Protein AF-0000000072258858 (afdb_homodimer)

InterPro domains:
  IPR012336 Thioredoxin-like fold [PF13905] (432-531)
  IPR013766 Thioredoxin domain [PS51352] (406-553)
  IPR036249 Thioredoxin-like superfamily [SSF52833] (409-553)
  IPR050553 Thioredoxin family ResA/DsbE subfamily [PTHR42852] (377-534)

Sequence (1112 aa):
MIRERLLIISLRSAKVRIKGLAYRNHSLKDGSRHVCVPSYIKPKRLLGMGLILSLFCFPSPAQDDKGNRTQAPLVIYGEILAKVSSDTLELAIYEDYMGSLVKKPAPTIYQIPVSSGDGYYGLPGNITFSHTTKDIKGYAFGRLTSKAHGTLFSDFIITPGDTVGFFMDTFRNRLVFLGPNADKYKIQKELDEAKLVDLAESPANLVVEDMEAFLEAGTDSREPEYGVRSFVPYPKEKRLDHYRETLEKEIEGHAYFDIIESYKGVLDSEFLELLEINQLGKLLFPKTFNFNINRKDDRDAWSEVFLKALPSLPGIDYDQELILSAPFYTDYLLEKYLAGSYSKRTRAFDEVLAIENSYLRDRMISKFIMRFYPVIVKKEEYLETAFSVMEDSTSIELLRNFVEGKTKGNEVPGYKLTAEDGREVGLDDFRGKVVFVDFWFTGCHACVLYNGNVLTPVEHHFEDSEEVVFLGVSVDTDREKWLKSIEGGKYAPQGTTHLYTGGMGSDHPLVKYFSFQGFPSQVLLNREGKIVETTGLRKDHEAVIQLISDTINQTPMIRERLLIISLRSAKVRIKGLAYRNHSLKDGSRHVCVPSYIKPKRLLGMGLILSLFCFPSPAQDDKGNRTQAPLVIYGEILAKVSSDTLELAIYEDYMGSLVKKPAPTIYQIPVSSGDGYYGLPGNITFSHTTKDIKGYAFGRLTSKAHGTLFSDFIITPGDTVGFFMDTFRNRLVFLGPNADKYKIQKELDEAKLVDLAESPANLVVEDMEAFLEAGTDSREPEYGVRSFVPYPKEKRLDHYRETLEKEIEGHAYFDIIESYKGVLDSEFLELLEINQLGKLLFPKTFNFNINRKDDRDAWSEVFLKALPSLPGIDYDQELILSAPFYTDYLLEKYLAGSYSKRTRAFDEVLAIENSYLRDRMISKFIMRFYPVIVKKEEYLETAFSVMEDSTSIELLRNFVEGKTKGNEVPGYKLTAEDGREVGLDDFRGKVVFVDFWFTGCHACVLYNGNVLTPVEHHFEDSEEVVFLGVSVDTDREKWLKSIEGGKYAPQGTTHLYTGGMGSDHPLVKYFSFQGFPSQVLLNREGKIVETTGLRKDHEAVIQLISDTINQTP

Solvent-accessible surface area (backbone atoms only — not comparable to full-atom values): 62336 Å² total; per-residue (Å²): 109,76,72,76,69,60,79,77,62,77,69,72,85,72,81,69,80,74,74,76,81,73,75,79,75,81,74,78,70,79,76,82,73,82,87,74,84,82,79,81,82,88,85,88,84,86,74,78,80,74,79,75,73,80,73,79,72,69,75,75,71,79,76,74,77,62,82,78,58,64,60,22,30,44,35,40,19,27,38,34,41,43,92,63,67,73,56,44,32,40,37,35,39,23,59,76,40,53,22,74,79,57,60,33,55,77,54,51,76,43,78,38,66,54,38,59,15,75,31,57,43,15,41,66,64,25,30,25,40,63,50,70,52,68,68,31,74,43,62,27,34,30,31,35,34,33,73,75,77,38,32,76,41,67,76,38,78,40,54,46,55,38,37,36,29,38,44,31,37,56,76,56,59,41,76,43,63,32,65,91,42,16,65,67,54,48,53,52,52,52,44,50,44,48,51,50,50,52,55,72,72,46,82,46,73,36,72,27,90,48,60,66,59,51,53,58,68,39,66,80,43,62,71,61,85,52,91,46,51,35,54,42,72,40,48,59,90,47,48,65,59,52,48,52,51,52,61,62,54,79,66,84,82,43,62,62,57,58,56,56,57,69,40,62,89,77,51,61,67,66,61,52,50,36,52,48,49,25,51,48,12,59,71,48,24,58,56,22,44,59,50,64,76,46,55,69,70,53,37,61,68,41,22,65,61,47,60,70,48,48,82,78,50,84,73,95,81,60,63,58,74,44,47,62,68,12,24,41,26,48,47,24,49,52,30,38,40,42,41,49,18,58,51,70,69,50,60,38,67,57,59,40,69,60,42,79,54,58,62,54,22,25,41,48,47,34,49,51,48,63,57,41,49,65,73,49,80,64,50,66,59,54,48,50,51,47,67,71,68,49,76,42,64,68,34,50,49,54,40,49,57,54,47,60,70,65,32,66,66,34,70,67,76,85,44,74,32,27,34,87,85,64,48,78,44,41,71,70,77,47,53,73,20,29,37,39,36,38,34,36,45,86,88,42,62,60,23,32,50,44,19,64,64,19,49,36,56,35,48,61,73,44,64,86,44,87,52,54,45,48,36,33,36,30,40,33,60,45,66,66,61,45,56,58,47,62,72,72,42,51,63,38,51,88,84,40,47,58,33,27,36,75,40,42,17,72,70,20,66,60,43,49,68,70,59,66,87,59,66,57,40,44,37,33,26,31,39,83,41,20,32,63,36,66,52,68,71,88,48,58,30,67,57,50,44,50,51,51,51,50,49,67,64,52,69,133,116,77,71,74,65,63,70,78,65,79,76,73,85,73,81,69,80,74,73,78,82,73,78,83,79,82,77,89,74,83,82,80,80,74,83,71,82,71,86,72,85,87,86,88,76,85,74,79,81,74,79,75,74,78,73,79,74,66,75,76,71,78,76,74,77,64,83,78,56,65,60,23,30,43,35,42,19,26,38,35,42,44,92,63,67,74,56,44,32,41,38,36,38,24,58,76,40,55,22,68,79,57,59,32,54,79,55,52,75,42,82,38,66,55,40,58,16,72,31,56,43,16,41,67,64,24,30,26,40,62,50,69,51,68,66,31,74,44,63,27,34,31,32,35,35,33,74,73,77,38,32,74,40,67,77,38,78,39,53,46,54,38,36,35,30,37,44,31,37,56,75,56,58,43,77,45,62,31,66,91,42,15,65,68,52,49,53,51,52,51,47,51,45,47,49,50,50,52,56,71,72,45,81,46,74,35,68,26,86,48,60,67,60,52,54,57,68,40,67,82,42,63,73,62,85,52,89,49,53,35,53,42,72,40,50,58,88,46,48,65,60,52,48,51,49,54,62,62,54,81,66,85,81,43,62,61,57,59,56,54,57,70,37,62,88,76,52,59,67,66,61,52,48,36,52,50,47,24,51,47,12,59,72,48,24,59,55,24,42,58,51,62,76,45,55,68,71,54,38,62,67,41,22,64,62,48,61,71,47,47,83,78,51,85,73,95,82,61,63,59,72,44,47,63,68,12,25,41,26,48,48,25,49,52,31,38,41,44,42,50,19,57,50,70,71,50,59,38,69,60,58,41,69,60,42,79,54,58,63,52,22,25,42,47,46,34,48,50,48,62,56,40,48,66,72,48,80,66,49,64,61,54,49,52,51,47,66,70,68,48,75,40,62,67,34,51,50,53,42,48,55,55,46,60,70,63,32,67,66,34,69,67,77,84,45,73,32,26,33,87,86,64,47,79,44,40,70,70,79,48,51,72,20,28,37,41,37,38,33,35,45,87,89,41,62,59,23,31,50,43,20,64,62,20,49,37,56,35,49,60,74,44,64,87,44,87,52,55,46,48,35,33,36,30,39,34,60,46,66,68,60,46,58,57,46,61,72,73,43,52,62,39,50,89,85,40,47,56,32,27,39,75,40,43,16,71,71,21,65,60,42,48,68,68,58,64,86,59,65,57,41,43,38,33,26,32,39,82,39,19,33,63,37,64,52,70,70,87,46,58,30,67,58,50,43,49,51,51,51,51,49,66,64,54,68,131

Secondary structure (DSSP, 8-state):
--TT------------------------------------------------------------------EEEEEEEEEEE-S----EEEEEEEES---TTT--SPPEEEEEE-EE--SSSS-TTEEEEEEEEEEEESSEEEEEEETTTEEEEEEEEE-TT-EEEEEEETTTTEEEEESTTHHHHHHHHHHHHHHHHHHHHS-EEEEES-HHHHHHHHTTSPPPSSS---EEEEEGGGHHHHHHHHHH---TTSHHHHHHHHTBTTB-HHHHHHHHHHHHHHHHHHHHHHHHTS-HHHHHHHHHHHHHHGGGS--S-S-HHHHHT-HHHHHHHHHHHHHHHHHHTS-HHHHHHT-SSHHHHHHHHHHHHHHHTTT-S-HHHHHHHHHHH---HHHHHHHHHHHHHHSTTPBPP--EEEETTS-EEEGGGGTTSEEEEEEE-TT-HHHHHHIIIIIHHHHHHTTT-SSEEEEEEE--S-HHHHHHHHHTTSSS-TTSEEEE-TT-GGGSHHHHHHT--SSSEEEEE-TTSBEEESS--SS-HHHHHHHHHHHHHS--/--GGGGS---------------------------------------------------------------EEEEEEEEEEE-S----EEEEEEEET---TTT--SPPEEEEEE-EE--SSSS-TTEEEEEEEEEEEESSEEEEEEETTTEEEEEEEEE-TT-EEEEEEETTTTEEEEESTTHHHHHHHHHHHHHHHHHHHHS-EEEEES-HHHHHHHHTTSPPPSSS---EEEEEGGGHHHHHHHHHH---TTSHHHHHHHHTBTTB-HHHHHHHHHHHHHHHHHHHHHHHHTS-HHHHHHHHHHHHHHGGGS--S-S-HHHHHT-HHHHHHHHHHHHHHHHHHTS-HHHHHHT-SSHHHHHHHHHHHHHHHTTT-S-HHHHHHHHHHH---HHHHHHHHHHHHHHSTTPBPP--EEEETTS-EEEGGGGTTSEEEEEEE-TT-HHHHHHIIIIIHHHHHHTTT-SSEEEEEEE--S-HHHHHHHHHTTSSS-TTPEEEE-TT-GGGSHHHHHHT--SSSEEEEE-TTSBEEESS--SS-HHHHHHHHHHHHHS--

Nearest PDB structures (foldseek):
  2ls5-assembly1_A  TM=8.149E-01  e=1.842E-08  Bacteroides thetaiotaomicron VPI-5482
  2lrn-assembly1_A  TM=8.102E-01  e=1.945E-08  Bacteroides sp. 4_3_47FAA
  2b7j-assembly4_D  TM=7.737E-01  e=9.800E-06  Saccharomyces cerevisiae
  6vpd-assembly1_B  TM=6.583E-01  e=9.279E-06  Trichoderma reesei QM6a
  7tns-assembly1_a  TM=5.822E-01  e=4.723E-04  Toxoplasma gondii ME49

Radius of gyration: 36.59 Å; Cα contacts (8 Å, |Δi|>4): 1794; chains: 2; bounding box: 106×107×85 Å

Foldseek 3Di:
DVPVVDDPPPPPDPVPPPPDPPPPPPPPPVDPDDDDDDDDDDDDDDDPDPPCPPPPPPPPPDPPPPDPQDWAKEKEKEKEQDPDAAKKKKKWKFALQQADLLRDDGTDIDIWGWGADPPVRDDHRIIITIDIDGTGGAKIFMWMAMPVQGTLDGGAIDGHPHYKYWYAYSVVGDIAIDDDCRVSVVLVVVVVVLVVVVVLPDAAEDEDQDPVVVVVVCPPPDDDPDSDHDYDYDYPVCVLVVLLCLLPDDDVPRCNVVSLVVCVVVDDPLSSVLSVLLVLLVSQQCNQVVLVVDDPVVVQVNLVVLLVSLVVDDEPPDDLVSCSSRSSNLSSNLSSLVSNCVSVVHDSLVVLCPDPDQVNSLQSLLSVCSSCVQPDDPSVVSLVVSVVRHDDPVSNVRSVVLCVLQDFFAAQPFFWWAFPVRDTDTLVVQAQAKEKEWEEEPPDPVLLVCQVFAQVVLCVVCVPPPRYAYEYEYLALDSVSQNVRVVVCRRHHPRHGYTYLNNCRCPRVRNVSLSDPDPGWMFIAANRNTTRDRHDCSDGNVVVNVSSVVRSPPDD/DVPVPPPPPPPPDPPPPPPDPDPDPDDDPDDPDDDDDDDDDDDDDDDDDPPCPPPPPPDPPDPPPPDPQDWAKEKEKEKEQDPDFAKKKKKWKFALQQADLQRDDGTDIDIWGWGADPPVRHDHRIIITIDIDGTGGAKIFMWMAMPVQGTLDGGAIDGHPHYKYWYAYSVVGDIAIDDDCRVSVVLVVVVVVLVVVVVLPDAAEDEDQDPVVVVVVCPPPDPDPDSDHDYDYDYPVCVLVVLLCLLPDDDVPRCNVVSLVVCVVVDDPLSSVLSVLLVLLVSQQCNQVVLVVDDPVVVQVNLVVLLVSLVVDDEPPDDLVSCSSRSSNLSSNLSSLVSNCVSVVHDSLVVLCPDDDQVNSLQSLLSVCSSCVQPDDPSVVSLVVSVVRHDDPVSNVRSVVLCVLQDFFDAQPFFWWAFPVRDTDTLQVQAQAKEKEWEEEPPDPVLLVCQVFAQVVLCVVCVVPPRYAYEYEYLALDSVSQNVRVVVCRRHHPRHGYTYLNNCRCPRVRNVSLSDPDPGWMFIAANRNTTRDRHDCSDGNVVVNVSSVVRSPPDD

pLDDT: mean 80.79, std 23.88, range [14.98, 98.62]

Organism: Indibacter alkaliphilus (strain CCUG 57479 / KCTC 22604 / LW1) (NCBI:txid1189612)

Structure (mmCIF, N/CA/C/O backbone):
data_AF-0000000072258858-model_v1
#
loop_
_entity.id
_entity.type
_entity.pdbx_description
1 polymer 'Thioredoxin family protein'
#
loop_
_atom_site.group_PDB
_atom_site.id
_atom_site.type_symbol
_atom_site.label_atom_id
_atom_site.label_alt_id
_atom_site.label_comp_id
_atom_site.label_asym_id
_atom_site.label_entity_id
_atom_site.label_seq_id
_atom_site.pdbx_PDB_ins_code
_atom_site.Cartn_x
_atom_site.Cartn_y
_atom_site.Cartn_z
_atom_site.occupancy
_atom_site.B_iso_or_equiv
_atom_site.auth_seq_id
_atom_site.auth_comp_id
_atom_site.auth_asym_id
_atom_site.auth_atom_id
_atom_site.pdbx_PDB_model_num
ATOM 1 N N . MET A 1 1 ? -0.801 -16.859 -7.957 1 19.78 1 MET A N 1
ATOM 2 C CA . MET A 1 1 ? -1.276 -18.234 -8.062 1 19.78 1 MET A CA 1
ATOM 3 C C . MET A 1 1 ? -2.271 -18.547 -6.949 1 19.78 1 MET A C 1
ATOM 5 O O . MET A 1 1 ? -2.934 -19.594 -6.98 1 19.78 1 MET A O 1
ATOM 9 N N . ILE A 1 2 ? -2.174 -17.688 -5.848 1 20.09 2 ILE A N 1
ATOM 10 C CA . ILE A 1 2 ? -3.166 -17.844 -4.793 1 20.09 2 ILE A CA 1
ATOM 11 C C . ILE A 1 2 ? -4.551 -17.484 -5.324 1 20.09 2 ILE A C 1
ATOM 13 O O . ILE A 1 2 ? -5.539 -18.156 -5.008 1 20.09 2 ILE A O 1
ATOM 17 N N . ARG A 1 3 ? -4.637 -16.422 -6.086 1 24.86 3 ARG A N 1
ATOM 18 C CA . ARG A 1 3 ? -5.891 -15.711 -6.297 1 24.86 3 ARG A CA 1
ATOM 19 C C . ARG A 1 3 ? -6.777 -16.453 -7.297 1 24.86 3 ARG A C 1
ATOM 21 O O . ARG A 1 3 ? -7.949 -16.109 -7.469 1 24.86 3 ARG A O 1
ATOM 28 N N . GLU A 1 4 ? -6.156 -17.094 -8.219 1 23.64 4 GLU A N 1
ATOM 29 C CA . GLU A 1 4 ? -7.059 -17.578 -9.258 1 23.64 4 GLU A CA 1
ATOM 3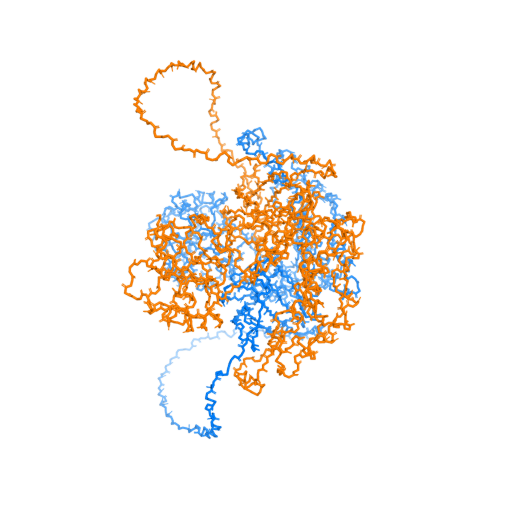0 C C . GLU A 1 4 ? -7.961 -18.688 -8.727 1 23.64 4 GLU A C 1
ATOM 32 O O . GLU A 1 4 ? -8.68 -19.328 -9.492 1 23.64 4 GLU A O 1
ATOM 37 N N . ARG A 1 5 ? -7.625 -19.219 -7.535 1 25.16 5 ARG A N 1
ATOM 38 C CA . ARG A 1 5 ? -8.516 -20.25 -7.035 1 25.16 5 ARG A CA 1
ATOM 39 C C . ARG A 1 5 ? -9.906 -19.688 -6.758 1 25.16 5 ARG A C 1
ATOM 41 O O . ARG A 1 5 ? -10.195 -19.25 -5.641 1 25.16 5 ARG A O 1
ATOM 48 N N . LEU A 1 6 ? -10.398 -18.734 -7.52 1 20.25 6 LEU A N 1
ATOM 49 C CA . LEU A 1 6 ? -11.75 -18.25 -7.297 1 20.25 6 LEU A CA 1
ATOM 50 C C . LEU A 1 6 ? -12.727 -19.406 -7.078 1 20.25 6 LEU A C 1
ATOM 52 O O . LEU A 1 6 ? -12.414 -20.547 -7.41 1 20.25 6 LEU A O 1
ATOM 56 N N . LEU A 1 7 ? -14.109 -19.109 -7.219 1 21.56 7 LEU A N 1
ATOM 57 C CA . LEU A 1 7 ? -15.484 -19.375 -6.809 1 21.56 7 LEU A CA 1
ATOM 58 C C . LEU A 1 7 ? -16.016 -20.641 -7.453 1 21.56 7 LEU A C 1
ATOM 60 O O . LEU A 1 7 ? -16.859 -20.594 -8.344 1 21.56 7 LEU A O 1
ATOM 64 N N . ILE A 1 8 ? -15.156 -21.531 -7.93 1 21.03 8 ILE A N 1
ATOM 65 C CA . ILE A 1 8 ? -16.078 -22.531 -8.461 1 21.03 8 ILE A CA 1
ATOM 66 C C . ILE A 1 8 ? -16.875 -23.156 -7.312 1 21.03 8 ILE A C 1
ATOM 68 O O . ILE A 1 8 ? -16.344 -23.984 -6.574 1 21.03 8 ILE A O 1
ATOM 72 N N . ILE A 1 9 ? -17.547 -22.344 -6.418 1 20.83 9 ILE A N 1
ATOM 73 C CA . ILE A 1 9 ? -18.453 -22.828 -5.379 1 20.83 9 ILE A CA 1
ATOM 74 C C . ILE A 1 9 ? -19.516 -23.734 -5.996 1 20.83 9 ILE A C 1
ATOM 76 O O . ILE A 1 9 ? -20.312 -23.281 -6.832 1 20.83 9 ILE A O 1
ATOM 80 N N . SER A 1 10 ? -19.234 -24.938 -6.336 1 20.33 10 SER A N 1
ATOM 81 C CA . SER A 1 10 ? -20.359 -25.828 -6.621 1 20.33 10 SER A CA 1
ATOM 82 C C . SER A 1 10 ? -21.391 -25.797 -5.5 1 20.33 10 SER A C 1
ATOM 84 O O . SER A 1 10 ? -21.062 -26.031 -4.336 1 20.33 10 SER A O 1
ATOM 86 N N . LEU A 1 11 ? -22.516 -25.047 -5.586 1 20.53 11 LEU A N 1
ATOM 87 C CA . LEU A 1 11 ? -23.75 -24.828 -4.844 1 20.53 11 LEU A CA 1
ATOM 88 C C . LEU A 1 11 ? -24.453 -26.156 -4.559 1 20.53 11 LEU A C 1
ATOM 90 O O . LEU A 1 11 ? -25.016 -26.781 -5.469 1 20.53 11 LEU A O 1
ATOM 94 N N . ARG A 1 12 ? -23.859 -27.141 -3.977 1 20.11 12 ARG A N 1
ATOM 95 C CA . ARG A 1 12 ? -24.703 -28.266 -3.582 1 20.11 12 ARG A CA 1
ATOM 96 C C . ARG A 1 12 ? -25.953 -27.781 -2.852 1 20.11 12 ARG A C 1
ATOM 98 O O . ARG A 1 12 ? -25.953 -26.703 -2.271 1 20.11 12 ARG A O 1
ATOM 105 N N . SER A 1 13 ? -27.219 -28.609 -2.908 1 19.91 13 SER A N 1
ATOM 106 C CA . SER A 1 13 ? -28.656 -28.531 -2.66 1 19.91 13 SER A CA 1
ATOM 107 C C . SER A 1 13 ? -28.953 -28.375 -1.175 1 19.91 13 SER A C 1
ATOM 109 O O . SER A 1 13 ? -28.875 -29.328 -0.41 1 19.91 13 SER A O 1
ATOM 111 N N . ALA A 1 14 ? -28.219 -27.625 -0.381 1 18.7 14 ALA A N 1
ATOM 112 C CA . ALA A 1 14 ? -28.719 -27.578 0.991 1 18.7 14 ALA A CA 1
ATOM 113 C C . ALA A 1 14 ? -30.203 -27.203 1.022 1 18.7 14 ALA A C 1
ATOM 115 O O . ALA A 1 14 ? -30.625 -26.266 0.361 1 18.7 14 ALA A O 1
ATOM 116 N N . LYS A 1 15 ? -31.062 -28.219 1.39 1 19.8 15 LYS A N 1
ATOM 117 C CA . LYS A 1 15 ? -32.5 -28.234 1.607 1 19.8 15 LYS A CA 1
ATOM 118 C C . LYS A 1 15 ? -32.906 -27.141 2.596 1 19.8 15 LYS A C 1
ATOM 120 O O . LYS A 1 15 ? -32.844 -27.344 3.811 1 19.8 15 LYS A O 1
ATOM 125 N N . VAL A 1 16 ? -32.375 -25.969 2.508 1 17.44 16 VAL A N 1
ATOM 126 C CA . VAL A 1 16 ? -32.781 -25.047 3.561 1 17.44 16 VAL A CA 1
ATOM 127 C C . VAL A 1 16 ? -34.281 -24.875 3.553 1 17.44 16 VAL A C 1
ATOM 129 O O . VAL A 1 16 ? -34.875 -24.578 2.51 1 17.44 16 VAL A O 1
ATOM 132 N N . ARG A 1 17 ? -34.938 -25.578 4.535 1 18.36 17 ARG A N 1
ATOM 133 C CA . ARG A 1 17 ? -36.375 -25.469 4.855 1 18.36 17 ARG A CA 1
ATOM 134 C C . ARG A 1 17 ? -36.781 -24 5.008 1 18.36 17 ARG A C 1
ATOM 136 O O . ARG A 1 17 ? -36.188 -23.266 5.801 1 18.36 17 ARG A O 1
ATOM 143 N N . ILE A 1 18 ? -37.188 -23.469 3.943 1 17.56 18 ILE A N 1
ATOM 144 C CA . ILE A 1 18 ? -37.688 -22.125 3.725 1 17.56 18 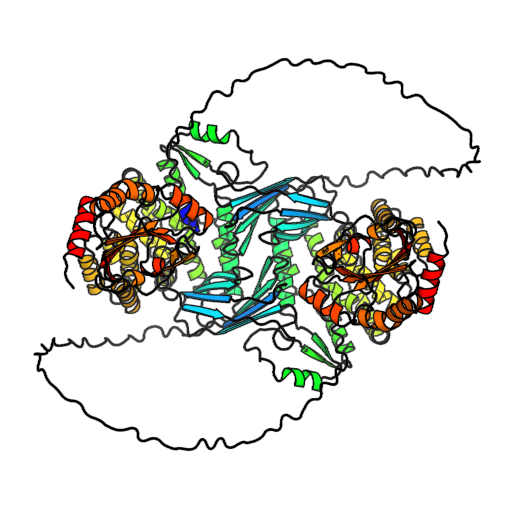ILE A CA 1
ATOM 145 C C . ILE A 1 18 ? -38.938 -21.891 4.598 1 17.56 18 ILE A C 1
ATOM 147 O O . ILE A 1 18 ? -40 -22.484 4.352 1 17.56 18 ILE A O 1
ATOM 151 N N . LYS A 1 19 ? -38.719 -22.031 5.996 1 18.48 19 LYS A N 1
ATOM 152 C CA . LYS A 1 19 ? -39.969 -21.766 6.73 1 18.48 19 LYS A CA 1
ATOM 153 C C . LYS A 1 19 ? -40.594 -20.453 6.273 1 18.48 19 LYS A C 1
ATOM 155 O O . LYS A 1 19 ? -39.906 -19.531 5.836 1 18.48 19 LYS A O 1
ATOM 160 N N . GLY A 1 20 ? -41.906 -20.453 5.973 1 16.98 20 GLY A N 1
ATOM 161 C CA . GLY A 1 20 ? -42.969 -19.578 5.543 1 16.98 20 GLY A CA 1
ATOM 162 C C . GLY A 1 20 ? -43.156 -18.375 6.453 1 16.98 20 GLY A C 1
ATOM 163 O O . GLY A 1 20 ? -43.469 -18.531 7.633 1 16.98 20 GLY A O 1
ATOM 164 N N . LEU A 1 21 ? -42.125 -17.516 6.453 1 17.23 21 LEU A N 1
ATOM 165 C CA . LEU A 1 21 ? -42.344 -16.328 7.262 1 17.23 21 LEU A CA 1
ATOM 166 C C . LEU A 1 21 ? -43.688 -15.695 6.941 1 17.23 21 LEU A C 1
ATOM 168 O O . LEU A 1 21 ? -43.938 -15.305 5.801 1 17.23 21 LEU A O 1
ATOM 172 N N . ALA A 1 22 ? -44.719 -16.172 7.629 1 16.55 22 ALA A N 1
ATOM 173 C CA . ALA A 1 22 ? -46.094 -15.633 7.688 1 16.55 22 ALA A CA 1
ATOM 174 C C . ALA A 1 22 ? -46.062 -14.141 7.988 1 16.55 22 ALA A C 1
ATOM 176 O O . ALA A 1 22 ? -45.219 -13.664 8.75 1 16.55 22 ALA A O 1
ATOM 177 N N . TYR A 1 23 ? -46.562 -13.32 7.086 1 17.06 23 TYR A N 1
ATOM 178 C CA . TYR A 1 23 ? -46.844 -11.898 6.949 1 17.06 23 TYR A CA 1
ATOM 179 C C . TYR A 1 23 ? -47.656 -11.375 8.133 1 17.06 23 TYR A C 1
ATOM 181 O O . TYR A 1 23 ? -48.156 -10.25 8.109 1 17.06 23 TYR A O 1
ATOM 189 N N . ARG A 1 24 ? -47.562 -12.047 9.367 1 16.28 24 ARG A N 1
ATOM 190 C CA . ARG A 1 24 ? -48.719 -11.594 10.133 1 16.28 24 ARG A CA 1
ATOM 191 C C . ARG A 1 24 ? -48.719 -10.078 10.297 1 16.28 24 ARG A C 1
ATOM 193 O O . ARG A 1 24 ? -47.656 -9.469 10.43 1 16.28 24 ARG A O 1
ATOM 200 N N . ASN A 1 25 ? -49.875 -9.367 9.984 1 17.34 25 ASN A N 1
ATOM 201 C CA . ASN A 1 25 ? -50.562 -8.086 9.914 1 17.34 25 ASN A CA 1
ATOM 202 C C . ASN A 1 25 ? -50.562 -7.375 11.266 1 17.34 25 ASN A C 1
ATOM 204 O O . ASN A 1 25 ? -51.219 -6.359 11.445 1 17.34 25 ASN A O 1
ATOM 208 N N . HIS A 1 26 ? -49.781 -8.023 12.367 1 16.62 26 HIS A N 1
ATOM 209 C CA . HIS A 1 26 ? -50.438 -7.605 13.602 1 16.62 26 HIS A CA 1
ATOM 210 C C . HIS A 1 26 ? -50.375 -6.09 13.781 1 16.62 26 HIS A C 1
ATOM 212 O O . HIS A 1 26 ? -49.375 -5.465 13.438 1 16.62 26 HIS A O 1
ATOM 218 N N . SER A 1 27 ? -51.562 -5.41 13.789 1 17.83 27 SER A N 1
ATOM 219 C CA . SER A 1 27 ? -52.219 -4.129 14.078 1 17.83 27 SER A CA 1
ATOM 220 C C . SER A 1 27 ? -51.75 -3.572 15.414 1 17.83 27 SER A C 1
ATOM 222 O O . SER A 1 27 ? -51.969 -4.172 16.469 1 17.83 27 SER A O 1
ATOM 224 N N . LEU A 1 28 ? -50.406 -3.184 15.43 1 16.62 28 LEU A N 1
ATOM 225 C CA . LEU A 1 28 ? -49.844 -2.648 16.656 1 16.62 28 LEU A CA 1
ATOM 226 C C . LEU A 1 28 ? -50.719 -1.545 17.234 1 16.62 28 LEU A C 1
ATOM 228 O O . LEU A 1 28 ? -50.781 -0.453 16.672 1 16.62 28 LEU A O 1
ATOM 232 N N . LYS A 1 29 ? -51.969 -1.84 17.609 1 17.73 29 LYS A N 1
ATOM 233 C CA . LYS A 1 29 ? -52.812 -0.859 18.281 1 17.73 29 LYS A CA 1
ATOM 234 C C . LYS A 1 29 ? -52.125 -0.329 19.547 1 17.73 29 LYS A C 1
ATOM 236 O O . LYS A 1 29 ? -52.094 -1.014 20.578 1 17.73 29 LYS A O 1
ATOM 241 N N . ASP A 1 30 ? -50.812 0.053 19.484 1 16.41 30 ASP A N 1
ATOM 242 C CA . ASP A 1 30 ? -50.312 0.465 20.797 1 16.41 30 ASP A CA 1
ATOM 243 C C . ASP A 1 30 ? -51.281 1.444 21.469 1 16.41 30 ASP A C 1
ATOM 245 O O . ASP A 1 30 ? -51.781 2.379 20.828 1 16.41 30 ASP A O 1
ATOM 249 N N . GLY A 1 31 ? -51.969 0.997 22.469 1 15.86 31 GLY A N 1
ATOM 250 C CA . GLY A 1 31 ? -52.781 1.493 23.562 1 15.86 31 GLY A CA 1
ATOM 251 C C . GLY A 1 31 ? -52.188 2.699 24.266 1 15.86 31 GLY A C 1
ATOM 252 O O . GLY A 1 31 ? -50.969 2.848 24.312 1 15.86 31 GLY A O 1
ATOM 253 N N . SER A 1 32 ? -53 3.803 24.484 1 16.16 32 SER A N 1
ATOM 254 C CA . SER A 1 32 ? -53.125 5.176 24.969 1 16.16 32 SER A CA 1
ATOM 255 C C . SER A 1 32 ? -52.75 5.289 26.438 1 16.16 32 SER A C 1
ATOM 257 O O . SER A 1 32 ? -52.906 6.355 27.031 1 16.16 32 SER A O 1
ATOM 259 N N . ARG A 1 33 ? -52.406 4.145 27.109 1 15.4 33 ARG A N 1
ATOM 260 C CA . ARG A 1 33 ? -53 4.363 28.438 1 15.4 33 ARG A CA 1
ATOM 261 C C . ARG A 1 33 ? -52.375 5.578 29.109 1 15.4 33 ARG A C 1
ATOM 263 O O . ARG A 1 33 ? -53.094 6.477 29.562 1 15.4 33 ARG A O 1
ATOM 270 N N . HIS A 1 34 ? -51.688 5.379 30.344 1 14.98 34 HIS A N 1
ATOM 271 C CA . HIS A 1 34 ? -52.156 5.828 31.641 1 14.98 34 HIS A CA 1
ATOM 272 C C . HIS A 1 34 ? -51.594 7.188 32 1 14.98 34 HIS A C 1
ATOM 274 O O . HIS A 1 34 ? -52.312 8.109 32.375 1 14.98 34 HIS A O 1
ATOM 280 N N . VAL A 1 35 ? -50.375 7.301 32.719 1 15.3 35 VAL A N 1
ATOM 281 C CA . VAL A 1 35 ? -50.438 7.578 34.125 1 15.3 35 VAL A CA 1
ATOM 282 C C . VAL A 1 35 ? -50.125 9.047 34.406 1 15.3 35 VAL A C 1
ATOM 284 O O . VAL A 1 35 ? -49.281 9.641 33.719 1 15.3 35 VAL A O 1
ATOM 287 N N . CYS A 1 36 ? -50.75 9.648 35.5 1 15.16 36 CYS A N 1
ATOM 288 C CA . CYS A 1 36 ? -51.219 10.875 36.125 1 15.16 36 CYS A CA 1
ATOM 289 C C . CYS A 1 36 ? -50.062 11.57 36.844 1 15.16 36 CYS A C 1
ATOM 291 O O . CYS A 1 36 ? -50.25 12.625 37.469 1 15.16 36 CYS A O 1
ATOM 293 N N . VAL A 1 37 ? -48.75 11.172 36.719 1 16.45 37 VAL A N 1
ATOM 294 C CA . VAL A 1 37 ? -48.312 11.484 38.094 1 16.45 37 VAL A CA 1
ATOM 295 C C . VAL A 1 37 ? -48.344 12.992 38.312 1 16.45 37 VAL A C 1
ATOM 297 O O . VAL A 1 37 ? -48.062 13.766 37.375 1 16.45 37 VAL A O 1
ATOM 300 N N . PRO A 1 38 ? -48.469 13.344 39.625 1 15.3 38 PRO A N 1
ATOM 301 C CA . PRO A 1 38 ? -48.938 14.5 40.375 1 15.3 38 PRO A CA 1
ATOM 302 C C . PRO A 1 38 ? -47.969 15.672 40.344 1 15.3 38 PRO A C 1
ATOM 304 O O . PRO A 1 38 ? -46.75 15.477 40.062 1 15.3 38 PRO A O 1
ATOM 307 N N . SER A 1 39 ? -48.469 16.875 40.594 1 15.15 39 SER A N 1
ATOM 308 C CA . SER A 1 39 ? -48.406 18.328 40.438 1 15.15 39 SER A CA 1
ATOM 309 C C . SER A 1 39 ? -47.438 18.938 41.438 1 15.15 39 SER A C 1
ATOM 311 O O . SER A 1 39 ? -47.25 20.156 41.469 1 15.15 39 SER A O 1
ATOM 313 N N . TYR A 1 40 ? -46.844 18.188 42.438 1 15.09 40 TYR A N 1
ATOM 314 C CA . TYR A 1 40 ? -46.875 19.078 43.594 1 15.09 40 TYR A CA 1
ATOM 315 C C . TYR A 1 40 ? -46.031 20.328 43.375 1 15.09 40 TYR A C 1
ATOM 317 O O . TYR A 1 40 ? -45.156 20.328 42.469 1 15.09 40 TYR A O 1
ATOM 325 N N . ILE A 1 41 ? -45.344 20.906 44.531 1 15.19 41 ILE A N 1
ATOM 326 C CA . ILE A 1 41 ? -45.594 22.156 45.25 1 15.19 41 ILE A CA 1
ATOM 327 C C . ILE A 1 41 ? -44.531 23.188 44.844 1 15.19 41 ILE A C 1
ATOM 329 O O . ILE A 1 41 ? -44.875 24.328 44.531 1 15.19 41 ILE A O 1
ATOM 333 N N . LYS A 1 42 ? -43.219 23.016 45.344 1 15.34 42 LYS A N 1
ATOM 334 C CA . LYS A 1 42 ? -42.938 23.969 46.406 1 15.34 42 LYS A CA 1
ATOM 335 C C . LYS A 1 42 ? -42.531 25.328 45.844 1 15.34 42 LYS A C 1
ATOM 337 O O . LYS A 1 42 ? -42.031 25.406 44.719 1 15.34 42 LYS A O 1
ATOM 342 N N . PRO A 1 43 ? -42 26.359 46.75 1 15.47 43 PRO A N 1
ATOM 343 C CA . PRO A 1 43 ? -42.25 27.781 47 1 15.47 43 PRO A CA 1
ATOM 344 C C . PRO A 1 43 ? -41.375 28.703 46.156 1 15.47 43 PRO A C 1
ATOM 346 O O . PRO A 1 43 ? -41.875 29.609 45.5 1 15.47 43 PRO A O 1
ATOM 349 N N . LYS A 1 44 ? -40.25 29.109 46.844 1 15.35 44 LYS A N 1
ATOM 350 C CA . LYS A 1 44 ? -40.094 30.453 47.406 1 15.35 44 LYS A CA 1
ATOM 351 C C . LYS A 1 44 ? -39.438 31.391 46.375 1 15.35 44 LYS A C 1
ATOM 353 O O . LYS A 1 44 ? -38.875 30.953 45.406 1 15.35 44 LYS A O 1
ATOM 358 N N . ARG A 1 45 ? -38.281 32.25 46.844 1 16.34 45 ARG A N 1
ATOM 359 C CA . ARG A 1 45 ? -38.156 33.688 47.062 1 16.34 45 ARG A CA 1
ATOM 360 C C . ARG A 1 45 ? -37.531 34.406 45.875 1 16.34 45 ARG A C 1
ATOM 362 O O . ARG A 1 45 ? -38.094 35.375 45.375 1 16.34 45 ARG A O 1
ATOM 369 N N . LEU A 1 46 ? -36.156 34.75 45.969 1 18.22 46 LEU A N 1
ATOM 370 C CA . LEU A 1 46 ? -35.688 36.125 46.125 1 18.22 46 LEU A CA 1
ATOM 371 C C . LEU A 1 46 ? -35.438 36.75 44.75 1 18.22 46 LEU A C 1
ATOM 373 O O . LEU A 1 46 ? -35.094 36.062 43.781 1 18.22 46 LEU A O 1
ATOM 377 N N . LEU A 1 47 ? -35.5 38.094 44.594 1 18.16 47 LEU A N 1
ATOM 378 C CA . LEU A 1 47 ? -35.781 39.281 43.781 1 18.16 47 LEU A CA 1
ATOM 379 C C . LEU A 1 47 ? -34.562 39.625 42.906 1 18.16 47 LEU A C 1
ATOM 381 O O . LEU A 1 47 ? -34.594 40.625 42.188 1 18.16 47 LEU A O 1
ATOM 385 N N . GLY A 1 48 ? -33.438 38.875 42.969 1 19.45 48 GLY A N 1
ATOM 386 C CA . GLY A 1 48 ? -32.312 39.75 42.656 1 19.45 48 GLY A CA 1
ATOM 387 C C . GLY A 1 48 ? -32.438 40.438 41.312 1 19.45 48 GLY A C 1
ATOM 388 O O . GLY A 1 48 ? -33.094 39.906 40.406 1 19.45 48 GLY A O 1
ATOM 389 N N . MET A 1 49 ? -32.094 41.75 41.219 1 19.59 49 MET A N 1
ATOM 390 C CA . MET A 1 49 ? -32.188 42.875 40.281 1 19.59 49 MET A CA 1
ATOM 391 C C . MET A 1 49 ? -31.453 42.562 39 1 19.59 49 MET A C 1
ATOM 393 O O . MET A 1 49 ? -30.25 42.312 39 1 19.59 49 MET A O 1
ATOM 397 N N . GLY A 1 50 ? -32.062 41.969 38.031 1 19.2 50 GLY A N 1
ATOM 398 C CA . GLY A 1 50 ? -31.562 41.531 36.719 1 19.2 50 GLY A CA 1
ATOM 399 C C . GLY A 1 50 ? -31.203 42.688 35.812 1 19.2 50 GLY A C 1
ATOM 400 O O . GLY A 1 50 ? -32.062 43.5 35.438 1 19.2 50 GLY A O 1
ATOM 401 N N . LEU A 1 51 ? -30.016 43.406 36.219 1 20.45 51 LEU A N 1
ATOM 402 C CA . LEU A 1 51 ? -29.656 44.469 35.281 1 20.45 51 LEU A CA 1
ATOM 403 C C . LEU A 1 51 ? -29.75 44 33.844 1 20.45 51 LEU A C 1
ATOM 405 O O . LEU A 1 51 ? -29.188 42.938 33.469 1 20.45 51 LEU A O 1
ATOM 409 N N . ILE A 1 52 ? -30.734 44.438 33.094 1 19.86 52 ILE A N 1
ATOM 410 C CA . ILE A 1 52 ? -31.188 44.156 31.734 1 19.86 52 ILE A CA 1
ATOM 411 C C . ILE A 1 52 ? -30.094 44.562 30.734 1 19.86 52 ILE A C 1
ATOM 413 O O . ILE A 1 52 ? -29.797 45.75 30.578 1 19.86 52 ILE A O 1
ATOM 417 N N . LEU A 1 53 ? -28.891 43.969 30.844 1 20.36 53 LEU A N 1
ATOM 418 C CA . LEU A 1 53 ? -27.969 44.281 29.766 1 20.36 53 LEU A CA 1
ATOM 419 C C . LEU A 1 53 ? -28.656 44.156 28.406 1 20.36 53 LEU A C 1
ATOM 421 O O . LEU A 1 53 ? -29.203 43.094 28.078 1 20.36 53 LEU A O 1
ATOM 425 N N . SER A 1 54 ? -29.172 45.312 27.875 1 21.03 54 SER A N 1
ATOM 426 C CA . SER A 1 54 ? -29.781 45.438 26.547 1 21.03 54 SER A CA 1
ATOM 427 C C . SER A 1 54 ? -28.969 44.688 25.484 1 21.03 54 SER A C 1
ATOM 429 O O . SER A 1 54 ? -27.766 44.938 25.344 1 21.03 54 SER A O 1
ATOM 431 N N . LEU A 1 55 ? -29.328 43.531 25.172 1 23.44 55 LEU A N 1
ATOM 432 C CA . LEU A 1 55 ? -28.953 42.594 24.109 1 23.44 55 LEU A CA 1
ATOM 433 C C . LEU A 1 55 ? -29.047 43.281 22.75 1 23.44 55 LEU A C 1
ATOM 435 O O . LEU A 1 55 ? -30.141 43.594 22.281 1 23.44 55 LEU A O 1
ATOM 439 N N . PHE A 1 56 ? -28.125 44.281 22.469 1 24.31 56 PHE A N 1
ATOM 440 C CA . PHE A 1 56 ? -28.109 44.812 21.125 1 24.31 56 PHE A CA 1
ATOM 441 C C . PHE A 1 56 ? -28.25 43.688 20.094 1 24.31 56 PHE A C 1
ATOM 443 O O . PHE A 1 56 ? -27.422 42.75 20.078 1 24.31 56 PHE A O 1
ATOM 450 N N . CYS A 1 57 ? -29.484 43.375 19.672 1 26.36 57 CYS A N 1
ATOM 451 C CA . CYS A 1 57 ? -29.875 42.5 18.562 1 26.36 57 CYS A CA 1
ATOM 452 C C . CYS A 1 57 ? -29.219 42.969 17.266 1 26.36 57 CYS A C 1
ATOM 454 O O . CYS A 1 57 ? -29.641 43.969 16.672 1 26.36 57 CYS A O 1
ATOM 456 N N . PHE A 1 58 ? -27.953 42.969 17.172 1 28.86 58 PHE A N 1
ATOM 457 C CA . PHE A 1 58 ? -27.469 43.312 15.852 1 28.86 58 PHE A CA 1
ATOM 458 C C . PHE A 1 58 ? -28.156 42.469 14.781 1 28.86 58 PHE A C 1
ATOM 460 O O . PHE A 1 58 ? -28.391 41.281 14.992 1 28.86 58 PHE A O 1
ATOM 467 N N . PRO A 1 59 ? -28.984 43.125 13.93 1 30.28 59 PRO A N 1
ATOM 468 C CA . PRO A 1 59 ? -29.609 42.375 12.836 1 30.28 59 PRO A CA 1
ATOM 469 C C . PRO A 1 59 ? -28.609 41.469 12.109 1 30.28 59 PRO A C 1
ATOM 471 O O . PRO A 1 59 ? -27.406 41.75 12.078 1 30.28 59 PRO A O 1
ATOM 474 N N . SER A 1 60 ? -28.953 40.219 12.141 1 29.38 60 SER A N 1
ATOM 475 C CA . SER A 1 60 ? -28.219 39.219 11.359 1 29.38 60 SER A CA 1
ATOM 476 C C . SER A 1 60 ? -28.094 39.656 9.898 1 29.38 60 SER A C 1
ATOM 478 O O . SER A 1 60 ? -29.094 39.938 9.242 1 29.38 60 SER A O 1
ATOM 480 N N . PRO A 1 61 ? -27.109 40.406 9.516 1 27.11 61 PRO A N 1
ATOM 481 C CA . PRO A 1 61 ? -27.094 40.75 8.086 1 27.11 61 PRO A CA 1
ATOM 482 C C . PRO A 1 61 ? -27.547 39.562 7.207 1 27.11 61 PRO A C 1
ATOM 484 O O . PRO A 1 61 ? -27.453 38.406 7.613 1 27.11 61 PRO A O 1
ATOM 487 N N . ALA A 1 62 ? -28.359 39.938 6.195 1 30.59 62 ALA A N 1
ATOM 488 C CA . ALA A 1 62 ? -28.781 39.094 5.078 1 30.59 62 ALA A CA 1
ATOM 489 C C . ALA A 1 62 ? -27.625 38.25 4.57 1 30.59 62 ALA A C 1
ATOM 491 O O . ALA A 1 62 ? -26.516 38.75 4.332 1 30.59 62 ALA A O 1
ATOM 492 N N . GLN A 1 63 ? -27.641 37 4.898 1 29.97 63 GLN A N 1
ATOM 493 C CA . GLN A 1 63 ? -26.828 35.969 4.242 1 29.97 63 GLN A CA 1
ATOM 494 C C . GLN A 1 63 ? -26.75 36.219 2.738 1 29.97 63 GLN A C 1
ATOM 496 O O . GLN A 1 63 ? -27.75 36.125 2.035 1 29.97 63 GLN A O 1
ATOM 501 N N . ASP A 1 64 ? -26.047 37.125 2.238 1 30.25 64 ASP A N 1
ATOM 502 C CA . ASP A 1 64 ? -25.828 37.281 0.801 1 30.25 64 ASP A CA 1
ATOM 503 C C . ASP A 1 64 ? -25.797 35.906 0.12 1 30.25 64 ASP A C 1
ATOM 505 O O . ASP A 1 64 ? -25.297 34.938 0.688 1 30.25 64 ASP A O 1
ATOM 509 N N . ASP A 1 65 ? -26.734 35.75 -0.86 1 32.25 65 ASP A N 1
ATOM 510 C CA . ASP A 1 65 ? -27.031 34.688 -1.819 1 32.25 65 ASP A CA 1
ATOM 511 C C . ASP A 1 65 ? -25.766 34.188 -2.494 1 32.25 65 ASP A C 1
ATOM 513 O O . ASP A 1 65 ? -25.75 33.969 -3.709 1 32.25 65 ASP A O 1
ATOM 517 N N . LYS A 1 66 ? -24.688 34.688 -2.281 1 34.25 66 LYS A N 1
ATOM 518 C CA . LYS A 1 66 ? -23.656 34.25 -3.217 1 34.25 66 LYS A CA 1
ATOM 519 C C . LYS A 1 66 ? -23.812 32.781 -3.553 1 34.25 66 LYS A C 1
ATOM 521 O O . LYS A 1 66 ? -24.516 32.062 -2.861 1 34.25 66 LYS A O 1
ATOM 526 N N . GLY A 1 67 ? -22.672 32.25 -4.352 1 37.16 67 GLY A N 1
ATOM 527 C CA . GLY A 1 67 ? -22.688 31.109 -5.262 1 37.16 67 GLY A CA 1
ATOM 528 C C . GLY A 1 67 ? -23.219 29.828 -4.625 1 37.16 67 GLY A C 1
ATOM 529 O O . GLY A 1 67 ? -22.797 29.453 -3.533 1 37.16 67 GLY A O 1
ATOM 530 N N . ASN A 1 68 ? -24.422 29.609 -4.746 1 40.69 68 ASN A N 1
ATOM 531 C CA . ASN A 1 68 ? -25.109 28.344 -4.539 1 40.69 68 ASN A CA 1
ATOM 532 C C . ASN A 1 68 ? -24.172 27.156 -4.707 1 40.69 68 ASN A C 1
ATOM 534 O O . ASN A 1 68 ? -24.047 26.609 -5.801 1 40.69 68 ASN A O 1
ATOM 538 N N . ARG A 1 69 ? -23.047 27.234 -4.211 1 52.16 69 ARG A N 1
ATOM 539 C CA . ARG A 1 69 ? -22.203 26.047 -4.359 1 52.16 69 ARG A CA 1
ATOM 540 C C . ARG A 1 69 ? -22.984 24.781 -4.055 1 52.16 69 ARG A C 1
ATOM 542 O O . ARG A 1 69 ? -23.719 24.719 -3.074 1 52.16 69 ARG A O 1
ATOM 549 N N . THR A 1 70 ? -23.281 24.016 -5.039 1 68.88 70 THR A N 1
ATOM 550 C CA . THR A 1 70 ? -23.938 22.719 -5.039 1 68.88 70 THR A CA 1
ATOM 551 C C . THR A 1 70 ? -23.438 21.859 -3.867 1 68.88 70 THR A C 1
ATOM 553 O O . THR A 1 70 ? -22.234 21.703 -3.676 1 68.88 70 THR A O 1
ATOM 556 N N . GLN A 1 71 ? -24.156 21.953 -2.73 1 89.38 71 GLN A N 1
ATOM 557 C CA . GLN A 1 71 ? -23.922 21.031 -1.63 1 89.38 71 GLN A CA 1
ATOM 558 C C . GLN A 1 71 ? -24.375 19.609 -1.998 1 89.38 71 GLN A C 1
ATOM 560 O O . GLN A 1 71 ? -25.484 19.422 -2.523 1 89.38 71 GLN A O 1
ATOM 565 N N . ALA A 1 72 ? -23.484 18.797 -1.928 1 95.81 72 ALA A N 1
ATOM 566 C CA . ALA A 1 72 ? -23.75 17.391 -2.213 1 95.81 72 ALA A CA 1
ATOM 567 C C . ALA A 1 72 ? -22.859 16.484 -1.384 1 95.81 72 ALA A C 1
ATOM 569 O O . ALA A 1 72 ? -21.781 16.891 -0.936 1 95.81 72 ALA A O 1
ATOM 570 N N . PRO A 1 73 ? -23.281 15.328 -1.062 1 95.88 73 PRO A N 1
ATOM 571 C CA . PRO A 1 73 ? -22.469 14.414 -0.249 1 95.88 73 PRO A CA 1
ATOM 572 C C . PRO A 1 73 ? -21.359 13.742 -1.047 1 95.88 73 PRO A C 1
ATOM 574 O O . PRO A 1 73 ? -21.375 13.773 -2.281 1 95.88 73 PRO A O 1
ATOM 577 N N . LEU A 1 74 ? -20.406 13.281 -0.365 1 96.5 74 LEU A N 1
ATOM 578 C CA . LEU A 1 74 ? -19.438 12.312 -0.891 1 96.5 74 LEU A CA 1
ATOM 579 C C . LEU A 1 74 ? -19.953 10.883 -0.706 1 96.5 74 LEU A C 1
ATOM 581 O O . LEU A 1 74 ? -20.406 10.516 0.385 1 96.5 74 LEU A O 1
ATOM 585 N N . VAL A 1 75 ? -19.953 10.172 -1.757 1 95.44 75 VAL A N 1
ATOM 586 C CA . VAL A 1 75 ? -20.312 8.758 -1.688 1 95.44 75 VAL A CA 1
ATOM 587 C C . VAL A 1 75 ? -19.062 7.906 -1.906 1 95.44 75 VAL A C 1
ATOM 589 O O . VAL A 1 75 ? -18.391 8.031 -2.934 1 95.44 75 VAL A O 1
ATOM 592 N N . ILE A 1 76 ? -18.781 7.043 -0.937 1 95.94 76 ILE A N 1
ATOM 593 C CA . ILE A 1 76 ? -17.641 6.133 -1.098 1 95.94 76 ILE A CA 1
ATOM 594 C C . ILE A 1 76 ? -18.125 4.691 -0.954 1 95.94 76 ILE A C 1
ATOM 596 O O . ILE A 1 76 ? -19.078 4.418 -0.23 1 95.94 76 ILE A O 1
ATOM 600 N N . TYR A 1 77 ? -17.484 3.859 -1.64 1 93.88 77 TYR A N 1
ATOM 601 C CA . TYR A 1 77 ? -17.672 2.418 -1.528 1 93.88 77 TYR A CA 1
ATOM 602 C C . TYR A 1 77 ? -16.391 1.672 -1.855 1 93.88 77 TYR A C 1
ATOM 604 O O . TYR A 1 77 ? -15.461 2.246 -2.428 1 93.88 77 TYR A O 1
ATOM 612 N N . GLY A 1 78 ? -16.312 0.438 -1.358 1 93.19 78 GLY A N 1
ATOM 613 C CA . GLY A 1 78 ? -15.062 -0.226 -1.698 1 93.19 78 GLY A CA 1
ATOM 614 C C . GLY A 1 78 ? -15 -1.664 -1.218 1 93.19 78 GLY A C 1
ATOM 615 O O . GLY A 1 78 ? -15.938 -2.154 -0.587 1 93.19 78 GLY A O 1
ATOM 616 N N . GLU A 1 79 ? -13.961 -2.279 -1.741 1 92.5 79 GLU A N 1
ATOM 617 C CA . GLU A 1 79 ? -13.609 -3.658 -1.409 1 92.5 79 GLU A CA 1
ATOM 618 C C . GLU A 1 79 ? -12.125 -3.791 -1.092 1 92.5 79 GLU A C 1
ATOM 620 O O . GLU A 1 79 ? -11.281 -3.207 -1.778 1 92.5 79 GLU A O 1
ATOM 625 N N . ILE A 1 80 ? -11.844 -4.516 -0.037 1 93.31 80 ILE A N 1
ATOM 626 C CA . ILE A 1 80 ? -10.469 -4.84 0.327 1 93.31 80 ILE A CA 1
ATOM 627 C C . ILE A 1 80 ? -10.281 -6.355 0.331 1 93.31 80 ILE A C 1
ATOM 629 O O . ILE A 1 80 ? -10.938 -7.066 1.099 1 93.31 80 ILE A O 1
ATOM 633 N N . LEU A 1 81 ? -9.461 -6.77 -0.573 1 91.69 81 LEU A N 1
ATOM 634 C CA . LEU A 1 81 ? -9.047 -8.172 -0.574 1 91.69 81 LEU A CA 1
ATOM 635 C C . LEU A 1 81 ? -8.031 -8.438 0.529 1 91.69 81 LEU A C 1
ATOM 637 O O . LEU A 1 81 ? -6.898 -7.953 0.465 1 91.69 81 LEU A O 1
ATOM 641 N N . ALA A 1 82 ? -8.492 -9.094 1.515 1 86.44 82 ALA A N 1
ATOM 642 C CA . ALA A 1 82 ? -7.629 -9.297 2.676 1 86.44 82 ALA A CA 1
ATOM 643 C C . ALA A 1 82 ? -7.938 -10.625 3.355 1 86.44 82 ALA A C 1
ATOM 645 O O . ALA A 1 82 ? -8.992 -11.219 3.127 1 86.44 82 ALA A O 1
ATOM 646 N N . LYS A 1 83 ? -6.969 -11.055 4.172 1 72.06 83 LYS A N 1
ATOM 647 C CA . LYS A 1 83 ? -7.145 -12.281 4.945 1 72.06 83 LYS A CA 1
ATOM 648 C C . LYS A 1 83 ? -8.016 -12.031 6.176 1 72.06 83 LYS A C 1
ATOM 650 O O . LYS A 1 83 ? -8.781 -12.906 6.59 1 72.06 83 LYS A O 1
ATOM 655 N N . VAL A 1 84 ? -7.859 -10.836 6.617 1 65.75 84 VAL A N 1
ATOM 656 C CA . VAL A 1 84 ? -8.555 -10.484 7.848 1 65.75 84 VAL A CA 1
ATOM 657 C C . VAL A 1 84 ? -9.945 -9.945 7.52 1 65.75 84 VAL A C 1
ATOM 659 O O . VAL A 1 84 ? -10.109 -9.172 6.57 1 65.75 84 VAL A O 1
ATOM 662 N N . SER A 1 85 ? -10.828 -10.406 8.375 1 70.62 85 SER A N 1
ATOM 663 C CA . SER A 1 85 ? -12.203 -10.023 8.07 1 70.62 85 SER A CA 1
ATOM 664 C C . SER A 1 85 ? -12.68 -8.891 8.969 1 70.62 85 SER A C 1
ATOM 666 O O . SER A 1 85 ? -13.734 -8.297 8.734 1 70.62 85 SER A O 1
ATOM 668 N N . SER A 1 86 ? -11.922 -8.602 9.883 1 74.69 86 SER A N 1
ATOM 669 C CA . SER A 1 86 ? -12.336 -7.516 10.766 1 74.69 86 SER A CA 1
ATOM 670 C C . SER A 1 86 ? -11.547 -6.242 10.477 1 74.69 86 SER A C 1
ATOM 672 O O . SER A 1 86 ? -10.328 -6.281 10.312 1 74.69 86 SER A O 1
ATOM 674 N N . ASP A 1 87 ? -12.352 -5.137 10.344 1 82.62 87 ASP A N 1
ATOM 675 C CA . ASP A 1 87 ? -11.734 -3.842 10.062 1 82.62 87 ASP A CA 1
ATOM 676 C C . ASP A 1 87 ? -12.703 -2.699 10.359 1 82.62 87 ASP A C 1
ATOM 678 O O . ASP A 1 87 ? -13.891 -2.928 10.586 1 82.62 87 ASP A O 1
ATOM 682 N N . THR A 1 88 ? -12.148 -1.619 10.656 1 84.88 88 THR A N 1
ATOM 683 C CA . THR A 1 88 ? -12.914 -0.382 10.734 1 84.88 88 THR A CA 1
ATOM 684 C C . THR A 1 88 ? -12.227 0.735 9.953 1 84.88 88 THR A C 1
ATOM 686 O O . THR A 1 88 ? -11.016 0.939 10.094 1 84.88 88 THR A O 1
ATOM 689 N N . LEU A 1 89 ? -13.117 1.386 9.18 1 91.44 89 LEU A N 1
ATOM 690 C CA . LEU A 1 89 ? -12.555 2.508 8.438 1 91.44 89 LEU A CA 1
ATOM 691 C C . LEU A 1 89 ? -12.953 3.836 9.07 1 91.44 89 LEU A C 1
ATOM 693 O O . LEU A 1 89 ? -14.023 3.941 9.672 1 91.44 89 LEU A O 1
ATOM 697 N N . GLU A 1 90 ? -12.102 4.766 8.922 1 91.81 90 GLU A N 1
ATOM 698 C CA . GLU A 1 90 ? -12.352 6.129 9.375 1 91.81 90 GLU A CA 1
ATOM 699 C C . GLU A 1 90 ? -12.195 7.129 8.234 1 91.81 90 GLU A C 1
ATOM 701 O O . GLU A 1 90 ? -11.164 7.156 7.562 1 91.81 90 GLU A O 1
ATOM 706 N N . LEU A 1 91 ? -13.273 7.871 8.031 1 94.75 91 LEU A N 1
ATOM 707 C CA . LEU A 1 91 ? -13.266 8.945 7.043 1 94.75 91 LEU A CA 1
ATOM 708 C C . LEU A 1 91 ? -13.297 10.312 7.723 1 94.75 91 LEU A C 1
ATOM 710 O O . LEU A 1 91 ? -14.211 10.602 8.5 1 94.75 91 LEU A O 1
ATOM 714 N N . ALA A 1 92 ? -12.312 11.094 7.461 1 92.06 92 ALA A N 1
ATOM 715 C CA . ALA A 1 92 ? -12.242 12.461 7.969 1 92.06 92 ALA A CA 1
ATOM 716 C C . ALA A 1 92 ? -12.445 13.477 6.844 1 92.06 92 ALA A C 1
ATOM 718 O O . ALA A 1 92 ? -11.781 13.406 5.809 1 92.06 92 ALA A O 1
ATOM 719 N N . ILE A 1 93 ? -13.375 14.375 7.035 1 94 93 ILE A N 1
ATOM 720 C CA . ILE A 1 93 ? -13.641 15.422 6.055 1 94 93 ILE A CA 1
ATOM 721 C C . ILE A 1 93 ? -13.336 16.797 6.66 1 94 93 ILE A C 1
ATOM 723 O O . ILE A 1 93 ? -13.914 17.172 7.68 1 94 93 ILE A O 1
ATOM 727 N N . TYR A 1 94 ? -12.461 17.484 6 1 92.38 94 TYR A N 1
ATOM 728 C CA . TYR A 1 94 ? -12.086 18.828 6.418 1 92.38 94 TYR A CA 1
ATOM 729 C C . TYR A 1 94 ? -12.719 19.875 5.523 1 92.38 94 TYR A C 1
ATOM 731 O O . TYR A 1 94 ? -12.312 20.047 4.371 1 92.38 94 TYR A O 1
ATOM 739 N N . GLU A 1 95 ? -13.664 20.562 6.031 1 92.12 95 GLU A N 1
ATOM 740 C CA . GLU A 1 95 ? -14.234 21.703 5.332 1 92.12 95 GLU A CA 1
ATOM 741 C C . GLU A 1 95 ? -13.609 23.016 5.812 1 92.12 95 GLU A C 1
ATOM 743 O O . GLU A 1 95 ? -13.32 23.172 7 1 92.12 95 GLU A O 1
ATOM 748 N N . ASP A 1 96 ? -13.336 23.953 4.895 1 91.94 96 ASP A N 1
ATOM 749 C CA . ASP A 1 96 ? -12.711 25.234 5.195 1 91.94 96 ASP A CA 1
ATOM 750 C C . ASP A 1 96 ? -11.367 25.047 5.902 1 91.94 96 ASP A C 1
ATOM 752 O O . ASP A 1 96 ? -11.055 25.766 6.855 1 91.94 96 ASP A O 1
ATOM 756 N N . TYR A 1 97 ? -10.703 23.984 5.453 1 92.81 97 TYR A N 1
ATOM 757 C CA . TYR A 1 97 ? -9.438 23.594 6.066 1 92.81 97 TYR A CA 1
ATOM 758 C C . TYR A 1 97 ? -8.391 24.688 5.895 1 92.81 97 TYR A C 1
ATOM 760 O O . TYR A 1 97 ? -8.188 25.203 4.789 1 92.81 97 TYR A O 1
ATOM 768 N N . MET A 1 98 ? -7.719 25.062 6.953 1 92 98 MET A N 1
ATOM 769 C CA . MET A 1 98 ? -6.816 26.219 6.914 1 92 98 MET A CA 1
ATOM 770 C C . MET A 1 98 ? -5.363 25.766 6.801 1 92 98 MET A C 1
ATOM 772 O O . MET A 1 98 ? -4.445 26.531 7.105 1 92 98 MET A O 1
ATOM 776 N N . GLY A 1 99 ? -5.117 24.484 6.461 1 90.94 99 GLY A N 1
ATOM 777 C CA . GLY A 1 99 ? -3.777 24.031 6.125 1 90.94 99 GLY A CA 1
ATOM 778 C C . GLY A 1 99 ? -3.072 23.344 7.281 1 90.94 99 GLY A C 1
ATOM 779 O O . GLY A 1 99 ? -3.648 23.188 8.359 1 90.94 99 GLY A O 1
ATOM 780 N N . SER A 1 100 ? -1.891 23.047 7.031 1 87.62 100 SER A N 1
ATOM 781 C CA . SER A 1 100 ? -1.128 22.203 7.953 1 87.62 100 SER A CA 1
ATOM 782 C C . SER A 1 100 ? -0.531 23.031 9.086 1 87.62 100 SER A C 1
ATOM 784 O O . SER A 1 100 ? -0.147 22.5 10.125 1 87.62 100 SER A O 1
ATOM 786 N N . LEU A 1 101 ? -0.448 24.297 8.914 1 86.75 101 LEU A N 1
ATOM 787 C CA . LEU A 1 101 ? 0.143 25.172 9.922 1 86.75 101 LEU A CA 1
ATOM 788 C C . LEU A 1 101 ? -0.803 25.344 11.109 1 86.75 101 LEU A C 1
ATOM 790 O O . LEU A 1 101 ? -0.362 25.406 12.258 1 86.75 101 LEU A O 1
ATOM 794 N N . VAL A 1 102 ? -2.094 25.438 10.773 1 86.38 102 VAL A N 1
ATOM 795 C CA . VAL A 1 102 ? -3.098 25.719 11.797 1 86.38 102 VAL A CA 1
ATOM 796 C C . VAL A 1 102 ? -3.863 24.438 12.133 1 86.38 102 VAL A C 1
ATOM 798 O O . VAL A 1 102 ? -4.27 24.234 13.281 1 86.38 102 VAL A O 1
ATOM 801 N N . LYS A 1 103 ? -4.062 23.562 11.148 1 82.62 103 LYS A N 1
ATOM 802 C CA . LYS A 1 103 ? -4.746 22.281 11.258 1 82.62 103 LYS A CA 1
ATOM 803 C C . LYS A 1 103 ? -6.16 22.453 11.805 1 82.62 103 LYS A C 1
ATOM 805 O O . LYS A 1 103 ? -6.586 21.719 12.695 1 82.62 103 LYS A O 1
ATOM 810 N N . LYS A 1 104 ? -6.719 23.516 11.508 1 85.75 104 LYS A N 1
ATOM 811 C CA . LYS A 1 104 ? -8.094 23.828 11.875 1 85.75 104 LYS A CA 1
ATOM 812 C C . LYS A 1 104 ? -8.945 24.094 10.633 1 85.75 104 LYS A C 1
ATOM 814 O O . LYS A 1 104 ? -8.43 24.5 9.594 1 85.75 104 LYS A O 1
ATOM 819 N N . PRO A 1 105 ? -10.25 23.922 10.742 1 84.5 105 PRO A N 1
ATOM 820 C CA . PRO A 1 105 ? -11.008 23.297 11.828 1 84.5 105 PRO A CA 1
ATOM 821 C C . PRO A 1 105 ? -10.805 21.781 11.898 1 84.5 105 PRO A C 1
ATOM 823 O O . PRO A 1 105 ? -10.227 21.188 10.984 1 84.5 105 PRO A O 1
ATOM 826 N N . ALA A 1 106 ? -11.242 21.203 13.016 1 80.5 106 ALA A N 1
ATOM 827 C CA . ALA A 1 106 ? -11.227 19.734 13.117 1 80.5 106 ALA A CA 1
ATOM 828 C C . ALA A 1 106 ? -12.148 19.109 12.078 1 80.5 106 ALA A C 1
ATOM 830 O O . ALA A 1 106 ? -13.18 19.672 11.719 1 80.5 106 ALA A O 1
ATOM 831 N N . PRO A 1 107 ? -11.758 17.953 11.641 1 87.19 107 PRO A N 1
ATOM 832 C CA . PRO A 1 107 ? -12.586 17.297 10.617 1 87.19 107 PRO A CA 1
ATOM 833 C C . PRO A 1 107 ? -13.844 16.672 11.188 1 87.19 107 PRO A C 1
ATOM 835 O O . PRO A 1 107 ? -13.914 16.406 12.391 1 87.19 107 PRO A O 1
ATOM 838 N N . THR A 1 108 ? -14.828 16.516 10.289 1 87.25 108 THR A N 1
ATOM 839 C CA . THR A 1 108 ? -15.914 15.578 10.578 1 87.25 108 THR A CA 1
ATOM 840 C C . THR A 1 108 ? -15.453 14.133 10.383 1 87.25 108 THR A C 1
ATOM 842 O O . THR A 1 108 ? -14.914 13.781 9.328 1 87.25 108 THR A O 1
ATOM 845 N N . ILE A 1 109 ? -15.688 13.312 11.406 1 87.81 109 ILE A N 1
ATOM 846 C CA . ILE A 1 109 ? -15.195 11.945 11.367 1 87.81 109 ILE A CA 1
ATOM 847 C C . ILE A 1 109 ? -16.359 10.977 11.18 1 87.81 109 ILE A C 1
ATOM 849 O O . ILE A 1 109 ? -17.375 11.086 11.867 1 87.81 109 ILE A O 1
ATOM 853 N N . TYR A 1 110 ? -16.234 10.141 10.242 1 88.19 110 TYR A N 1
ATOM 854 C CA . TYR A 1 110 ? -17.188 9.047 10.008 1 88.19 110 TYR A CA 1
ATOM 855 C C . TYR A 1 110 ? -16.531 7.699 10.273 1 88.19 110 TYR A C 1
ATOM 857 O O . TYR A 1 110 ? -15.516 7.363 9.656 1 88.19 110 TYR A O 1
ATOM 865 N N . GLN A 1 111 ? -17.047 6.977 11.219 1 86.94 111 GLN A N 1
ATOM 866 C CA . GLN A 1 111 ? -16.672 5.574 11.375 1 86.94 111 GLN A CA 1
ATOM 867 C C . GLN A 1 111 ? -17.484 4.672 10.461 1 86.94 111 GLN A C 1
ATOM 869 O O . GLN A 1 111 ? -18.719 4.621 10.57 1 86.94 111 GLN A O 1
ATOM 874 N N . ILE A 1 112 ? -16.812 4.035 9.648 1 88.44 112 ILE A N 1
ATOM 875 C CA . ILE A 1 112 ? -17.5 3.244 8.633 1 88.44 112 ILE A CA 1
ATOM 876 C C . ILE A 1 112 ? -17.344 1.757 8.953 1 88.44 112 ILE A C 1
ATOM 878 O O . ILE A 1 112 ? -16.25 1.201 8.859 1 88.44 112 ILE A O 1
ATOM 882 N N . PRO A 1 113 ? -18.375 1.142 9.266 1 80.94 113 PRO A N 1
ATOM 883 C CA . PRO A 1 113 ? -18.297 -0.304 9.484 1 80.94 113 PRO A CA 1
ATOM 884 C C . PRO A 1 113 ? -18.031 -1.083 8.195 1 80.94 113 PRO A C 1
ATOM 886 O O . PRO A 1 113 ? -18.422 -0.64 7.113 1 80.94 113 PRO A O 1
ATOM 889 N N . VAL A 1 114 ? -17.391 -2.156 8.375 1 86.44 114 VAL A N 1
ATOM 890 C CA . VAL A 1 114 ? -17.094 -3.018 7.238 1 86.44 114 VAL A CA 1
ATOM 891 C C . VAL A 1 114 ? -17.844 -4.34 7.383 1 86.44 114 VAL A C 1
ATOM 893 O O . VAL A 1 114 ? -18.312 -4.68 8.469 1 86.44 114 VAL A O 1
ATOM 896 N N . SER A 1 115 ? -18.016 -4.977 6.293 1 82.5 115 SER A N 1
ATOM 897 C CA . SER A 1 115 ? -18.641 -6.293 6.285 1 82.5 115 SER A CA 1
ATOM 898 C C . SER A 1 115 ? -17.859 -7.277 5.426 1 82.5 115 SER A C 1
ATOM 900 O O . SER A 1 115 ? -17.281 -6.891 4.406 1 82.5 115 SER A O 1
ATOM 902 N N . SER A 1 116 ? -17.906 -8.484 5.914 1 84 116 SER A N 1
ATOM 903 C CA . SER A 1 116 ? -17.375 -9.539 5.055 1 84 116 SER A CA 1
ATOM 904 C C . SER A 1 116 ? -18.344 -9.867 3.92 1 84 116 SER A C 1
ATOM 906 O O . SER A 1 116 ? -19.547 -9.977 4.141 1 84 116 SER A O 1
ATOM 908 N N . GLY A 1 117 ? -17.797 -9.977 2.807 1 83.38 117 GLY A N 1
ATOM 909 C CA . GLY A 1 117 ? -18.641 -10.32 1.68 1 83.38 117 GLY A CA 1
ATOM 910 C C . GLY A 1 117 ? -19.281 -11.688 1.815 1 83.38 117 GLY A C 1
ATOM 911 O O . GLY A 1 117 ? -18.625 -12.648 2.227 1 83.38 117 GLY A O 1
ATOM 912 N N . ASP A 1 118 ? -20.578 -11.828 1.497 1 80.81 118 ASP A N 1
ATOM 913 C CA . ASP A 1 118 ? -21.297 -13.102 1.592 1 80.81 118 ASP A CA 1
ATOM 914 C C . ASP A 1 118 ? -21.812 -13.539 0.224 1 80.81 118 ASP A C 1
ATOM 916 O O . ASP A 1 118 ? -22.594 -14.492 0.126 1 80.81 118 ASP A O 1
ATOM 920 N N . GLY A 1 119 ? -21.406 -12.812 -0.722 1 85.56 119 GLY A N 1
ATOM 921 C CA . GLY A 1 119 ? -21.859 -13.133 -2.07 1 85.56 119 GLY A CA 1
ATOM 922 C C . GLY A 1 119 ? -22.984 -12.242 -2.549 1 85.56 119 GLY A C 1
ATOM 923 O O . GLY A 1 119 ? -23.156 -12.031 -3.752 1 85.56 119 GLY A O 1
ATOM 924 N N . TYR A 1 120 ? -23.797 -11.812 -1.639 1 82.06 120 TYR A N 1
ATOM 925 C CA . TYR A 1 120 ? -24.891 -10.914 -1.951 1 82.06 120 TYR A CA 1
ATOM 926 C C . TYR A 1 120 ? -24.5 -9.461 -1.706 1 82.06 120 TYR A C 1
ATOM 928 O O . TYR A 1 120 ? -24.891 -8.57 -2.459 1 82.06 120 TYR A O 1
ATOM 936 N N . TYR A 1 121 ? -23.797 -9.312 -0.663 1 81.44 121 TYR A N 1
ATOM 937 C CA . TYR A 1 121 ? -23.156 -8.031 -0.363 1 81.44 121 TYR A CA 1
ATOM 938 C C . TYR A 1 121 ? -21.641 -8.195 -0.255 1 81.44 121 TYR A C 1
ATOM 940 O O . TYR A 1 121 ? -21.125 -8.523 0.813 1 81.44 121 TYR A O 1
ATOM 948 N N . GLY A 1 122 ? -21.109 -7.98 -1.353 1 84.94 122 GLY A N 1
ATOM 949 C CA . GLY A 1 122 ? -19.672 -8.219 -1.402 1 84.94 122 GLY A CA 1
ATOM 950 C C . GLY A 1 122 ? -19.328 -9.656 -1.734 1 84.94 122 GLY A C 1
ATOM 951 O O . GLY A 1 122 ? -20.094 -10.578 -1.44 1 84.94 122 GLY A O 1
ATOM 952 N N . LEU A 1 123 ? -18.219 -9.812 -2.27 1 87.62 123 LEU A N 1
ATOM 953 C CA . LEU A 1 123 ? -17.766 -11.156 -2.609 1 87.62 123 LEU A CA 1
ATOM 954 C C . LEU A 1 123 ? -17.047 -11.797 -1.43 1 87.62 123 LEU A C 1
ATOM 956 O O . LEU A 1 123 ? -16.359 -11.117 -0.673 1 87.62 123 LEU A O 1
ATOM 960 N N . PRO A 1 124 ? -17.219 -13.102 -1.312 1 81.31 124 PRO A N 1
ATOM 961 C CA . PRO A 1 124 ? -16.5 -13.781 -0.238 1 81.31 124 PRO A CA 1
ATOM 962 C C . PRO A 1 124 ? -14.984 -13.578 -0.327 1 81.31 124 PRO A C 1
ATOM 964 O O . PRO A 1 124 ? -14.422 -13.602 -1.423 1 81.31 124 PRO A O 1
ATOM 967 N N . GLY A 1 125 ? -14.438 -13.328 0.809 1 79.06 125 GLY A N 1
ATOM 968 C CA . GLY A 1 125 ? -13.008 -13.062 0.836 1 79.06 125 GLY A CA 1
ATOM 969 C C . GLY A 1 125 ? -12.672 -11.586 0.835 1 79.06 125 GLY A C 1
ATOM 970 O O . GLY A 1 125 ? -11.531 -11.203 1.097 1 79.06 125 GLY A O 1
ATOM 971 N N . ASN A 1 126 ? -13.648 -10.828 0.526 1 87.88 126 ASN A N 1
ATOM 972 C CA . ASN A 1 126 ? -13.469 -9.383 0.527 1 87.88 126 ASN A CA 1
ATOM 973 C C . ASN A 1 126 ? -14.117 -8.734 1.747 1 87.88 126 ASN A C 1
ATOM 975 O O . ASN A 1 126 ? -15.109 -9.25 2.271 1 87.88 126 ASN A O 1
ATOM 979 N N . ILE A 1 127 ? -13.461 -7.727 2.166 1 90.25 127 ILE A N 1
ATOM 980 C CA . ILE A 1 127 ? -14.078 -6.789 3.096 1 90.25 127 ILE A CA 1
ATOM 981 C C . ILE A 1 127 ? -14.734 -5.645 2.32 1 90.25 127 ILE A C 1
ATOM 983 O O . ILE A 1 127 ? -14.117 -5.07 1.42 1 90.25 127 ILE A O 1
ATOM 987 N N . THR A 1 128 ? -15.992 -5.367 2.645 1 90.75 128 THR A N 1
ATOM 988 C CA . THR A 1 128 ? -16.719 -4.367 1.87 1 90.75 128 THR A CA 1
ATOM 989 C C . THR A 1 128 ? -17.188 -3.225 2.768 1 90.75 128 THR A C 1
ATOM 991 O O . THR A 1 128 ? -17.422 -3.424 3.959 1 90.75 128 THR A O 1
ATOM 994 N N . PHE A 1 129 ? -17.297 -2.047 2.195 1 90.19 129 PHE A N 1
ATOM 995 C CA . PHE A 1 129 ? -17.781 -0.881 2.918 1 90.19 129 PHE A CA 1
ATOM 996 C C . PHE A 1 129 ? -18.453 0.106 1.964 1 90.19 129 PHE A C 1
ATOM 998 O O . PHE A 1 129 ? -18.188 0.088 0.76 1 90.19 129 PHE A O 1
ATOM 1005 N N . SER A 1 130 ? -19.359 0.908 2.449 1 91.06 130 SER A N 1
ATOM 1006 C CA . SER A 1 130 ? -19.984 2.027 1.753 1 91.06 130 SER A CA 1
ATOM 1007 C C . SER A 1 130 ? -20.453 3.098 2.734 1 91.06 130 SER A C 1
ATOM 1009 O O . SER A 1 130 ? -20.797 2.789 3.875 1 91.06 130 SER A O 1
ATOM 1011 N N . HIS A 1 131 ? -20.375 4.273 2.299 1 91.44 131 HIS A N 1
ATOM 1012 C CA . HIS A 1 131 ? -20.812 5.375 3.15 1 91.44 131 HIS A CA 1
ATOM 1013 C C . HIS A 1 131 ? -21.156 6.605 2.322 1 91.44 131 HIS A C 1
ATOM 1015 O O . HIS A 1 131 ? -20.531 6.875 1.3 1 91.44 131 HIS A O 1
ATOM 1021 N N . THR A 1 132 ? -22.156 7.23 2.742 1 92.44 132 THR A N 1
ATOM 1022 C CA . THR A 1 132 ? -22.531 8.539 2.213 1 92.44 132 THR A CA 1
ATOM 1023 C C . THR A 1 132 ? -22.438 9.609 3.295 1 92.44 132 THR A C 1
ATOM 1025 O O . THR A 1 132 ? -23.078 9.5 4.344 1 92.44 132 THR A O 1
ATOM 1028 N N . THR A 1 133 ? -21.688 10.586 3.027 1 93.31 133 THR A N 1
ATOM 1029 C CA . THR A 1 133 ? -21.5 11.648 4.012 1 93.31 133 THR A CA 1
ATOM 1030 C C . THR A 1 133 ? -22.672 12.609 4.004 1 93.31 133 THR A C 1
ATOM 1032 O O . THR A 1 133 ? -23.547 12.531 3.131 1 93.31 133 THR A O 1
ATOM 1035 N N . LYS A 1 134 ? -22.641 13.547 5.027 1 91.94 134 LYS A N 1
ATOM 1036 C CA . LYS A 1 134 ? -23.469 14.734 4.918 1 91.94 134 LYS A CA 1
ATOM 1037 C C . LYS A 1 134 ? -23.031 15.609 3.75 1 91.94 134 LYS A C 1
ATOM 1039 O O . LYS A 1 134 ? -21.984 15.383 3.156 1 91.94 134 LYS A O 1
ATOM 1044 N N . ASP A 1 135 ? -23.875 16.5 3.461 1 94.44 135 ASP A N 1
ATOM 1045 C CA . ASP A 1 135 ? -23.531 17.406 2.369 1 94.44 135 ASP A CA 1
ATOM 1046 C C . ASP A 1 135 ? -22.25 18.188 2.678 1 94.44 135 ASP A C 1
ATOM 1048 O O . ASP A 1 135 ? -22.047 18.625 3.812 1 94.44 135 ASP A O 1
ATOM 1052 N N . ILE A 1 136 ? -21.422 18.25 1.758 1 93.88 136 ILE A N 1
ATOM 1053 C CA . ILE A 1 136 ? -20.188 19.047 1.81 1 93.88 136 ILE A CA 1
ATOM 1054 C C . ILE A 1 136 ? -20.375 20.328 1.018 1 93.88 136 ILE A C 1
ATOM 1056 O O . ILE A 1 136 ? -20.906 20.312 -0.097 1 93.88 136 ILE A O 1
ATOM 1060 N N . LYS A 1 137 ? -19.938 21.391 1.739 1 88.69 137 LYS A N 1
ATOM 1061 C CA . LYS A 1 137 ? -20.062 22.703 1.105 1 88.69 137 LYS A CA 1
ATOM 1062 C C . LYS A 1 137 ? -18.766 23.094 0.387 1 88.69 137 LYS A C 1
ATOM 1064 O O . LYS A 1 137 ? -17.766 23.422 1.03 1 88.69 137 LYS A O 1
ATOM 1069 N N . GLY A 1 138 ? -18.672 23.062 -0.956 1 91.75 138 GLY A N 1
ATOM 1070 C CA . GLY A 1 138 ? -17.469 23.422 -1.704 1 91.75 138 GLY A CA 1
ATOM 1071 C C . GLY A 1 138 ? -16.375 22.375 -1.634 1 91.75 138 GLY A C 1
ATOM 1072 O O . GLY A 1 138 ? -16.641 21.219 -1.27 1 91.75 138 GLY A O 1
ATOM 1073 N N . TYR A 1 139 ? -15.164 22.812 -1.995 1 95.38 139 TYR A N 1
ATOM 1074 C CA . TYR A 1 139 ? -14.031 21.891 -1.943 1 95.38 139 TYR A CA 1
ATOM 1075 C C . TYR A 1 139 ? -13.664 21.562 -0.502 1 95.38 139 TYR A C 1
ATOM 1077 O O . TYR A 1 139 ? -13.695 22.438 0.37 1 95.38 139 TYR A O 1
ATOM 1085 N N . ALA A 1 140 ? -13.359 20.359 -0.22 1 96 140 ALA A N 1
ATOM 1086 C CA . ALA A 1 140 ? -12.922 19.875 1.089 1 96 140 ALA A CA 1
ATOM 1087 C C . ALA A 1 140 ? -11.703 18.969 0.962 1 96 140 ALA A C 1
ATOM 1089 O O . ALA A 1 140 ? -11.273 18.656 -0.148 1 96 140 ALA A O 1
ATOM 1090 N N . PHE A 1 141 ? -11.102 18.688 2.082 1 96.12 141 PHE A N 1
ATOM 1091 C CA . PHE A 1 141 ? -10.039 17.688 2.139 1 96.12 141 PHE A CA 1
ATOM 1092 C C . PHE A 1 141 ? -10.508 16.438 2.859 1 96.12 141 PHE A C 1
ATOM 1094 O O . PHE A 1 141 ? -11.398 16.5 3.709 1 96.12 141 PHE A O 1
ATOM 1101 N N . GLY A 1 142 ? -9.922 15.375 2.434 1 94.94 142 GLY A N 1
ATOM 1102 C CA . GLY A 1 142 ? -10.344 14.133 3.068 1 94.94 142 GLY A CA 1
ATOM 1103 C C . GLY A 1 142 ? -9.211 13.164 3.307 1 94.94 142 GLY A C 1
ATOM 1104 O O . GLY A 1 142 ? -8.141 13.289 2.705 1 94.94 142 GLY A O 1
ATOM 1105 N N . ARG A 1 143 ? -9.484 12.242 4.238 1 95.56 143 ARG A N 1
ATOM 1106 C CA . ARG A 1 143 ? -8.617 11.117 4.555 1 95.56 143 ARG A CA 1
ATOM 1107 C C . ARG A 1 143 ? -9.438 9.859 4.852 1 95.56 143 ARG A C 1
ATOM 1109 O O . ARG A 1 143 ? -10.43 9.922 5.586 1 95.56 143 ARG A O 1
ATOM 1116 N N . LEU A 1 144 ? -9.086 8.844 4.23 1 96.94 144 LEU A N 1
ATOM 1117 C CA . LEU A 1 144 ? -9.703 7.547 4.484 1 96.94 144 LEU A CA 1
ATOM 1118 C C . LEU A 1 144 ? -8.648 6.531 4.926 1 96.94 144 LEU A C 1
ATOM 1120 O O . LEU A 1 144 ? -7.703 6.254 4.191 1 96.94 144 LEU A O 1
ATOM 1124 N N . THR A 1 145 ? -8.875 5.961 6.152 1 93.88 145 THR A N 1
ATOM 1125 C CA . THR A 1 145 ? -7.914 5.012 6.695 1 93.88 145 THR A CA 1
ATOM 1126 C C . THR A 1 145 ? -8.617 3.742 7.176 1 93.88 145 THR A C 1
ATOM 1128 O O . THR A 1 145 ? -9.727 3.807 7.703 1 93.88 145 THR A O 1
ATOM 1131 N N . SER A 1 146 ? -7.98 2.66 6.895 1 91.69 146 SER A N 1
ATOM 1132 C CA . SER A 1 146 ? -8.344 1.373 7.48 1 91.69 146 SER A CA 1
ATOM 1133 C C . SER A 1 146 ? -7.469 1.053 8.688 1 91.69 146 SER A C 1
ATOM 1135 O O . SER A 1 146 ? -6.246 1.209 8.641 1 91.69 146 SER A O 1
ATOM 1137 N N . LYS A 1 147 ? -8.117 0.647 9.727 1 82.56 147 LYS A N 1
ATOM 1138 C CA . LYS A 1 147 ? -7.355 0.306 10.922 1 82.56 147 LYS A CA 1
ATOM 1139 C C . LYS A 1 147 ? -6.426 -0.876 10.664 1 82.56 147 LYS A C 1
ATOM 1141 O O . LYS A 1 147 ? -5.281 -0.882 11.117 1 82.56 147 LYS A O 1
ATOM 1146 N N . ALA A 1 148 ? -6.863 -1.748 9.906 1 82.38 148 ALA A N 1
ATOM 1147 C CA . ALA A 1 148 ? -6.121 -2.986 9.695 1 82.38 148 ALA A CA 1
ATOM 1148 C C . ALA A 1 148 ? -5.188 -2.865 8.492 1 82.38 148 ALA A C 1
ATOM 1150 O O . ALA A 1 148 ? -4.133 -3.504 8.453 1 82.38 148 ALA A O 1
ATOM 1151 N N . HIS A 1 149 ? -5.516 -2.016 7.59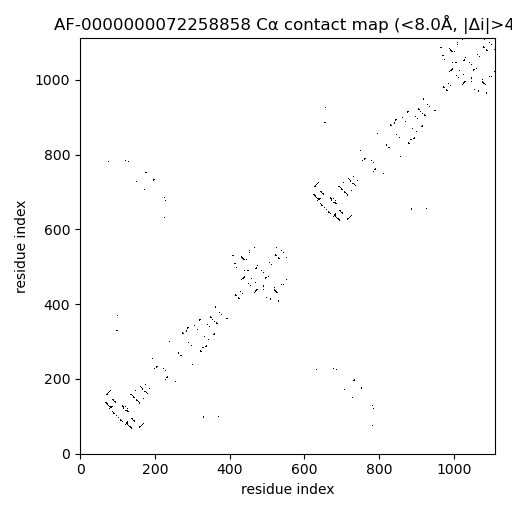8 1 86.88 149 HIS A N 1
ATOM 1152 C CA . HIS A 1 149 ? -4.824 -2.135 6.316 1 86.88 149 HIS A CA 1
ATOM 1153 C C . HIS A 1 149 ? -4.211 -0.804 5.895 1 86.88 149 HIS A C 1
ATOM 1155 O O . HIS A 1 149 ? -3.654 -0.689 4.801 1 86.88 149 HIS A O 1
ATOM 1161 N N . GLY A 1 150 ? -4.348 0.191 6.695 1 88.5 150 GLY A N 1
ATOM 1162 C CA . GLY A 1 150 ? -3.627 1.431 6.457 1 88.5 150 GLY A CA 1
ATOM 1163 C C . GLY A 1 150 ? -4.445 2.461 5.699 1 88.5 150 GLY A C 1
ATOM 1164 O O . GLY A 1 150 ? -5.672 2.375 5.656 1 88.5 150 GLY A O 1
ATOM 1165 N N . THR A 1 151 ? -3.711 3.387 5.121 1 94 151 THR A N 1
ATOM 1166 C CA . THR A 1 151 ? -4.336 4.562 4.531 1 94 151 THR A CA 1
ATOM 1167 C C . THR A 1 151 ? -4.734 4.293 3.082 1 94 151 THR A C 1
ATOM 1169 O O . THR A 1 151 ? -3.941 3.754 2.305 1 94 151 THR A O 1
ATOM 1172 N N . LEU A 1 152 ? -5.918 4.641 2.75 1 96.44 152 LEU A N 1
ATOM 1173 C CA . LEU A 1 152 ? -6.348 4.566 1.358 1 96.44 152 LEU A CA 1
ATOM 1174 C C . LEU A 1 152 ? -6.059 5.875 0.629 1 96.44 152 LEU A C 1
ATOM 1176 O O . LEU A 1 152 ? -5.516 5.867 -0.478 1 96.44 152 LEU A O 1
ATOM 1180 N N . PHE A 1 153 ? -6.406 6.969 1.299 1 95.88 153 PHE A N 1
ATOM 1181 C CA . PHE A 1 153 ? -5.953 8.266 0.812 1 95.88 153 PHE A CA 1
ATOM 1182 C C . PHE A 1 153 ? -5.863 9.273 1.955 1 95.88 153 PHE A C 1
ATOM 1184 O O . PHE A 1 153 ? -6.496 9.094 2.998 1 95.88 153 PHE A O 1
ATOM 1191 N N . SER A 1 154 ? -5.027 10.227 1.74 1 94.62 154 SER A N 1
ATOM 1192 C CA . SER A 1 154 ? -4.844 11.281 2.727 1 94.62 154 SER A CA 1
ATOM 1193 C C . SER A 1 154 ? -4.605 12.633 2.053 1 94.62 154 SER A C 1
ATOM 1195 O O . SER A 1 154 ? -3.816 12.734 1.113 1 94.62 154 SER A O 1
ATOM 1197 N N . ASP A 1 155 ? -5.324 13.633 2.508 1 93.25 155 ASP A N 1
ATOM 1198 C CA . ASP A 1 155 ? -5.168 15.016 2.064 1 93.25 155 ASP A CA 1
ATOM 1199 C C . ASP A 1 155 ? -5.59 15.172 0.606 1 93.25 155 ASP A C 1
ATOM 1201 O O . ASP A 1 155 ? -4.93 15.875 -0.165 1 93.25 155 ASP A O 1
ATOM 1205 N N . PHE A 1 156 ? -6.566 14.422 0.244 1 97.62 156 PHE A N 1
ATOM 1206 C CA . PHE A 1 156 ? -7.113 14.578 -1.098 1 97.62 156 PHE A CA 1
ATOM 1207 C C . PHE A 1 156 ? -8.188 15.664 -1.122 1 97.62 156 PHE A C 1
ATOM 1209 O O . PHE A 1 156 ? -8.953 15.812 -0.169 1 97.62 156 PHE A O 1
ATOM 1216 N N . ILE A 1 157 ? -8.258 16.391 -2.193 1 97.94 157 ILE A N 1
ATOM 1217 C CA . ILE A 1 157 ? -9.336 17.344 -2.428 1 97.94 157 ILE A CA 1
ATOM 1218 C C . ILE A 1 157 ? -10.609 16.594 -2.832 1 97.94 157 ILE A C 1
ATOM 1220 O O . ILE A 1 157 ? -10.578 15.742 -3.723 1 97.94 157 ILE A O 1
ATOM 1224 N N . ILE A 1 158 ? -11.656 16.922 -2.135 1 97.5 158 ILE A N 1
ATOM 1225 C CA . ILE A 1 158 ? -12.977 16.344 -2.375 1 97.5 158 ILE A CA 1
ATOM 1226 C C . ILE A 1 158 ? -13.898 17.391 -2.977 1 97.5 158 ILE A C 1
ATOM 1228 O O . ILE A 1 158 ? -13.953 18.531 -2.498 1 97.5 158 ILE A O 1
ATOM 1232 N N . THR A 1 159 ? -14.602 16.984 -4.012 1 97.06 159 THR A N 1
ATOM 1233 C CA . THR A 1 159 ? -15.617 17.844 -4.609 1 97.06 159 THR A CA 1
ATOM 1234 C C . THR A 1 159 ? -17.016 17.391 -4.199 1 97.06 159 THR A C 1
ATOM 1236 O O . THR A 1 159 ? -17.297 16.188 -4.156 1 97.06 159 THR A O 1
ATOM 1239 N N . PRO A 1 160 ? -17.875 18.422 -3.898 1 96.25 160 PRO A N 1
ATOM 1240 C CA . PRO A 1 160 ? -19.25 18.031 -3.615 1 96.25 160 PRO A CA 1
ATOM 1241 C C . PRO A 1 160 ? -19.859 17.188 -4.73 1 96.25 160 PRO A C 1
ATOM 1243 O O . PRO A 1 160 ? -19.797 17.562 -5.906 1 96.25 160 PRO A O 1
ATOM 1246 N N . GLY A 1 161 ? -20.406 15.992 -4.309 1 96.31 161 GLY A N 1
ATOM 1247 C CA . GLY A 1 161 ? -21.078 15.141 -5.285 1 96.31 161 GLY A CA 1
ATOM 1248 C C . GLY A 1 161 ? -20.203 14.016 -5.801 1 96.31 161 GLY A C 1
ATOM 1249 O O . GLY A 1 161 ? -20.656 13.172 -6.574 1 96.31 161 GLY A O 1
ATOM 1250 N N . ASP A 1 162 ? -18.969 13.992 -5.336 1 96.81 162 ASP A N 1
ATOM 1251 C CA . ASP A 1 162 ? -18.094 12.906 -5.762 1 96.81 162 ASP A CA 1
ATOM 1252 C C . ASP A 1 162 ? -18.656 11.547 -5.367 1 96.81 162 ASP A C 1
ATOM 1254 O O . ASP A 1 162 ? -19.203 11.391 -4.273 1 96.81 162 ASP A O 1
ATOM 1258 N N . THR A 1 163 ? -18.594 10.656 -6.258 1 96.44 163 THR A N 1
ATOM 1259 C CA . THR A 1 163 ? -18.812 9.227 -6.027 1 96.44 163 THR A CA 1
ATOM 1260 C C . THR A 1 163 ? -17.578 8.422 -6.453 1 96.44 163 THR A C 1
ATOM 1262 O O . THR A 1 163 ? -17.234 8.398 -7.633 1 96.44 163 THR A O 1
ATOM 1265 N N . VAL A 1 164 ? -16.984 7.727 -5.449 1 97 164 VAL A N 1
ATOM 1266 C CA . VAL A 1 164 ? -15.719 7.059 -5.762 1 97 164 VAL A CA 1
ATOM 1267 C C . VAL A 1 164 ? -15.656 5.715 -5.039 1 97 164 VAL A C 1
ATOM 1269 O O . VAL A 1 164 ? -16.094 5.598 -3.891 1 97 164 VAL A O 1
ATOM 1272 N N . GLY A 1 165 ? -15.203 4.742 -5.777 1 96.12 165 GLY A N 1
ATOM 1273 C CA . GLY A 1 165 ? -14.953 3.416 -5.234 1 96.12 165 GLY A CA 1
ATOM 1274 C C . GLY A 1 165 ? -13.484 3.127 -5.008 1 96.12 165 GLY A C 1
ATOM 1275 O O . GLY A 1 165 ? -12.625 3.693 -5.684 1 96.12 165 GLY A O 1
ATOM 1276 N N . PHE A 1 166 ? -13.219 2.268 -4.023 1 96.19 166 PHE A N 1
ATOM 1277 C CA . PHE A 1 166 ? -11.867 1.839 -3.672 1 96.19 166 PHE A CA 1
ATOM 1278 C C . PHE A 1 166 ? -11.734 0.324 -3.771 1 96.19 166 PHE A C 1
ATOM 1280 O O . PHE A 1 166 ? -12.57 -0.413 -3.234 1 96.19 166 PHE A O 1
ATOM 1287 N N . PHE A 1 167 ? -10.812 -0.101 -4.484 1 95.75 167 PHE A N 1
ATOM 1288 C CA . PHE A 1 167 ? -10.453 -1.516 -4.508 1 95.75 167 PHE A CA 1
ATOM 1289 C C . PHE A 1 167 ? -8.992 -1.714 -4.125 1 95.75 167 PHE A C 1
ATOM 1291 O O . PHE A 1 167 ? -8.094 -1.254 -4.828 1 95.75 167 PHE A O 1
ATOM 1298 N N . MET A 1 168 ? -8.758 -2.395 -3.025 1 95.19 168 MET A N 1
ATOM 1299 C CA . MET A 1 168 ? -7.41 -2.6 -2.51 1 95.19 168 MET A CA 1
ATOM 1300 C C . MET A 1 168 ? -7.078 -4.086 -2.432 1 95.19 168 MET A C 1
ATOM 1302 O O . MET A 1 168 ? -7.863 -4.875 -1.905 1 95.19 168 MET A O 1
ATOM 1306 N N . ASP A 1 169 ? -5.996 -4.457 -3.039 1 94.12 169 ASP A N 1
ATOM 1307 C CA . ASP A 1 169 ? -5.402 -5.785 -2.902 1 94.12 169 ASP A CA 1
ATOM 1308 C C . ASP A 1 169 ? -4.254 -5.77 -1.897 1 94.12 169 ASP A C 1
ATOM 1310 O O . ASP A 1 169 ? -3.146 -5.332 -2.219 1 94.12 169 ASP A O 1
ATOM 1314 N N . THR A 1 170 ? -4.492 -6.316 -0.688 1 91.81 170 THR A N 1
ATOM 1315 C CA . THR A 1 170 ? -3.486 -6.234 0.365 1 91.81 170 THR A CA 1
ATOM 1316 C C . THR A 1 170 ? -2.357 -7.23 0.119 1 91.81 170 THR A C 1
ATOM 1318 O O . THR A 1 170 ? -1.268 -7.094 0.677 1 91.81 170 THR A O 1
ATOM 1321 N N . PHE A 1 171 ? -2.537 -8.172 -0.71 1 87.88 171 PHE A N 1
ATOM 1322 C CA . PHE A 1 171 ? -1.51 -9.172 -0.996 1 87.88 171 PHE A CA 1
ATOM 1323 C C . PHE A 1 171 ? -0.438 -8.594 -1.915 1 87.88 171 PHE A C 1
ATOM 1325 O O . PHE A 1 171 ? 0.739 -8.938 -1.798 1 87.88 171 PHE A O 1
ATOM 1332 N N . ARG A 1 172 ? -0.843 -7.727 -2.744 1 92.25 172 ARG A N 1
ATOM 1333 C CA . ARG A 1 172 ? 0.093 -7.098 -3.67 1 92.25 172 ARG A CA 1
ATOM 1334 C C . ARG A 1 172 ? 0.347 -5.645 -3.285 1 92.25 172 ARG A C 1
ATOM 1336 O O . ARG A 1 172 ? 1.207 -4.984 -3.871 1 92.25 172 ARG A O 1
ATOM 1343 N N . ASN A 1 173 ? -0.391 -5.176 -2.312 1 91.81 173 ASN A N 1
ATOM 1344 C CA . ASN A 1 173 ? -0.303 -3.789 -1.873 1 91.81 173 ASN A CA 1
ATOM 1345 C C . ASN A 1 173 ? -0.586 -2.818 -3.016 1 91.81 173 ASN A C 1
ATOM 1347 O O . ASN A 1 173 ? 0.236 -1.952 -3.32 1 91.81 173 ASN A O 1
ATOM 1351 N N . ARG A 1 174 ? -1.721 -3.037 -3.621 1 96.19 174 ARG A N 1
ATOM 1352 C CA . ARG A 1 174 ? -2.188 -2.189 -4.711 1 96.19 174 ARG A CA 1
ATOM 1353 C C . ARG A 1 174 ? -3.541 -1.566 -4.383 1 96.19 174 ARG A C 1
ATOM 1355 O O . ARG A 1 174 ? -4.41 -2.229 -3.812 1 96.19 174 ARG A O 1
ATOM 1362 N N . LEU A 1 175 ? -3.695 -0.361 -4.719 1 96.81 175 LEU A N 1
ATOM 1363 C CA . LEU A 1 175 ? -4.934 0.383 -4.527 1 96.81 175 LEU A CA 1
ATOM 1364 C C . LEU A 1 175 ? -5.348 1.089 -5.816 1 96.81 175 LEU A C 1
ATOM 1366 O O . LEU A 1 175 ? -4.539 1.776 -6.441 1 96.81 175 LEU A O 1
ATOM 1370 N N . VAL A 1 176 ? -6.602 0.881 -6.195 1 97.56 176 VAL A N 1
ATOM 1371 C CA . VAL A 1 176 ? -7.113 1.572 -7.375 1 97.56 176 VAL A CA 1
ATOM 1372 C C . VAL A 1 176 ? -8.445 2.238 -7.047 1 97.56 176 VAL A C 1
ATOM 1374 O O . VAL A 1 176 ? -9.094 1.892 -6.055 1 97.56 176 VAL A O 1
ATOM 1377 N N . PHE A 1 177 ? -8.75 3.182 -7.844 1 97.75 177 PHE A N 1
ATOM 1378 C CA . PHE A 1 177 ? -9.992 3.938 -7.688 1 97.75 177 PHE A CA 1
ATOM 1379 C C . PHE A 1 177 ? -10.984 3.588 -8.789 1 97.75 177 PHE A C 1
ATOM 1381 O O . PHE A 1 177 ? -10.586 3.354 -9.938 1 97.75 177 PHE A O 1
ATOM 1388 N N . LEU A 1 178 ? -12.266 3.549 -8.398 1 95.62 178 LEU A N 1
ATOM 1389 C CA . LEU A 1 178 ? -13.336 3.17 -9.305 1 95.62 178 LEU A CA 1
ATOM 1390 C C . LEU A 1 178 ? -14.477 4.184 -9.25 1 95.62 178 LEU A C 1
ATOM 1392 O O . LEU A 1 178 ? -14.523 5.023 -8.352 1 95.62 178 LEU A O 1
ATOM 1396 N N . GLY A 1 179 ? -15.406 4.105 -10.25 1 94.19 179 GLY A N 1
ATOM 1397 C CA . GLY A 1 179 ? -16.594 4.938 -10.234 1 94.19 179 GLY A CA 1
ATOM 1398 C C . GLY A 1 179 ? -16.469 6.188 -11.078 1 94.19 179 GLY A C 1
ATOM 1399 O O . GLY A 1 179 ? -15.445 6.391 -11.742 1 94.19 179 GLY A O 1
ATOM 1400 N N . PRO A 1 180 ? -17.453 7.035 -11.07 1 94.69 180 PRO A N 1
ATOM 1401 C CA . PRO A 1 180 ? -17.531 8.156 -12.008 1 94.69 180 PRO A CA 1
ATOM 1402 C C . PRO A 1 180 ? -16.469 9.227 -11.742 1 94.69 180 PRO A C 1
ATOM 1404 O O . PRO A 1 180 ? -16.078 9.945 -12.664 1 94.69 180 PRO A O 1
ATOM 1407 N N . ASN A 1 181 ? -16.016 9.32 -10.484 1 97.31 181 ASN A N 1
ATOM 1408 C CA . ASN A 1 181 ? -15.047 10.367 -10.164 1 97.31 181 ASN A CA 1
ATOM 1409 C C . ASN A 1 181 ? -13.68 9.789 -9.82 1 97.31 181 ASN A C 1
ATOM 1411 O O . ASN A 1 181 ? -12.875 10.445 -9.164 1 97.31 181 ASN A O 1
ATOM 1415 N N . ALA A 1 182 ? -13.406 8.609 -10.266 1 97.38 182 ALA A N 1
ATOM 1416 C CA . ALA A 1 182 ? -12.172 7.891 -9.969 1 97.38 182 ALA A CA 1
ATOM 1417 C C . ALA A 1 182 ? -10.945 8.703 -10.383 1 97.38 182 ALA A C 1
ATOM 1419 O O . ALA A 1 182 ? -9.938 8.727 -9.672 1 97.38 182 ALA A O 1
ATOM 1420 N N . ASP A 1 183 ? -10.992 9.375 -11.5 1 98.31 183 ASP A N 1
ATOM 1421 C CA . ASP A 1 183 ? -9.844 10.078 -12.062 1 98.31 183 ASP A CA 1
ATOM 1422 C C . ASP A 1 183 ? -9.398 11.219 -11.148 1 98.31 183 ASP A C 1
ATOM 1424 O O . ASP A 1 183 ? -8.211 11.547 -11.094 1 98.31 183 ASP A O 1
ATOM 1428 N N . LYS A 1 184 ? -10.32 11.82 -10.375 1 98.62 184 LYS A N 1
ATOM 1429 C CA . LYS A 1 184 ? -9.984 12.875 -9.422 1 98.62 184 LYS A CA 1
ATOM 1430 C C . LYS A 1 184 ? -9.086 12.336 -8.305 1 98.62 184 LYS A C 1
ATOM 1432 O O . LYS A 1 184 ? -8.25 13.07 -7.777 1 98.62 184 LYS A O 1
ATOM 1437 N N . TYR A 1 185 ? -9.281 11.148 -8.016 1 98.5 185 TYR A N 1
ATOM 1438 C CA . TYR A 1 185 ? -8.508 10.531 -6.941 1 98.5 185 TYR A CA 1
ATOM 1439 C C . TYR A 1 185 ? -7.23 9.906 -7.48 1 98.5 185 TYR A C 1
ATOM 1441 O O . TYR A 1 185 ? -6.184 9.953 -6.828 1 98.5 185 TYR A O 1
ATOM 1449 N N . LYS A 1 186 ? -7.32 9.414 -8.672 1 98.25 186 LYS A N 1
ATOM 1450 C CA . LYS A 1 186 ? -6.145 8.844 -9.328 1 98.25 186 LYS A CA 1
ATOM 1451 C C . LYS A 1 186 ? -5.051 9.891 -9.492 1 98.25 186 LYS A C 1
ATOM 1453 O O . LYS A 1 186 ? -3.885 9.641 -9.188 1 98.25 186 LYS A O 1
ATOM 1458 N N . ILE A 1 187 ? -5.387 11.039 -9.969 1 98.56 187 ILE A N 1
ATOM 1459 C CA . ILE A 1 187 ? -4.395 12.086 -10.211 1 98.56 187 ILE A CA 1
ATOM 1460 C C . ILE A 1 187 ? -3.746 12.492 -8.891 1 98.56 187 ILE A C 1
ATOM 1462 O O . ILE A 1 187 ? -2.541 12.758 -8.836 1 98.56 187 ILE A O 1
ATOM 1466 N N . GLN A 1 188 ? -4.496 12.578 -7.82 1 98.44 188 GLN A N 1
ATOM 1467 C CA . GLN A 1 188 ? -3.941 13 -6.539 1 98.44 188 GLN A CA 1
ATOM 1468 C C . GLN A 1 188 ? -3.008 11.938 -5.965 1 98.44 188 GLN A C 1
ATOM 1470 O O . GLN A 1 188 ? -2.008 12.266 -5.32 1 98.44 188 GLN A O 1
ATOM 1475 N N . LYS A 1 189 ? -3.34 10.68 -6.219 1 98.12 189 LYS A N 1
ATOM 1476 C CA . LYS A 1 189 ? -2.408 9.609 -5.871 1 98.12 189 LYS A CA 1
ATOM 1477 C C . LYS A 1 189 ? -1.1 9.75 -6.645 1 98.12 189 LYS A C 1
ATOM 1479 O O . LYS A 1 189 ? -0.017 9.594 -6.074 1 98.12 189 LYS A O 1
ATOM 1484 N N . GLU A 1 190 ? -1.208 10.023 -7.906 1 97.75 190 GLU A N 1
ATOM 1485 C CA . GLU A 1 190 ? -0.025 10.211 -8.742 1 97.75 190 GLU A CA 1
ATOM 1486 C C . GLU A 1 190 ? 0.811 11.391 -8.25 1 97.75 190 GLU A C 1
ATOM 1488 O O . GLU A 1 190 ? 2.041 11.328 -8.25 1 97.75 190 GLU A O 1
ATOM 1493 N N . LEU A 1 191 ? 0.156 12.398 -7.871 1 98.12 191 LEU A N 1
ATOM 1494 C CA . LEU A 1 191 ? 0.848 13.57 -7.34 1 98.12 191 LEU A CA 1
ATOM 1495 C C . LEU A 1 191 ? 1.557 13.234 -6.031 1 98.12 191 LEU A C 1
ATOM 1497 O O . LEU A 1 191 ? 2.678 13.695 -5.793 1 98.12 191 LEU A O 1
ATOM 1501 N N . ASP A 1 192 ? 0.911 12.445 -5.195 1 96.62 192 ASP A N 1
ATOM 1502 C CA . ASP A 1 192 ? 1.547 11.969 -3.971 1 96.62 192 ASP A CA 1
ATOM 1503 C C . ASP A 1 192 ? 2.836 11.211 -4.281 1 96.62 192 ASP A C 1
ATOM 1505 O O . ASP A 1 192 ? 3.852 11.406 -3.609 1 96.62 192 ASP A O 1
ATOM 1509 N N . GLU A 1 193 ? 2.725 10.398 -5.219 1 97.44 193 GLU A N 1
ATOM 1510 C CA . GLU A 1 193 ? 3.875 9.578 -5.574 1 97.44 193 GLU A CA 1
ATOM 1511 C C . GLU A 1 193 ? 5 10.422 -6.164 1 97.44 193 GLU A C 1
ATOM 1513 O O . GLU A 1 193 ? 6.18 10.164 -5.902 1 97.44 193 GLU A O 1
ATOM 1518 N N . ALA A 1 194 ? 4.637 11.383 -6.957 1 96.81 194 ALA A N 1
ATOM 1519 C CA . ALA A 1 194 ? 5.641 12.289 -7.5 1 96.81 194 ALA A CA 1
ATOM 1520 C C . ALA A 1 194 ? 6.371 13.031 -6.383 1 96.81 194 ALA A C 1
ATOM 1522 O O . ALA A 1 194 ? 7.586 13.227 -6.453 1 96.81 194 ALA A O 1
ATOM 1523 N N . LYS A 1 195 ? 5.613 13.445 -5.414 1 95.5 195 LYS A N 1
ATOM 1524 C CA . LYS A 1 195 ? 6.219 14.102 -4.258 1 95.5 195 LYS A CA 1
ATOM 1525 C C . LYS A 1 195 ? 7.188 13.164 -3.541 1 95.5 195 LYS A C 1
ATOM 1527 O O . LYS A 1 195 ? 8.25 13.586 -3.088 1 95.5 195 LYS A O 1
ATOM 1532 N N . LEU A 1 196 ? 6.781 12 -3.426 1 95.81 196 LEU A N 1
ATOM 1533 C CA . LEU A 1 196 ? 7.605 11.008 -2.744 1 95.81 196 LEU A CA 1
ATOM 1534 C C . LEU A 1 196 ? 8.914 10.773 -3.498 1 95.81 196 LEU A C 1
ATOM 1536 O O . LEU A 1 196 ? 9.969 10.617 -2.883 1 95.81 196 LEU A O 1
ATOM 1540 N N . VAL A 1 197 ? 8.867 10.742 -4.773 1 95.75 197 VAL A N 1
ATOM 1541 C CA . VAL A 1 197 ? 10.062 10.586 -5.586 1 95.75 197 VAL A CA 1
ATOM 1542 C C . VAL A 1 197 ? 10.992 11.781 -5.367 1 95.75 197 VAL A C 1
ATOM 1544 O O . VAL A 1 197 ? 12.203 11.617 -5.184 1 95.75 197 VAL A O 1
ATOM 1547 N N . ASP A 1 198 ? 10.406 12.938 -5.398 1 93.31 198 ASP A N 1
ATOM 1548 C CA . ASP A 1 198 ? 11.188 14.148 -5.168 1 93.31 198 ASP A CA 1
ATOM 1549 C C . ASP A 1 198 ? 11.875 14.109 -3.807 1 93.31 198 ASP A C 1
ATOM 1551 O O . ASP A 1 198 ? 13.047 14.469 -3.688 1 93.31 198 ASP A O 1
ATOM 1555 N N . LEU A 1 199 ? 11.18 13.703 -2.846 1 91.75 199 LEU A N 1
ATOM 1556 C CA . LEU A 1 199 ? 11.727 13.594 -1.5 1 91.75 199 LEU A CA 1
ATOM 1557 C C . LEU A 1 199 ? 12.883 12.594 -1.467 1 91.75 199 LEU A C 1
ATOM 1559 O O . LEU A 1 199 ? 13.922 12.867 -0.867 1 91.75 199 LEU A O 1
ATOM 1563 N N . ALA A 1 200 ? 12.703 11.523 -2.104 1 91.75 200 ALA A N 1
ATOM 1564 C CA . ALA A 1 200 ? 13.68 10.438 -2.078 1 91.75 200 ALA A CA 1
ATOM 1565 C C . ALA A 1 200 ? 14.953 10.828 -2.828 1 91.75 200 ALA A C 1
ATOM 1567 O O . ALA A 1 200 ? 16.047 10.352 -2.506 1 91.75 200 ALA A O 1
ATOM 1568 N N . GLU A 1 201 ? 14.805 11.68 -3.781 1 90.56 201 GLU A N 1
ATOM 1569 C CA . GLU A 1 201 ? 15.945 12.039 -4.621 1 90.56 201 GLU A CA 1
ATOM 1570 C C . GLU A 1 201 ? 16.609 13.312 -4.125 1 90.56 201 GLU A C 1
ATOM 1572 O O . GLU A 1 201 ? 17.703 13.672 -4.59 1 90.56 201 GLU A O 1
ATOM 1577 N N . SER A 1 202 ? 15.953 13.984 -3.203 1 89.19 202 SER A N 1
ATOM 1578 C CA . SER A 1 202 ? 16.531 15.211 -2.652 1 89.19 202 SER A CA 1
ATOM 1579 C C . SER A 1 202 ? 17.531 14.898 -1.549 1 89.19 202 SER A C 1
ATOM 1581 O O . SER A 1 202 ? 17.312 14.016 -0.72 1 89.19 202 SER A O 1
ATOM 1583 N N . PRO A 1 203 ? 18.641 15.625 -1.559 1 88.81 203 PRO A N 1
ATOM 1584 C CA . PRO A 1 203 ? 19.609 15.422 -0.478 1 88.81 203 PRO A CA 1
ATOM 1585 C C . PRO A 1 203 ? 19.062 15.828 0.889 1 88.81 203 PRO A C 1
ATOM 1587 O O . PRO A 1 203 ? 18.328 16.812 0.995 1 88.81 203 PRO A O 1
ATOM 1590 N N . ALA A 1 204 ? 19.5 15.078 1.902 1 89.81 204 ALA A N 1
ATOM 1591 C CA . ALA A 1 204 ? 19.156 15.414 3.283 1 89.81 204 ALA A CA 1
ATOM 1592 C C . ALA A 1 204 ? 20.25 16.266 3.93 1 89.81 204 ALA A C 1
ATOM 1594 O O . ALA A 1 204 ? 21.062 15.758 4.707 1 89.81 204 ALA A O 1
ATOM 1595 N N . ASN A 1 205 ? 20.125 17.516 3.699 1 89.75 205 ASN A N 1
ATOM 1596 C CA . ASN A 1 205 ? 21.141 18.438 4.199 1 89.75 205 ASN A CA 1
ATOM 1597 C C . ASN A 1 205 ? 21.031 18.625 5.707 1 89.75 205 ASN A C 1
ATOM 1599 O O . ASN A 1 205 ? 19.922 18.766 6.238 1 89.75 205 ASN A O 1
ATOM 1603 N N . LEU A 1 206 ? 22.188 18.594 6.383 1 90.12 206 LEU A N 1
ATOM 1604 C CA . LEU A 1 206 ? 22.266 18.781 7.828 1 90.12 206 LEU A CA 1
ATOM 1605 C C . LEU A 1 206 ? 23.328 19.797 8.195 1 90.12 206 LEU A C 1
ATOM 1607 O O . LEU A 1 206 ? 24.5 19.641 7.816 1 90.12 206 LEU A O 1
ATOM 1611 N N . VAL A 1 207 ? 22.922 20.781 8.922 1 89.19 207 VAL A N 1
ATOM 1612 C CA . VAL A 1 207 ? 23.875 21.766 9.406 1 89.19 207 VAL A CA 1
ATOM 1613 C C . VAL A 1 207 ? 24.641 21.188 10.602 1 89.19 207 VAL A C 1
ATOM 1615 O O . VAL A 1 207 ? 24.031 20.641 11.523 1 89.19 207 VAL A O 1
ATOM 1618 N N . VAL A 1 208 ? 25.922 21.281 10.484 1 90.44 208 VAL A N 1
ATOM 1619 C CA . VAL A 1 208 ? 26.719 20.734 11.57 1 90.44 208 VAL A CA 1
ATOM 1620 C C . VAL A 1 208 ? 27.656 21.812 12.125 1 90.44 208 VAL A C 1
ATOM 1622 O O . VAL A 1 208 ? 28.172 22.641 11.367 1 90.44 208 VAL A O 1
ATOM 1625 N N . GLU A 1 209 ? 27.75 21.828 13.414 1 87.56 209 GLU A N 1
ATOM 1626 C CA . GLU A 1 209 ? 28.641 22.781 14.078 1 87.56 209 GLU A CA 1
ATOM 1627 C C . GLU A 1 209 ? 30.094 22.422 13.875 1 87.56 209 GLU A C 1
ATOM 1629 O O . GLU A 1 209 ? 30.938 23.297 13.664 1 87.56 209 GLU A O 1
ATOM 1634 N N . ASP A 1 210 ? 30.344 21.125 14.008 1 90.06 210 ASP A N 1
ATOM 1635 C CA . ASP A 1 210 ? 31.688 20.594 13.875 1 90.06 210 ASP A CA 1
ATOM 1636 C C . ASP A 1 210 ? 31.75 19.5 12.805 1 90.06 210 ASP A C 1
ATOM 1638 O O . ASP A 1 210 ? 31.5 18.328 13.094 1 90.06 210 ASP A O 1
ATOM 1642 N N . MET A 1 211 ? 32.281 19.938 11.641 1 89.94 211 MET A N 1
ATOM 1643 C CA . MET A 1 211 ? 32.344 19.047 10.492 1 89.94 211 MET A CA 1
ATOM 1644 C C . MET A 1 211 ? 33.25 17.844 10.773 1 89.94 211 MET A C 1
ATOM 1646 O O . MET A 1 211 ? 32.906 16.719 10.43 1 89.94 211 MET A O 1
ATOM 1650 N N . GLU A 1 212 ? 34.375 18.125 11.305 1 88.44 212 GLU A N 1
ATOM 1651 C CA . GLU A 1 212 ? 35.312 17.062 11.594 1 88.44 212 GLU A CA 1
ATOM 1652 C C . GLU A 1 212 ? 34.719 16.047 12.562 1 88.44 212 GLU A C 1
ATOM 1654 O O . GLU A 1 212 ? 34.875 14.836 12.367 1 88.44 212 GLU A O 1
ATOM 1659 N N . ALA A 1 213 ? 34.125 16.547 13.562 1 88.25 213 ALA A N 1
ATOM 1660 C CA . ALA A 1 213 ? 33.5 15.664 14.555 1 88.25 213 ALA A CA 1
ATOM 1661 C C . ALA A 1 213 ? 32.406 14.805 13.914 1 88.25 213 ALA A C 1
ATOM 1663 O O . ALA A 1 213 ? 32.281 13.625 14.25 1 88.25 213 ALA A O 1
ATOM 1664 N N . PHE A 1 214 ? 31.688 15.414 13.086 1 88.69 214 PHE A N 1
ATOM 1665 C CA . PHE A 1 214 ? 30.609 14.688 12.43 1 88.69 214 PHE A CA 1
ATOM 1666 C C . PHE A 1 214 ? 31.156 13.562 11.562 1 88.69 214 PHE A C 1
ATOM 1668 O O . PHE A 1 214 ? 30.656 12.438 11.602 1 88.69 214 PHE A O 1
ATOM 1675 N N . LEU A 1 215 ? 32.062 13.875 10.797 1 85.69 215 LEU A N 1
ATOM 1676 C CA . LEU A 1 215 ? 32.656 12.891 9.883 1 85.69 215 LEU A CA 1
ATOM 1677 C C . LEU A 1 215 ? 33.344 11.766 10.664 1 85.69 215 LEU A C 1
ATOM 1679 O O . LEU A 1 215 ? 33.312 10.609 10.242 1 85.69 215 LEU A O 1
ATOM 1683 N N . GLU A 1 216 ? 33.906 12.117 11.727 1 82.69 216 GLU A N 1
ATOM 1684 C CA . GLU A 1 216 ? 34.531 11.117 12.57 1 82.69 216 GLU A CA 1
ATOM 1685 C C . GLU A 1 216 ? 33.531 10.148 13.164 1 82.69 216 GLU A C 1
ATOM 1687 O O . GLU A 1 216 ? 33.812 8.953 13.297 1 82.69 216 GLU A O 1
ATOM 1692 N N . ALA A 1 217 ? 32.438 10.664 13.531 1 78.25 217 ALA A N 1
ATOM 1693 C CA . ALA A 1 217 ? 31.391 9.844 14.125 1 78.25 217 ALA A CA 1
ATOM 1694 C C . ALA A 1 217 ? 30.859 8.836 13.109 1 78.25 217 ALA A C 1
ATOM 1696 O O . ALA A 1 217 ? 30.359 7.77 13.492 1 78.25 217 ALA A O 1
ATOM 1697 N N . GLY A 1 218 ? 30.969 9.172 11.875 1 74.88 218 GLY A N 1
ATOM 1698 C CA . GLY A 1 218 ? 30.438 8.328 10.82 1 74.88 218 GLY A CA 1
ATOM 1699 C C . GLY A 1 218 ? 31.422 7.266 10.352 1 74.88 218 GLY A C 1
ATOM 1700 O O . GLY A 1 218 ? 31.062 6.391 9.562 1 74.88 218 GLY A O 1
ATOM 1701 N N . THR A 1 219 ? 32.594 7.387 10.711 1 69.31 219 THR A N 1
ATOM 1702 C CA . THR A 1 219 ? 33.656 6.527 10.203 1 69.31 219 THR A CA 1
ATOM 1703 C C . THR A 1 219 ? 33.344 5.059 10.5 1 69.31 219 THR A C 1
ATOM 1705 O O . THR A 1 219 ? 33.719 4.176 9.727 1 69.31 219 THR A O 1
ATOM 1708 N N . ASP A 1 220 ? 32.562 4.82 11.539 1 61.34 220 ASP A N 1
ATOM 1709 C CA . ASP A 1 220 ? 32.25 3.439 11.906 1 61.34 220 ASP A CA 1
ATOM 1710 C C . ASP A 1 220 ? 30.953 2.977 11.273 1 61.34 220 ASP A C 1
ATOM 1712 O O . ASP A 1 220 ? 30.516 1.843 11.492 1 61.34 220 ASP A O 1
ATOM 1716 N N . SER A 1 221 ? 30.516 3.912 10.484 1 63.41 221 SER A N 1
ATOM 1717 C CA . SER A 1 221 ? 29.203 3.576 9.938 1 63.41 221 SER A CA 1
ATOM 1718 C C . SER A 1 221 ? 29.328 2.766 8.656 1 63.41 221 SER A C 1
ATOM 1720 O O . SER A 1 221 ? 30.328 2.877 7.938 1 63.41 221 SER A O 1
ATOM 1722 N N . ARG A 1 222 ? 28.344 1.998 8.43 1 65.25 222 ARG A N 1
ATOM 1723 C CA . ARG A 1 222 ? 28.266 1.203 7.211 1 65.25 222 ARG A CA 1
ATOM 1724 C C . ARG A 1 222 ? 28.188 2.098 5.977 1 65.25 222 ARG A C 1
ATOM 1726 O O . ARG A 1 222 ? 27.578 3.174 6.02 1 65.25 222 ARG A O 1
ATOM 1733 N N . GLU A 1 223 ? 29.062 1.948 5.066 1 61.41 223 GLU A N 1
ATOM 1734 C CA . GLU A 1 223 ? 28.938 2.682 3.811 1 61.41 223 GLU A CA 1
ATOM 1735 C C . GLU A 1 223 ? 27.766 2.15 2.984 1 61.41 223 GLU A C 1
ATOM 1737 O O . GLU A 1 223 ? 27.625 0.938 2.809 1 61.41 223 GLU A O 1
ATOM 1742 N N . PRO A 1 224 ? 26.953 3.131 2.73 1 58.81 224 PRO A N 1
ATOM 1743 C CA . PRO A 1 224 ? 25.844 2.627 1.906 1 58.81 224 PRO A CA 1
ATOM 1744 C C . PRO A 1 224 ? 26.328 2.027 0.586 1 58.81 224 PRO A C 1
ATOM 1746 O O . PRO A 1 224 ? 27.188 2.605 -0.081 1 58.81 224 PRO A O 1
ATOM 1749 N N . GLU A 1 225 ? 26.094 0.737 0.434 1 58.12 225 GLU A N 1
ATOM 1750 C CA . GLU A 1 225 ? 26.5 0.144 -0.834 1 58.12 225 GLU A CA 1
ATOM 1751 C C . GLU A 1 225 ? 25.828 0.831 -2.014 1 58.12 225 GLU A C 1
ATOM 1753 O O . GLU A 1 225 ? 26.453 1.065 -3.049 1 58.12 225 GLU A O 1
ATOM 1758 N N . TYR A 1 226 ? 24.578 1.088 -2.031 1 67 226 TYR A N 1
ATOM 1759 C CA . TYR A 1 226 ? 23.906 1.734 -3.152 1 67 226 TYR A CA 1
ATOM 1760 C C . TYR A 1 226 ? 22.609 2.406 -2.699 1 67 226 TYR A C 1
ATOM 1762 O O . TYR A 1 226 ? 21.797 1.793 -2.012 1 67 226 TYR A O 1
ATOM 1770 N N . GLY A 1 227 ? 22.5 3.686 -2.988 1 74.81 227 GLY A N 1
ATOM 1771 C CA . GLY A 1 227 ? 21.234 4.398 -3.145 1 74.81 227 GLY A CA 1
ATOM 1772 C C . GLY A 1 227 ? 20.594 4.754 -1.821 1 74.81 227 GLY A C 1
ATOM 1773 O O . GLY A 1 227 ? 19.578 5.453 -1.791 1 74.81 227 GLY A O 1
ATOM 1774 N N . VAL A 1 228 ? 21.203 4.293 -0.627 1 80.75 228 VAL A N 1
ATOM 1775 C CA . VAL A 1 228 ? 20.594 4.66 0.651 1 80.75 228 VAL A CA 1
ATOM 1776 C C . VAL A 1 228 ? 21 6.082 1.024 1 80.75 228 VAL A C 1
ATOM 1778 O O . VAL A 1 228 ? 22.188 6.43 0.984 1 80.75 228 VAL A O 1
ATOM 1781 N N . ARG A 1 229 ? 20.047 6.785 1.383 1 87.19 229 ARG A N 1
ATOM 1782 C CA . ARG A 1 229 ? 20.297 8.188 1.675 1 87.19 229 ARG A CA 1
ATOM 1783 C C . ARG A 1 229 ? 20.938 8.352 3.055 1 87.19 229 ARG A C 1
ATOM 1785 O O . ARG A 1 229 ? 20.609 7.613 3.982 1 87.19 229 ARG A O 1
ATOM 1792 N N . SER A 1 230 ? 21.875 9.312 3.137 1 86.56 230 SER A N 1
ATOM 1793 C CA . SER A 1 230 ? 22.484 9.758 4.387 1 86.56 230 SER A CA 1
ATOM 1794 C C . SER A 1 230 ? 22.469 11.281 4.492 1 86.56 230 SER A C 1
ATOM 1796 O O . SER A 1 230 ? 22.203 11.977 3.506 1 86.56 230 SER A O 1
ATOM 1798 N N . PHE A 1 231 ? 2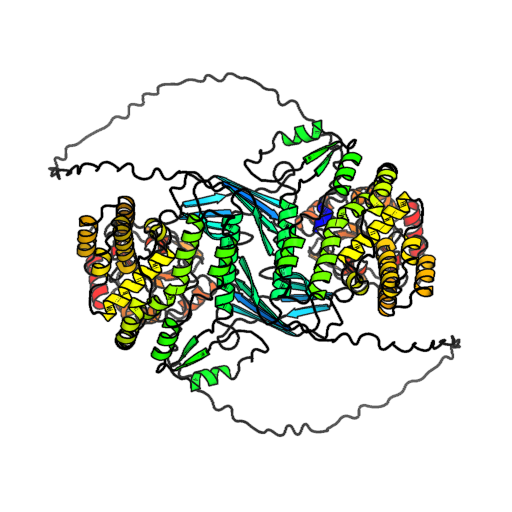2.734 11.719 5.668 1 88.38 231 PHE A N 1
ATOM 1799 C CA . PHE A 1 231 ? 22.859 13.164 5.812 1 88.38 231 PHE A CA 1
ATOM 1800 C C . PHE A 1 231 ? 24 13.703 4.961 1 88.38 231 PHE A C 1
ATOM 1802 O O . PHE A 1 231 ? 25.062 13.086 4.867 1 88.38 231 PHE A O 1
ATOM 1809 N N . VAL A 1 232 ? 23.703 14.789 4.383 1 89.69 232 VAL A N 1
ATOM 1810 C CA . VAL A 1 232 ? 24.75 15.586 3.727 1 89.69 232 VAL A CA 1
ATOM 1811 C C . VAL A 1 232 ? 25.109 16.781 4.605 1 89.69 232 VAL A C 1
ATOM 1813 O O . VAL A 1 232 ? 24.469 17.828 4.551 1 89.69 232 VAL A O 1
ATOM 1816 N N . PRO A 1 233 ? 26.156 16.594 5.336 1 90.44 233 PRO A N 1
ATOM 1817 C CA . PRO A 1 233 ? 26.516 17.641 6.285 1 90.44 233 PRO A CA 1
ATOM 1818 C C . PRO A 1 233 ? 27.078 18.891 5.605 1 90.44 233 PRO A C 1
ATOM 1820 O O . PRO A 1 233 ? 27.734 18.781 4.562 1 90.44 233 PRO A O 1
ATOM 1823 N N . TYR A 1 234 ? 26.797 20.031 6.156 1 91.56 234 TYR A N 1
ATOM 1824 C CA . TYR A 1 234 ? 27.438 21.281 5.758 1 91.56 234 TYR A CA 1
ATOM 1825 C C . TYR A 1 234 ? 27.688 22.188 6.965 1 91.56 234 TYR A C 1
ATOM 1827 O O . TYR A 1 234 ? 26.922 22.141 7.938 1 91.56 234 TYR A O 1
ATOM 1835 N N . PRO A 1 235 ? 28.719 22.906 6.961 1 92.25 235 PRO A N 1
ATOM 1836 C CA . PRO A 1 235 ? 29.062 23.719 8.133 1 92.25 235 PRO A CA 1
ATOM 1837 C C . PRO A 1 235 ? 28.094 24.891 8.344 1 92.25 235 PRO A C 1
ATOM 1839 O O . PRO A 1 235 ? 27.547 25.406 7.383 1 92.25 235 PRO A O 1
ATOM 1842 N N . LYS A 1 236 ? 28.016 25.359 9.516 1 89.19 236 LYS A N 1
ATOM 1843 C CA . LYS A 1 236 ? 27.109 26.406 9.945 1 89.19 236 LYS A CA 1
ATOM 1844 C C . LYS A 1 236 ? 27.375 27.719 9.195 1 89.19 236 LYS A C 1
ATOM 1846 O O . LYS A 1 236 ? 26.453 28.469 8.898 1 89.19 236 LYS A O 1
ATOM 1851 N N . GLU A 1 237 ? 28.578 27.938 8.859 1 88.75 237 GLU A N 1
ATOM 1852 C CA . GLU A 1 237 ? 28.969 29.172 8.18 1 88.75 237 GLU A CA 1
ATOM 1853 C C . GLU A 1 237 ? 28.391 29.219 6.77 1 88.75 237 GLU A C 1
ATOM 1855 O O . GLU A 1 237 ? 28.297 30.297 6.176 1 88.75 237 GLU A O 1
ATOM 1860 N N . LYS A 1 238 ? 27.953 28.062 6.289 1 92.56 238 LYS A N 1
ATOM 1861 C CA . LYS A 1 238 ? 27.469 28 4.918 1 92.56 238 LYS A CA 1
ATOM 1862 C C . LYS A 1 238 ? 25.938 27.969 4.887 1 92.56 238 LYS A C 1
ATOM 1864 O O . LYS A 1 238 ? 25.344 27.672 3.855 1 92.56 238 LYS A O 1
ATOM 1869 N N . ARG A 1 239 ? 25.281 28.328 5.863 1 92.44 239 ARG A N 1
ATOM 1870 C CA . ARG A 1 239 ? 23.828 28.266 5.953 1 92.44 239 ARG A CA 1
ATOM 1871 C C . ARG A 1 239 ? 23.188 29.234 4.969 1 92.44 239 ARG A C 1
ATOM 1873 O O . ARG A 1 239 ? 22.156 28.922 4.355 1 92.44 239 ARG A O 1
ATOM 1880 N N . LEU A 1 240 ? 23.766 30.375 4.898 1 93.44 240 LEU A N 1
ATOM 1881 C CA . LEU A 1 240 ? 23.219 31.344 3.957 1 93.44 240 LEU A CA 1
ATOM 1882 C C . LEU A 1 240 ? 23.312 30.828 2.525 1 93.44 240 LEU A C 1
ATOM 1884 O O . LEU A 1 240 ? 22.391 31.016 1.728 1 93.44 240 LEU A O 1
ATOM 1888 N N . ASP A 1 241 ? 24.422 30.188 2.17 1 93.31 241 ASP A N 1
ATOM 1889 C CA . ASP A 1 241 ? 24.594 29.625 0.836 1 93.31 241 ASP A CA 1
ATOM 1890 C C . ASP A 1 241 ? 23.562 28.547 0.552 1 93.31 241 ASP A C 1
ATOM 1892 O O . ASP A 1 241 ? 23 28.484 -0.543 1 93.31 241 ASP A O 1
ATOM 1896 N N . HIS A 1 242 ? 23.344 27.797 1.471 1 91.94 242 HIS A N 1
ATOM 1897 C CA . HIS A 1 242 ? 22.344 26.734 1.321 1 91.94 242 HIS A CA 1
ATOM 1898 C C . HIS A 1 242 ? 20.953 27.312 1.156 1 91.94 242 HIS A C 1
ATOM 1900 O O . HIS A 1 242 ? 20.141 26.797 0.372 1 91.94 242 HIS A O 1
ATOM 1906 N N . TYR A 1 243 ? 20.688 28.328 1.933 1 93.88 243 TYR A N 1
ATOM 1907 C CA . TYR A 1 243 ? 19.391 28.969 1.807 1 93.88 243 TYR A CA 1
ATOM 1908 C C . TYR A 1 243 ? 19.219 29.594 0.433 1 93.88 243 TYR A C 1
ATOM 1910 O O . TYR A 1 243 ? 18.141 29.531 -0.162 1 93.88 243 TYR A O 1
ATOM 1918 N N . ARG A 1 244 ? 20.25 30.203 -0.065 1 94.31 244 ARG A N 1
ATOM 1919 C CA . ARG A 1 244 ? 20.219 30.766 -1.414 1 94.31 244 ARG A CA 1
ATOM 1920 C C . ARG A 1 244 ? 19.891 29.688 -2.445 1 94.31 244 ARG A C 1
ATOM 1922 O O . ARG A 1 244 ? 19.109 29.938 -3.373 1 94.31 244 ARG A O 1
ATOM 1929 N N . GLU A 1 245 ? 20.469 28.562 -2.244 1 92.38 245 GLU A N 1
ATOM 1930 C CA . GLU A 1 245 ? 20.188 27.438 -3.139 1 92.38 245 GLU A CA 1
ATOM 1931 C C . GLU A 1 245 ? 18.719 27.031 -3.076 1 92.38 245 GLU A C 1
ATOM 1933 O O . GLU A 1 245 ? 18.109 26.719 -4.105 1 92.38 245 GLU A O 1
ATOM 1938 N N . THR A 1 246 ? 18.203 27.047 -1.889 1 92.44 246 THR A N 1
ATOM 1939 C CA . THR A 1 246 ? 16.797 26.703 -1.705 1 92.44 246 THR A CA 1
ATOM 1940 C C . THR A 1 246 ? 15.906 27.703 -2.428 1 92.44 246 THR A C 1
ATOM 1942 O O . THR A 1 246 ? 14.945 27.328 -3.094 1 92.44 246 THR A O 1
ATOM 1945 N N . LEU A 1 247 ? 16.234 28.969 -2.336 1 94.75 247 LEU A N 1
ATOM 1946 C CA . LEU A 1 247 ? 15.445 30.031 -2.951 1 94.75 247 LEU A CA 1
ATOM 1947 C C . LEU A 1 247 ? 15.523 29.953 -4.473 1 94.75 247 LEU A C 1
ATOM 1949 O O . LEU A 1 247 ? 14.547 30.266 -5.164 1 94.75 247 LEU A O 1
ATOM 1953 N N . GLU A 1 248 ? 16.625 29.484 -4.949 1 92.75 248 GLU A N 1
ATOM 1954 C CA . GLU A 1 248 ? 16.875 29.516 -6.387 1 92.75 248 GLU A CA 1
ATOM 1955 C C . GLU A 1 248 ? 16.469 28.203 -7.051 1 92.75 248 GLU A C 1
ATOM 1957 O O . GLU A 1 248 ? 16.453 28.109 -8.281 1 92.75 248 GLU A O 1
ATOM 1962 N N . LYS A 1 249 ? 16.141 27.281 -6.246 1 91.31 249 LYS A N 1
ATOM 1963 C CA . LYS A 1 249 ? 15.742 26 -6.812 1 91.31 249 LYS A CA 1
ATOM 1964 C C . LYS A 1 249 ? 14.555 26.156 -7.762 1 91.31 249 LYS A C 1
ATOM 1966 O O . LYS A 1 249 ? 13.523 26.719 -7.387 1 91.31 249 LYS A O 1
ATOM 1971 N N . GLU A 1 250 ? 14.719 25.641 -8.961 1 90.94 250 GLU A N 1
ATOM 1972 C CA . GLU A 1 250 ? 13.656 25.719 -9.961 1 90.94 250 GLU A CA 1
ATOM 1973 C C . GLU A 1 250 ? 12.555 24.703 -9.68 1 90.94 250 GLU A C 1
ATOM 1975 O O . GLU A 1 250 ? 12.828 23.562 -9.328 1 90.94 250 GLU A O 1
ATOM 1980 N N . ILE A 1 251 ? 11.328 25.172 -9.836 1 92.25 251 ILE A N 1
ATOM 1981 C CA . ILE A 1 251 ? 10.211 24.281 -9.539 1 92.25 251 ILE A CA 1
ATOM 1982 C C . ILE A 1 251 ? 9.508 23.875 -10.828 1 92.25 251 ILE A C 1
ATOM 1984 O O . ILE A 1 251 ? 8.719 22.938 -10.844 1 92.25 251 ILE A O 1
ATOM 1988 N N . GLU A 1 252 ? 9.711 24.453 -12.008 1 89.88 252 GLU A N 1
ATOM 1989 C CA . GLU A 1 252 ? 9.008 24.234 -13.266 1 89.88 252 GLU A CA 1
ATOM 1990 C C . GLU A 1 252 ? 9.242 22.828 -13.797 1 89.88 252 GLU A C 1
ATOM 1992 O O . GLU A 1 252 ? 8.398 22.281 -14.508 1 89.88 252 GLU A O 1
ATOM 1997 N N . GLY A 1 253 ? 10.258 22.203 -13.477 1 91 253 GLY A N 1
ATOM 1998 C CA . GLY A 1 253 ? 10.57 20.859 -13.977 1 91 253 GLY A CA 1
ATOM 1999 C C . GLY A 1 253 ? 10.023 19.75 -13.102 1 91 253 GLY A C 1
ATOM 2000 O O . GLY A 1 253 ? 10.227 18.578 -13.391 1 91 253 GLY A O 1
ATOM 2001 N N . HIS A 1 254 ? 9.297 20.188 -12.094 1 94.38 254 HIS A N 1
ATOM 2002 C CA . HIS A 1 254 ? 8.766 19.156 -11.211 1 94.38 254 HIS A CA 1
ATOM 2003 C C . HIS A 1 254 ? 7.688 18.328 -11.906 1 94.38 254 HIS A C 1
ATOM 2005 O O . HIS A 1 254 ? 6.914 18.859 -12.703 1 94.38 254 HIS A O 1
ATOM 2011 N N . ALA A 1 255 ? 7.551 17.125 -11.586 1 95.69 255 ALA A N 1
ATOM 2012 C CA . ALA A 1 255 ? 6.668 16.156 -12.234 1 95.69 255 ALA A CA 1
ATOM 2013 C C . ALA A 1 255 ? 5.203 16.547 -12.07 1 95.69 255 ALA A C 1
ATOM 2015 O O . ALA A 1 255 ? 4.344 16.094 -12.836 1 95.69 255 ALA A O 1
ATOM 2016 N N . TYR A 1 256 ? 4.848 17.375 -11.062 1 96.56 256 TYR A N 1
ATOM 2017 C CA . TYR A 1 256 ? 3.48 17.828 -10.828 1 96.56 256 TYR A CA 1
ATOM 2018 C C . TYR A 1 256 ? 2.861 18.375 -12.109 1 96.56 256 TYR A C 1
ATOM 2020 O O . TYR A 1 256 ? 1.719 18.062 -12.438 1 96.56 256 TYR A O 1
ATOM 2028 N N . PHE A 1 257 ? 3.613 19.094 -12.781 1 96.94 257 PHE A N 1
ATOM 2029 C CA . PHE A 1 257 ? 3.08 19.844 -13.914 1 96.94 257 PHE A CA 1
ATOM 2030 C C . PHE A 1 257 ? 2.793 18.906 -15.086 1 96.94 257 PHE A C 1
ATOM 2032 O O . PHE A 1 257 ? 1.764 19.047 -15.75 1 96.94 257 PHE A O 1
ATOM 2039 N N . ASP A 1 258 ? 3.65 17.953 -15.32 1 96.44 258 ASP A N 1
ATOM 2040 C CA . ASP A 1 258 ? 3.418 16.953 -16.359 1 96.44 258 ASP A CA 1
ATOM 2041 C C . ASP A 1 258 ? 2.191 16.109 -16.047 1 96.44 258 ASP A C 1
ATOM 2043 O O . ASP A 1 258 ? 1.404 15.781 -16.938 1 96.44 258 ASP A O 1
ATOM 2047 N N . ILE A 1 259 ? 2.076 15.734 -14.828 1 97.81 259 ILE A N 1
ATOM 2048 C CA . ILE A 1 259 ? 0.948 14.914 -14.406 1 97.81 259 ILE A CA 1
ATOM 2049 C C . ILE A 1 259 ? -0.357 15.68 -14.625 1 97.81 259 ILE A C 1
ATOM 2051 O O . ILE A 1 259 ? -1.297 15.148 -15.227 1 97.81 259 ILE A O 1
ATOM 2055 N N . ILE A 1 260 ? -0.425 16.891 -14.195 1 98.19 260 ILE A N 1
ATOM 2056 C CA . ILE A 1 260 ? -1.636 17.703 -14.32 1 98.19 260 ILE A CA 1
ATOM 2057 C C . ILE A 1 260 ? -1.958 17.922 -15.797 1 98.19 260 ILE A C 1
ATOM 2059 O O . ILE A 1 260 ? -3.117 17.828 -16.203 1 98.19 260 ILE A O 1
ATOM 2063 N N . GLU A 1 261 ? -0.933 18.156 -16.594 1 97.25 261 GLU A N 1
ATOM 2064 C CA . GLU A 1 261 ? -1.112 18.344 -18.031 1 97.25 261 GLU A CA 1
ATOM 2065 C C . GLU A 1 261 ? -1.719 17.109 -18.672 1 97.25 261 GLU A C 1
ATOM 2067 O O . GLU A 1 261 ? -2.545 17.219 -19.594 1 97.25 261 GLU A O 1
ATOM 2072 N N . SER A 1 262 ? -1.397 15.969 -18.219 1 96.31 262 SER A N 1
ATOM 2073 C CA . SER A 1 262 ? -1.849 14.727 -18.828 1 96.31 262 SER A CA 1
ATOM 2074 C C . SER A 1 262 ? -3.334 14.492 -18.578 1 96.31 262 SER A C 1
ATOM 2076 O O . SER A 1 262 ? -3.957 13.656 -19.219 1 96.31 262 SER A O 1
ATOM 2078 N N . TYR A 1 263 ? -3.916 15.227 -17.656 1 98 263 TYR A N 1
ATOM 2079 C CA . TYR A 1 263 ? -5.324 15.031 -17.328 1 98 263 TYR A CA 1
ATOM 2080 C C . TYR A 1 263 ? -6.188 16.109 -17.953 1 98 263 TYR A C 1
ATOM 2082 O O . TYR A 1 263 ? -7.402 16.141 -17.75 1 98 263 TYR A O 1
ATOM 2090 N N . LYS A 1 264 ? -5.508 17 -18.703 1 97.75 264 LYS A N 1
ATOM 2091 C CA . LYS A 1 264 ? -6.297 17.984 -19.469 1 97.75 264 LYS A CA 1
ATOM 2092 C C . LYS A 1 264 ? -7.234 17.281 -20.453 1 97.75 264 LYS A C 1
ATOM 2094 O O . LYS A 1 264 ? -6.82 16.375 -21.156 1 97.75 264 LYS A O 1
ATOM 2099 N N . GLY A 1 265 ? -8.492 17.672 -20.438 1 96.62 265 GLY A N 1
ATOM 2100 C CA . GLY A 1 265 ? -9.484 17.016 -21.281 1 96.62 265 GLY A CA 1
ATOM 2101 C C . GLY A 1 265 ? -10.18 15.859 -20.594 1 96.62 265 GLY A C 1
ATOM 2102 O O . GLY A 1 265 ? -11.25 15.422 -21.047 1 96.62 265 GLY A O 1
ATOM 2103 N N . VAL A 1 266 ? -9.648 15.375 -19.516 1 96.56 266 VAL A N 1
ATOM 2104 C CA . VAL A 1 266 ? -10.227 14.273 -18.75 1 96.56 266 VAL A CA 1
ATOM 2105 C C . VAL A 1 266 ? -10.984 14.82 -17.531 1 96.56 266 VAL A C 1
ATOM 2107 O O . VAL A 1 266 ? -12.102 14.398 -17.25 1 96.56 266 VAL A O 1
ATOM 2110 N N . LEU A 1 267 ? -10.352 15.773 -16.875 1 97.94 267 LEU A N 1
ATOM 2111 C CA . LEU A 1 267 ? -10.945 16.406 -15.703 1 97.94 267 LEU A CA 1
ATOM 2112 C C . LEU A 1 267 ? -11.25 17.875 -15.969 1 97.94 267 LEU A C 1
ATOM 2114 O O . LEU A 1 267 ? -10.695 18.469 -16.891 1 97.94 267 LEU A O 1
ATOM 2118 N N . ASP A 1 268 ? -12.117 18.406 -15.141 1 96.19 268 ASP A N 1
ATOM 2119 C CA . ASP A 1 268 ? -12.5 19.812 -15.281 1 96.19 268 ASP A CA 1
ATOM 2120 C C . ASP A 1 268 ? -11.305 20.734 -15.039 1 96.19 268 ASP A C 1
ATOM 2122 O O . ASP A 1 268 ? -10.469 20.469 -14.172 1 96.19 268 ASP A O 1
ATOM 2126 N N . SER A 1 269 ? -11.211 21.797 -15.773 1 96.81 269 SER A N 1
ATOM 2127 C CA . SER A 1 269 ? -10.078 22.719 -15.742 1 96.81 269 SER A CA 1
ATOM 2128 C C . SER A 1 269 ? -9.953 23.406 -14.383 1 96.81 269 SER A C 1
ATOM 2130 O O . SER A 1 269 ? -8.852 23.672 -13.914 1 96.81 269 SER A O 1
ATOM 2132 N N . GLU A 1 270 ? -11.039 23.719 -13.742 1 96.75 270 GLU A N 1
ATOM 2133 C CA . GLU A 1 270 ? -11 24.375 -12.438 1 96.75 270 GLU A CA 1
ATOM 2134 C C . GLU A 1 270 ? -10.359 23.453 -11.391 1 96.75 270 GLU A C 1
ATOM 2136 O O . GLU A 1 270 ? -9.539 23.906 -10.586 1 96.75 270 GLU A O 1
ATOM 2141 N N . PHE A 1 271 ? -10.812 22.203 -11.445 1 97.56 271 PHE A N 1
ATOM 2142 C CA . PHE A 1 271 ? -10.242 21.234 -10.516 1 97.56 271 PHE A CA 1
ATOM 2143 C C . PHE A 1 271 ? -8.742 21.094 -10.734 1 97.56 271 PHE A C 1
ATOM 2145 O O . PHE A 1 271 ? -7.973 21.047 -9.773 1 97.56 271 PHE A O 1
ATOM 2152 N N . LEU A 1 272 ? -8.32 21.031 -11.961 1 98.44 272 LEU A N 1
ATOM 2153 C CA . LEU A 1 272 ? -6.906 20.891 -12.297 1 98.44 272 LEU A CA 1
ATOM 2154 C C . LEU A 1 272 ? -6.125 22.125 -11.844 1 98.44 272 LEU A C 1
ATOM 2156 O O . LEU A 1 272 ? -5.008 22.016 -11.344 1 98.44 272 LEU A O 1
ATOM 2160 N N . GLU A 1 273 ? -6.703 23.281 -11.992 1 97.88 273 GLU A N 1
ATOM 2161 C CA . GLU A 1 273 ? -6.062 24.5 -11.531 1 97.88 273 GLU A CA 1
ATOM 2162 C C . GLU A 1 273 ? -5.914 24.516 -10.008 1 97.88 273 GLU A C 1
ATOM 2164 O O . GLU A 1 273 ? -4.883 24.938 -9.484 1 97.88 273 GLU A O 1
ATOM 2169 N N . LEU A 1 274 ? -6.961 24.094 -9.336 1 98.06 274 LEU A N 1
ATOM 2170 C CA . LEU A 1 274 ? -6.898 24 -7.883 1 98.06 274 LEU A CA 1
ATOM 2171 C C . LEU A 1 274 ? -5.762 23.078 -7.441 1 98.06 274 LEU A C 1
ATOM 2173 O O . LEU A 1 274 ? -5.008 23.422 -6.527 1 98.06 274 LEU A O 1
ATOM 2177 N N . LEU A 1 275 ? -5.656 21.922 -8.094 1 98.25 275 LEU A N 1
ATOM 2178 C CA . LEU A 1 275 ? -4.574 20.984 -7.785 1 98.25 275 LEU A CA 1
ATOM 2179 C C . LEU A 1 275 ? -3.217 21.641 -8 1 98.25 275 LEU A C 1
ATOM 2181 O O . LEU A 1 275 ? -2.305 21.484 -7.188 1 98.25 275 LEU A O 1
ATOM 2185 N N . GLU A 1 276 ? -3.102 22.359 -9.031 1 97.62 276 GLU A N 1
ATOM 2186 C CA . GLU A 1 276 ? -1.84 23.016 -9.367 1 97.62 276 GLU A CA 1
ATOM 2187 C C . GLU A 1 276 ? -1.451 24.047 -8.305 1 97.62 276 GLU A C 1
ATOM 2189 O O . GLU A 1 276 ? -0.306 24.062 -7.848 1 97.62 276 GLU A O 1
ATOM 2194 N N . ILE A 1 277 ? -2.42 24.891 -7.918 1 97.62 277 ILE A N 1
ATOM 2195 C CA . ILE A 1 277 ? -2.174 25.922 -6.914 1 97.62 277 ILE A CA 1
ATOM 2196 C C . ILE A 1 277 ? -1.763 25.266 -5.594 1 97.62 277 ILE A C 1
ATOM 2198 O O . ILE A 1 277 ? -0.802 25.703 -4.953 1 97.62 277 ILE A O 1
ATOM 2202 N N . ASN A 1 278 ? -2.465 24.25 -5.25 1 97.31 278 ASN A N 1
ATOM 2203 C CA . ASN A 1 278 ? -2.189 23.562 -3.992 1 97.31 278 ASN A CA 1
ATOM 2204 C C . ASN A 1 278 ? -0.799 22.922 -3.994 1 97.31 278 ASN A C 1
ATOM 2206 O O . ASN A 1 278 ? -0.071 23.016 -3.004 1 97.31 278 ASN A O 1
ATOM 2210 N N . GLN A 1 279 ? -0.427 22.297 -5.109 1 96.81 279 GLN A N 1
ATOM 2211 C CA . GLN A 1 279 ? 0.89 21.672 -5.223 1 96.81 279 GLN A CA 1
ATOM 2212 C C . GLN A 1 279 ? 1.992 22.734 -5.266 1 96.81 279 GLN A C 1
ATOM 2214 O O . GLN A 1 279 ? 3.072 22.531 -4.703 1 96.81 279 GLN A O 1
ATOM 2219 N N . LEU A 1 280 ? 1.726 23.797 -5.922 1 96.56 280 LEU A N 1
ATOM 2220 C CA . LEU A 1 280 ? 2.672 24.922 -5.941 1 96.56 280 LEU A CA 1
ATOM 2221 C C . LEU A 1 280 ? 2.971 25.391 -4.527 1 96.56 280 LEU A C 1
ATOM 2223 O O . LEU A 1 280 ? 4.121 25.703 -4.203 1 96.56 280 LEU A O 1
ATOM 2227 N N . GLY A 1 281 ? 1.919 25.484 -3.707 1 97.12 281 GLY A N 1
ATOM 2228 C CA . GLY A 1 281 ? 2.121 25.859 -2.312 1 97.12 281 GLY A CA 1
ATOM 2229 C C . GLY A 1 281 ? 3.102 24.953 -1.595 1 97.12 281 GLY A C 1
ATOM 2230 O O . GLY A 1 281 ? 3.961 25.422 -0.849 1 97.12 281 GLY A O 1
ATOM 2231 N N . LYS A 1 282 ? 3.004 23.703 -1.904 1 95.69 282 LYS A N 1
ATOM 2232 C CA . LYS A 1 282 ? 3.891 22.734 -1.278 1 95.69 282 LYS A CA 1
ATOM 2233 C C . LYS A 1 282 ? 5.332 22.906 -1.749 1 95.69 282 LYS A C 1
ATOM 2235 O O . LYS A 1 282 ? 6.27 22.781 -0.959 1 95.69 282 LYS A O 1
ATOM 2240 N N . LEU A 1 283 ? 5.504 23.188 -3.004 1 95.88 283 LEU A N 1
ATOM 2241 C CA . LEU A 1 283 ? 6.836 23.328 -3.582 1 95.88 283 LEU A CA 1
ATOM 2242 C C . LEU A 1 283 ? 7.496 24.625 -3.104 1 95.88 283 LEU A C 1
ATOM 2244 O O . LEU A 1 283 ? 8.719 24.672 -2.922 1 95.88 283 LEU A O 1
ATOM 2248 N N . LEU A 1 284 ? 6.73 25.656 -2.85 1 97.06 284 LEU A N 1
ATOM 2249 C CA . LEU A 1 284 ? 7.262 26.969 -2.533 1 97.06 284 LEU A CA 1
ATOM 2250 C C . LEU A 1 284 ? 7.418 27.156 -1.026 1 97.06 284 LEU A C 1
ATOM 2252 O O . LEU A 1 284 ? 8.188 28 -0.574 1 97.06 284 LEU A O 1
ATOM 2256 N N . PHE A 1 285 ? 6.73 26.359 -0.291 1 96.81 285 PHE A N 1
ATOM 2257 C CA . PHE A 1 285 ? 6.645 26.5 1.157 1 96.81 285 PHE A CA 1
ATOM 2258 C C . PHE A 1 285 ? 8.031 26.516 1.784 1 96.81 285 PHE A C 1
ATOM 2260 O O . PHE A 1 285 ? 8.352 27.391 2.592 1 96.81 285 PHE A O 1
ATOM 2267 N N . PRO A 1 286 ? 8.977 25.609 1.376 1 94.81 286 PRO A N 1
ATOM 2268 C CA . PRO A 1 286 ? 10.305 25.609 2.006 1 94.81 286 PRO A CA 1
ATOM 2269 C C . PRO A 1 286 ? 11.07 26.906 1.768 1 94.81 286 PRO A C 1
ATOM 2271 O O . PRO A 1 286 ? 11.867 27.328 2.615 1 94.81 286 PRO A O 1
ATOM 2274 N N . LYS A 1 287 ? 10.844 27.594 0.748 1 96.56 287 LYS A N 1
ATOM 2275 C CA . LYS A 1 287 ? 11.539 28.828 0.406 1 96.56 287 LYS A CA 1
ATOM 2276 C C . LYS A 1 287 ? 11.234 29.938 1.414 1 96.56 287 LYS A C 1
ATOM 2278 O O . LYS A 1 287 ? 12.062 30.812 1.653 1 96.56 287 LYS A O 1
ATOM 2283 N N . THR A 1 288 ? 10.062 29.875 1.964 1 97.25 288 THR A N 1
ATOM 2284 C CA . THR A 1 288 ? 9.625 30.922 2.873 1 97.25 288 THR A CA 1
ATOM 2285 C C . THR A 1 288 ? 9.68 30.453 4.32 1 97.25 288 THR A C 1
ATOM 2287 O O . THR A 1 288 ? 10.172 31.156 5.199 1 97.25 288 THR A O 1
ATOM 2290 N N . PHE A 1 289 ? 9.266 29.266 4.527 1 95.38 289 PHE A N 1
ATOM 2291 C CA . PHE A 1 289 ? 9.219 28.688 5.871 1 95.38 289 PHE A CA 1
ATOM 2292 C C . PHE A 1 289 ? 10.617 28.578 6.457 1 95.38 289 PHE A C 1
ATOM 2294 O O . PHE A 1 289 ? 10.828 28.859 7.641 1 95.38 289 PHE A O 1
ATOM 2301 N N . ASN A 1 290 ? 11.578 28.125 5.676 1 92.75 290 ASN A N 1
ATOM 2302 C CA . ASN A 1 290 ? 12.945 27.953 6.152 1 92.75 290 ASN A CA 1
ATOM 2303 C C . ASN A 1 290 ? 13.547 29.266 6.641 1 92.75 290 ASN A C 1
ATOM 2305 O O . ASN A 1 290 ? 14.383 29.266 7.543 1 92.75 290 ASN A O 1
ATOM 2309 N N . PHE A 1 291 ? 13.164 30.344 6.074 1 95.06 291 PHE A N 1
ATOM 2310 C CA . PHE A 1 291 ? 13.578 31.656 6.555 1 95.06 291 PHE A CA 1
ATOM 2311 C C . PHE A 1 291 ? 13.047 31.906 7.957 1 95.06 291 PHE A C 1
ATOM 2313 O O . PHE A 1 291 ? 13.789 32.344 8.844 1 95.06 291 PHE A O 1
ATOM 2320 N N . ASN A 1 292 ? 11.781 31.594 8.156 1 93.69 292 ASN A N 1
ATOM 2321 C CA . ASN A 1 292 ? 11.047 32.031 9.344 1 93.69 292 ASN A CA 1
ATOM 2322 C C . ASN A 1 292 ? 11.422 31.188 10.562 1 93.69 292 ASN A C 1
ATOM 2324 O O . ASN A 1 292 ? 11.344 31.672 11.695 1 93.69 292 ASN A O 1
ATOM 2328 N N . ILE A 1 293 ? 11.867 30 10.391 1 88 293 ILE A N 1
ATOM 2329 C CA . ILE A 1 293 ? 12.102 29.109 11.516 1 88 293 ILE A CA 1
ATOM 2330 C C . ILE A 1 293 ? 13.539 29.25 12.008 1 88 293 ILE A C 1
ATOM 2332 O O . ILE A 1 293 ? 13.922 28.641 13.008 1 88 293 ILE A O 1
ATOM 2336 N N . ASN A 1 294 ? 14.281 30.062 11.367 1 86.56 294 ASN A N 1
ATOM 2337 C CA . ASN A 1 294 ? 15.688 30.219 11.742 1 86.56 294 ASN A CA 1
ATOM 2338 C C . ASN A 1 294 ? 15.867 31.281 12.82 1 86.56 294 ASN A C 1
ATOM 2340 O O . ASN A 1 294 ? 14.938 32.031 13.125 1 86.56 294 ASN A O 1
ATOM 2344 N N . ARG A 1 295 ? 17.062 31.312 13.391 1 84 295 ARG A N 1
ATOM 2345 C CA . ARG A 1 295 ? 17.391 32.25 14.453 1 84 295 ARG A CA 1
ATOM 2346 C C . ARG A 1 295 ? 17.453 33.688 13.914 1 84 295 ARG A C 1
ATOM 2348 O O . ARG A 1 295 ? 17.641 33.875 12.719 1 84 295 ARG A O 1
ATOM 2355 N N . LYS A 1 296 ? 17.266 34.562 14.836 1 89 296 LYS A N 1
ATOM 2356 C CA . LYS A 1 296 ? 17.219 35.969 14.484 1 89 296 LYS A CA 1
ATOM 2357 C C . LYS A 1 296 ? 18.453 36.406 13.703 1 89 296 LYS A C 1
ATOM 2359 O O . LYS A 1 296 ? 18.344 37.094 12.695 1 89 296 LYS A O 1
ATOM 2364 N N . ASP A 1 297 ? 19.625 35.938 14.18 1 89.31 297 ASP A N 1
ATOM 2365 C CA . ASP A 1 297 ? 20.859 36.344 13.523 1 89.31 297 ASP A CA 1
ATOM 2366 C C . ASP A 1 297 ? 20.891 35.875 12.062 1 89.31 297 ASP A C 1
ATOM 2368 O O . ASP A 1 297 ? 21.328 36.625 11.188 1 89.31 297 ASP A O 1
ATOM 2372 N N . ASP A 1 298 ? 20.438 34.75 11.805 1 90.31 298 ASP A N 1
ATOM 2373 C CA . ASP A 1 298 ? 20.375 34.219 10.453 1 90.31 298 ASP A CA 1
ATOM 2374 C C . ASP A 1 298 ? 19.344 34.969 9.609 1 90.31 298 ASP A C 1
ATOM 2376 O O . ASP A 1 298 ? 19.625 35.344 8.461 1 90.31 298 ASP A O 1
ATOM 2380 N N . ARG A 1 299 ? 18.203 35.188 10.203 1 93.56 299 ARG A N 1
ATOM 2381 C CA . ARG A 1 299 ? 17.156 35.906 9.469 1 93.56 299 ARG A CA 1
ATOM 2382 C C . ARG A 1 299 ? 17.609 37.312 9.078 1 93.56 299 ARG A C 1
ATOM 2384 O O . ARG A 1 299 ? 17.312 37.781 7.98 1 93.56 299 ARG A O 1
ATOM 2391 N N . ASP A 1 300 ? 18.344 37.906 9.992 1 94.44 300 ASP A N 1
ATOM 2392 C CA . ASP A 1 300 ? 18.891 39.219 9.695 1 94.44 300 ASP A CA 1
ATOM 2393 C C . ASP A 1 300 ? 19.859 39.156 8.516 1 94.44 300 ASP A C 1
ATOM 2395 O O . ASP A 1 300 ? 19.812 40 7.613 1 94.44 300 ASP A O 1
ATOM 2399 N N . ALA A 1 301 ? 20.656 38.125 8.609 1 92.69 301 ALA A N 1
ATOM 2400 C CA . ALA A 1 301 ? 21.656 37.969 7.555 1 92.69 301 ALA A CA 1
ATOM 2401 C C . ALA A 1 301 ? 21 37.562 6.23 1 92.69 301 ALA A C 1
ATOM 2403 O O . ALA A 1 301 ? 21.484 37.938 5.16 1 92.69 301 ALA A O 1
ATOM 2404 N N . TRP A 1 302 ? 19.875 36.906 6.285 1 95.62 302 TRP A N 1
ATOM 2405 C CA . TRP A 1 302 ? 19.234 36.344 5.105 1 95.62 302 TRP A CA 1
ATOM 2406 C C . TRP A 1 302 ? 18.266 37.375 4.484 1 95.62 302 TRP A C 1
ATOM 2408 O O . TRP A 1 302 ? 17.828 37.188 3.344 1 95.62 302 TRP A O 1
ATOM 2418 N N . SER A 1 303 ? 17.922 38.406 5.145 1 97 303 SER A N 1
ATOM 2419 C CA . SER A 1 303 ? 16.859 39.344 4.773 1 97 303 SER A CA 1
ATOM 2420 C C . SER A 1 303 ? 17.141 39.969 3.404 1 97 303 SER A C 1
ATOM 2422 O O . SER A 1 303 ? 16.219 40.094 2.582 1 97 303 SER A O 1
ATOM 2424 N N . GLU A 1 304 ? 18.375 40.344 3.174 1 96 304 GLU A N 1
ATOM 2425 C CA . GLU A 1 304 ? 18.688 40.938 1.894 1 96 304 GLU A CA 1
ATOM 2426 C C . GLU A 1 304 ? 18.484 39.969 0.738 1 96 304 GLU A C 1
ATOM 2428 O O . GLU A 1 304 ? 17.938 40.344 -0.3 1 96 304 GLU A O 1
ATOM 2433 N N . VAL A 1 305 ? 18.938 38.781 0.947 1 95.94 305 VAL A N 1
ATOM 2434 C CA . VAL A 1 305 ? 18.812 37.75 -0.079 1 95.94 305 VAL A CA 1
ATOM 2435 C C . VAL A 1 305 ? 17.328 37.438 -0.32 1 95.94 305 VAL A C 1
ATOM 2437 O O . VAL A 1 305 ? 16.906 37.25 -1.463 1 95.94 305 VAL A O 1
ATOM 2440 N N . PHE A 1 306 ? 16.594 37.375 0.728 1 97.38 306 PHE A N 1
ATOM 2441 C CA . PHE A 1 306 ? 15.172 37.094 0.601 1 97.38 306 PHE A CA 1
ATOM 2442 C C . PHE A 1 306 ? 14.453 38.219 -0.143 1 97.38 306 PHE A C 1
ATOM 2444 O O . PHE A 1 306 ? 13.609 37.969 -1.002 1 97.38 306 PHE A O 1
ATOM 2451 N N . LEU A 1 307 ? 14.75 39.5 0.178 1 96.94 307 LEU A N 1
ATOM 2452 C CA . LEU A 1 307 ? 14.117 40.625 -0.462 1 96.94 307 LEU A CA 1
ATOM 2453 C C . LEU A 1 307 ? 14.375 40.625 -1.964 1 96.94 307 LEU A C 1
ATOM 2455 O O . LEU A 1 307 ? 13.508 41 -2.752 1 96.94 307 LEU A O 1
ATOM 2459 N N . LYS A 1 308 ? 15.523 40.219 -2.34 1 95.75 308 LYS A N 1
ATOM 2460 C CA . LYS A 1 308 ? 15.867 40.125 -3.758 1 95.75 308 LYS A CA 1
ATOM 2461 C C . LYS A 1 308 ? 15.039 39.062 -4.465 1 95.75 308 LYS A C 1
ATOM 2463 O O . LYS A 1 308 ? 14.688 39.219 -5.633 1 95.75 308 LYS A O 1
ATOM 2468 N N . ALA A 1 309 ? 14.742 38 -3.756 1 95.94 309 ALA A N 1
ATOM 2469 C CA . ALA A 1 309 ? 14.016 36.875 -4.336 1 95.94 309 ALA A CA 1
ATOM 2470 C C . ALA A 1 309 ? 12.508 37.094 -4.277 1 95.94 309 ALA A C 1
ATOM 2472 O O . ALA A 1 309 ? 11.742 36.469 -5.004 1 95.94 309 ALA A O 1
ATOM 2473 N N . LEU A 1 310 ? 12.055 37.969 -3.42 1 95.88 310 LEU A N 1
ATOM 2474 C CA . LEU A 1 310 ? 10.648 38.156 -3.059 1 95.88 310 LEU A CA 1
ATOM 2475 C C . LEU A 1 310 ? 9.797 38.406 -4.297 1 95.88 310 LEU A C 1
ATOM 2477 O O . LEU A 1 310 ? 8.719 37.844 -4.449 1 95.88 310 LEU A O 1
ATOM 2481 N N . PRO A 1 311 ? 10.227 39.188 -5.301 1 93.75 311 PRO A N 1
ATOM 2482 C CA . PRO A 1 311 ? 9.391 39.469 -6.469 1 93.75 311 PRO A CA 1
ATOM 2483 C C . PRO A 1 311 ? 9.156 38.219 -7.336 1 93.75 311 PRO A C 1
ATOM 2485 O O . PRO A 1 311 ? 8.148 38.156 -8.047 1 93.75 311 PRO A O 1
ATOM 2488 N N . SER A 1 312 ? 10.055 37.25 -7.285 1 93.5 312 SER A N 1
ATOM 2489 C CA . SER A 1 312 ? 9.945 36.062 -8.117 1 93.5 312 SER A CA 1
ATOM 2490 C C . SER A 1 312 ? 9.039 35.031 -7.465 1 93.5 312 SER A C 1
ATOM 2492 O O . SER A 1 312 ? 8.609 34.062 -8.117 1 93.5 312 SER A O 1
ATOM 2494 N N . LEU A 1 313 ? 8.773 35.219 -6.176 1 96.5 313 LEU A N 1
ATOM 2495 C CA . LEU A 1 313 ? 7.863 34.312 -5.477 1 96.5 313 LEU A CA 1
ATOM 2496 C C . LEU A 1 313 ? 6.41 34.688 -5.734 1 96.5 313 LEU A C 1
ATOM 2498 O O . LEU A 1 313 ? 5.988 35.812 -5.43 1 96.5 313 LEU A O 1
ATOM 2502 N N . PRO A 1 314 ? 5.672 33.719 -6.285 1 95.44 314 PRO A N 1
ATOM 2503 C CA . PRO A 1 314 ? 4.285 34.062 -6.617 1 95.44 314 PRO A CA 1
ATOM 2504 C C . PRO A 1 314 ? 3.463 34.469 -5.395 1 95.44 314 PRO A C 1
ATOM 2506 O O . PRO A 1 314 ? 3.67 33.938 -4.305 1 95.44 314 PRO A O 1
ATOM 2509 N N . GLY A 1 315 ? 2.578 35.406 -5.57 1 94.75 315 GLY A N 1
ATOM 2510 C CA . GLY A 1 315 ? 1.635 35.844 -4.559 1 94.75 315 GLY A CA 1
ATOM 2511 C C . GLY A 1 315 ? 0.196 35.5 -4.891 1 94.75 315 GLY A C 1
ATOM 2512 O O . GLY A 1 315 ? -0.113 34.344 -5.195 1 94.75 315 GLY A O 1
ATOM 2513 N N . ILE A 1 316 ? -0.638 36.5 -4.75 1 93.12 316 ILE A N 1
ATOM 2514 C CA . ILE A 1 316 ? -2.041 36.312 -5.102 1 93.12 316 ILE A CA 1
ATOM 2515 C C . ILE A 1 316 ? -2.229 36.531 -6.602 1 93.12 316 ILE A C 1
ATOM 2517 O O . ILE A 1 316 ? -2.84 37.5 -7.02 1 93.12 316 ILE A O 1
ATOM 2521 N N . ASP A 1 317 ? -1.771 35.531 -7.48 1 87.88 317 ASP A N 1
ATOM 2522 C CA . ASP A 1 317 ? -1.688 35.625 -8.93 1 87.88 317 ASP A CA 1
ATOM 2523 C C . ASP A 1 317 ? -2.701 34.719 -9.609 1 87.88 317 ASP A C 1
ATOM 2525 O O . ASP A 1 317 ? -2.773 34.656 -10.836 1 87.88 317 ASP A O 1
ATOM 2529 N N . TYR A 1 318 ? -3.453 34 -8.758 1 91.88 318 TYR A N 1
ATOM 2530 C CA . TYR A 1 318 ? -4.426 33.062 -9.25 1 91.88 318 TYR A CA 1
ATOM 2531 C C . TYR A 1 318 ? -5.836 33.406 -8.805 1 91.88 318 TYR A C 1
ATOM 2533 O O . TYR A 1 318 ? -6.039 34.438 -8.156 1 91.88 318 TYR A O 1
ATOM 2541 N N . ASP A 1 319 ? -6.777 32.625 -9.328 1 91.25 319 ASP A N 1
ATOM 2542 C CA . ASP A 1 319 ? -8.156 32.844 -8.891 1 91.25 319 ASP A CA 1
ATOM 2543 C C . ASP A 1 319 ? -8.258 32.75 -7.371 1 91.25 319 ASP A C 1
ATOM 2545 O O . ASP A 1 319 ? -7.871 31.766 -6.762 1 91.25 319 ASP A O 1
ATOM 2549 N N . GLN A 1 320 ? -8.789 33.781 -6.797 1 90.19 320 GLN A N 1
ATOM 2550 C CA . GLN A 1 320 ? -8.766 33.906 -5.344 1 90.19 320 GLN A CA 1
ATOM 2551 C C . GLN A 1 320 ? -9.68 32.906 -4.672 1 90.19 320 GLN A C 1
ATOM 2553 O O . GLN A 1 320 ? -9.422 32.469 -3.545 1 90.19 320 GLN A O 1
ATOM 2558 N N . GLU A 1 321 ? -10.734 32.562 -5.344 1 89.25 321 GLU A N 1
ATOM 2559 C CA . GLU A 1 321 ? -11.594 31.516 -4.797 1 89.25 321 GLU A CA 1
ATOM 2560 C C . GLU A 1 321 ? -10.859 30.172 -4.734 1 89.25 321 GLU A C 1
ATOM 2562 O O . GLU A 1 321 ? -11.055 29.406 -3.795 1 89.25 321 GLU A O 1
ATOM 2567 N N . LEU A 1 322 ? -10.039 29.984 -5.703 1 94.75 322 LEU A N 1
ATOM 2568 C CA . LEU A 1 322 ? -9.266 28.75 -5.727 1 94.75 322 LEU A CA 1
ATOM 2569 C C . LEU A 1 322 ? -8.156 28.781 -4.684 1 94.75 322 LEU A C 1
ATOM 2571 O O . LEU A 1 322 ? -7.848 27.766 -4.059 1 94.75 322 LEU A O 1
ATOM 2575 N N . ILE A 1 323 ? -7.574 29.953 -4.516 1 95.81 323 ILE A N 1
ATOM 2576 C CA . ILE A 1 323 ? -6.551 30.078 -3.486 1 95.81 323 ILE A CA 1
ATOM 2577 C C . ILE A 1 323 ? -7.148 29.766 -2.119 1 95.81 323 ILE A C 1
ATOM 2579 O O . ILE A 1 323 ? -6.512 29.109 -1.294 1 95.81 323 ILE A O 1
ATOM 2583 N N . LEU A 1 324 ? -8.383 30.188 -1.891 1 93.25 324 LEU A N 1
ATOM 2584 C CA . LEU A 1 324 ? -9.086 29.938 -0.637 1 93.25 324 LEU A CA 1
ATOM 2585 C C . LEU A 1 324 ? -9.25 28.438 -0.398 1 93.25 324 LEU A C 1
ATOM 2587 O O . LEU A 1 324 ? -9.258 27.984 0.749 1 93.25 324 LEU A O 1
ATOM 2591 N N . SER A 1 325 ? -9.32 27.703 -1.47 1 94.06 325 SER A N 1
ATOM 2592 C CA . SER A 1 325 ? -9.539 26.266 -1.381 1 94.06 325 SER A CA 1
ATOM 2593 C C . SER A 1 325 ? -8.227 25.5 -1.48 1 94.06 325 SER A C 1
ATOM 2595 O O . SER A 1 325 ? -8.219 24.266 -1.607 1 94.06 325 SER A O 1
ATOM 2597 N N . ALA A 1 326 ? -7.105 26.188 -1.439 1 96.5 326 ALA A N 1
ATOM 2598 C CA . ALA A 1 326 ? -5.773 25.578 -1.511 1 96.5 326 ALA A CA 1
ATOM 2599 C C . ALA A 1 326 ? -4.977 25.859 -0.24 1 96.5 326 ALA A C 1
ATOM 2601 O O . ALA A 1 326 ? -4.102 26.734 -0.228 1 96.5 326 ALA A O 1
ATOM 2602 N N . PRO A 1 327 ? -5.262 25.094 0.734 1 95.12 327 PRO A N 1
ATOM 2603 C CA . PRO A 1 327 ? -4.699 25.391 2.051 1 95.12 327 PRO A CA 1
ATOM 2604 C C . PRO A 1 327 ? -3.172 25.375 2.057 1 95.12 327 PRO A C 1
ATOM 2606 O O . PRO A 1 327 ? -2.547 26.125 2.816 1 95.12 327 PRO A O 1
ATOM 2609 N N . PHE A 1 328 ? -2.549 24.594 1.229 1 96 328 PHE A N 1
ATOM 2610 C CA . PHE A 1 328 ? -1.092 24.547 1.227 1 96 328 PHE A CA 1
ATOM 2611 C C . PHE A 1 328 ? -0.51 25.781 0.552 1 96 328 PHE A C 1
ATOM 2613 O O . PHE A 1 328 ? 0.587 26.219 0.897 1 96 328 PHE A O 1
ATOM 2620 N N . TYR A 1 329 ? -1.254 26.312 -0.348 1 97.75 329 TYR A N 1
ATOM 2621 C CA . TYR A 1 329 ? -0.812 27.562 -0.942 1 97.75 329 TYR A CA 1
ATOM 2622 C C . TYR A 1 329 ? -0.956 28.719 0.048 1 97.75 329 TYR A C 1
ATOM 2624 O O . TYR A 1 329 ? -0.091 29.594 0.12 1 97.75 329 TYR A O 1
ATOM 2632 N N . THR A 1 330 ? -2.047 28.734 0.806 1 97.25 330 THR A N 1
ATOM 2633 C CA . THR A 1 330 ? -2.223 29.797 1.789 1 97.25 330 THR A CA 1
ATOM 2634 C C . THR A 1 330 ? -1.202 29.672 2.916 1 97.25 330 THR A C 1
ATOM 2636 O O . THR A 1 330 ? -0.786 30.672 3.504 1 97.25 330 THR A O 1
ATOM 2639 N N . ASP A 1 331 ? -0.776 28.375 3.244 1 97.19 331 ASP A N 1
ATOM 2640 C CA . ASP A 1 331 ? 0.345 28.188 4.16 1 97.19 331 ASP A CA 1
ATOM 2641 C C . ASP A 1 331 ? 1.598 28.891 3.645 1 97.19 331 ASP A C 1
ATOM 2643 O O . ASP A 1 331 ? 2.242 29.641 4.383 1 97.19 331 ASP A O 1
ATOM 2647 N N . TYR A 1 332 ? 1.858 28.656 2.348 1 97.62 332 TYR A N 1
ATOM 2648 C CA . TYR A 1 332 ? 2.994 29.297 1.694 1 97.62 332 TYR A CA 1
ATOM 2649 C C . TYR A 1 332 ? 2.85 30.812 1.714 1 97.62 332 TYR A C 1
ATOM 2651 O O . TYR A 1 332 ? 3.795 31.531 2.059 1 97.62 332 TYR A O 1
ATOM 2659 N N . LEU A 1 333 ? 1.692 31.344 1.389 1 97.12 333 LEU A N 1
ATOM 2660 C CA . LEU A 1 333 ? 1.45 32.781 1.312 1 97.12 333 LEU A CA 1
ATOM 2661 C C . LEU A 1 333 ? 1.663 33.438 2.67 1 97.12 333 LEU A C 1
ATOM 2663 O O . LEU A 1 333 ? 2.24 34.531 2.754 1 97.12 333 LEU A O 1
ATOM 2667 N N . LEU A 1 334 ? 1.144 32.812 3.691 1 97.12 334 LEU A N 1
ATOM 2668 C CA . LEU A 1 334 ? 1.318 33.375 5.031 1 97.12 334 LEU A CA 1
ATOM 2669 C C . LEU A 1 334 ? 2.797 33.469 5.391 1 97.12 334 LEU A C 1
ATOM 2671 O O . LEU A 1 334 ? 3.248 34.5 5.902 1 97.12 334 LEU A O 1
ATOM 2675 N N . GLU A 1 335 ? 3.555 32.375 5.125 1 96.88 335 GLU A N 1
ATOM 2676 C CA . GLU A 1 335 ? 4.984 32.344 5.426 1 96.88 335 GLU A CA 1
ATOM 2677 C C . GLU A 1 335 ? 5.734 33.375 4.566 1 96.88 335 GLU A C 1
ATOM 2679 O O . GLU A 1 335 ? 6.727 33.969 5.012 1 96.88 335 GLU A O 1
ATOM 2684 N N . LYS A 1 336 ? 5.285 33.531 3.373 1 97.5 336 LYS A N 1
ATOM 2685 C CA . LYS A 1 336 ? 5.859 34.562 2.504 1 97.5 336 LYS A CA 1
ATOM 2686 C C . LYS A 1 336 ? 5.688 35.938 3.107 1 97.5 336 LYS A C 1
ATOM 2688 O O . LYS A 1 336 ? 6.629 36.75 3.127 1 97.5 336 LYS A O 1
ATOM 2693 N N . TYR A 1 337 ? 4.496 36.281 3.617 1 96.62 337 TYR A N 1
ATOM 2694 C CA . TYR A 1 337 ? 4.223 37.562 4.242 1 96.62 337 TYR A CA 1
ATOM 2695 C C . TYR A 1 337 ? 5.07 37.75 5.492 1 96.62 337 TYR A C 1
ATOM 2697 O O . TYR A 1 337 ? 5.555 38.875 5.754 1 96.62 337 TYR A O 1
ATOM 2705 N N . LEU A 1 338 ? 5.258 36.688 6.238 1 96.31 338 LEU A N 1
ATOM 2706 C CA . LEU A 1 338 ? 6.07 36.781 7.445 1 96.31 338 LEU A CA 1
ATOM 2707 C C . LEU A 1 338 ? 7.523 37.094 7.105 1 96.31 338 LEU A C 1
ATOM 2709 O O . LEU A 1 338 ? 8.109 38 7.672 1 96.31 338 LEU A O 1
ATOM 2713 N N . ALA A 1 339 ? 8.055 36.312 6.188 1 97.12 339 ALA A N 1
ATOM 2714 C CA . ALA A 1 339 ? 9.445 36.5 5.789 1 97.12 339 ALA A CA 1
ATOM 2715 C C . ALA A 1 339 ? 9.641 37.875 5.133 1 97.12 339 ALA A C 1
ATOM 2717 O O . ALA A 1 339 ? 10.641 38.562 5.387 1 97.12 339 ALA A O 1
ATOM 2718 N N . GLY A 1 340 ? 8.711 38.219 4.293 1 96.81 340 GLY A N 1
ATOM 2719 C CA . GLY A 1 340 ? 8.773 39.5 3.623 1 96.81 340 GLY A CA 1
ATOM 2720 C C . GLY A 1 340 ? 8.711 40.688 4.582 1 96.81 340 GLY A C 1
ATOM 2721 O O . GLY A 1 340 ? 9.492 41.625 4.477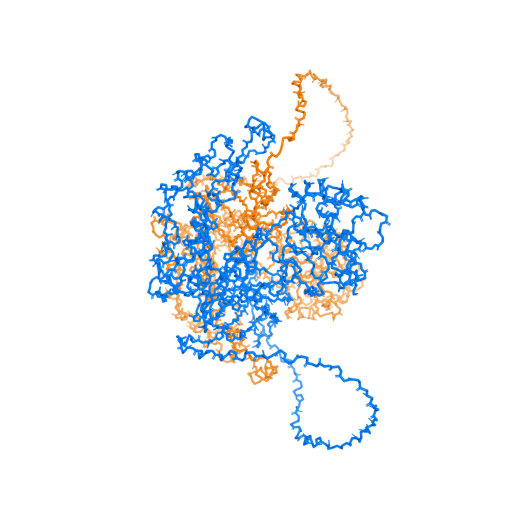 1 96.81 340 GLY A O 1
ATOM 2722 N N . SER A 1 341 ? 7.809 40.656 5.496 1 96.12 341 SER A N 1
ATOM 2723 C CA . SER A 1 341 ? 7.645 41.75 6.465 1 96.12 341 SER A CA 1
ATOM 2724 C C . SER A 1 341 ? 8.859 41.844 7.379 1 96.12 341 SER A C 1
ATOM 2726 O O . SER A 1 341 ? 9.281 42.969 7.734 1 96.12 341 SER A O 1
ATOM 2728 N N . TYR A 1 342 ? 9.359 40.688 7.789 1 95.69 342 TYR A N 1
ATOM 2729 C CA . TYR A 1 342 ? 10.57 40.719 8.594 1 95.69 342 TYR A CA 1
ATOM 2730 C C . TYR A 1 342 ? 11.711 41.406 7.859 1 95.69 342 TYR A C 1
ATOM 2732 O O . TYR A 1 342 ? 12.406 42.25 8.43 1 95.69 342 TYR A O 1
ATOM 2740 N N . SER A 1 343 ? 11.859 41.031 6.676 1 96.81 343 SER A N 1
ATOM 2741 C CA . SER A 1 343 ? 12.961 41.562 5.867 1 96.81 343 SER A CA 1
ATOM 2742 C C . SER A 1 343 ? 12.773 43.031 5.57 1 96.81 343 SER A C 1
ATOM 2744 O O . SER A 1 343 ? 13.75 43.781 5.457 1 96.81 343 SER A O 1
ATOM 2746 N N . LYS A 1 344 ? 11.555 43.5 5.457 1 95.88 344 LYS A N 1
ATOM 2747 C CA . LYS A 1 344 ? 11.234 44.875 5.195 1 95.88 344 LYS A CA 1
ATOM 2748 C C . LYS A 1 344 ? 11.141 45.688 6.492 1 95.88 344 LYS A C 1
ATOM 2750 O O . LYS A 1 344 ? 11.031 46.906 6.469 1 95.88 344 LYS A O 1
ATOM 2755 N N . ARG A 1 345 ? 11.164 44.969 7.641 1 94.25 345 ARG A N 1
ATOM 2756 C CA . ARG A 1 345 ? 11.016 45.562 8.961 1 94.25 345 ARG A CA 1
ATOM 2757 C C . ARG A 1 345 ? 9.633 46.219 9.109 1 94.25 345 ARG A C 1
ATOM 2759 O O . ARG A 1 345 ? 9.523 47.344 9.547 1 94.25 345 ARG A O 1
ATOM 2766 N N . THR A 1 346 ? 8.664 45.5 8.664 1 94.44 346 THR A N 1
ATOM 2767 C CA . THR A 1 346 ? 7.258 45.875 8.836 1 94.44 346 THR A CA 1
ATOM 2768 C C . THR A 1 346 ? 6.523 44.781 9.633 1 94.44 346 THR A C 1
ATOM 2770 O O . THR A 1 346 ? 7.113 43.781 10.008 1 94.44 346 THR A O 1
ATOM 2773 N N . ARG A 1 347 ? 5.254 45.094 9.859 1 92.31 347 ARG A N 1
ATOM 2774 C CA . ARG A 1 347 ? 4.445 44.125 10.578 1 92.31 347 ARG A CA 1
ATOM 2775 C C . ARG A 1 347 ? 3.725 43.188 9.609 1 92.31 347 ARG A C 1
ATOM 2777 O O . ARG A 1 347 ? 3.029 43.625 8.703 1 92.31 347 ARG A O 1
ATOM 2784 N N . ALA A 1 348 ? 3.924 41.875 9.812 1 93.88 348 ALA A N 1
ATOM 2785 C CA . ALA A 1 348 ? 3.316 40.875 8.938 1 93.88 348 ALA A CA 1
ATOM 2786 C C . ALA A 1 348 ? 1.795 41 8.938 1 93.88 348 ALA A C 1
ATOM 2788 O O . ALA A 1 348 ? 1.153 40.812 7.898 1 93.88 348 ALA A O 1
ATOM 2789 N N . PHE A 1 349 ? 1.187 41.281 10.07 1 95.81 349 PHE A N 1
ATOM 2790 C CA . PHE A 1 349 ? -0.262 41.375 10.188 1 95.81 349 PHE A CA 1
ATOM 2791 C C . PHE A 1 349 ? -0.794 42.5 9.289 1 95.81 349 PHE A C 1
ATOM 2793 O O . PHE A 1 349 ? -1.888 42.375 8.734 1 95.81 349 PHE A O 1
ATOM 2800 N N . ASP A 1 350 ? -0.028 43.562 9.148 1 95.38 350 ASP A N 1
ATOM 2801 C CA . ASP A 1 350 ? -0.433 44.688 8.289 1 95.38 350 ASP A CA 1
ATOM 2802 C C . ASP A 1 350 ? -0.483 44.25 6.828 1 95.38 350 ASP A C 1
ATOM 2804 O O . ASP A 1 350 ? -1.33 44.719 6.062 1 95.38 350 ASP A O 1
ATOM 2808 N N . GLU A 1 351 ? 0.433 43.375 6.406 1 94.12 351 GLU A N 1
ATOM 2809 C CA . GLU A 1 351 ? 0.431 42.844 5.043 1 94.12 351 GLU A CA 1
ATOM 2810 C C . GLU A 1 351 ? -0.807 42 4.785 1 94.12 351 GLU A C 1
ATOM 2812 O O . GLU A 1 351 ? -1.38 42.031 3.693 1 94.12 351 GLU A O 1
ATOM 2817 N N . VAL A 1 352 ? -1.152 41.25 5.766 1 96.75 352 VAL A N 1
ATOM 2818 C CA . VAL A 1 352 ? -2.342 40.406 5.652 1 96.75 352 VAL A CA 1
ATOM 2819 C C . VAL A 1 352 ? -3.586 41.281 5.555 1 96.75 352 VAL A C 1
ATOM 2821 O O . VAL A 1 352 ? -4.469 41.031 4.73 1 96.75 352 VAL A O 1
ATOM 2824 N N . LEU A 1 353 ? -3.643 42.344 6.367 1 96.62 353 LEU A N 1
ATOM 2825 C CA . LEU A 1 353 ? -4.773 43.281 6.387 1 96.62 353 LEU A CA 1
ATOM 2826 C C . LEU A 1 353 ? -4.898 44 5.055 1 96.62 353 LEU A C 1
ATOM 2828 O O . LEU A 1 353 ? -5.98 44.5 4.707 1 96.62 353 LEU A O 1
ATOM 2832 N N . ALA A 1 354 ? -3.855 44.062 4.305 1 94.94 354 ALA A N 1
ATOM 2833 C CA . ALA A 1 354 ? -3.814 44.844 3.072 1 94.94 354 ALA A CA 1
ATOM 2834 C C . ALA A 1 354 ? -4.281 44.031 1.878 1 94.94 354 ALA A C 1
ATOM 2836 O O . ALA A 1 354 ? -4.418 44.531 0.77 1 94.94 354 ALA A O 1
ATOM 2837 N N . ILE A 1 355 ? -4.504 42.719 2.092 1 95.19 355 ILE A N 1
ATOM 2838 C CA . ILE A 1 355 ? -5.016 41.906 1.005 1 95.19 355 ILE A CA 1
ATOM 2839 C C . ILE A 1 355 ? -6.32 42.469 0.476 1 95.19 355 ILE A C 1
ATOM 2841 O O . ILE A 1 355 ? -7.223 42.812 1.252 1 95.19 355 ILE A O 1
ATOM 2845 N N . GLU A 1 356 ? -6.457 42.625 -0.805 1 92.19 356 GLU A N 1
ATOM 2846 C CA . GLU A 1 356 ? -7.562 43.344 -1.428 1 92.19 356 GLU A CA 1
ATOM 2847 C C . GLU A 1 356 ? -8.852 42.531 -1.39 1 92.19 356 GLU A C 1
ATOM 2849 O O . GLU A 1 356 ? -9.922 43.062 -1.069 1 92.19 356 GLU A O 1
ATOM 2854 N N . ASN A 1 357 ? -8.688 41.25 -1.769 1 92.38 357 ASN A N 1
ATOM 2855 C CA . ASN A 1 357 ? -9.875 40.406 -1.762 1 92.38 357 ASN A CA 1
ATOM 2856 C C . ASN A 1 357 ? -10.359 40.125 -0.341 1 92.38 357 ASN A C 1
ATOM 2858 O O . ASN A 1 357 ? -9.633 39.531 0.453 1 92.38 357 ASN A O 1
ATOM 2862 N N . SER A 1 358 ? -11.594 40.5 -0.062 1 92.56 358 SER A N 1
ATOM 2863 C CA . SER A 1 358 ? -12.094 40.469 1.307 1 92.56 358 SER A CA 1
ATOM 2864 C C . SER A 1 358 ? -12.18 39.031 1.823 1 92.56 358 SER A C 1
ATOM 2866 O O . SER A 1 358 ? -11.867 38.75 2.986 1 92.56 358 SER A O 1
ATOM 2868 N N . TYR A 1 359 ? -12.602 38.094 0.959 1 92.06 359 TYR A N 1
ATOM 2869 C CA . TYR A 1 359 ? -12.734 36.688 1.4 1 92.06 359 TYR A CA 1
ATOM 2870 C C . TYR A 1 359 ? -11.375 36.094 1.738 1 92.06 359 TYR A C 1
ATOM 2872 O O . TYR A 1 359 ? -11.211 35.469 2.785 1 92.06 359 TYR A O 1
ATOM 2880 N N . LEU A 1 360 ? -10.453 36.344 0.835 1 95.12 360 LEU A N 1
ATOM 2881 C CA . LEU A 1 360 ? -9.109 35.812 1.072 1 95.12 360 LEU A CA 1
ATOM 2882 C C . LEU A 1 360 ? -8.461 36.531 2.262 1 95.12 360 LEU A C 1
ATOM 2884 O O . LEU A 1 360 ? -7.809 35.875 3.088 1 95.12 360 LEU A O 1
ATOM 2888 N N . ARG A 1 361 ? -8.609 37.844 2.318 1 96.81 361 ARG A N 1
ATOM 2889 C CA . ARG A 1 361 ? -8.078 38.625 3.432 1 96.81 361 ARG A CA 1
ATOM 2890 C C . ARG A 1 361 ? -8.578 38.094 4.766 1 96.81 361 ARG A C 1
ATOM 2892 O O . ARG A 1 361 ? -7.781 37.844 5.676 1 96.81 361 ARG A O 1
ATOM 2899 N N . ASP A 1 362 ? -9.93 37.906 4.883 1 97.44 362 ASP A N 1
ATOM 2900 C CA . ASP A 1 362 ? -10.539 37.469 6.137 1 97.44 362 ASP A CA 1
ATOM 2901 C C . ASP A 1 362 ? -10.047 36.094 6.543 1 97.44 362 ASP A C 1
ATOM 2903 O O . ASP A 1 362 ? -9.766 35.844 7.719 1 97.44 362 ASP A O 1
ATOM 2907 N N . ARG A 1 363 ? -9.93 35.188 5.547 1 96.38 363 ARG A N 1
ATOM 2908 C CA . ARG A 1 363 ? -9.391 33.875 5.816 1 96.38 363 ARG A CA 1
ATOM 2909 C C . ARG A 1 363 ? -7.949 33.938 6.305 1 96.38 363 ARG A C 1
ATOM 2911 O O . ARG A 1 363 ? -7.57 33.25 7.254 1 96.38 363 ARG A O 1
ATOM 2918 N N . MET A 1 364 ? -7.152 34.781 5.664 1 97 364 MET A N 1
ATOM 2919 C CA . MET A 1 364 ? -5.742 34.938 6.008 1 97 364 MET A CA 1
ATOM 2920 C C . MET A 1 364 ? -5.578 35.594 7.371 1 97 364 MET A C 1
ATOM 2922 O O . MET A 1 364 ? -4.641 35.281 8.109 1 97 364 MET A O 1
ATOM 2926 N N . ILE A 1 365 ? -6.461 36.531 7.723 1 97.75 365 ILE A N 1
ATOM 2927 C CA . ILE A 1 365 ? -6.461 37.125 9.047 1 97.75 365 ILE A CA 1
ATOM 2928 C C . ILE A 1 365 ? -6.684 36.062 10.109 1 97.75 365 ILE A C 1
ATOM 2930 O O . ILE A 1 365 ? -5.93 35.969 11.078 1 97.75 365 ILE A O 1
ATOM 2934 N N . SER A 1 366 ? -7.727 35.25 9.922 1 96.31 366 SER A N 1
ATOM 2935 C CA . SER A 1 366 ? -8.016 34.188 10.859 1 96.31 366 SER A CA 1
ATOM 2936 C C . SER A 1 366 ? -6.836 33.219 10.961 1 96.31 366 SER A C 1
ATOM 2938 O O . SER A 1 366 ? -6.445 32.812 12.07 1 96.31 366 SER A O 1
ATOM 2940 N N . LYS A 1 367 ? -6.312 32.844 9.859 1 95.62 367 LYS A N 1
ATOM 2941 C CA . LYS A 1 367 ? -5.168 31.938 9.82 1 95.62 367 LYS A CA 1
ATOM 2942 C C . LYS A 1 367 ? -3.982 32.5 10.586 1 95.62 367 LYS A C 1
ATOM 2944 O O . LYS A 1 367 ? -3.328 31.797 11.352 1 95.62 367 LYS A O 1
ATOM 2949 N N . PHE A 1 368 ? -3.707 33.75 10.312 1 96.19 368 PHE A N 1
ATOM 2950 C CA . PHE A 1 368 ? -2.604 34.438 10.984 1 96.19 368 PHE A CA 1
ATOM 2951 C C . PHE A 1 368 ? -2.779 34.375 12.492 1 96.19 368 PHE A C 1
ATOM 2953 O O . PHE A 1 368 ? -1.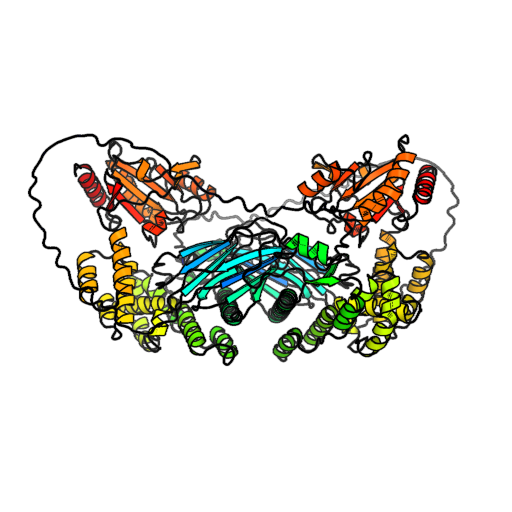87 33.969 13.219 1 96.19 368 PHE A O 1
ATOM 2960 N N . ILE A 1 369 ? -3.881 34.781 12.969 1 93.75 369 ILE A N 1
ATOM 2961 C CA . ILE A 1 369 ? -4.125 34.875 14.406 1 93.75 369 ILE A CA 1
ATOM 2962 C C . ILE A 1 369 ? -4.086 33.5 15.031 1 93.75 369 ILE A C 1
ATOM 2964 O O . ILE A 1 369 ? -3.486 33.281 16.094 1 93.75 369 ILE A O 1
ATOM 2968 N N . MET A 1 370 ? -4.645 32.562 14.414 1 89.44 370 MET A N 1
ATOM 2969 C CA . MET A 1 370 ? -4.66 31.188 14.945 1 89.44 370 MET A CA 1
ATOM 2970 C C . MET A 1 370 ? -3.246 30.625 15.016 1 89.44 370 MET A C 1
ATOM 2972 O O . MET A 1 370 ? -2.879 29.984 16 1 89.44 370 MET A O 1
ATOM 2976 N N . ARG A 1 371 ? -2.504 30.812 13.977 1 88.75 371 ARG A N 1
ATOM 2977 C CA . ARG A 1 371 ? -1.148 30.266 13.914 1 88.75 371 ARG A CA 1
ATOM 2978 C C . ARG A 1 371 ? -0.27 30.859 15.008 1 88.75 371 ARG A C 1
ATOM 2980 O O . ARG A 1 371 ? 0.534 30.156 15.617 1 88.75 371 ARG A O 1
ATOM 2987 N N . PHE A 1 372 ? -0.461 32.125 15.297 1 88.25 372 PHE A N 1
ATOM 2988 C CA . PHE A 1 372 ? 0.48 32.812 16.156 1 88.25 372 PHE A CA 1
ATOM 2989 C C . PHE A 1 372 ? -0.158 33.125 17.5 1 88.25 372 PHE A C 1
ATOM 2991 O O . PHE A 1 372 ? 0.429 33.844 18.312 1 88.25 372 PHE A O 1
ATOM 2998 N N . TYR A 1 373 ? -1.309 32.625 17.766 1 82.25 373 TYR A N 1
ATOM 2999 C CA . TYR A 1 373 ? -2.066 32.906 18.969 1 82.25 373 TYR A CA 1
ATOM 3000 C C . TYR A 1 373 ? -1.224 32.656 20.219 1 82.25 373 TYR A C 1
ATOM 3002 O O . TYR A 1 373 ? -1.253 33.469 21.156 1 82.25 373 TYR A O 1
ATOM 3010 N N . PRO A 1 374 ? -0.452 31.641 20.219 1 69.31 374 PRO A N 1
ATOM 3011 C CA . PRO A 1 374 ? 0.318 31.359 21.438 1 69.31 374 PRO A CA 1
ATOM 3012 C C . PRO A 1 374 ? 1.388 32.438 21.703 1 69.31 374 PRO A C 1
ATOM 3014 O O . PRO A 1 374 ? 1.815 32.594 22.859 1 69.31 374 PRO A O 1
ATOM 3017 N N . VAL A 1 375 ? 1.839 33.125 20.656 1 75.19 375 VAL A N 1
ATOM 3018 C CA . VAL A 1 375 ? 3.004 34 20.812 1 75.19 375 VAL A CA 1
ATOM 3019 C C . VAL A 1 375 ? 2.57 35.469 20.766 1 75.19 375 VAL A C 1
ATOM 3021 O O . VAL A 1 375 ? 3.318 36.344 21.188 1 75.19 375 VAL A O 1
ATOM 3024 N N . ILE A 1 376 ? 1.353 35.688 20.312 1 80.94 376 ILE A N 1
ATOM 3025 C CA . ILE A 1 376 ? 0.842 37.031 20.281 1 80.94 376 ILE A CA 1
ATOM 3026 C C . ILE A 1 376 ? 0.611 37.531 21.719 1 80.94 376 ILE A C 1
ATOM 3028 O O . ILE A 1 376 ? -0.087 36.906 22.5 1 80.94 376 ILE A O 1
ATOM 3032 N N . VAL A 1 377 ? 1.262 38.625 22.062 1 75.31 377 VAL A N 1
ATOM 3033 C CA . VAL A 1 377 ? 1.171 39.188 23.406 1 75.31 377 VAL A CA 1
ATOM 3034 C C . VAL A 1 377 ? -0.136 39.969 23.562 1 75.31 377 VAL A C 1
ATOM 3036 O O . VAL A 1 377 ? -0.936 39.688 24.453 1 75.31 377 VAL A O 1
ATOM 3039 N N . LYS A 1 378 ? -0.424 40.938 22.688 1 83.69 378 LYS A N 1
ATOM 3040 C CA . LYS A 1 378 ? -1.643 41.75 22.75 1 83.69 378 LYS A CA 1
ATOM 3041 C C . LYS A 1 378 ? -2.764 41.125 21.938 1 83.69 378 LYS A C 1
ATOM 3043 O O . LYS A 1 378 ? -3.264 41.719 20.984 1 83.69 378 LYS A O 1
ATOM 3048 N N . LYS A 1 379 ? -3.234 40.031 22.391 1 83.19 379 LYS A N 1
ATOM 3049 C CA . LYS A 1 379 ? -4.215 39.219 21.656 1 83.19 379 LYS A CA 1
ATOM 3050 C C . LYS A 1 379 ? -5.5 40.031 21.422 1 83.19 379 LYS A C 1
ATOM 3052 O O . LYS A 1 379 ? -6.09 39.969 20.344 1 83.19 379 LYS A O 1
ATOM 3057 N N . GLU A 1 380 ? -5.891 40.688 22.438 1 83.81 380 GLU A N 1
ATOM 3058 C CA . GLU A 1 380 ? -7.145 41.438 22.359 1 83.81 380 GLU A CA 1
ATOM 3059 C C . GLU A 1 380 ? -7.102 42.469 21.234 1 83.81 380 GLU A C 1
ATOM 3061 O O . GLU A 1 380 ? -8.094 42.688 20.531 1 83.81 380 GLU A O 1
ATOM 3066 N N . GLU A 1 381 ? -6.016 43.094 21.125 1 91.25 381 GLU A N 1
ATOM 3067 C CA . GLU A 1 381 ? -5.871 44.125 20.078 1 91.25 381 GLU A CA 1
ATOM 3068 C C . GLU A 1 381 ? -5.977 43.5 18.688 1 91.25 381 GLU A C 1
ATOM 3070 O O . GLU A 1 381 ? -6.594 44.062 17.797 1 91.25 381 GLU A O 1
ATOM 3075 N N . TYR A 1 382 ? -5.301 42.375 18.484 1 93.25 382 TYR A N 1
ATOM 3076 C CA . TYR A 1 382 ? -5.367 41.656 17.203 1 93.25 382 TYR A CA 1
ATOM 3077 C C . TYR A 1 382 ? -6.789 41.219 16.906 1 93.25 382 TYR A C 1
ATOM 3079 O O . TYR A 1 382 ? -7.262 41.344 15.773 1 93.25 382 TYR A O 1
ATOM 3087 N N . LEU A 1 383 ? -7.434 40.719 17.922 1 93.06 383 LEU A N 1
ATOM 3088 C CA . LEU A 1 383 ? -8.797 40.219 17.75 1 93.06 383 LEU A CA 1
ATOM 3089 C C . LEU A 1 383 ? -9.758 41.344 17.453 1 93.06 383 LEU A C 1
ATOM 3091 O O . LEU A 1 383 ? -10.633 41.219 16.594 1 93.06 383 LEU A O 1
ATOM 3095 N N . GLU A 1 384 ? -9.602 42.406 18.203 1 94.12 384 GLU A N 1
ATOM 3096 C CA . GLU A 1 384 ? -10.438 43.562 17.953 1 94.12 384 GLU A CA 1
ATOM 3097 C C . GLU A 1 384 ? -10.281 44.094 16.531 1 94.12 384 GLU A C 1
ATOM 3099 O O . GLU A 1 384 ? -11.266 44.375 15.859 1 94.12 384 GLU A O 1
ATOM 3104 N N . THR A 1 385 ? -9.07 44.219 16.094 1 96.19 385 THR A N 1
ATOM 3105 C CA . THR A 1 385 ? -8.805 44.625 14.727 1 96.19 385 THR A CA 1
ATOM 3106 C C . THR A 1 385 ? -9.414 43.656 13.727 1 96.19 385 THR A C 1
ATOM 3108 O O . THR A 1 385 ? -10.07 44.062 12.766 1 96.19 385 THR A O 1
ATOM 3111 N N . ALA A 1 386 ? -9.156 42.375 13.961 1 97 386 ALA A N 1
ATOM 3112 C CA . ALA A 1 386 ? -9.656 41.344 13.062 1 97 386 ALA A CA 1
ATOM 3113 C C . ALA A 1 386 ? -11.172 41.406 12.93 1 97 386 ALA A C 1
ATOM 3115 O O . ALA A 1 386 ? -11.703 41.5 11.82 1 97 386 ALA A O 1
ATOM 3116 N N . PHE A 1 387 ? -11.867 41.438 14.031 1 94.75 387 PHE A N 1
ATOM 3117 C CA . PHE A 1 387 ? -13.328 41.375 14.023 1 94.75 387 PHE A CA 1
ATOM 3118 C C . PHE A 1 387 ? -13.914 42.688 13.508 1 94.75 387 PHE A C 1
ATOM 3120 O O . PHE A 1 387 ? -15.047 42.719 13.023 1 94.75 387 PHE A O 1
ATOM 3127 N N . SER A 1 388 ? -13.172 43.75 13.609 1 96.12 388 SER A N 1
ATOM 3128 C CA . SER A 1 388 ? -13.641 45.031 13.078 1 96.12 388 SER A CA 1
ATOM 3129 C C . SER A 1 388 ? -13.539 45.062 11.555 1 96.12 388 SER A C 1
ATOM 3131 O O . SER A 1 388 ? -14.312 45.781 10.898 1 96.12 388 SER A O 1
ATOM 3133 N N . VAL A 1 389 ? -12.648 44.344 10.953 1 96.81 389 VAL A N 1
ATOM 3134 C CA . VAL A 1 389 ? -12.352 44.469 9.531 1 96.81 389 VAL A CA 1
ATOM 3135 C C . VAL A 1 389 ? -13.016 43.312 8.773 1 96.81 389 VAL A C 1
ATOM 3137 O O . VAL A 1 389 ? -13.445 43.469 7.629 1 96.81 389 VAL A O 1
ATOM 3140 N N . MET A 1 390 ? -13.133 42.125 9.336 1 97.19 390 MET A N 1
ATOM 3141 C CA . MET A 1 390 ? -13.57 40.938 8.641 1 97.19 390 MET A CA 1
ATOM 3142 C C . MET A 1 390 ? -15.062 41 8.305 1 97.19 390 MET A C 1
ATOM 3144 O O . MET A 1 390 ? -15.852 41.531 9.086 1 97.19 390 MET A O 1
ATOM 3148 N N . GLU A 1 391 ? -15.398 40.438 7.133 1 95 391 GLU A N 1
ATOM 3149 C CA . GLU A 1 391 ? -16.781 40.438 6.66 1 95 391 GLU A CA 1
ATOM 3150 C C . GLU A 1 391 ? -17.266 39.031 6.375 1 95 391 GLU A C 1
ATOM 3152 O O . GLU A 1 391 ? -18.469 38.75 6.41 1 95 391 GLU A O 1
ATOM 3157 N N . ASP A 1 392 ? -16.375 38.188 6.027 1 94.69 392 ASP A N 1
ATOM 3158 C CA . ASP A 1 392 ? -16.719 36.812 5.66 1 94.69 392 ASP A CA 1
ATOM 3159 C C . ASP A 1 392 ? -17.188 36.031 6.883 1 94.69 392 ASP A C 1
ATOM 3161 O O . ASP A 1 392 ? -16.391 35.781 7.797 1 94.69 392 ASP A O 1
ATOM 3165 N N . SER A 1 393 ? -18.406 35.625 6.883 1 92 393 SER A N 1
ATOM 3166 C CA . SER A 1 393 ? -19.016 34.938 8.039 1 92 393 SER A CA 1
ATOM 3167 C C . SER A 1 393 ? -18.266 33.656 8.375 1 92 393 SER A C 1
ATOM 3169 O O . SER A 1 393 ? -18.109 33.312 9.555 1 92 393 SER A O 1
ATOM 3171 N N . THR A 1 394 ? -17.875 32.969 7.395 1 91.44 394 THR A N 1
ATOM 3172 C CA . THR A 1 394 ? -17.172 31.703 7.629 1 91.44 394 THR A CA 1
ATOM 3173 C C . THR A 1 394 ? -15.867 31.938 8.383 1 91.44 394 THR A C 1
ATOM 3175 O O . THR A 1 394 ? -15.594 31.266 9.383 1 91.44 394 THR A O 1
ATOM 3178 N N . SER A 1 395 ? -15.062 32.844 7.945 1 95.5 395 SER A N 1
ATOM 3179 C CA . SER A 1 395 ? -13.781 33.156 8.57 1 95.5 395 SER A CA 1
ATOM 3180 C C . SER A 1 395 ? -13.969 33.719 9.984 1 95.5 395 SER A C 1
ATOM 3182 O O . SER A 1 395 ? -13.188 33.406 10.883 1 95.5 395 SER A O 1
ATOM 3184 N N . ILE A 1 396 ? -14.984 34.531 10.133 1 94.94 396 ILE A N 1
ATOM 3185 C CA . ILE A 1 396 ? -15.297 35.094 11.445 1 94.94 396 ILE A CA 1
ATOM 3186 C C . ILE A 1 396 ? -15.656 33.969 12.414 1 94.94 396 ILE A C 1
ATOM 3188 O O . ILE A 1 396 ? -15.156 33.938 13.539 1 94.94 396 ILE A O 1
ATOM 3192 N N . GLU A 1 397 ? -16.484 33.094 11.984 1 88.88 397 GLU A N 1
ATOM 3193 C CA . GLU A 1 397 ? -16.922 31.984 12.836 1 88.88 397 GLU A CA 1
ATOM 3194 C C . GLU A 1 397 ? -15.75 31.062 13.18 1 88.88 397 GLU A C 1
ATOM 3196 O O . GLU A 1 397 ? -15.648 30.578 14.305 1 88.88 397 GLU A O 1
ATOM 3201 N N . LEU A 1 398 ? -14.922 30.812 12.25 1 91.06 398 LEU A N 1
ATOM 3202 C CA . LEU A 1 398 ? -13.75 29.984 12.5 1 91.06 398 LEU A CA 1
ATOM 3203 C C . LEU A 1 398 ? -12.875 30.609 13.594 1 91.06 398 LEU A C 1
ATOM 3205 O O . LEU A 1 398 ? -12.445 29.906 14.516 1 91.06 398 LEU A O 1
ATOM 3209 N N . LEU A 1 399 ? -12.602 31.859 13.461 1 92.5 399 LEU A N 1
ATOM 3210 C CA . LEU A 1 399 ? -11.758 32.531 14.438 1 92.5 399 LEU A CA 1
ATOM 3211 C C . LEU A 1 399 ? -12.445 32.594 15.797 1 92.5 399 LEU A C 1
ATOM 3213 O O . LEU A 1 399 ? -11.812 32.375 16.828 1 92.5 399 LEU A O 1
ATOM 3217 N N . ARG A 1 400 ? -13.727 32.906 15.805 1 86.56 400 ARG A N 1
ATOM 3218 C CA . ARG A 1 400 ? -14.5 32.969 17.031 1 86.56 400 ARG A CA 1
ATOM 3219 C C . ARG A 1 400 ? -14.484 31.641 17.766 1 86.56 400 ARG A C 1
ATOM 3221 O O . ARG A 1 400 ? -14.234 31.594 18.984 1 86.56 400 ARG A O 1
ATOM 3228 N N . ASN A 1 401 ? -14.781 30.609 17 1 79.94 401 ASN A N 1
ATOM 3229 C CA . ASN A 1 401 ? -14.781 29.281 17.594 1 79.94 401 ASN A CA 1
ATOM 3230 C C . ASN A 1 401 ? -13.406 28.922 18.156 1 79.94 401 ASN A C 1
ATOM 3232 O O . ASN A 1 401 ? -13.32 28.266 19.203 1 79.94 401 ASN A O 1
ATOM 3236 N N . PHE A 1 402 ? -12.398 29.297 17.5 1 83.5 402 PHE A N 1
ATOM 3237 C CA . PHE A 1 402 ? -11.039 29.047 17.953 1 83.5 402 PHE A CA 1
ATOM 3238 C C . PHE A 1 402 ? -10.742 29.781 19.25 1 83.5 402 PHE A C 1
ATOM 3240 O O . PHE A 1 402 ? -10.203 29.219 20.203 1 83.5 402 PHE A O 1
ATOM 3247 N N . VAL A 1 403 ? -11.086 30.984 19.344 1 81 403 VAL A N 1
ATOM 3248 C CA . VAL A 1 403 ? -10.773 31.859 20.469 1 81 403 VAL A CA 1
ATOM 3249 C C . VAL A 1 403 ? -11.617 31.453 21.672 1 81 403 VAL A C 1
ATOM 3251 O O . VAL A 1 403 ? -11.141 31.484 22.812 1 81 403 VAL A O 1
ATOM 3254 N N . GLU A 1 404 ? -12.875 31.188 21.422 1 69.94 404 GLU A N 1
ATOM 3255 C CA . GLU A 1 404 ? -13.773 30.797 22.516 1 69.94 404 GLU A CA 1
ATOM 3256 C C . GLU A 1 404 ? -13.266 29.547 23.219 1 69.94 404 GLU A C 1
ATOM 3258 O O . GLU A 1 404 ? -13.383 29.422 24.438 1 69.94 404 GLU A O 1
ATOM 3263 N N . GLY A 1 405 ? -12.703 28.641 22.438 1 60.34 405 GLY A N 1
ATOM 3264 C CA . GLY A 1 405 ? -12.172 27.438 23.047 1 60.34 405 GLY A CA 1
ATOM 3265 C C . GLY A 1 405 ? -10.938 27.688 23.891 1 60.34 405 GLY A C 1
ATOM 3266 O O . GLY A 1 405 ? -10.586 26.875 24.75 1 60.34 405 GLY A O 1
ATOM 3267 N N . LYS A 1 406 ? -10.336 28.781 23.781 1 64.25 406 LYS A N 1
ATOM 3268 C CA . LYS A 1 406 ? -9.055 29.047 24.438 1 64.25 406 LYS A CA 1
ATOM 3269 C C . LYS A 1 406 ? -9.164 30.203 25.422 1 64.25 406 LYS A C 1
ATOM 3271 O O . LYS A 1 406 ? -8.195 30.547 26.094 1 64.25 406 LYS A O 1
ATOM 3276 N N . THR A 1 407 ? -10.266 30.594 25.453 1 62.06 407 THR A N 1
ATOM 3277 C CA . THR A 1 407 ? -10.461 31.797 26.25 1 62.06 407 THR A CA 1
ATOM 3278 C C . THR A 1 407 ? -10.453 31.469 27.734 1 62.06 407 THR A C 1
ATOM 3280 O O . THR A 1 407 ? -10.953 30.422 28.141 1 62.06 407 THR A O 1
ATOM 3283 N N . LYS A 1 408 ? -9.609 32.281 28.422 1 67.25 408 LYS A N 1
ATOM 3284 C CA . LYS A 1 408 ? -9.586 32.25 29.875 1 67.25 408 LYS A CA 1
ATOM 3285 C C . LYS A 1 408 ? -10.992 32.094 30.453 1 67.25 408 LYS A C 1
ATOM 3287 O O . LYS A 1 408 ? -11.93 32.75 29.969 1 67.25 408 LYS A O 1
ATOM 3292 N N . GLY A 1 409 ? -11.141 31.062 31.281 1 74 409 GLY A N 1
ATOM 3293 C CA . GLY A 1 409 ? -12.422 30.875 31.953 1 74 409 GLY A CA 1
ATOM 3294 C C . GLY A 1 409 ? -13.188 29.672 31.453 1 74 409 GLY A C 1
ATOM 3295 O O . GLY A 1 409 ? -14.117 29.203 32.125 1 74 409 GLY A O 1
ATOM 3296 N N . ASN A 1 410 ? -12.734 29.156 30.312 1 76.75 410 ASN A N 1
ATOM 3297 C CA . ASN A 1 410 ? -13.445 28 29.766 1 76.75 410 ASN A CA 1
ATOM 3298 C C . ASN A 1 410 ? -12.953 26.703 30.391 1 76.75 410 ASN A C 1
ATOM 3300 O O . ASN A 1 410 ? -11.789 26.594 30.766 1 76.75 410 ASN A O 1
ATOM 3304 N N . GLU A 1 411 ? -13.992 25.766 30.422 1 80.62 411 GLU A N 1
ATOM 3305 C CA . GLU A 1 411 ? -13.625 24.438 30.906 1 80.62 411 GLU A CA 1
ATOM 3306 C C . GLU A 1 411 ? -13.031 23.578 29.797 1 80.62 411 GLU A C 1
ATOM 3308 O O . GLU A 1 411 ? -13.477 23.641 28.656 1 80.62 411 GLU A O 1
ATOM 3313 N N . VAL A 1 412 ? -11.984 22.859 30.156 1 81.56 412 VAL A N 1
ATOM 3314 C CA . VAL A 1 412 ? -11.398 21.922 29.203 1 81.56 412 VAL A CA 1
ATOM 3315 C C . VAL A 1 412 ? -12.242 20.656 29.156 1 81.56 412 VAL A C 1
ATOM 3317 O O . VAL A 1 412 ? -12.578 20.078 30.188 1 81.56 412 VAL A O 1
ATOM 3320 N N . PRO A 1 413 ? -12.586 20.266 27.906 1 78.56 413 PRO A N 1
ATOM 3321 C CA . PRO A 1 413 ? -13.359 19.031 27.812 1 78.56 413 PRO A CA 1
ATOM 3322 C C . PRO A 1 413 ? -12.648 17.828 28.453 1 78.56 413 PRO A C 1
ATOM 3324 O O . PRO A 1 413 ? -11.422 17.812 28.531 1 78.56 413 PRO A O 1
ATOM 3327 N N . GLY A 1 414 ? -13.43 16.812 28.875 1 82.81 414 GLY A N 1
ATOM 3328 C CA . GLY A 1 414 ? -12.938 15.688 29.656 1 82.81 414 GLY A CA 1
ATOM 3329 C C . GLY A 1 414 ? -12.133 14.703 28.828 1 82.81 414 GLY A C 1
ATOM 3330 O O . GLY A 1 414 ? -12.438 13.508 28.812 1 82.81 414 GLY A O 1
ATOM 3331 N N . TYR A 1 415 ? -11.047 15.078 28.281 1 85.62 415 TYR A N 1
ATOM 3332 C CA . TYR A 1 415 ? -10.156 14.195 27.531 1 85.62 415 TYR A CA 1
ATOM 3333 C C . TYR A 1 415 ? -9.352 13.312 28.484 1 85.62 415 TYR A C 1
ATOM 3335 O O . TYR A 1 415 ? -8.984 13.742 29.578 1 85.62 415 TYR A O 1
ATOM 3343 N N . LYS A 1 416 ? -9.117 12.07 28.109 1 88.5 416 LYS A N 1
ATOM 3344 C CA . LYS A 1 416 ? -8.406 11.133 28.969 1 88.5 416 LYS A CA 1
ATOM 3345 C C . LYS A 1 416 ? -6.977 10.914 28.5 1 88.5 416 LYS A C 1
ATOM 3347 O O . LYS A 1 416 ? -6.715 10.852 27.297 1 88.5 416 LYS A O 1
ATOM 3352 N N . LEU A 1 417 ? -6.129 10.859 29.438 1 92.5 417 LEU A N 1
ATOM 3353 C CA . LEU A 1 417 ? -4.719 10.523 29.25 1 92.5 417 LEU A CA 1
ATOM 3354 C C . LEU A 1 417 ? -4.375 9.219 29.969 1 92.5 417 LEU A C 1
ATOM 3356 O O . LEU A 1 417 ? -5.223 8.633 30.641 1 92.5 417 LEU A O 1
ATOM 3360 N N . THR A 1 418 ? -3.135 8.742 29.719 1 91.62 418 THR A N 1
ATOM 3361 C CA . THR A 1 418 ? -2.701 7.488 30.328 1 91.62 418 THR A CA 1
ATOM 3362 C C . THR A 1 418 ? -1.565 7.727 31.312 1 91.62 418 THR A C 1
ATOM 3364 O O . THR A 1 418 ? -0.559 8.352 30.984 1 91.62 418 THR A O 1
ATOM 3367 N N . ALA A 1 419 ? -1.784 7.141 32.594 1 91.94 419 ALA A N 1
ATOM 3368 C CA . ALA A 1 419 ? -0.75 7.25 33.594 1 91.94 419 ALA A CA 1
ATOM 3369 C C . ALA A 1 419 ? 0.293 6.145 33.469 1 91.94 419 ALA A C 1
ATOM 3371 O O . ALA A 1 419 ? 0.172 5.285 32.562 1 91.94 419 ALA A O 1
ATOM 3372 N N . GLU A 1 420 ? 1.337 6.285 34.281 1 87.88 420 GLU A N 1
ATOM 3373 C CA . GLU A 1 420 ? 2.443 5.332 34.219 1 87.88 420 GLU A CA 1
ATOM 3374 C C . GLU A 1 420 ? 1.957 3.908 34.469 1 87.88 420 GLU A C 1
ATOM 3376 O O . GLU A 1 420 ? 2.453 2.961 33.875 1 87.88 420 GLU A O 1
ATOM 3381 N N . ASP A 1 421 ? 0.988 3.875 35.281 1 84.12 421 ASP A N 1
ATOM 3382 C CA . ASP A 1 421 ? 0.478 2.562 35.656 1 84.12 421 ASP A CA 1
ATOM 3383 C C . ASP A 1 421 ? -0.592 2.08 34.688 1 84.12 421 ASP A C 1
ATOM 3385 O O . ASP A 1 421 ? -1.206 1.032 34.906 1 84.12 421 ASP A O 1
ATOM 3389 N N . GLY A 1 422 ? -0.828 2.793 33.688 1 82.81 422 GLY A N 1
ATOM 3390 C CA . GLY A 1 422 ? -1.775 2.381 32.656 1 82.81 422 GLY A CA 1
ATOM 3391 C C . GLY A 1 422 ? -3.18 2.898 32.906 1 82.81 422 GLY A C 1
ATOM 3392 O O . GLY A 1 422 ? -4.059 2.75 32.031 1 82.81 422 GLY A O 1
ATOM 3393 N N . ARG A 1 423 ? -3.396 3.496 34.094 1 82.88 423 ARG A N 1
ATOM 3394 C CA . ARG A 1 423 ? -4.723 4.012 34.438 1 82.88 423 ARG A CA 1
ATOM 3395 C C . ARG A 1 423 ? -5.055 5.242 33.594 1 82.88 423 ARG A C 1
ATOM 3397 O O . ARG A 1 423 ? -4.168 6.035 33.25 1 82.88 423 ARG A O 1
ATOM 3404 N N . GLU A 1 424 ? -6.441 5.391 33.188 1 89.12 424 GLU A N 1
ATOM 3405 C CA . GLU A 1 424 ? -6.914 6.59 32.5 1 89.12 424 GLU A CA 1
ATOM 3406 C C . GLU A 1 424 ? -7.09 7.75 33.469 1 89.12 424 GLU A C 1
ATOM 3408 O O . GLU A 1 424 ? -7.625 7.566 34.562 1 89.12 424 GLU A O 1
ATOM 3413 N N . VAL A 1 425 ? -6.57 8.883 33.156 1 90.81 425 VAL A N 1
ATOM 3414 C CA . VAL A 1 425 ? -6.621 10.086 34 1 90.81 425 VAL A CA 1
ATOM 3415 C C . VAL A 1 425 ? -7.121 11.258 33.156 1 90.81 425 VAL A C 1
ATOM 3417 O O . VAL A 1 425 ? -6.688 11.453 32.031 1 90.81 425 VAL A O 1
ATOM 3420 N N . GLY A 1 426 ? -8.125 11.969 33.625 1 90.81 426 GLY A N 1
ATOM 3421 C CA . GLY A 1 426 ? -8.578 13.203 33.031 1 90.81 426 GLY A CA 1
ATOM 3422 C C . GLY A 1 426 ? -8.195 14.438 33.844 1 90.81 426 GLY A C 1
ATOM 3423 O O . GLY A 1 426 ? -7.883 14.336 35.031 1 90.81 426 GLY A O 1
ATOM 3424 N N . LEU A 1 427 ? -8.234 15.594 33.156 1 90.25 427 LEU A N 1
ATOM 3425 C CA . LEU A 1 427 ? -7.898 16.828 33.844 1 90.25 427 LEU A CA 1
ATOM 3426 C C . LEU A 1 427 ? -8.914 17.141 34.938 1 90.25 427 LEU A C 1
ATOM 3428 O O . LEU A 1 427 ? -8.602 17.828 35.906 1 90.25 427 LEU A O 1
ATOM 3432 N N . ASP A 1 428 ? -10.094 16.609 34.812 1 87.19 428 ASP A N 1
ATOM 3433 C CA . ASP A 1 428 ? -11.156 16.797 35.781 1 87.19 428 ASP A CA 1
ATOM 3434 C C . ASP A 1 428 ? -10.852 16.062 37.062 1 87.19 428 ASP A C 1
ATOM 3436 O O . ASP A 1 428 ? -11.438 16.375 38.125 1 87.19 428 ASP A O 1
ATOM 3440 N N . ASP A 1 429 ? -9.984 15.117 37.031 1 90.81 429 ASP A N 1
ATOM 3441 C CA . ASP A 1 429 ? -9.617 14.367 38.219 1 90.81 429 ASP A CA 1
ATOM 3442 C C . ASP A 1 429 ? -8.859 15.25 39.219 1 90.81 429 ASP A C 1
ATOM 3444 O O . ASP A 1 429 ? -8.688 14.875 40.375 1 90.81 429 ASP A O 1
ATOM 3448 N N . PHE A 1 430 ? -8.492 16.406 38.812 1 91.94 430 PHE A N 1
ATOM 3449 C CA . PHE A 1 430 ? -7.668 17.266 39.656 1 91.94 430 PHE A CA 1
ATOM 3450 C C . PHE A 1 430 ? -8.438 18.531 40.062 1 91.94 430 PHE A C 1
ATOM 3452 O O . PHE A 1 430 ? -7.84 19.531 40.438 1 91.94 430 PHE A O 1
ATOM 3459 N N . ARG A 1 431 ? -9.734 18.438 39.875 1 89.69 431 ARG A N 1
ATOM 3460 C CA . ARG A 1 431 ? -10.555 19.562 40.312 1 89.69 431 ARG A CA 1
ATOM 3461 C C . ARG A 1 431 ? -10.305 19.859 41.781 1 89.69 431 ARG A C 1
ATOM 3463 O O . ARG A 1 431 ? -10.094 18.953 42.594 1 89.69 431 ARG A O 1
ATOM 3470 N N . GLY A 1 432 ? -10.406 21.156 42.156 1 90.75 432 GLY A N 1
ATOM 3471 C CA . GLY A 1 432 ? -10.094 21.594 43.5 1 90.75 432 GLY A CA 1
ATOM 3472 C C . GLY A 1 432 ? -8.672 22.078 43.656 1 90.75 432 GLY A C 1
ATOM 3473 O O . GLY A 1 432 ? -8.328 22.703 44.656 1 90.75 432 GLY A O 1
ATOM 3474 N N . LYS A 1 433 ? -7.891 21.766 42.75 1 93.38 433 LYS A N 1
ATOM 3475 C CA . LYS A 1 433 ? -6.5 22.203 42.75 1 93.38 433 LYS A CA 1
ATOM 3476 C C . LYS A 1 433 ? -6.18 23.031 41.5 1 93.38 433 LYS A C 1
ATOM 3478 O O . LYS A 1 433 ? -6.891 22.938 40.5 1 93.38 433 LYS A O 1
ATOM 3483 N N . VAL A 1 434 ? -5.191 23.891 41.656 1 94.38 434 VAL A N 1
ATOM 3484 C CA . VAL A 1 434 ? -4.605 24.531 40.469 1 94.38 434 VAL A CA 1
ATOM 3485 C C . VAL A 1 434 ? -3.746 23.516 39.719 1 94.38 434 VAL A C 1
ATOM 3487 O O . VAL A 1 434 ? -2.949 22.797 40.312 1 94.38 434 VAL A O 1
ATOM 3490 N N . VAL A 1 435 ? -3.98 23.422 38.438 1 93.94 435 VAL A N 1
ATOM 3491 C CA . VAL A 1 435 ? -3.283 22.406 37.656 1 93.94 435 VAL A CA 1
ATOM 3492 C C . VAL A 1 435 ? -2.385 23.094 36.625 1 93.94 435 VAL A C 1
ATOM 3494 O O . VAL A 1 435 ? -2.854 23.891 35.812 1 93.94 435 VAL A O 1
ATOM 3497 N N . PHE A 1 436 ? -1.114 22.812 36.75 1 93.5 436 PHE A N 1
ATOM 3498 C CA . PHE A 1 436 ? -0.157 23.234 35.719 1 93.5 436 PHE A CA 1
ATOM 3499 C C . PHE A 1 436 ? 0.249 22.047 34.844 1 93.5 436 PHE A C 1
ATOM 3501 O O . PHE A 1 436 ? 0.844 21.094 35.344 1 93.5 436 PHE A O 1
ATOM 3508 N N . VAL A 1 437 ? -0.099 22.156 33.562 1 93 437 VAL A N 1
ATOM 3509 C CA . VAL A 1 437 ? 0.169 21.062 32.656 1 93 437 VAL A CA 1
ATOM 3510 C C . VAL A 1 437 ? 1.285 21.453 31.688 1 93 437 VAL A C 1
ATOM 3512 O O . VAL A 1 437 ? 1.219 22.516 31.047 1 93 437 VAL A O 1
ATOM 3515 N N . ASP A 1 438 ? 2.314 20.641 31.641 1 93.06 438 ASP A N 1
ATOM 3516 C CA . ASP A 1 438 ? 3.391 20.812 30.672 1 93.06 438 ASP A CA 1
ATOM 3517 C C . ASP A 1 438 ? 3.396 19.672 29.656 1 93.06 438 ASP A C 1
ATOM 3519 O O . ASP A 1 438 ? 3.42 18.5 30.031 1 93.06 438 ASP A O 1
ATOM 3523 N N . PHE A 1 439 ? 3.34 20.047 28.375 1 90.75 439 PHE A N 1
ATOM 3524 C CA . PHE A 1 439 ? 3.375 19.078 27.297 1 90.75 439 PHE A CA 1
ATOM 3525 C C . PHE A 1 439 ? 4.777 18.969 26.703 1 90.75 439 PHE A C 1
ATOM 3527 O O . PHE A 1 439 ? 5.402 19.984 26.391 1 90.75 439 PHE A O 1
ATOM 3534 N N . TRP A 1 440 ? 5.258 17.672 26.578 1 90 440 TRP A N 1
ATOM 3535 C CA . TRP A 1 440 ? 6.629 17.453 26.125 1 90 440 TRP A CA 1
ATOM 3536 C C . TRP A 1 440 ? 6.758 16.156 25.344 1 90 440 TRP A C 1
ATOM 3538 O O . TRP A 1 440 ? 5.797 15.383 25.25 1 90 440 TRP A O 1
ATOM 3548 N N . PHE A 1 441 ? 7.887 15.938 24.641 1 87.75 441 PHE A N 1
ATOM 3549 C CA . PHE A 1 441 ? 8.195 14.656 24 1 87.75 441 PHE A CA 1
ATOM 3550 C C . PHE A 1 441 ? 9.672 14.312 24.156 1 87.75 441 PHE A C 1
ATOM 3552 O O . PHE A 1 441 ? 10.492 15.195 24.406 1 87.75 441 PHE A O 1
ATOM 3559 N N . THR A 1 442 ? 9.922 12.992 24.125 1 85.5 442 THR A N 1
ATOM 3560 C CA . THR A 1 442 ? 11.305 12.531 24.281 1 85.5 442 THR A CA 1
ATOM 3561 C C . THR A 1 442 ? 12.164 13.039 23.125 1 85.5 442 THR A C 1
ATOM 3563 O O . THR A 1 442 ? 11.82 12.852 21.953 1 85.5 442 THR A O 1
ATOM 3566 N N . GLY A 1 443 ? 13.281 13.695 23.438 1 80 443 GLY A N 1
ATOM 3567 C CA . GLY A 1 443 ? 14.18 14.25 22.438 1 80 443 GLY A CA 1
ATOM 3568 C C . GLY A 1 443 ? 14 15.734 22.219 1 80 443 GLY A C 1
ATOM 3569 O O . GLY A 1 443 ? 14.711 16.344 21.422 1 80 443 GLY A O 1
ATOM 3570 N N . CYS A 1 444 ? 13.086 16.344 22.953 1 81.31 444 CYS A N 1
ATOM 3571 C CA . CYS A 1 444 ? 12.812 17.766 22.828 1 81.31 444 CYS A CA 1
ATOM 3572 C C . CYS A 1 444 ? 13.805 18.578 23.656 1 81.31 444 CYS A C 1
ATOM 3574 O O . CYS A 1 444 ? 13.656 18.703 24.875 1 81.31 444 CYS A O 1
ATOM 3576 N N . HIS A 1 445 ? 14.719 19.203 23 1 79.75 445 HIS A N 1
ATOM 3577 C CA . HIS A 1 445 ? 15.75 19.969 23.688 1 79.75 445 HIS A CA 1
ATOM 3578 C C . HIS A 1 445 ? 15.141 21.156 24.422 1 79.75 445 HIS A C 1
ATOM 3580 O O . HIS A 1 445 ? 15.523 21.453 25.562 1 79.75 445 HIS A O 1
ATOM 3586 N N . ALA A 1 446 ? 14.273 21.812 23.734 1 80.44 446 ALA A N 1
ATOM 3587 C CA . ALA A 1 446 ? 13.617 22.953 24.359 1 80.44 446 ALA A CA 1
ATOM 3588 C C . ALA A 1 446 ? 12.852 22.531 25.609 1 80.44 446 ALA A C 1
ATOM 3590 O O . ALA A 1 446 ? 12.797 23.266 26.594 1 80.44 446 ALA A O 1
ATOM 3591 N N . CYS A 1 447 ? 12.336 21.375 25.625 1 88.75 447 CYS A N 1
ATOM 3592 C CA . CYS A 1 447 ? 11.617 20.859 26.781 1 88.75 447 CYS A CA 1
ATOM 3593 C C . CYS A 1 447 ? 12.562 20.641 27.969 1 88.75 447 CYS A C 1
ATOM 3595 O O . CYS A 1 447 ? 12.211 20.938 29.109 1 88.75 447 CYS A O 1
ATOM 3597 N N . VAL A 1 448 ? 13.719 20.188 27.641 1 87 448 VAL A N 1
ATOM 3598 C CA . VAL A 1 448 ? 14.727 19.953 28.672 1 87 448 VAL A CA 1
ATOM 3599 C C . VAL A 1 448 ? 15.133 21.297 29.297 1 87 448 VAL A C 1
ATOM 3601 O O . VAL A 1 448 ? 15.242 21.406 30.516 1 87 448 VAL A O 1
ATOM 3604 N N . LEU A 1 449 ? 15.305 22.234 28.438 1 86.44 449 LEU A N 1
ATOM 3605 C CA . LEU A 1 449 ? 15.695 23.547 28.938 1 86.44 449 LEU A CA 1
ATOM 3606 C C . LEU A 1 449 ? 14.586 24.156 29.797 1 86.44 449 LEU A C 1
ATOM 3608 O O . LEU A 1 449 ? 14.867 24.75 30.828 1 86.44 449 LEU A O 1
ATOM 3612 N N . TYR A 1 450 ? 13.406 24.078 29.312 1 89.25 450 TYR A N 1
ATOM 3613 C CA . TYR A 1 450 ? 12.281 24.609 30.078 1 89.25 450 TYR A CA 1
ATOM 3614 C C . TYR A 1 450 ? 12.172 23.922 31.438 1 89.25 450 TYR A C 1
ATOM 3616 O O . TYR A 1 450 ? 11.914 24.562 32.438 1 89.25 450 TYR A O 1
ATOM 3624 N N . ASN A 1 451 ? 12.336 22.656 31.469 1 90.81 451 ASN A N 1
ATOM 3625 C CA . ASN A 1 451 ? 12.305 21.906 32.719 1 90.81 451 ASN A CA 1
ATOM 3626 C C . ASN A 1 451 ? 13.344 22.422 33.719 1 90.81 451 ASN A C 1
ATOM 3628 O O . ASN A 1 451 ? 13.031 22.703 34.875 1 90.81 451 ASN A O 1
ATOM 3632 N N . GLY A 1 452 ? 14.508 22.531 33.25 1 89.62 452 GLY A N 1
ATOM 3633 C CA . GLY A 1 452 ? 15.594 22.953 34.125 1 89.62 452 GLY A CA 1
ATOM 3634 C C . GLY A 1 452 ? 15.453 24.391 34.562 1 89.62 452 GLY A C 1
ATOM 3635 O O . GLY A 1 452 ? 15.664 24.703 35.75 1 89.62 452 GLY A O 1
ATOM 3636 N N . ASN A 1 453 ? 15.07 25.25 33.688 1 89.94 453 ASN A N 1
ATOM 3637 C CA . ASN A 1 453 ? 15.109 26.688 33.969 1 89.94 453 ASN A CA 1
ATOM 3638 C C . ASN A 1 453 ? 13.812 27.172 34.594 1 89.94 453 ASN A C 1
ATOM 3640 O O . ASN A 1 453 ? 13.805 28.203 35.281 1 89.94 453 ASN A O 1
ATOM 3644 N N . VAL A 1 454 ? 12.789 26.484 34.344 1 91.5 454 VAL A N 1
ATOM 3645 C CA . VAL A 1 454 ? 11.516 27.047 34.781 1 91.5 454 VAL A CA 1
ATOM 3646 C C . VAL A 1 454 ? 10.758 26.031 35.625 1 91.5 454 VAL A C 1
ATOM 3648 O O . VAL A 1 454 ? 10.492 26.281 36.812 1 91.5 454 VAL A O 1
ATOM 3651 N N . LEU A 1 455 ? 10.523 24.906 35.094 1 91.81 455 LEU A N 1
ATOM 3652 C CA . LEU A 1 455 ? 9.625 23.953 35.75 1 91.81 455 LEU A CA 1
ATOM 3653 C C . LEU A 1 455 ? 10.195 23.484 37.094 1 91.81 455 LEU A C 1
ATOM 3655 O O . LEU A 1 455 ? 9.477 23.406 38.094 1 91.81 455 LEU A O 1
ATOM 3659 N N . THR A 1 456 ? 11.445 23.156 37.062 1 91.44 456 THR A N 1
ATOM 3660 C CA . THR A 1 456 ? 12.07 22.641 38.281 1 91.44 456 THR A CA 1
ATOM 3661 C C . THR A 1 456 ? 12.031 23.672 39.406 1 91.44 456 THR A C 1
ATOM 3663 O O . THR A 1 456 ? 11.578 23.391 40.5 1 91.44 456 THR A O 1
ATOM 3666 N N . PRO A 1 457 ? 12.484 24.922 39.094 1 93.12 457 PRO A N 1
ATOM 3667 C CA . PRO A 1 457 ? 12.383 25.938 40.125 1 93.12 457 PRO A CA 1
ATOM 3668 C C . PRO A 1 457 ? 10.945 26.188 40.562 1 93.12 457 PRO A C 1
ATOM 3670 O O . PRO A 1 457 ? 10.695 26.453 41.75 1 93.12 457 PRO A O 1
ATOM 3673 N N . VAL A 1 458 ? 10 26.172 39.75 1 92.94 458 VAL A N 1
ATOM 3674 C CA . VAL A 1 458 ? 8.602 26.422 40.062 1 92.94 458 VAL A CA 1
ATOM 3675 C C . VAL A 1 458 ? 8.07 25.312 40.969 1 92.94 458 VAL A C 1
ATOM 3677 O O . VAL A 1 458 ? 7.406 25.578 41.969 1 92.94 458 VAL A O 1
ATOM 3680 N N . GLU A 1 459 ? 8.328 24.156 40.594 1 92.06 459 GLU A N 1
ATOM 3681 C CA . GLU A 1 459 ? 7.855 23.031 41.375 1 92.06 459 GLU A CA 1
ATOM 3682 C C . GLU A 1 459 ? 8.484 23.031 42.781 1 92.06 459 GLU A C 1
ATOM 3684 O O . GLU A 1 459 ? 7.82 22.719 43.781 1 92.06 459 GLU A O 1
ATOM 3689 N N . HIS A 1 460 ? 9.711 23.375 42.812 1 91.12 460 HIS A N 1
ATOM 3690 C CA . HIS A 1 460 ? 10.383 23.469 44.094 1 91.12 460 HIS A CA 1
ATOM 3691 C C . HIS A 1 460 ? 9.711 24.5 45 1 91.12 460 HIS A C 1
ATOM 3693 O O . HIS A 1 460 ? 9.594 24.297 46.219 1 91.12 460 HIS A O 1
ATOM 3699 N N . HIS A 1 461 ? 9.359 25.562 44.406 1 93.44 461 HIS A N 1
ATOM 3700 C CA . HIS A 1 461 ? 8.688 26.625 45.156 1 93.44 461 HIS A CA 1
ATOM 3701 C C . HIS A 1 461 ? 7.379 26.141 45.781 1 93.44 461 HIS A C 1
ATOM 3703 O O . HIS A 1 461 ? 7.012 26.547 46.875 1 93.44 461 HIS A O 1
ATOM 3709 N N . PHE A 1 462 ? 6.715 25.281 45.125 1 92.62 462 PHE A N 1
ATOM 3710 C CA . PHE A 1 462 ? 5.398 24.844 45.594 1 92.62 462 PHE A CA 1
ATOM 3711 C C . PHE A 1 462 ? 5.461 23.422 46.125 1 92.62 462 PHE A C 1
ATOM 3713 O O . PHE A 1 462 ? 4.449 22.719 46.188 1 92.62 462 PHE A O 1
ATOM 3720 N N . GLU A 1 463 ? 6.574 22.953 46.469 1 89.06 463 GLU A N 1
ATOM 3721 C CA . GLU A 1 463 ? 6.789 21.562 46.875 1 89.06 463 GLU A CA 1
ATOM 3722 C C . GLU A 1 463 ? 5.938 21.219 48.094 1 89.06 463 GLU A C 1
ATOM 3724 O O . GLU A 1 463 ? 5.465 20.094 48.219 1 89.06 463 GLU A O 1
ATOM 3729 N N . ASP A 1 464 ? 5.672 22.188 48.906 1 86.06 464 ASP A N 1
ATOM 3730 C CA . ASP A 1 464 ? 4.938 21.938 50.125 1 86.06 464 ASP A CA 1
ATOM 3731 C C . ASP A 1 464 ? 3.475 22.359 50 1 86.06 464 ASP A C 1
ATOM 3733 O O . ASP A 1 464 ? 2.719 22.328 50.969 1 86.06 464 ASP A O 1
ATOM 3737 N N . SER A 1 465 ? 3.109 22.75 48.812 1 88.12 465 SER A N 1
ATOM 3738 C CA . SER A 1 465 ? 1.738 23.203 48.625 1 88.12 465 SER A CA 1
ATOM 3739 C C . SER A 1 465 ? 0.852 22.078 48.125 1 88.12 465 SER A C 1
ATOM 3741 O O . SER A 1 465 ? 1.233 21.344 47.188 1 88.12 465 SER A O 1
ATOM 3743 N N . GLU A 1 466 ? -0.283 21.906 48.781 1 88.12 466 GLU A N 1
ATOM 3744 C CA . GLU A 1 466 ? -1.258 20.906 48.344 1 88.12 466 GLU A CA 1
ATOM 3745 C C . GLU A 1 466 ? -2.275 21.531 47.375 1 88.12 466 GLU A C 1
ATOM 3747 O O . GLU A 1 466 ? -3.174 20.844 46.875 1 88.12 466 GLU A O 1
ATOM 3752 N N . GLU A 1 467 ? -2.055 22.734 47.031 1 90.88 467 GLU A N 1
ATOM 3753 C CA . GLU A 1 467 ? -3.055 23.469 46.281 1 90.88 467 GLU A CA 1
ATOM 3754 C C . GLU A 1 467 ? -2.756 23.422 44.781 1 90.88 467 GLU A C 1
ATOM 3756 O O . GLU A 1 467 ? -3.592 23.797 43.969 1 90.88 467 GLU A O 1
ATOM 3761 N N . VAL A 1 468 ? -1.566 22.969 44.438 1 93.75 468 VAL A N 1
ATOM 3762 C CA . VAL A 1 468 ? -1.176 22.969 43.031 1 93.75 468 VAL A CA 1
ATOM 3763 C C . VAL A 1 468 ? -0.663 21.578 42.656 1 93.75 468 VAL A C 1
ATOM 3765 O O . VAL A 1 468 ? 0.01 20.922 43.438 1 93.75 468 VAL A O 1
ATOM 3768 N N . VAL A 1 469 ? -1.045 21.109 41.5 1 94.31 469 VAL A N 1
ATOM 3769 C CA . VAL A 1 469 ? -0.537 19.859 40.938 1 94.31 469 VAL A CA 1
ATOM 3770 C C . VAL A 1 469 ? 0.147 20.125 39.625 1 94.31 469 VAL A C 1
ATOM 3772 O O . VAL A 1 469 ? -0.338 20.938 38.812 1 94.31 469 VAL A O 1
ATOM 3775 N N . PHE A 1 470 ? 1.312 19.531 39.406 1 94 470 PHE A N 1
ATOM 3776 C CA . PHE A 1 470 ? 2.061 19.625 38.188 1 94 470 PHE A CA 1
ATOM 3777 C C . PHE A 1 470 ? 1.922 18.328 37.375 1 94 470 PHE A C 1
ATOM 3779 O O . PHE A 1 470 ? 2.211 17.25 37.875 1 94 470 PHE A O 1
ATOM 3786 N N . LEU A 1 471 ? 1.417 18.484 36.125 1 94.12 471 LEU A N 1
ATOM 3787 C CA . LEU A 1 471 ? 1.26 17.344 35.219 1 94.12 471 LEU A CA 1
ATOM 3788 C C . LEU A 1 471 ? 2.215 17.469 34.031 1 94.12 471 LEU A C 1
ATOM 3790 O O . LEU A 1 471 ? 2.355 18.547 33.469 1 94.12 471 LEU A O 1
ATOM 3794 N N . GLY A 1 472 ? 2.986 16.438 33.812 1 93.81 472 GLY A N 1
ATOM 3795 C CA . GLY A 1 472 ? 3.74 16.312 32.562 1 93.81 472 GLY A CA 1
ATOM 3796 C C . GLY A 1 472 ? 3.094 15.367 31.562 1 93.81 472 GLY A C 1
ATOM 3797 O O . GLY A 1 472 ? 2.98 14.164 31.828 1 93.81 472 GLY A O 1
ATOM 3798 N N . VAL A 1 473 ? 2.646 15.898 30.469 1 92.69 473 VAL A N 1
ATOM 3799 C CA . VAL A 1 473 ? 1.973 15.094 29.453 1 92.69 473 VAL A CA 1
ATOM 3800 C C . VAL A 1 473 ? 2.908 14.875 28.266 1 92.69 473 VAL A C 1
ATOM 3802 O O . VAL A 1 473 ? 3.26 15.82 27.562 1 92.69 473 VAL A O 1
ATOM 3805 N N . SER A 1 474 ? 3.271 13.602 28.047 1 92.88 474 SER A N 1
ATOM 3806 C CA . SER A 1 474 ? 4.137 13.273 26.922 1 92.88 474 SER A CA 1
ATOM 3807 C C . SER A 1 474 ? 3.32 13.023 25.656 1 92.88 474 SER A C 1
ATOM 3809 O O . SER A 1 474 ? 2.297 12.336 25.703 1 92.88 474 SER A O 1
ATOM 3811 N N . VAL A 1 475 ? 3.855 13.562 24.578 1 88.38 475 VAL A N 1
ATOM 3812 C CA . VAL A 1 475 ? 3.207 13.312 23.297 1 88.38 475 VAL A CA 1
ATOM 3813 C C . VAL A 1 475 ? 4.02 12.297 22.484 1 88.38 475 VAL A C 1
ATOM 3815 O O . VAL A 1 475 ? 3.988 12.305 21.266 1 88.38 475 VAL A O 1
ATOM 3818 N N . ASP A 1 476 ? 4.77 11.469 23.266 1 85 476 ASP A N 1
ATOM 3819 C CA . ASP A 1 476 ? 5.461 10.359 22.625 1 85 476 ASP A CA 1
ATOM 3820 C C . ASP A 1 476 ? 4.465 9.352 22.047 1 85 476 ASP A C 1
ATOM 3822 O O . ASP A 1 476 ? 3.365 9.188 22.578 1 85 476 ASP A O 1
ATOM 3826 N N . THR A 1 477 ? 4.883 8.641 20.875 1 78.12 477 THR A N 1
ATOM 3827 C CA . THR A 1 477 ? 3.967 7.672 20.297 1 78.12 477 THR A CA 1
ATOM 3828 C C . THR A 1 477 ? 4.324 6.254 20.734 1 78.12 477 THR A C 1
ATOM 3830 O O . THR A 1 477 ? 3.561 5.316 20.516 1 78.12 477 THR A O 1
ATOM 3833 N N . ASP A 1 478 ? 5.52 6.129 21.328 1 75.88 478 ASP A N 1
ATOM 3834 C CA . ASP A 1 478 ? 5.992 4.852 21.844 1 75.88 478 ASP A CA 1
ATOM 3835 C C . ASP A 1 478 ? 5.992 4.852 23.375 1 75.88 478 ASP A C 1
ATOM 3837 O O . ASP A 1 478 ? 6.734 5.609 24 1 75.88 478 ASP A O 1
ATOM 3841 N N . ARG A 1 479 ? 5.23 3.959 23.938 1 81.75 479 ARG A N 1
ATOM 3842 C CA . ARG A 1 479 ? 5.066 3.932 25.391 1 81.75 479 ARG A CA 1
ATOM 3843 C C . ARG A 1 479 ? 6.379 3.602 26.078 1 81.75 479 ARG A C 1
ATOM 3845 O O . ARG A 1 479 ? 6.707 4.188 27.125 1 81.75 479 ARG A O 1
ATOM 3852 N N . GLU A 1 480 ? 7.07 2.688 25.5 1 79.44 480 GLU A N 1
ATOM 3853 C CA . GLU A 1 480 ? 8.328 2.289 26.125 1 79.44 480 GLU A CA 1
ATOM 3854 C C . GLU A 1 480 ? 9.336 3.436 26.125 1 79.44 480 GLU A C 1
ATOM 3856 O O . GLU A 1 480 ? 10.062 3.629 27.094 1 79.44 480 GLU A O 1
ATOM 3861 N N . LYS A 1 481 ? 9.32 4.074 25.031 1 81.06 481 LYS A N 1
ATOM 3862 C CA . LYS A 1 481 ? 10.188 5.242 24.938 1 81.06 481 LYS A CA 1
ATOM 3863 C C . LYS A 1 481 ? 9.828 6.281 26 1 81.06 481 LYS A C 1
ATOM 3865 O O . LYS A 1 481 ? 10.711 6.852 26.641 1 81.06 481 LYS A O 1
ATOM 3870 N N . TRP A 1 482 ? 8.562 6.516 26.203 1 88.19 482 TRP A N 1
ATOM 3871 C CA . TRP A 1 482 ? 8.078 7.465 27.203 1 88.19 482 TRP A CA 1
ATOM 3872 C C . TRP A 1 482 ? 8.484 7.031 28.609 1 88.19 482 TRP A C 1
ATOM 3874 O O . TRP A 1 482 ? 9.031 7.828 29.375 1 88.19 482 TRP A O 1
ATOM 3884 N N . LEU A 1 483 ? 8.359 5.789 28.938 1 87.81 483 LEU A N 1
ATOM 3885 C CA . LEU A 1 483 ? 8.648 5.289 30.281 1 87.81 483 LEU A CA 1
ATOM 3886 C C . LEU A 1 483 ? 10.133 5.422 30.594 1 87.81 483 LEU A C 1
ATOM 3888 O O . LEU A 1 483 ? 10.5 5.781 31.719 1 87.81 483 LEU A O 1
ATOM 3892 N N . LYS A 1 484 ? 10.852 5.199 29.656 1 84.25 484 LYS A N 1
ATOM 3893 C CA . LYS A 1 484 ? 12.297 5.336 29.844 1 84.25 484 LYS A CA 1
ATOM 3894 C C . LYS A 1 484 ? 12.688 6.797 30.047 1 84.25 484 LYS A C 1
ATOM 3896 O O . LYS A 1 484 ? 13.578 7.098 30.859 1 84.25 484 LYS A O 1
ATOM 3901 N N . SER A 1 485 ? 12.008 7.586 29.328 1 87.5 485 SER A N 1
ATOM 3902 C CA . SER A 1 485 ? 12.344 9 29.359 1 87.5 485 SER A CA 1
ATOM 3903 C C . SER A 1 485 ? 12 9.625 30.703 1 87.5 485 SER A C 1
ATOM 3905 O O . SER A 1 485 ? 12.672 10.555 31.156 1 87.5 485 SER A O 1
ATOM 3907 N N . ILE A 1 486 ? 11.016 9.188 31.406 1 88.38 486 ILE A N 1
ATOM 3908 C CA . ILE A 1 486 ? 10.594 9.812 32.656 1 88.38 486 ILE A CA 1
ATOM 3909 C C . ILE A 1 486 ? 11.492 9.359 33.812 1 88.38 486 ILE A C 1
ATOM 3911 O O . ILE A 1 486 ? 11.547 10.008 34.844 1 88.38 486 ILE A O 1
ATOM 3915 N N . GLU A 1 487 ? 12.219 8.297 33.656 1 82.62 487 GLU A N 1
ATOM 3916 C CA . GLU A 1 487 ? 13.133 7.82 34.688 1 82.62 487 GLU A CA 1
ATOM 3917 C C . GLU A 1 487 ? 14.289 8.789 34.906 1 82.62 487 GLU A C 1
ATOM 3919 O O . GLU A 1 487 ? 14.758 8.969 36.031 1 82.62 487 GLU A O 1
ATOM 3924 N N . GLY A 1 488 ? 14.727 9.477 33.938 1 78.19 488 GLY A N 1
ATOM 3925 C CA . GLY A 1 488 ? 15.898 10.336 34 1 78.19 488 GLY A CA 1
ATOM 3926 C C . GLY A 1 488 ? 15.578 11.727 34.531 1 78.19 488 GLY A C 1
ATOM 3927 O O . GLY A 1 488 ? 16.484 12.477 34.906 1 78.19 488 GLY A O 1
ATOM 3928 N N . GLY A 1 489 ? 14.359 12.156 34.594 1 82.69 489 GLY A N 1
ATOM 3929 C CA . GLY A 1 489 ? 13.938 13.461 35.094 1 82.69 489 GLY A CA 1
ATOM 3930 C C . GLY A 1 489 ? 14.312 14.602 34.156 1 82.69 489 GLY A C 1
ATOM 3931 O O . GLY A 1 489 ? 14.359 15.758 34.594 1 82.69 489 GLY A O 1
ATOM 3932 N N . LYS A 1 490 ? 14.602 14.328 33 1 86.88 490 LYS A N 1
ATOM 3933 C CA . LYS A 1 490 ? 15.102 15.32 32.031 1 86.88 490 LYS A CA 1
ATOM 3934 C C . LYS A 1 490 ? 13.969 16.234 31.547 1 86.88 490 LYS A C 1
ATOM 3936 O O . LYS A 1 490 ? 14.203 17.391 31.219 1 86.88 490 LYS A O 1
ATOM 3941 N N . TYR A 1 491 ? 12.805 15.695 31.5 1 89.12 491 TYR A N 1
ATOM 3942 C CA . TYR A 1 491 ? 11.719 16.422 30.844 1 89.12 491 TYR A CA 1
ATOM 3943 C C . TYR A 1 491 ? 10.703 16.922 31.859 1 89.12 491 TYR A C 1
ATOM 3945 O O . TYR A 1 491 ? 9.891 17.812 31.562 1 89.12 491 TYR A O 1
ATOM 3953 N N . ALA A 1 492 ? 10.758 16.391 33 1 84.88 492 ALA A N 1
ATOM 3954 C CA . ALA A 1 492 ? 9.867 16.812 34.094 1 84.88 492 ALA A CA 1
ATOM 3955 C C . ALA A 1 492 ? 10.516 16.562 35.438 1 84.88 492 ALA A C 1
ATOM 3957 O O . ALA A 1 492 ? 11.297 15.625 35.625 1 84.88 492 ALA A O 1
ATOM 3958 N N . PRO A 1 493 ? 10.141 17.5 36.312 1 83.19 493 PRO A N 1
ATOM 3959 C CA . PRO A 1 493 ? 10.719 17.312 37.656 1 83.19 493 PRO A CA 1
ATOM 3960 C C . PRO A 1 493 ? 10.156 16.078 38.344 1 83.19 493 PRO A C 1
ATOM 3962 O O . PRO A 1 493 ? 9.164 15.492 37.906 1 83.19 493 PRO A O 1
ATOM 3965 N N . GLN A 1 494 ? 10.859 15.586 39.469 1 75.81 494 GLN A N 1
ATOM 3966 C CA . GLN A 1 494 ? 10.578 14.359 40.188 1 75.81 494 GLN A CA 1
ATOM 3967 C C . GLN A 1 494 ? 9.164 14.383 40.781 1 75.81 494 GLN A C 1
ATOM 3969 O O . GLN A 1 494 ? 8.508 13.344 40.875 1 75.81 494 GLN A O 1
ATOM 3974 N N . GLY A 1 495 ? 8.641 15.484 41.094 1 79.75 495 GLY A N 1
ATOM 3975 C CA . GLY A 1 495 ? 7.332 15.57 41.75 1 79.75 495 GLY A CA 1
ATOM 3976 C C . GLY A 1 495 ? 6.188 15.664 40.75 1 79.75 495 GLY A C 1
ATOM 3977 O O . GLY A 1 495 ? 5.02 15.664 41.125 1 79.75 495 GLY A O 1
ATOM 3978 N N . THR A 1 496 ? 6.434 15.555 39.531 1 88.12 496 THR A N 1
ATOM 3979 C CA . THR A 1 496 ? 5.449 15.711 38.469 1 88.12 496 THR A CA 1
ATOM 3980 C C . THR A 1 496 ? 4.684 14.406 38.219 1 88.12 496 THR A C 1
ATOM 3982 O O . THR A 1 496 ? 5.258 13.32 38.312 1 88.12 496 THR A O 1
ATOM 3985 N N . THR A 1 497 ? 3.354 14.492 38.125 1 91.44 497 THR A N 1
ATOM 3986 C CA . THR A 1 497 ? 2.566 13.367 37.656 1 91.44 497 THR A CA 1
ATOM 3987 C C . THR A 1 497 ? 2.748 13.188 36.156 1 91.44 497 THR A C 1
ATOM 3989 O O . THR A 1 497 ? 2.439 14.094 35.375 1 91.44 497 THR A O 1
ATOM 3992 N N . HIS A 1 498 ? 3.281 12.039 35.812 1 93.5 498 HIS A N 1
ATOM 3993 C CA . HIS A 1 498 ? 3.6 11.805 34.406 1 93.5 498 HIS A CA 1
ATOM 3994 C C . HIS A 1 498 ? 2.426 11.164 33.656 1 93.5 498 HIS A C 1
ATOM 3996 O O . HIS A 1 498 ? 1.894 10.141 34.125 1 93.5 498 HIS A O 1
ATOM 4002 N N . LEU A 1 499 ? 1.986 11.773 32.594 1 94.25 499 LEU A N 1
ATOM 4003 C CA . LEU A 1 499 ? 0.896 11.289 31.75 1 94.25 499 LEU A CA 1
ATOM 4004 C C . LEU A 1 499 ? 1.345 11.156 30.297 1 94.25 499 LEU A C 1
ATOM 4006 O O . LEU A 1 499 ? 2.383 11.703 29.922 1 94.25 499 LEU A O 1
ATOM 4010 N N . TYR A 1 500 ? 0.556 10.383 29.594 1 90 500 TYR A N 1
ATOM 4011 C CA . TYR A 1 500 ? 0.854 9.984 28.234 1 90 500 TYR A CA 1
ATOM 4012 C C . TYR A 1 500 ? -0.39 10.062 27.359 1 90 500 TYR A C 1
ATOM 4014 O O . TYR A 1 500 ? -1.508 9.852 27.828 1 90 500 TYR A O 1
ATOM 4022 N N . THR A 1 501 ? -0.112 10.414 26.031 1 89.69 501 THR A N 1
ATOM 4023 C CA . THR A 1 501 ? -1.25 10.594 25.141 1 89.69 501 THR A CA 1
ATOM 4024 C C . THR A 1 501 ? -1.703 9.258 24.562 1 89.69 501 THR A C 1
ATOM 4026 O O . THR A 1 501 ? -2.443 9.219 23.578 1 89.69 501 THR A O 1
ATOM 4029 N N . GLY A 1 502 ? -1.165 8.188 25.156 1 80 502 GLY A N 1
ATOM 4030 C CA . GLY A 1 502 ? -1.573 6.867 24.703 1 80 502 GLY A CA 1
ATOM 4031 C C . GLY A 1 502 ? -1.074 6.535 23.312 1 80 502 GLY A C 1
ATOM 4032 O O . GLY A 1 502 ? -1.758 5.848 22.547 1 80 502 GLY A O 1
ATOM 4033 N N . GLY A 1 503 ? -0.053 7.152 23.016 1 79.12 503 GLY A N 1
ATOM 4034 C CA . GLY A 1 503 ? 0.533 6.887 21.719 1 79.12 503 GLY A CA 1
ATOM 4035 C C . GLY A 1 503 ? -0.036 7.766 20.609 1 79.12 503 GLY A C 1
ATOM 4036 O O . GLY A 1 503 ? 0.427 7.719 19.469 1 79.12 503 GLY A O 1
ATOM 4037 N N . MET A 1 504 ? -0.94 8.617 20.891 1 75.62 504 MET A N 1
ATOM 4038 C CA . MET A 1 504 ? -1.592 9.445 19.875 1 75.62 504 MET A CA 1
ATOM 4039 C C . MET A 1 504 ? -0.762 10.695 19.578 1 75.62 504 MET A C 1
ATOM 4041 O O . MET A 1 504 ? -0.979 11.359 18.562 1 75.62 504 MET A O 1
ATOM 4045 N N . GLY A 1 505 ? 0.128 10.945 20.484 1 79.88 505 GLY A N 1
ATOM 4046 C CA . GLY A 1 505 ? 0.979 12.109 20.297 1 79.88 505 GLY A CA 1
ATOM 4047 C C . GLY A 1 505 ? 0.198 13.398 20.141 1 79.88 505 GLY A C 1
ATOM 4048 O O . GLY A 1 505 ? -0.693 13.695 20.938 1 79.88 505 GLY A O 1
ATOM 4049 N N . SER A 1 506 ? 0.59 14.078 19.109 1 75.12 506 SER A N 1
ATOM 4050 C CA . SER A 1 506 ? -0.027 15.375 18.859 1 75.12 506 SER A CA 1
ATOM 4051 C C . SER A 1 506 ? -1.455 15.227 18.344 1 75.12 506 SER A C 1
ATOM 4053 O O . SER A 1 506 ? -2.221 16.188 18.328 1 75.12 506 SER A O 1
ATOM 4055 N N . ASP A 1 507 ? -1.824 13.969 18.031 1 71.88 507 ASP A N 1
ATOM 4056 C CA . ASP A 1 507 ? -3.17 13.711 17.516 1 71.88 507 ASP A CA 1
ATOM 4057 C C . ASP A 1 507 ? -4.152 13.484 18.672 1 71.88 507 ASP A C 1
ATOM 4059 O O . ASP A 1 507 ? -5.363 13.383 18.438 1 71.88 507 ASP A O 1
ATOM 4063 N N . HIS A 1 508 ? -3.619 13.5 19.859 1 82 508 HIS A N 1
ATOM 4064 C CA . HIS A 1 508 ? -4.5 13.359 21 1 82 508 HIS A CA 1
ATOM 4065 C C . HIS A 1 508 ? -5.488 14.516 21.094 1 82 508 HIS A C 1
ATOM 4067 O O . HIS A 1 508 ? -5.117 15.672 20.875 1 82 508 HIS A O 1
ATOM 4073 N N . PRO A 1 509 ? -6.77 14.203 21.344 1 79.69 509 PRO A N 1
ATOM 4074 C CA . PRO A 1 509 ? -7.801 15.242 21.359 1 79.69 509 PRO A CA 1
ATOM 4075 C C . PRO A 1 509 ? -7.457 16.406 22.281 1 79.69 509 PRO A C 1
ATOM 4077 O O . PRO A 1 509 ? -7.777 17.562 21.984 1 79.69 509 PRO A O 1
ATOM 4080 N N . LEU A 1 510 ? -6.824 16.141 23.391 1 82.62 510 LEU A N 1
ATOM 4081 C CA . LEU A 1 510 ? -6.445 17.188 24.328 1 82.62 510 LEU A CA 1
ATOM 4082 C C . LEU A 1 510 ? -5.441 18.141 23.688 1 82.62 510 LEU A C 1
ATOM 4084 O O . LEU A 1 510 ? -5.551 19.359 23.844 1 82.62 510 LEU A O 1
ATOM 4088 N N . VAL A 1 511 ? -4.457 17.547 23.062 1 81.38 511 VAL A N 1
ATOM 4089 C CA . VAL A 1 511 ? -3.426 18.344 22.406 1 81.38 511 VAL A CA 1
ATOM 4090 C C . VAL A 1 511 ? -4.039 19.156 21.281 1 81.38 511 VAL A C 1
ATOM 4092 O O . VAL A 1 511 ? -3.752 20.344 21.125 1 81.38 511 VAL A O 1
ATOM 4095 N N . LYS A 1 512 ? -4.926 18.484 20.641 1 74.69 512 LYS A N 1
ATOM 4096 C CA . LYS A 1 512 ? -5.613 19.141 19.531 1 74.69 512 LYS A CA 1
ATOM 4097 C C . LYS A 1 512 ? -6.52 20.266 20.047 1 74.69 512 LYS A C 1
ATOM 4099 O O . LYS A 1 512 ? -6.66 21.297 19.406 1 74.69 512 LYS A O 1
ATOM 4104 N N . TYR A 1 513 ? -7.074 20.031 21.172 1 74.69 513 TYR A N 1
ATOM 4105 C CA . TYR A 1 513 ? -7.953 21.016 21.781 1 74.69 513 TYR A CA 1
ATOM 4106 C C . TYR A 1 513 ? -7.215 22.328 22.031 1 74.69 513 TYR A C 1
ATOM 4108 O O . TYR A 1 513 ? -7.742 23.406 21.75 1 74.69 513 TYR A O 1
ATOM 4116 N N . PHE A 1 514 ? -6.02 22.25 22.469 1 75.19 514 PHE A N 1
ATOM 4117 C CA . PHE A 1 514 ? -5.258 23.438 22.797 1 75.19 514 PHE A CA 1
ATOM 4118 C C . PHE A 1 514 ? -4.496 23.953 21.578 1 75.19 514 PHE A C 1
ATOM 4120 O O . PHE A 1 514 ? -3.863 25.016 21.625 1 75.19 514 PHE A O 1
ATOM 4127 N N . SER A 1 515 ? -4.582 23.156 20.562 1 70.12 515 SER A N 1
ATOM 4128 C CA . SER A 1 515 ? -3.979 23.531 19.281 1 70.12 515 SER A CA 1
ATOM 4129 C C . SER A 1 515 ? -2.49 23.828 19.438 1 70.12 515 SER A C 1
ATOM 4131 O O . SER A 1 515 ? -1.996 24.828 18.922 1 70.12 515 SER A O 1
ATOM 4133 N N . PHE A 1 516 ? -1.816 22.969 20.188 1 71.62 516 PHE A N 1
ATOM 4134 C CA . PHE A 1 516 ? -0.381 23.156 20.359 1 71.62 516 PHE A CA 1
ATOM 4135 C C . PHE A 1 516 ? 0.368 22.812 19.078 1 71.62 516 PHE A C 1
ATOM 4137 O O . PHE A 1 516 ? 0.061 21.812 18.438 1 71.62 516 PHE A O 1
ATOM 4144 N N . GLN A 1 517 ? 1.185 23.75 18.625 1 62.44 517 GLN A N 1
ATOM 4145 C CA . GLN A 1 517 ? 1.951 23.547 17.406 1 62.44 517 GLN A CA 1
ATOM 4146 C C . GLN A 1 517 ? 3.393 23.156 17.719 1 62.44 517 GLN A C 1
ATOM 4148 O O . GLN A 1 517 ? 4.184 22.891 16.812 1 62.44 517 GLN A O 1
ATOM 4153 N N . GLY A 1 518 ? 3.752 23.219 18.828 1 70.94 518 GLY A N 1
ATOM 4154 C CA . GLY A 1 518 ? 5.098 22.875 19.281 1 70.94 518 GLY A CA 1
ATOM 4155 C C . GLY A 1 518 ? 5.191 22.656 20.766 1 70.94 518 GLY A C 1
ATOM 4156 O O . GLY A 1 518 ? 4.219 22.859 21.5 1 70.94 518 GLY A O 1
ATOM 4157 N N . PHE A 1 519 ? 6.391 22.156 21.172 1 80.12 519 PHE A N 1
ATOM 4158 C CA . PHE A 1 519 ? 6.621 21.828 22.578 1 80.12 519 PHE A CA 1
ATOM 4159 C C . PHE A 1 519 ? 7.949 22.406 23.047 1 80.12 519 PHE A C 1
ATOM 4161 O O . PHE A 1 519 ? 8.859 22.625 22.25 1 80.12 519 PHE A O 1
ATOM 4168 N N . PRO A 1 520 ? 8.109 22.812 24.266 1 87.25 520 PRO A N 1
ATOM 4169 C CA . PRO A 1 520 ? 7.078 22.578 25.281 1 87.25 520 PRO A CA 1
ATOM 4170 C C . PRO A 1 520 ? 5.922 23.578 25.203 1 87.25 520 PRO A C 1
ATOM 4172 O O . PRO A 1 520 ? 6.098 24.688 24.688 1 87.25 520 PRO A O 1
ATOM 4175 N N . SER A 1 521 ? 4.695 23.109 25.531 1 86.25 521 SER A N 1
ATOM 4176 C CA . SER A 1 521 ? 3.504 23.938 25.688 1 86.25 521 SER A CA 1
ATOM 4177 C C . SER A 1 521 ? 2.84 23.703 27.031 1 86.25 521 SER A C 1
ATOM 4179 O O . SER A 1 521 ? 2.83 22.562 27.531 1 86.25 521 SER A O 1
ATOM 4181 N N . GLN A 1 522 ? 2.344 24.812 27.672 1 88.12 522 GLN A N 1
ATOM 4182 C CA . GLN A 1 522 ? 1.813 24.688 29.016 1 88.12 522 GLN A CA 1
ATOM 4183 C C . GLN A 1 522 ? 0.389 25.234 29.109 1 88.12 522 GLN A C 1
ATOM 4185 O O . GLN A 1 522 ? -0.001 26.094 28.312 1 88.12 522 GLN A O 1
ATOM 4190 N N . VAL A 1 523 ? -0.342 24.672 30.047 1 88.88 523 VAL A N 1
ATOM 4191 C CA . VAL A 1 523 ? -1.687 25.125 30.391 1 88.88 523 VAL A CA 1
ATOM 4192 C C . VAL A 1 523 ? -1.819 25.25 31.906 1 88.88 523 VAL A C 1
ATOM 4194 O O . VAL A 1 523 ? -1.323 24.406 32.656 1 88.88 523 VAL A O 1
ATOM 4197 N N . LEU A 1 524 ? -2.354 26.406 32.344 1 90.81 524 LEU A N 1
ATOM 4198 C CA . LEU A 1 524 ? -2.688 26.578 33.75 1 90.81 524 LEU A CA 1
ATOM 4199 C C . LEU A 1 524 ? -4.199 26.594 33.938 1 90.81 524 LEU A C 1
ATOM 4201 O O . LEU A 1 524 ? -4.918 27.328 33.281 1 90.81 524 LEU A O 1
ATOM 4205 N N . LEU A 1 525 ? -4.652 25.719 34.75 1 91.19 525 LEU A N 1
ATOM 4206 C CA . LEU A 1 525 ? -6.066 25.625 35.094 1 91.19 525 LEU A CA 1
ATOM 4207 C C . LEU A 1 525 ? -6.297 26.047 36.531 1 91.19 525 LEU A C 1
ATOM 4209 O O . LEU A 1 525 ? -5.465 25.766 37.406 1 91.19 525 LEU A O 1
ATOM 4213 N N . ASN A 1 526 ? -7.434 26.703 36.75 1 92.19 526 ASN A N 1
ATOM 4214 C CA . ASN A 1 526 ? -7.781 27.047 38.125 1 92.19 526 ASN A CA 1
ATOM 4215 C C . ASN A 1 526 ? -8.461 25.875 38.844 1 92.19 526 ASN A C 1
ATOM 4217 O O . ASN A 1 526 ? -8.547 24.781 38.281 1 92.19 526 ASN A O 1
ATOM 4221 N N . ARG A 1 527 ? -8.875 26.109 40.062 1 91.06 527 ARG A N 1
ATOM 4222 C CA . ARG A 1 527 ? -9.422 25.078 40.906 1 91.06 527 ARG A CA 1
ATOM 4223 C C . ARG A 1 527 ? -10.703 24.5 40.344 1 91.06 527 ARG A C 1
ATOM 4225 O O . ARG A 1 527 ? -11.086 23.359 40.656 1 91.06 527 ARG A O 1
ATOM 4232 N N . GLU A 1 528 ? -11.289 25.203 39.5 1 89.06 528 GLU A N 1
ATOM 4233 C CA . GLU A 1 528 ? -12.547 24.766 38.875 1 89.06 528 GLU A CA 1
ATOM 4234 C C . GLU A 1 528 ? -12.289 24.016 37.562 1 89.06 528 GLU A C 1
ATOM 4236 O O . GLU A 1 528 ? -13.234 23.531 36.938 1 89.06 528 GLU A O 1
ATOM 4241 N N . GLY A 1 529 ? -11.094 23.938 37.188 1 88.06 529 GLY A N 1
ATOM 4242 C CA . GLY A 1 529 ? -10.75 23.266 35.938 1 88.06 529 GLY A CA 1
ATOM 4243 C C . GLY A 1 529 ? -10.875 24.172 34.719 1 88.06 529 GLY A C 1
ATOM 4244 O O . GLY A 1 529 ? -10.953 23.688 33.594 1 88.06 529 GLY A O 1
ATOM 4245 N N . LYS A 1 530 ? -10.977 25.406 35.031 1 86.75 530 LYS A N 1
ATOM 4246 C CA . LYS A 1 530 ? -11.109 26.375 33.938 1 86.75 530 LYS A CA 1
ATOM 4247 C C . LYS A 1 530 ? -9.742 26.922 33.5 1 86.75 530 LYS A C 1
ATOM 4249 O O . LYS A 1 530 ? -8.844 27.078 34.344 1 86.75 530 LYS A O 1
ATOM 4254 N N . ILE A 1 531 ? -9.633 27.281 32.312 1 87 531 ILE A N 1
ATOM 4255 C CA . ILE A 1 531 ? -8.375 27.75 31.734 1 87 531 ILE A CA 1
ATOM 4256 C C . ILE A 1 531 ? -8.039 29.141 32.312 1 87 531 ILE A C 1
ATOM 4258 O O . ILE A 1 531 ? -8.867 30.047 32.281 1 87 531 ILE A O 1
ATOM 4262 N N . VAL A 1 532 ? -6.883 29.156 32.938 1 85.06 532 VAL A N 1
ATOM 4263 C CA . VAL A 1 532 ? -6.352 30.438 33.406 1 85.06 532 VAL A CA 1
ATOM 4264 C C . VAL A 1 532 ? -5.414 31.016 32.344 1 85.06 532 VAL A C 1
ATOM 4266 O O . VAL A 1 532 ? -5.48 32.219 32.031 1 85.06 532 VAL A O 1
ATOM 4269 N N . GLU A 1 533 ? -4.598 30.141 31.844 1 79.94 533 GLU A N 1
ATOM 4270 C CA . GLU A 1 533 ? -3.609 30.578 30.859 1 79.94 533 GLU A CA 1
ATOM 4271 C C . GLU A 1 533 ? -3.133 29.406 30 1 79.94 533 GLU A C 1
ATOM 4273 O O . GLU A 1 533 ? -2.912 28.297 30.5 1 79.94 533 GLU A O 1
ATOM 4278 N N . THR A 1 534 ? -3.139 29.656 28.797 1 73.94 534 THR A N 1
ATOM 4279 C CA . THR A 1 534 ? -2.652 28.609 27.906 1 73.94 534 THR A CA 1
ATOM 4280 C C . THR A 1 534 ? -1.431 29.094 27.125 1 73.94 534 THR A C 1
ATOM 4282 O O . THR A 1 534 ? -0.768 28.312 26.438 1 73.94 534 THR A O 1
ATOM 4285 N N . THR A 1 535 ? -1.305 30.516 27.234 1 59.41 535 THR A N 1
ATOM 4286 C CA . THR A 1 535 ? -0.218 31.156 26.484 1 59.41 535 THR A CA 1
ATOM 4287 C C . THR A 1 535 ? 0.69 31.938 27.422 1 59.41 535 THR A C 1
ATOM 4289 O O . THR A 1 535 ? 0.277 32.312 28.531 1 59.41 535 THR A O 1
ATOM 4292 N N . GLY A 1 536 ? 2.004 32 27.328 1 55.88 536 GLY A N 1
ATOM 4293 C CA . GLY A 1 536 ? 2.818 32.875 28.141 1 55.88 536 GLY A CA 1
ATOM 4294 C C . GLY A 1 536 ? 3.486 32.188 29.312 1 55.88 536 GLY A C 1
ATOM 4295 O O . GLY A 1 536 ? 3.957 32.812 30.25 1 55.88 536 GLY A O 1
ATOM 4296 N N . LEU A 1 537 ? 3.273 30.969 29.234 1 61.84 537 LEU A N 1
ATOM 4297 C CA . LEU A 1 537 ? 3.887 30.234 30.344 1 61.84 537 LEU A CA 1
ATOM 4298 C C . LEU A 1 537 ? 5.344 29.906 30.031 1 61.84 537 LEU A C 1
ATOM 4300 O O . LEU A 1 537 ? 5.996 29.188 30.797 1 61.84 537 LEU A O 1
ATOM 4304 N N . ARG A 1 538 ? 5.75 30.469 28.859 1 65.88 538 ARG A N 1
ATOM 4305 C CA . ARG A 1 538 ? 7.176 30.391 28.547 1 65.88 538 ARG A CA 1
ATOM 4306 C C . ARG A 1 538 ? 7.91 31.625 29.094 1 65.88 538 ARG A C 1
ATOM 4308 O O . ARG A 1 538 ? 8.641 32.281 28.359 1 65.88 538 ARG A O 1
ATOM 4315 N N . LYS A 1 539 ? 7.539 32 30.297 1 75 539 LYS A N 1
ATOM 4316 C CA . LYS A 1 539 ? 8.141 33.094 31.062 1 75 539 LYS A CA 1
ATOM 4317 C C . LYS A 1 539 ? 9.141 32.531 32.094 1 75 539 LYS A C 1
ATOM 4319 O O . LYS A 1 539 ? 9.359 31.328 32.156 1 75 539 LYS A O 1
ATOM 4324 N N . ASP A 1 540 ? 9.898 33.5 32.625 1 81.56 540 ASP A N 1
ATOM 4325 C CA . ASP A 1 540 ? 10.844 33.062 33.656 1 81.56 540 ASP A CA 1
ATOM 4326 C C . ASP A 1 540 ? 10.109 32.438 34.844 1 81.56 540 ASP A C 1
ATOM 4328 O O . ASP A 1 540 ? 8.898 32.625 35 1 81.56 540 ASP A O 1
ATOM 4332 N N . HIS A 1 541 ? 10.844 31.641 35.625 1 90.81 541 HIS A N 1
ATOM 4333 C CA . HIS A 1 541 ? 10.234 30.875 36.719 1 90.81 541 HIS A CA 1
ATOM 4334 C C . HIS A 1 541 ? 9.531 31.797 37.719 1 90.81 541 HIS A C 1
ATOM 4336 O O . HIS A 1 541 ? 8.5 31.422 38.281 1 90.81 541 HIS A O 1
ATOM 4342 N N . GLU A 1 542 ? 10.047 33 37.875 1 90.56 542 GLU A N 1
ATOM 4343 C CA . GLU A 1 542 ? 9.43 33.906 38.844 1 90.56 542 GLU A CA 1
ATOM 4344 C C . GLU A 1 542 ? 8.031 34.344 38.375 1 90.56 542 GLU A C 1
ATOM 4346 O O . GLU A 1 542 ? 7.105 34.406 39.188 1 90.56 542 GLU A O 1
ATOM 4351 N N . ALA A 1 543 ? 7.945 34.562 37.156 1 88.88 543 ALA A N 1
ATOM 4352 C CA . ALA A 1 543 ? 6.66 34.969 36.594 1 88.88 543 ALA A CA 1
ATOM 4353 C C . ALA A 1 543 ? 5.641 33.812 36.656 1 88.88 543 ALA A C 1
ATOM 4355 O O . ALA A 1 543 ? 4.465 34.062 36.938 1 88.88 543 ALA A O 1
ATOM 4356 N N . VAL A 1 544 ? 6.086 32.656 36.438 1 92.12 544 VAL A N 1
ATOM 4357 C CA . VAL A 1 544 ? 5.199 31.5 36.5 1 92.12 544 VAL A CA 1
ATOM 4358 C C . VAL A 1 544 ? 4.758 31.25 37.938 1 92.12 544 VAL A C 1
ATOM 4360 O O . VAL A 1 544 ? 3.584 30.969 38.188 1 92.12 544 VAL A O 1
ATOM 4363 N N . ILE A 1 545 ? 5.664 31.422 38.875 1 92.88 545 ILE A N 1
ATOM 4364 C CA . ILE A 1 545 ? 5.352 31.266 40.312 1 92.88 545 ILE A CA 1
ATOM 4365 C C . ILE A 1 545 ? 4.281 32.281 40.719 1 92.88 545 ILE A C 1
ATOM 4367 O O . ILE A 1 545 ? 3.314 31.938 41.406 1 92.88 545 ILE A O 1
ATOM 4371 N N . GLN A 1 546 ? 4.484 33.469 40.25 1 90.88 546 GLN A N 1
ATOM 4372 C CA . GLN A 1 546 ? 3.525 34.5 40.594 1 90.88 546 GLN A CA 1
ATOM 4373 C C . GLN A 1 546 ? 2.145 34.188 40.031 1 90.88 546 GLN A C 1
ATOM 4375 O O . GLN A 1 546 ? 1.132 34.375 40.688 1 90.88 546 GLN A O 1
ATOM 4380 N N . LEU A 1 547 ? 2.123 33.75 38.812 1 89.06 547 LEU A N 1
ATOM 4381 C CA . LEU A 1 547 ? 0.858 33.438 38.188 1 89.06 547 LEU A CA 1
ATOM 4382 C C . LEU A 1 547 ? 0.134 32.312 38.906 1 89.06 547 LEU A C 1
ATOM 4384 O O . LEU A 1 547 ? -1.08 32.375 39.125 1 89.06 547 LEU A O 1
ATOM 4388 N N . ILE A 1 548 ? 0.859 31.344 39.25 1 92.75 548 ILE A N 1
ATOM 4389 C CA . ILE A 1 548 ? 0.269 30.203 39.969 1 92.75 548 ILE A CA 1
ATOM 4390 C C . ILE A 1 548 ? -0.216 30.672 41.344 1 92.75 548 ILE A C 1
ATOM 4392 O O . ILE A 1 548 ? -1.321 30.328 41.75 1 92.75 548 ILE A O 1
ATOM 4396 N N . SER A 1 549 ? 0.616 31.453 42 1 92.31 549 SER A N 1
ATOM 4397 C CA . SER A 1 549 ? 0.238 31.969 43.312 1 92.31 549 SER A CA 1
ATOM 4398 C C . SER A 1 549 ? -1.029 32.812 43.219 1 92.31 549 SER A C 1
ATOM 4400 O O . SER A 1 549 ? -1.916 32.688 44.062 1 92.31 549 SER A O 1
ATOM 4402 N N . ASP A 1 550 ? -1.07 33.625 42.219 1 91.31 550 ASP A N 1
ATOM 4403 C CA . ASP A 1 550 ? -2.258 34.469 42.031 1 91.31 550 ASP A CA 1
ATOM 4404 C C . ASP A 1 550 ? -3.492 33.594 41.781 1 91.31 550 ASP A C 1
ATOM 4406 O O . ASP A 1 550 ? -4.586 33.906 42.25 1 91.31 550 ASP A O 1
ATOM 4410 N N . THR A 1 551 ? -3.283 32.562 41.062 1 91.19 551 THR A N 1
ATOM 4411 C CA . THR A 1 551 ? -4.387 31.656 40.75 1 91.19 551 THR A CA 1
ATOM 4412 C C . THR A 1 551 ? -4.867 30.922 42 1 91.19 551 THR A C 1
ATOM 4414 O O . THR A 1 551 ? -6.066 30.719 42.188 1 91.19 551 THR A O 1
ATOM 4417 N N . ILE A 1 552 ? -3.916 30.547 42.812 1 91.12 552 ILE A N 1
ATOM 4418 C CA . ILE A 1 552 ? -4.238 29.891 44.062 1 91.12 552 ILE A CA 1
ATOM 4419 C C . ILE A 1 552 ? -5.059 30.812 44.969 1 91.12 552 ILE A C 1
ATOM 4421 O O . ILE A 1 552 ? -6.031 30.391 45.594 1 91.12 552 ILE A O 1
ATOM 4425 N N . ASN A 1 553 ? -4.645 32.062 44.938 1 86.81 553 ASN A N 1
ATOM 4426 C CA . ASN A 1 553 ? -5.266 33.062 45.844 1 86.81 553 ASN A CA 1
ATOM 4427 C C . ASN A 1 553 ? -6.613 33.5 45.281 1 86.81 553 ASN A C 1
ATOM 4429 O O . ASN A 1 553 ? -7.41 34.125 46 1 86.81 553 ASN A O 1
ATOM 4433 N N . GLN A 1 554 ? -6.762 33.406 44.031 1 75.56 554 GLN A N 1
ATOM 4434 C CA . GLN A 1 554 ? -8.039 33.812 43.469 1 75.56 554 GLN A CA 1
ATOM 4435 C C . GLN A 1 554 ? -9.156 32.875 43.906 1 75.56 554 GLN A C 1
ATOM 4437 O O . GLN A 1 554 ? -9 31.656 43.812 1 75.56 554 GLN A O 1
ATOM 4442 N N . THR A 1 555 ? -9.656 33 45.25 1 53.25 555 THR A N 1
ATOM 4443 C CA . THR A 1 555 ? -10.82 32.312 45.812 1 53.25 555 THR A CA 1
ATOM 4444 C C . THR A 1 555 ? -11.914 32.188 44.75 1 53.25 555 THR A C 1
ATOM 4446 O O . THR A 1 555 ? -12.203 33.125 44 1 53.25 555 THR A O 1
ATOM 4449 N N . PRO A 1 556 ? -12.484 30.875 44.656 1 48.56 556 PRO A N 1
ATOM 4450 C CA . PRO A 1 556 ? -13.711 30.781 43.844 1 48.56 556 PRO A CA 1
ATOM 4451 C C . PRO A 1 556 ? -14.742 31.844 44.219 1 48.56 556 PRO A C 1
ATOM 4453 O O . PRO A 1 556 ? -14.766 32.312 45.375 1 48.56 556 PRO A O 1
ATOM 4456 N N . MET B 1 1 ? 1.935 16.703 8.422 1 19.94 1 MET B N 1
ATOM 4457 C CA . MET B 1 1 ? 2.416 17.641 9.438 1 19.94 1 MET B CA 1
ATOM 4458 C C . MET B 1 1 ? 3.381 16.953 10.391 1 19.94 1 MET B C 1
ATOM 4460 O O . MET B 1 1 ? 4.105 17.609 11.133 1 19.94 1 MET B O 1
ATOM 4464 N N . ILE B 1 2 ? 3.283 15.547 10.383 1 20.98 2 ILE B N 1
ATOM 4465 C CA . ILE B 1 2 ? 4.242 14.805 11.195 1 20.98 2 ILE B CA 1
ATOM 4466 C C . ILE B 1 2 ? 5.633 14.906 10.57 1 20.98 2 ILE B C 1
ATOM 4468 O O . ILE B 1 2 ? 6.641 14.891 11.281 1 20.98 2 ILE B O 1
ATOM 4472 N N . ARG B 1 3 ? 5.703 14.984 9.266 1 25.22 3 ARG B N 1
ATOM 4473 C CA . ARG B 1 3 ? 6.922 14.711 8.508 1 25.22 3 ARG B CA 1
ATOM 4474 C C . ARG B 1 3 ? 7.902 15.875 8.609 1 25.22 3 ARG B C 1
ATOM 4476 O O . ARG B 1 3 ? 9.109 15.688 8.438 1 25.22 3 ARG B O 1
ATOM 4483 N N . GLU B 1 4 ? 7.348 17.078 8.602 1 24.84 4 GLU B N 1
ATOM 4484 C CA . GLU B 1 4 ? 8.297 18.172 8.43 1 24.84 4 GLU B CA 1
ATOM 4485 C C . GLU B 1 4 ? 9.156 18.359 9.672 1 24.84 4 GLU B C 1
ATOM 4487 O O . GLU B 1 4 ? 10.133 19.109 9.648 1 24.84 4 GLU B O 1
ATOM 4492 N N . ARG B 1 5 ? 8.648 17.859 10.781 1 25.44 5 ARG B N 1
ATOM 4493 C CA . ARG B 1 5 ? 9.352 18.172 12.023 1 25.44 5 ARG B CA 1
ATOM 4494 C C . ARG B 1 5 ? 10.656 17.391 12.125 1 25.44 5 ARG B C 1
ATOM 4496 O O . ARG B 1 5 ? 11.336 17.422 13.148 1 25.44 5 ARG B O 1
ATOM 4503 N N . LEU B 1 6 ? 10.883 16.422 11.188 1 22.55 6 LEU B N 1
ATOM 4504 C CA . LEU B 1 6 ? 12.016 15.57 11.531 1 22.55 6 LEU B CA 1
ATOM 4505 C C . LEU B 1 6 ? 13.305 16.375 11.609 1 22.55 6 LEU B C 1
ATOM 4507 O O . LEU B 1 6 ? 14.227 16.016 12.344 1 22.55 6 LEU B O 1
ATOM 4511 N N . LEU B 1 7 ? 13.469 17.312 10.727 1 22.42 7 LEU B N 1
ATOM 4512 C CA . LEU B 1 7 ? 14.875 17.578 10.414 1 22.42 7 LEU B CA 1
ATOM 4513 C C . LEU B 1 7 ? 15.523 18.406 11.508 1 22.42 7 LEU B C 1
ATOM 4515 O O . LEU B 1 7 ? 16.734 18.656 11.469 1 22.42 7 LEU B O 1
ATOM 4519 N N . ILE B 1 8 ? 14.742 19.172 12.305 1 21.47 8 ILE B N 1
ATOM 4520 C CA . ILE B 1 8 ? 15.594 20.188 12.914 1 21.47 8 ILE B CA 1
ATOM 4521 C C . ILE B 1 8 ? 16.391 19.578 14.062 1 21.47 8 ILE B C 1
ATOM 4523 O O . ILE B 1 8 ? 15.867 19.438 15.18 1 21.47 8 ILE B O 1
ATOM 4527 N N . ILE B 1 9 ? 17.016 18.328 14 1 21.08 9 ILE B N 1
ATOM 4528 C CA . ILE B 1 9 ? 17.828 17.766 15.07 1 21.08 9 ILE B CA 1
ATOM 4529 C C . ILE B 1 9 ? 19 18.703 15.367 1 21.08 9 ILE B C 1
ATOM 4531 O O . ILE B 1 9 ? 19.828 18.953 14.5 1 21.08 9 ILE B O 1
ATOM 4535 N N . SER B 1 10 ? 18.844 19.703 16.188 1 20.19 10 SER B N 1
ATOM 4536 C CA . SER B 1 10 ? 19.953 20.484 16.703 1 20.19 10 SER B CA 1
ATOM 4537 C C . SER B 1 10 ? 21.031 19.578 17.297 1 20.19 10 SER B C 1
ATOM 4539 O O . SER B 1 10 ? 20.75 18.734 18.141 1 20.19 10 SER B O 1
ATOM 4541 N N . LEU B 1 11 ? 22.172 19.312 16.672 1 20.28 11 LEU B N 1
ATOM 4542 C CA . LEU B 1 11 ? 23.453 18.641 16.875 1 20.28 11 LEU B CA 1
ATOM 4543 C C . LEU B 1 11 ? 24.141 19.125 18.141 1 20.28 11 LEU B C 1
ATOM 4545 O O . LEU B 1 11 ? 24.719 20.219 18.156 1 20.28 11 LEU B O 1
ATOM 4549 N N . ARG B 1 12 ? 23.531 19.219 19.297 1 19.77 12 ARG B N 1
ATOM 4550 C CA . ARG B 1 12 ? 24.359 19.625 20.438 1 19.77 12 ARG B CA 1
ATOM 4551 C C . ARG B 1 12 ? 25.578 18.719 20.562 1 19.77 12 ARG B C 1
ATOM 4553 O O . ARG B 1 12 ? 25.578 17.578 20.094 1 19.77 12 ARG B O 1
ATOM 4560 N N . SER B 1 13 ? 26.812 19.234 21.172 1 20.03 13 SER B N 1
ATOM 4561 C CA . SER B 1 13 ? 28.25 19.016 21.312 1 20.03 13 SER B CA 1
ATOM 4562 C C . SER B 1 13 ? 28.547 17.797 22.172 1 20.03 13 SER B C 1
ATOM 4564 O O . SER B 1 13 ? 28.422 17.844 23.391 1 20.03 13 SER B O 1
ATOM 4566 N N . ALA B 1 14 ? 27.844 16.672 22.062 1 18.83 14 ALA B N 1
ATOM 4567 C CA . ALA B 1 14 ? 28.281 15.594 22.922 1 18.83 14 ALA B CA 1
ATOM 4568 C C . ALA B 1 14 ? 29.781 15.352 22.797 1 18.83 14 ALA B C 1
ATOM 4570 O O . ALA B 1 14 ? 30.297 15.242 21.672 1 18.83 14 ALA B O 1
ATOM 4571 N N . LYS B 1 15 ? 30.562 15.734 23.828 1 20 15 LYS B N 1
ATOM 4572 C CA . LYS B 1 15 ? 31.984 15.594 24.094 1 20 15 LYS B CA 1
ATOM 4573 C C . LYS B 1 15 ? 32.438 14.133 23.984 1 20 15 LYS B C 1
ATOM 4575 O O . LYS B 1 15 ? 32.25 13.359 24.922 1 20 15 LYS B O 1
ATOM 4580 N N . VAL B 1 16 ? 32.031 13.422 22.953 1 17.48 16 VAL B N 1
ATOM 4581 C CA . VAL B 1 16 ? 32.406 12.016 22.969 1 17.48 16 VAL B CA 1
ATOM 4582 C C . VAL B 1 16 ? 33.938 11.898 23 1 17.48 16 VAL B C 1
ATOM 4584 O O . VAL B 1 16 ? 34.625 12.5 22.172 1 17.48 16 VAL B O 1
ATOM 4587 N N . ARG B 1 17 ? 34.469 11.625 24.281 1 18.69 17 ARG B N 1
ATOM 4588 C CA . ARG B 1 17 ? 35.875 11.297 24.516 1 18.69 17 ARG B CA 1
ATOM 4589 C C . ARG B 1 17 ? 36.344 10.18 23.594 1 18.69 17 ARG B C 1
ATOM 4591 O O . ARG B 1 17 ? 35.781 9.086 23.594 1 18.69 17 ARG B O 1
ATOM 4598 N N . ILE B 1 18 ? 36.781 10.547 22.469 1 17.38 18 ILE B N 1
ATOM 4599 C CA . ILE B 1 18 ? 37.344 9.75 21.375 1 17.38 18 ILE B CA 1
ATOM 4600 C C . ILE B 1 18 ? 38.562 9 21.859 1 17.38 18 ILE B C 1
ATOM 4602 O O . ILE B 1 18 ? 39.625 9.59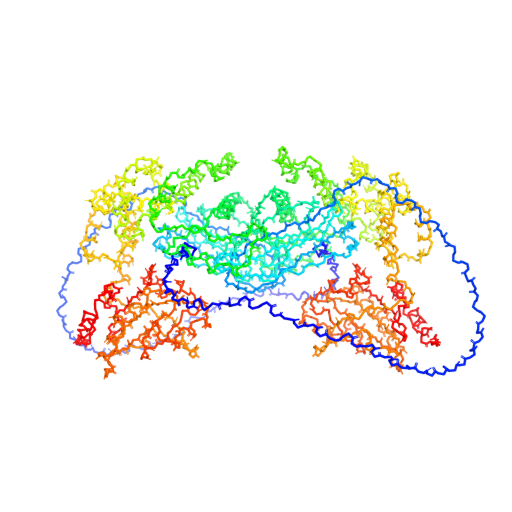4 22.062 1 17.38 18 ILE B O 1
ATOM 4606 N N . LYS B 1 19 ? 38.344 8.164 23 1 17.55 19 LYS B N 1
ATOM 4607 C CA . LYS B 1 19 ? 39.594 7.523 23.375 1 17.55 19 LYS B CA 1
ATOM 4608 C C . LYS B 1 19 ? 40.25 6.844 22.172 1 17.55 19 LYS B C 1
ATOM 4610 O O . LYS B 1 19 ? 39.562 6.453 21.219 1 17.55 19 LYS B O 1
ATOM 4615 N N . GLY B 1 20 ? 41.594 6.812 22.016 1 17.08 20 GLY B N 1
ATOM 4616 C CA . GLY B 1 20 ? 42.719 6.531 21.125 1 17.08 20 GLY B CA 1
ATOM 4617 C C . GLY B 1 20 ? 42.844 5.059 20.781 1 17.08 20 GLY B C 1
ATOM 4618 O O . GLY B 1 20 ? 43.094 4.23 21.672 1 17.08 20 GLY B O 1
ATOM 4619 N N . LEU B 1 21 ? 41.812 4.527 20.078 1 16.95 21 LEU B N 1
ATOM 4620 C CA . LEU B 1 21 ? 42 3.119 19.734 1 16.95 21 LEU B CA 1
ATOM 4621 C C . LEU B 1 21 ? 43.375 2.877 19.109 1 16.95 21 LEU B C 1
ATOM 4623 O O . LEU B 1 21 ? 43.688 3.436 18.062 1 16.95 21 LEU B O 1
ATOM 4627 N N . ALA B 1 22 ? 44.344 2.564 19.938 1 16.45 22 ALA B N 1
ATOM 4628 C CA . ALA B 1 22 ? 45.719 2.174 19.609 1 16.45 22 ALA B CA 1
ATOM 4629 C C . ALA B 1 22 ? 45.719 0.975 18.672 1 16.45 22 ALA B C 1
ATOM 4631 O O . ALA B 1 22 ? 44.844 0.124 18.719 1 16.45 22 ALA B O 1
ATOM 4632 N N . TYR B 1 23 ? 46.438 0.993 17.562 1 16.56 23 TYR B N 1
ATOM 4633 C CA . TYR B 1 23 ? 46.812 0.199 16.406 1 16.56 23 TYR B CA 1
ATOM 4634 C C . TYR B 1 23 ? 47.5 -1.091 16.812 1 16.56 23 TYR B C 1
ATOM 4636 O O . TYR B 1 23 ? 47.969 -1.854 15.953 1 16.56 23 TYR B O 1
ATOM 4644 N N . ARG B 1 24 ? 47.406 -1.625 18.125 1 15.87 24 ARG B N 1
ATOM 4645 C CA . ARG B 1 24 ? 48.562 -2.484 18.312 1 15.87 24 ARG B CA 1
ATOM 4646 C C . ARG B 1 24 ? 48.531 -3.654 17.344 1 15.87 24 ARG B C 1
ATOM 4648 O O . ARG B 1 24 ? 47.469 -4.191 17.031 1 15.87 24 ARG B O 1
ATOM 4655 N N . ASN B 1 25 ? 49.719 -4.031 16.594 1 16.69 25 ASN B N 1
ATOM 4656 C CA . ASN B 1 25 ? 50.375 -4.836 15.594 1 16.69 25 ASN B CA 1
ATOM 4657 C C . ASN B 1 25 ? 50.438 -6.312 15.984 1 16.69 25 ASN B C 1
ATOM 4659 O O . ASN B 1 25 ? 50.875 -7.156 15.203 1 16.69 25 ASN B O 1
ATOM 4663 N N . HIS B 1 26 ? 50 -6.754 17.344 1 15.88 26 HIS B N 1
ATOM 4664 C CA . HIS B 1 26 ? 50.906 -7.805 17.781 1 15.88 26 HIS B CA 1
ATOM 4665 C C . HIS B 1 26 ? 50.812 -9.039 16.906 1 15.88 26 HIS B C 1
ATOM 4667 O O . HIS B 1 26 ? 49.812 -9.219 16.203 1 15.88 26 HIS B O 1
ATOM 4673 N N . SER B 1 27 ? 51.531 -10.227 17.312 1 16.38 27 SER B N 1
ATOM 4674 C CA . SER B 1 27 ? 52.562 -11.211 17.047 1 16.38 27 SER B CA 1
ATOM 4675 C C . SER B 1 27 ? 51.969 -12.578 16.734 1 16.38 27 SER B C 1
ATOM 4677 O O . SER B 1 27 ? 52.594 -13.414 16.094 1 16.38 27 SER B O 1
ATOM 4679 N N . LEU B 1 28 ? 50.688 -12.969 17.281 1 16.23 28 LEU B N 1
ATOM 4680 C CA . LEU B 1 28 ? 50.844 -14.281 17.891 1 16.23 28 LEU B CA 1
ATOM 4681 C C . LEU B 1 28 ? 50.938 -15.367 16.812 1 16.23 28 LEU B C 1
ATOM 4683 O O . LEU B 1 28 ? 50.062 -15.469 15.953 1 16.23 28 LEU B O 1
ATOM 4687 N N . LYS B 1 29 ? 52.125 -16.125 16.609 1 16.89 29 LYS B N 1
ATOM 4688 C CA . LYS B 1 29 ? 52.781 -17.141 15.797 1 16.89 29 LYS B CA 1
ATOM 4689 C C . LYS B 1 29 ? 52.188 -18.516 16.016 1 16.89 29 LYS B C 1
ATOM 4691 O O . LYS B 1 29 ? 52.562 -19.484 15.359 1 16.89 29 LYS B O 1
ATOM 4696 N N . ASP B 1 30 ? 51.156 -18.703 16.984 1 16.16 30 ASP B N 1
ATOM 4697 C CA . ASP B 1 30 ? 51.469 -20 17.578 1 16.16 30 ASP B CA 1
ATOM 4698 C C . ASP B 1 30 ? 51.406 -21.109 16.516 1 16.16 30 ASP B C 1
ATOM 4700 O O . ASP B 1 30 ? 50.812 -20.938 15.453 1 16.16 30 ASP B O 1
ATOM 4704 N N . GLY B 1 31 ? 51.75 -22.422 17.047 1 16.36 31 GLY B N 1
ATOM 4705 C CA . GLY B 1 31 ? 52.406 -23.719 16.953 1 16.36 31 GLY B CA 1
ATOM 4706 C C . GLY B 1 31 ? 51.531 -24.781 16.312 1 16.36 31 GLY B C 1
ATOM 4707 O O . GLY B 1 31 ? 50.344 -24.891 16.656 1 16.36 31 GLY B O 1
ATOM 4708 N N . SER B 1 32 ? 51.781 -25.203 15.086 1 16.64 32 SER B N 1
ATOM 4709 C CA . SER B 1 32 ? 51.312 -26.109 14.047 1 16.64 32 SER B CA 1
ATOM 4710 C C . SER B 1 32 ? 51.281 -27.547 14.555 1 16.64 32 SER B C 1
ATOM 4712 O O . SER B 1 32 ? 51.094 -28.484 13.773 1 16.64 32 SER B O 1
ATOM 4714 N N . ARG B 1 33 ? 51.25 -27.828 15.914 1 16.36 33 ARG B N 1
ATOM 4715 C CA . ARG B 1 33 ? 51.719 -29.188 16.125 1 16.36 33 ARG B CA 1
ATOM 4716 C C . ARG B 1 33 ? 50.812 -30.219 15.469 1 16.36 33 ARG B C 1
ATOM 4718 O O . ARG B 1 33 ? 49.625 -29.969 15.305 1 16.36 33 ARG B O 1
ATOM 4725 N N . HIS B 1 34 ? 51.375 -31.422 15.016 1 16.47 34 HIS B N 1
ATOM 4726 C CA . HIS B 1 34 ? 51.406 -32.562 14.125 1 16.47 34 HIS B CA 1
ATOM 4727 C C . HIS B 1 34 ? 50.469 -33.688 14.633 1 16.47 34 HIS B C 1
ATOM 4729 O O . HIS B 1 34 ? 50.312 -34.719 13.977 1 16.47 34 HIS B O 1
ATOM 4735 N N . VAL B 1 35 ? 49.531 -33.406 15.656 1 15.76 35 VAL B N 1
ATOM 4736 C CA . VAL B 1 35 ? 49.5 -34.656 16.375 1 15.76 35 VAL B CA 1
ATOM 4737 C C . VAL B 1 35 ? 48.875 -35.75 15.508 1 15.76 35 VAL B C 1
ATOM 4739 O O . VAL B 1 35 ? 47.875 -35.531 14.844 1 15.76 35 VAL B O 1
ATOM 4742 N N . CYS B 1 36 ? 49.531 -36.969 15.453 1 15.9 36 CYS B N 1
ATOM 4743 C CA . CYS B 1 36 ? 49.688 -38.25 14.75 1 15.9 36 CYS B CA 1
ATOM 4744 C C . CYS B 1 36 ? 48.531 -39.188 15.047 1 15.9 36 CYS B C 1
ATOM 4746 O O . CYS B 1 36 ? 48.5 -40.312 14.523 1 15.9 36 CYS B O 1
ATOM 4748 N N . VAL B 1 37 ? 47.344 -38.719 15.609 1 16.45 37 VAL B N 1
ATOM 4749 C CA . VAL B 1 37 ? 46.969 -39.906 16.406 1 16.45 37 VAL B CA 1
ATOM 4750 C C . VAL B 1 37 ? 46.594 -41.062 15.484 1 16.45 37 VAL B C 1
ATOM 4752 O O . VAL B 1 37 ? 45.969 -40.875 14.438 1 16.45 37 VAL B O 1
ATOM 4755 N N . PRO B 1 38 ? 46.906 -42.312 15.906 1 16.03 38 PRO B N 1
ATOM 4756 C CA . PRO B 1 38 ? 47.219 -43.656 15.406 1 16.03 38 PRO B CA 1
ATOM 4757 C C . PRO B 1 38 ? 45.938 -44.469 15.125 1 16.03 38 PRO B C 1
ATOM 4759 O O . PRO B 1 38 ? 46.031 -45.656 14.797 1 16.03 38 PRO B O 1
ATOM 4762 N N . SER B 1 39 ? 44.812 -43.812 14.859 1 15.8 39 SER B N 1
ATOM 4763 C CA . SER B 1 39 ? 43.75 -44.781 15.188 1 15.8 39 SER B CA 1
ATOM 4764 C C . SER B 1 39 ? 43.844 -46.031 14.305 1 15.8 39 SER B C 1
ATOM 4766 O O . SER B 1 39 ? 43.938 -45.906 13.086 1 15.8 39 SER B O 1
ATOM 4768 N N . TYR B 1 40 ? 43.938 -47.156 14.898 1 15.53 40 TYR B N 1
ATOM 4769 C CA . TYR B 1 40 ? 44.281 -48.531 14.617 1 15.53 40 TYR B CA 1
ATOM 4770 C C . TYR B 1 40 ? 43.219 -49.219 13.758 1 15.53 40 TYR B C 1
ATOM 4772 O O . TYR B 1 40 ? 43.531 -49.812 12.727 1 15.53 40 TYR B O 1
ATOM 4780 N N . ILE B 1 41 ? 42.062 -49.719 14.305 1 15.52 41 ILE B N 1
ATOM 4781 C CA . ILE B 1 41 ? 42 -51.188 14.25 1 15.52 41 ILE B CA 1
ATOM 4782 C C . ILE B 1 41 ? 41.469 -51.625 12.898 1 15.52 41 ILE B C 1
ATOM 4784 O O . ILE B 1 41 ? 40.781 -50.875 12.211 1 15.52 41 ILE B O 1
ATOM 4788 N N . LYS B 1 42 ? 40.5 -52.688 12.984 1 15.64 42 LYS B N 1
ATOM 4789 C CA . LYS B 1 42 ? 40.625 -54.094 12.617 1 15.64 42 LYS B CA 1
ATOM 4790 C C . LYS B 1 42 ? 39.969 -54.375 11.273 1 15.64 42 LYS B C 1
ATOM 4792 O O . LYS B 1 42 ? 39.156 -53.594 10.805 1 15.64 42 LYS B O 1
ATOM 4797 N N . PRO B 1 43 ? 38.906 -55.406 11.148 1 16.42 43 PRO B N 1
ATOM 4798 C CA . PRO B 1 43 ? 39.062 -56.656 10.398 1 16.42 43 PRO B CA 1
ATOM 4799 C C . PRO B 1 43 ? 38.438 -56.594 9.008 1 16.42 43 PRO B C 1
ATOM 4801 O O . PRO B 1 43 ? 39.125 -56.75 8 1 16.42 43 PRO B O 1
ATOM 4804 N N . LYS B 1 44 ? 37.25 -57.469 8.727 1 18.08 44 LYS B N 1
ATOM 4805 C CA . LYS B 1 44 ? 37.188 -58.688 7.926 1 18.08 44 LYS B CA 1
ATOM 4806 C C . LYS B 1 44 ? 36.656 -58.406 6.527 1 18.08 44 LYS B C 1
ATOM 4808 O O . LYS B 1 44 ? 36.031 -57.375 6.305 1 18.08 44 LYS B O 1
ATOM 4813 N N . ARG B 1 45 ? 36.094 -59.5 5.715 1 17.64 45 ARG B N 1
ATOM 4814 C CA . ARG B 1 45 ? 36.312 -60.219 4.469 1 17.64 45 ARG B CA 1
ATOM 4815 C C . ARG B 1 45 ? 35.25 -59.875 3.439 1 17.64 45 ARG B C 1
ATOM 4817 O O . ARG B 1 45 ? 35.438 -60.125 2.242 1 17.64 45 ARG B O 1
ATOM 4824 N N . LEU B 1 46 ? 34 -59.375 3.838 1 19.42 46 LEU B N 1
ATOM 4825 C CA . LEU B 1 46 ? 33.031 -60.156 3.057 1 19.42 46 LEU B CA 1
ATOM 4826 C C . LEU B 1 46 ? 33.094 -59.781 1.584 1 19.42 46 LEU B C 1
ATOM 4828 O O . LEU B 1 46 ? 33.25 -58.594 1.254 1 19.42 46 LEU B O 1
ATOM 4832 N N . LEU B 1 47 ? 33.062 -60.688 0.609 1 18.86 47 LEU B N 1
ATOM 4833 C CA . LEU B 1 47 ? 33.406 -61 -0.772 1 18.86 47 LEU B CA 1
ATOM 4834 C C . LEU B 1 47 ? 32.438 -60.344 -1.739 1 18.86 47 LEU B C 1
ATOM 4836 O O . LEU B 1 47 ? 32.594 -60.438 -2.957 1 18.86 47 LEU B O 1
ATOM 4840 N N . GLY B 1 48 ? 31.312 -59.688 -1.278 1 19.94 48 GLY B N 1
ATOM 4841 C CA . GLY B 1 48 ? 30.219 -59.875 -2.213 1 19.94 48 GLY B CA 1
ATOM 4842 C C . GLY B 1 48 ? 30.484 -59.281 -3.582 1 19.94 48 GLY B C 1
ATOM 4843 O O . GLY B 1 48 ? 31.266 -58.344 -3.711 1 19.94 48 GLY B O 1
ATOM 4844 N N . MET B 1 49 ? 30.156 -60 -4.715 1 20.78 49 MET B N 1
ATOM 4845 C CA . MET B 1 49 ? 30.344 -59.969 -6.164 1 20.78 49 MET B CA 1
ATOM 4846 C C . MET B 1 49 ? 29.719 -58.719 -6.77 1 20.78 49 MET B C 1
ATOM 4848 O O . MET B 1 49 ? 28.5 -58.531 -6.691 1 20.78 49 MET B O 1
ATOM 4852 N N . GLY B 1 50 ? 30.266 -57.594 -6.68 1 19.55 50 GLY B N 1
ATOM 4853 C CA . GLY B 1 50 ? 29.75 -56.281 -7.121 1 19.55 50 GLY B CA 1
ATOM 4854 C C . GLY B 1 50 ? 29.578 -56.219 -8.625 1 19.55 50 GLY B C 1
ATOM 4855 O O . GLY B 1 50 ? 30.531 -56.375 -9.383 1 19.55 50 GLY B O 1
ATOM 4856 N N . LEU B 1 51 ? 28.344 -56.75 -9.102 1 21.23 51 LEU B N 1
ATOM 4857 C CA . LEU B 1 51 ? 28 -56.625 -10.508 1 21.23 51 LEU B CA 1
ATOM 4858 C C . LEU B 1 51 ? 28.297 -55.219 -11.031 1 21.23 51 LEU B C 1
ATOM 4860 O O . LEU B 1 51 ? 27.844 -54.219 -10.453 1 21.23 51 LEU B O 1
ATOM 4864 N N . ILE B 1 52 ? 29.344 -55.031 -11.789 1 20.52 52 ILE B N 1
ATOM 4865 C CA . ILE B 1 52 ? 29.906 -53.875 -12.414 1 20.52 52 ILE B CA 1
ATOM 4866 C C . ILE B 1 52 ? 28.891 -53.25 -13.367 1 20.52 52 ILE B C 1
ATOM 4868 O O . ILE B 1 52 ? 28.547 -53.812 -14.391 1 20.52 52 ILE B O 1
ATOM 4872 N N . LEU B 1 53 ? 27.719 -52.781 -12.844 1 21.14 53 LEU B N 1
ATOM 4873 C CA . LEU B 1 53 ? 26.875 -52.062 -13.773 1 21.14 53 LEU B CA 1
ATOM 4874 C C . LEU B 1 53 ? 27.703 -51 -14.531 1 21.14 53 LEU B C 1
ATOM 4876 O O . LEU B 1 53 ? 28.328 -50.156 -13.922 1 21.14 53 LEU B O 1
ATOM 4880 N N . SER B 1 54 ? 28.203 -51.375 -15.742 1 21.78 54 SER B N 1
ATOM 4881 C CA . SER B 1 54 ? 28.891 -50.5 -16.688 1 21.78 54 SER B CA 1
ATOM 4882 C C . SER B 1 54 ? 28.203 -49.156 -16.781 1 21.78 54 SER B C 1
ATOM 4884 O O . SER B 1 54 ? 27 -49.062 -17.047 1 21.78 54 SER B O 1
ATOM 4886 N N . LEU B 1 55 ? 28.625 -48.188 -16.062 1 24.52 55 LEU B N 1
ATOM 4887 C CA . LEU B 1 55 ? 28.391 -46.75 -16.031 1 24.52 55 LEU B CA 1
ATOM 4888 C C . LEU B 1 55 ? 28.5 -46.156 -17.422 1 24.52 55 LEU B C 1
ATOM 4890 O O . LEU B 1 55 ? 29.594 -46.125 -18 1 24.52 55 LEU B O 1
ATOM 4894 N N . PHE B 1 56 ? 27.516 -46.469 -18.328 1 25.64 56 PHE B N 1
ATOM 4895 C CA . PHE B 1 56 ? 27.531 -45.781 -19.594 1 25.64 56 PHE B CA 1
ATOM 4896 C C . PHE B 1 56 ? 27.812 -44.281 -19.375 1 25.64 56 PHE B C 1
ATOM 4898 O O . PHE B 1 56 ? 27.047 -43.594 -18.688 1 25.64 56 PHE B O 1
ATOM 4905 N N . CYS B 1 57 ? 29.109 -43.875 -19.375 1 27.55 57 CYS B N 1
ATOM 4906 C CA . CYS B 1 57 ? 29.609 -42.5 -19.438 1 27.55 57 CYS B CA 1
ATOM 4907 C C . CYS B 1 57 ? 29.016 -41.781 -20.625 1 27.55 57 CYS B C 1
ATOM 4909 O O . CYS B 1 57 ? 29.406 -42 -21.766 1 27.55 57 CYS B O 1
ATOM 4911 N N . PHE B 1 58 ? 27.781 -41.594 -20.656 1 29.53 58 PHE B N 1
ATOM 4912 C CA . PHE B 1 58 ? 27.328 -40.75 -21.766 1 29.53 58 PHE B CA 1
ATOM 4913 C C . PHE B 1 58 ? 28.109 -39.438 -21.797 1 29.53 58 PHE B C 1
ATOM 4915 O O . PHE B 1 58 ? 28.375 -38.844 -20.75 1 29.53 58 PHE B O 1
ATOM 4922 N N . PRO B 1 59 ? 28.953 -39.281 -22.828 1 31.02 59 PRO B N 1
ATOM 4923 C CA . PRO B 1 59 ? 29.656 -38.031 -22.953 1 31.02 59 PRO B CA 1
ATOM 4924 C C . PRO B 1 59 ? 28.75 -36.812 -22.734 1 31.02 59 PRO B C 1
ATOM 4926 O O . PRO B 1 59 ? 27.547 -36.875 -22.984 1 31.02 59 PRO B O 1
ATOM 4929 N N . SER B 1 60 ? 29.188 -36.031 -21.797 1 29.97 60 SER B N 1
ATOM 4930 C CA . SER B 1 60 ? 28.562 -34.719 -21.531 1 29.97 60 SER B CA 1
ATOM 4931 C C . SER B 1 60 ? 28.469 -33.875 -22.812 1 29.97 60 SER B C 1
ATOM 4933 O O . SER B 1 60 ? 29.484 -33.656 -23.484 1 29.97 60 SER B O 1
ATOM 4935 N N . PRO B 1 61 ? 27.484 -34 -23.625 1 27.53 61 PRO B N 1
ATOM 4936 C CA . PRO B 1 61 ? 27.531 -33.125 -24.797 1 27.53 61 PRO B CA 1
ATOM 4937 C C . PRO B 1 61 ? 28.047 -31.734 -24.469 1 27.53 61 PRO B C 1
ATOM 4939 O O . PRO B 1 61 ? 27.953 -31.297 -23.328 1 27.53 61 PRO B O 1
ATOM 4942 N N . ALA B 1 62 ? 28.906 -31.25 -25.375 1 31.06 62 ALA B N 1
ATOM 4943 C CA . ALA B 1 62 ? 29.406 -29.875 -25.422 1 31.06 62 ALA B CA 1
ATOM 4944 C C . ALA B 1 62 ? 28.297 -28.875 -25.156 1 31.06 62 ALA B C 1
ATOM 4946 O O . ALA B 1 62 ? 27.219 -28.953 -25.75 1 31.06 62 ALA B O 1
ATOM 4947 N N . GLN B 1 63 ? 28.281 -28.312 -23.984 1 30.27 63 GLN B N 1
ATOM 4948 C CA . GLN B 1 63 ? 27.531 -27.109 -23.672 1 30.27 63 GLN B CA 1
ATOM 4949 C C . GLN B 1 63 ? 27.562 -26.109 -24.828 1 30.27 63 GLN B C 1
ATOM 4951 O O . GLN B 1 63 ? 28.625 -25.562 -25.125 1 30.27 63 GLN B O 1
ATOM 4956 N N . ASP B 1 64 ? 26.938 -26.266 -25.891 1 30.83 64 ASP B N 1
ATOM 4957 C CA . ASP B 1 64 ? 26.828 -25.219 -26.906 1 30.83 64 ASP B CA 1
ATOM 4958 C C . ASP B 1 64 ? 26.766 -23.844 -26.266 1 30.83 64 ASP B C 1
ATOM 4960 O O . ASP B 1 64 ? 26.141 -23.672 -25.219 1 30.83 64 ASP B O 1
ATOM 4964 N N . ASP B 1 65 ? 27.781 -23.016 -26.625 1 32.75 65 ASP B N 1
ATOM 4965 C CA . ASP B 1 65 ? 28.125 -21.625 -26.344 1 32.75 65 ASP B CA 1
ATOM 4966 C C . ASP B 1 65 ? 26.906 -20.703 -26.516 1 32.75 65 ASP B C 1
ATOM 4968 O O . ASP B 1 65 ? 27.016 -19.641 -27.109 1 32.75 65 ASP B O 1
ATOM 4972 N N . LYS B 1 66 ? 25.828 -21.141 -26.922 1 34.62 66 LYS B N 1
ATOM 4973 C CA . LYS B 1 66 ? 24.906 -20.078 -27.328 1 34.62 66 LYS B CA 1
ATOM 4974 C C . LYS B 1 66 ? 25.016 -18.875 -26.391 1 34.62 66 LYS B C 1
ATOM 4976 O O . LYS B 1 66 ? 25.625 -18.969 -25.328 1 34.62 66 LYS B O 1
ATOM 4981 N N . GLY B 1 67 ? 23.891 -17.922 -26.547 1 37.16 67 GLY B N 1
ATOM 4982 C CA . GLY B 1 67 ? 23.906 -16.484 -26.266 1 37.16 67 GLY B CA 1
ATOM 4983 C C . GLY B 1 67 ? 24.359 -16.156 -24.859 1 37.16 67 GLY B C 1
ATOM 4984 O O . GLY B 1 67 ? 23.859 -16.719 -23.891 1 37.16 67 GLY B O 1
ATOM 4985 N N . ASN B 1 68 ? 25.562 -15.914 -24.734 1 41.06 68 ASN B N 1
ATOM 4986 C CA . ASN B 1 68 ? 26.203 -15.258 -23.594 1 41.06 68 ASN B CA 1
ATOM 4987 C C . ASN B 1 68 ? 25.234 -14.336 -22.859 1 41.06 68 ASN B C 1
ATOM 4989 O O . ASN B 1 68 ? 25.109 -13.156 -23.188 1 41.06 68 ASN B O 1
ATOM 4993 N N . ARG B 1 69 ? 24.094 -14.742 -22.625 1 52.59 69 ARG B N 1
ATOM 4994 C CA . ARG B 1 69 ? 23.234 -13.844 -21.875 1 52.59 69 ARG B CA 1
ATOM 4995 C C . ARG B 1 69 ? 23.969 -13.234 -20.688 1 52.59 69 ARG B C 1
ATOM 4997 O O . ARG B 1 69 ? 24.688 -13.93 -19.984 1 52.59 69 ARG B O 1
ATOM 5004 N N . THR B 1 70 ? 24.25 -11.977 -20.75 1 69.25 70 THR B N 1
ATOM 5005 C CA . THR B 1 70 ? 24.859 -11.141 -19.719 1 69.25 70 THR B CA 1
ATOM 5006 C C . THR B 1 70 ? 24.328 -11.484 -18.344 1 69.25 70 THR B C 1
ATOM 5008 O O . THR B 1 70 ? 23.109 -11.562 -18.141 1 69.25 70 THR B O 1
ATOM 5011 N N . GLN B 1 71 ? 25.031 -12.383 -17.625 1 89.31 71 GLN B N 1
ATOM 5012 C CA . GLN B 1 71 ? 24.734 -12.633 -16.219 1 89.31 71 GLN B CA 1
ATOM 5013 C C . GLN B 1 71 ? 25.188 -11.453 -15.359 1 89.31 71 GLN B C 1
ATOM 5015 O O . GLN B 1 71 ? 26.297 -10.953 -15.508 1 89.31 71 GLN B O 1
ATOM 5020 N N . ALA B 1 72 ? 24.281 -10.969 -14.719 1 95.69 72 ALA B N 1
ATOM 5021 C CA . ALA B 1 72 ? 24.547 -9.859 -13.812 1 95.69 72 ALA B CA 1
ATOM 5022 C C . ALA B 1 72 ? 23.594 -9.891 -12.617 1 95.69 72 ALA B C 1
ATOM 5024 O O . ALA B 1 72 ? 22.5 -10.477 -12.688 1 95.69 72 ALA B O 1
ATOM 5025 N N . PRO B 1 73 ? 23.984 -9.406 -11.508 1 95.81 73 PRO B N 1
ATOM 5026 C CA . PRO B 1 73 ? 23.125 -9.438 -10.32 1 95.81 73 PRO B CA 1
ATOM 5027 C C . PRO B 1 73 ? 22.031 -8.375 -10.359 1 95.81 73 PRO B C 1
ATOM 5029 O O . PRO B 1 73 ? 22.094 -7.441 -11.164 1 95.81 73 PRO B O 1
ATOM 5032 N N . LEU B 1 74 ? 21.031 -8.594 -9.602 1 96.5 74 LEU B N 1
ATOM 5033 C CA . LEU B 1 74 ? 20.062 -7.551 -9.234 1 96.5 74 LEU B CA 1
ATOM 5034 C C . LEU B 1 74 ? 20.547 -6.797 -7.996 1 96.5 74 LEU B C 1
ATOM 5036 O O . LEU B 1 74 ? 20.938 -7.41 -7 1 96.5 74 LEU B O 1
ATOM 5040 N N . VAL B 1 75 ? 20.562 -5.531 -8.117 1 95.38 75 VAL B N 1
ATOM 5041 C CA . VAL B 1 75 ? 20.891 -4.688 -6.969 1 95.38 75 VAL B CA 1
ATOM 5042 C C . VAL B 1 75 ? 19.625 -3.957 -6.508 1 95.38 75 VAL B C 1
ATOM 5044 O O . VAL B 1 75 ? 19 -3.23 -7.281 1 95.38 75 VAL B O 1
ATOM 5047 N N . ILE B 1 76 ? 19.281 -4.152 -5.234 1 95.94 76 ILE B N 1
ATOM 5048 C CA . ILE B 1 76 ? 18.141 -3.43 -4.68 1 95.94 76 ILE B CA 1
ATOM 5049 C C . ILE B 1 76 ? 18.578 -2.629 -3.457 1 95.94 76 ILE B C 1
ATOM 5051 O O . ILE B 1 76 ? 19.5 -3.033 -2.742 1 95.94 76 ILE B O 1
ATOM 5055 N N . TYR B 1 77 ? 17.953 -1.547 -3.287 1 93.94 77 TYR B N 1
ATOM 5056 C CA . TYR B 1 77 ? 18.109 -0.718 -2.098 1 93.94 77 TYR B CA 1
ATOM 5057 C C . TYR B 1 77 ? 16.828 0.035 -1.784 1 93.94 77 TYR B C 1
ATOM 5059 O O . TYR B 1 77 ? 15.93 0.123 -2.627 1 93.94 77 TYR B O 1
ATOM 5067 N N . GLY B 1 78 ? 16.703 0.439 -0.521 1 93.12 78 GLY B N 1
ATOM 5068 C CA . GLY B 1 78 ? 15.461 1.15 -0.277 1 93.12 78 GLY B CA 1
ATOM 5069 C C . GLY B 1 78 ? 15.352 1.701 1.132 1 93.12 78 GLY B C 1
ATOM 5070 O O . GLY B 1 78 ? 16.266 1.515 1.947 1 93.12 78 GLY B O 1
ATOM 5071 N N . GLU B 1 79 ? 14.328 2.52 1.235 1 92.44 79 GLU B N 1
ATOM 5072 C CA . GLU B 1 79 ? 13.945 3.152 2.492 1 92.44 79 GLU B CA 1
ATOM 5073 C C . GLU B 1 79 ? 12.445 3.029 2.736 1 92.44 79 GLU B C 1
ATOM 5075 O O . GLU B 1 79 ? 11.641 3.211 1.815 1 92.44 79 GLU B O 1
ATOM 5080 N N . ILE B 1 80 ? 12.102 2.674 3.949 1 93.19 80 ILE B N 1
ATOM 5081 C CA . ILE B 1 80 ? 10.703 2.625 4.371 1 93.19 80 ILE B CA 1
ATOM 5082 C C . ILE B 1 80 ? 10.484 3.592 5.531 1 93.19 80 ILE B C 1
ATOM 5084 O O . ILE B 1 80 ? 11.086 3.447 6.594 1 93.19 80 ILE B O 1
ATOM 5088 N N . LEU B 1 81 ? 9.68 4.578 5.242 1 91.62 81 LEU B N 1
ATOM 5089 C CA . LEU B 1 81 ? 9.242 5.477 6.305 1 91.62 81 LEU B CA 1
ATOM 5090 C C . LEU B 1 81 ? 8.172 4.812 7.168 1 91.62 81 LEU B C 1
ATOM 5092 O O . LEU B 1 81 ? 7.059 4.57 6.707 1 91.62 81 LEU B O 1
ATOM 5096 N N . ALA B 1 82 ? 8.578 4.449 8.32 1 86.38 82 ALA B N 1
ATOM 5097 C CA . ALA B 1 82 ? 7.668 3.703 9.18 1 86.38 82 ALA B CA 1
ATOM 5098 C C . ALA B 1 82 ? 7.922 4.023 10.648 1 86.38 82 ALA B C 1
ATOM 5100 O O . ALA B 1 82 ? 8.977 4.559 11.008 1 86.38 82 ALA B O 1
ATOM 5101 N N . LYS B 1 83 ? 6.918 3.701 11.453 1 71.88 83 LYS B N 1
ATOM 5102 C CA . LYS B 1 83 ? 7.039 3.881 12.898 1 71.88 83 LYS B CA 1
ATOM 5103 C C . LYS B 1 83 ? 7.867 2.762 13.523 1 71.88 83 LYS B C 1
ATOM 5105 O O . LYS B 1 83 ? 8.594 2.986 14.492 1 71.88 83 LYS B O 1
ATOM 5110 N N . VAL B 1 84 ? 7.727 1.662 12.867 1 65.81 84 VAL B N 1
ATOM 5111 C CA . VAL B 1 84 ? 8.383 0.475 13.414 1 65.81 84 VAL B CA 1
ATOM 5112 C C . VAL B 1 84 ? 9.797 0.365 12.852 1 65.81 84 VAL B C 1
ATOM 5114 O O . VAL B 1 84 ? 10.023 0.605 11.664 1 65.81 84 VAL B O 1
ATOM 5117 N N . SER B 1 85 ? 10.625 -0.024 13.797 1 70.31 85 SER B N 1
ATOM 5118 C CA . SER B 1 85 ? 12.023 -0.053 13.375 1 70.31 85 SER B CA 1
ATOM 5119 C C . SER B 1 85 ? 12.477 -1.478 13.086 1 70.31 85 SER B C 1
ATOM 5121 O O . SER B 1 85 ? 13.562 -1.686 12.531 1 70.31 85 SER B O 1
ATOM 5123 N N . SER B 1 86 ? 11.703 -2.354 13.406 1 74.75 86 SER B N 1
ATOM 5124 C CA . SER B 1 86 ? 12.102 -3.73 13.148 1 74.75 86 SER B CA 1
ATOM 5125 C C . SER B 1 86 ? 11.352 -4.312 11.953 1 74.75 86 SER B C 1
ATOM 5127 O O . SER B 1 86 ? 10.141 -4.129 11.828 1 74.75 86 SER B O 1
ATOM 5129 N N . ASP B 1 87 ? 12.172 -4.938 11.055 1 82.62 87 ASP B N 1
ATOM 5130 C CA . ASP B 1 87 ? 11.594 -5.535 9.852 1 82.62 87 ASP B CA 1
ATOM 5131 C C . ASP B 1 87 ? 12.57 -6.512 9.203 1 82.62 87 ASP B C 1
ATOM 5133 O O . ASP B 1 87 ? 13.75 -6.562 9.57 1 82.62 87 ASP B O 1
ATOM 5137 N N . THR B 1 88 ? 12.031 -7.418 8.539 1 84.88 88 THR B N 1
ATOM 5138 C CA . THR B 1 88 ? 12.82 -8.281 7.664 1 84.88 88 THR B CA 1
ATOM 5139 C C . THR B 1 88 ? 12.18 -8.383 6.281 1 84.88 88 THR B C 1
ATOM 5141 O O . THR B 1 88 ? 10.969 -8.594 6.164 1 84.88 88 THR B O 1
ATOM 5144 N N . LEU B 1 89 ? 13.109 -8.227 5.324 1 91.56 89 LEU B N 1
ATOM 5145 C CA . LEU B 1 89 ? 12.609 -8.352 3.963 1 91.56 89 LEU B CA 1
ATOM 5146 C C . LEU B 1 89 ? 13.008 -9.695 3.361 1 91.56 89 LEU B C 1
ATOM 5148 O O . LEU B 1 89 ? 14.055 -10.25 3.707 1 91.56 89 LEU B O 1
ATOM 5152 N N . GLU B 1 90 ? 12.18 -10.156 2.516 1 91.88 90 GLU B N 1
ATOM 5153 C CA . GLU B 1 90 ? 12.438 -11.383 1.765 1 91.88 90 GLU B CA 1
ATOM 5154 C C . GLU B 1 90 ? 12.344 -11.141 0.261 1 91.88 90 GLU B C 1
ATOM 5156 O O . GLU B 1 90 ? 11.344 -10.617 -0.231 1 91.88 90 GLU B O 1
ATOM 5161 N N . LEU B 1 91 ? 13.453 -11.477 -0.392 1 94.62 91 LEU B N 1
ATOM 5162 C CA . LEU B 1 91 ? 13.5 -11.398 -1.848 1 94.62 91 LEU B CA 1
ATOM 5163 C C . LEU B 1 91 ? 13.531 -12.797 -2.463 1 94.62 91 LEU B C 1
ATOM 5165 O O . LEU B 1 91 ? 14.414 -13.594 -2.146 1 94.62 91 LEU B O 1
ATOM 5169 N N . ALA B 1 92 ? 12.578 -13.07 -3.275 1 92.12 92 ALA B N 1
ATOM 5170 C CA . ALA B 1 92 ? 12.523 -14.328 -4.008 1 92.12 92 ALA B CA 1
ATOM 5171 C C . ALA B 1 92 ? 12.797 -14.109 -5.496 1 92.12 92 ALA B C 1
ATOM 5173 O O . ALA B 1 92 ? 12.172 -13.258 -6.125 1 92.12 92 ALA B O 1
ATOM 5174 N N . ILE B 1 93 ? 13.727 -14.852 -6.031 1 94 93 ILE B N 1
ATOM 5175 C CA . ILE B 1 93 ? 14.062 -14.766 -7.449 1 94 93 ILE B CA 1
ATOM 5176 C C . ILE B 1 93 ? 13.758 -16.094 -8.133 1 94 93 ILE B C 1
ATOM 5178 O O . ILE B 1 93 ? 14.297 -17.141 -7.75 1 94 93 ILE B O 1
ATOM 5182 N N . TYR B 1 94 ? 12.914 -16.016 -9.125 1 92.31 94 TYR B N 1
ATOM 5183 C CA . TYR B 1 94 ? 12.539 -17.188 -9.914 1 92.31 94 TYR B CA 1
ATOM 5184 C C . TYR B 1 94 ? 13.242 -17.188 -11.266 1 92.31 94 TYR B C 1
ATOM 5186 O O . TYR B 1 94 ? 12.883 -16.406 -12.148 1 92.31 94 TYR B O 1
ATOM 5194 N N . GLU B 1 95 ? 14.172 -18.031 -11.414 1 92.06 95 GLU B N 1
ATOM 5195 C CA . GLU B 1 95 ? 14.797 -18.234 -12.719 1 92.06 95 GLU B CA 1
ATOM 5196 C C . GLU B 1 95 ? 14.18 -19.422 -13.445 1 92.06 95 GLU B C 1
ATOM 5198 O O . GLU B 1 95 ? 13.844 -20.438 -12.82 1 92.06 95 GLU B O 1
ATOM 5203 N N . ASP B 1 96 ? 13.969 -19.312 -14.766 1 91.88 96 ASP B N 1
ATOM 5204 C CA . ASP B 1 96 ? 13.359 -20.359 -15.594 1 91.88 96 ASP B CA 1
ATOM 5205 C C . ASP B 1 96 ? 11.992 -20.75 -15.047 1 91.88 96 ASP B C 1
ATOM 5207 O O . ASP B 1 96 ? 11.648 -21.938 -15.008 1 91.88 96 ASP B O 1
ATOM 5211 N N . TYR B 1 97 ? 11.305 -19.719 -14.539 1 92.75 97 TYR B N 1
ATOM 5212 C CA . TYR B 1 97 ? 10.008 -19.922 -13.906 1 92.75 97 TYR B CA 1
ATOM 5213 C C . TYR B 1 97 ? 9 -20.469 -14.906 1 92.75 97 TYR B C 1
ATOM 5215 O O . TYR B 1 97 ? 8.859 -19.938 -16.016 1 92.75 97 TYR B O 1
ATOM 5223 N N . MET B 1 98 ? 8.297 -21.516 -14.547 1 91.94 98 MET B N 1
ATOM 5224 C CA . MET B 1 98 ? 7.422 -22.203 -15.492 1 91.94 98 MET B CA 1
ATOM 5225 C C . MET B 1 98 ? 5.965 -21.797 -15.281 1 91.94 98 MET B C 1
ATOM 5227 O O . MET B 1 98 ? 5.055 -22.5 -15.711 1 91.94 98 MET B O 1
ATOM 5231 N N . GLY B 1 99 ? 5.707 -20.703 -14.523 1 90.75 99 GLY B N 1
ATOM 5232 C CA . GLY B 1 99 ? 4.371 -20.141 -14.445 1 90.75 99 GLY B CA 1
ATOM 5233 C C . GLY B 1 99 ? 3.607 -20.578 -13.211 1 90.75 99 GLY B C 1
ATOM 5234 O O . GLY B 1 99 ? 4.137 -21.312 -12.375 1 90.75 99 GLY B O 1
ATOM 5235 N N . SER B 1 100 ? 2.432 -20.172 -13.18 1 87.5 100 SER B N 1
ATOM 5236 C CA . SER B 1 100 ? 1.617 -20.328 -11.984 1 87.5 100 SER B CA 1
ATOM 5237 C C . SER B 1 100 ? 0.988 -21.719 -11.922 1 87.5 100 SER B C 1
ATOM 5239 O O . SER B 1 100 ? 0.549 -22.172 -10.859 1 87.5 100 SER B O 1
ATOM 5241 N N . LEU B 1 101 ? 0.933 -22.391 -13.008 1 86.62 101 LEU B N 1
ATOM 5242 C CA . LEU B 1 101 ? 0.318 -23.719 -13.055 1 86.62 101 LEU B CA 1
ATOM 5243 C C . LEU B 1 101 ? 1.219 -24.75 -12.398 1 86.62 101 LEU B C 1
ATOM 5245 O O . LEU B 1 101 ? 0.733 -25.672 -11.727 1 86.62 101 LEU B O 1
ATOM 5249 N N . VAL B 1 102 ? 2.516 -24.578 -12.641 1 86.38 102 VAL B N 1
ATOM 5250 C CA . VAL B 1 102 ? 3.48 -25.562 -12.164 1 86.38 102 VAL B CA 1
ATOM 5251 C C . VAL B 1 102 ? 4.207 -25.031 -10.938 1 86.38 102 VAL B C 1
ATOM 5253 O O . VAL B 1 102 ? 4.562 -25.797 -10.031 1 86.38 102 VAL B O 1
ATOM 5256 N N . LYS B 1 103 ? 4.441 -23.719 -10.867 1 82.5 103 LYS B N 1
ATOM 5257 C CA . LYS B 1 103 ? 5.094 -23 -9.781 1 82.5 103 LYS B CA 1
ATOM 5258 C C . LYS B 1 103 ? 6.488 -23.562 -9.508 1 82.5 103 LYS B C 1
ATOM 5260 O O . LYS B 1 103 ? 6.863 -23.766 -8.352 1 82.5 103 LYS B O 1
ATOM 5265 N N . LYS B 1 104 ? 7.086 -24.016 -10.5 1 85.75 104 LYS B N 1
ATOM 5266 C CA . LYS B 1 104 ? 8.453 -24.516 -10.445 1 85.75 104 LYS B CA 1
ATOM 5267 C C . LYS B 1 104 ? 9.367 -23.75 -11.398 1 85.75 104 LYS B C 1
ATOM 5269 O O . LYS B 1 104 ? 8.898 -23.188 -12.391 1 85.75 104 LYS B O 1
ATOM 5274 N N . PRO B 1 105 ? 10.664 -23.734 -11.141 1 84.69 105 PRO B N 1
ATOM 5275 C CA . PRO B 1 105 ? 11.359 -24.188 -9.93 1 84.69 105 PRO B CA 1
ATOM 5276 C C . PRO B 1 105 ? 11.117 -23.281 -8.734 1 84.69 105 PRO B C 1
ATOM 5278 O O . PRO B 1 105 ? 10.562 -22.188 -8.883 1 84.69 105 PRO B O 1
ATOM 5281 N N . ALA B 1 106 ? 11.484 -23.781 -7.551 1 80.81 106 ALA B N 1
ATOM 5282 C CA . ALA B 1 106 ? 11.438 -22.922 -6.363 1 80.81 106 ALA B CA 1
ATOM 5283 C C . ALA B 1 106 ? 12.383 -21.734 -6.504 1 80.81 106 ALA B C 1
ATOM 5285 O O . ALA B 1 106 ? 13.445 -21.844 -7.121 1 80.81 106 ALA B O 1
ATOM 5286 N N . PRO B 1 107 ? 12 -20.656 -5.914 1 87.25 107 PRO B N 1
ATOM 5287 C CA . PRO B 1 107 ? 12.852 -19.469 -6.031 1 87.25 107 PRO B CA 1
ATOM 5288 C C . PRO B 1 107 ? 14.07 -19.531 -5.121 1 87.25 107 PRO B C 1
ATOM 5290 O O . PRO B 1 107 ? 14.094 -20.297 -4.152 1 87.25 107 PRO B O 1
ATOM 5293 N N . THR B 1 108 ? 15.086 -18.734 -5.523 1 87.25 108 THR B N 1
ATOM 5294 C CA . THR B 1 108 ? 16.141 -18.391 -4.582 1 87.25 108 THR B CA 1
ATOM 5295 C C . THR B 1 108 ? 15.664 -17.312 -3.611 1 87.25 108 THR B C 1
ATOM 5297 O O . THR B 1 108 ? 15.164 -16.266 -4.031 1 87.25 108 THR B O 1
ATOM 5300 N N . ILE B 1 109 ? 15.836 -17.594 -2.311 1 88.19 109 ILE B N 1
ATOM 5301 C CA . ILE B 1 109 ? 15.32 -16.688 -1.299 1 88.19 109 ILE B CA 1
ATOM 5302 C C . ILE B 1 109 ? 16.469 -15.945 -0.631 1 88.19 109 ILE B C 1
ATOM 5304 O O . ILE B 1 109 ? 17.469 -16.562 -0.24 1 88.19 109 ILE B O 1
ATOM 5308 N N . TYR B 1 110 ? 16.375 -14.68 -0.586 1 88.38 110 TYR B N 1
ATOM 5309 C CA . TYR B 1 110 ? 17.312 -13.828 0.145 1 88.38 110 TYR B CA 1
ATOM 5310 C C . TYR B 1 110 ? 16.609 -13.148 1.321 1 88.38 110 TYR B C 1
ATOM 5312 O O . TYR B 1 110 ? 15.617 -12.445 1.143 1 88.38 110 TYR B O 1
ATOM 5320 N N . GLN B 1 111 ? 17.062 -13.422 2.502 1 86.94 111 GLN B N 1
ATOM 5321 C CA . GLN B 1 111 ? 16.641 -12.648 3.664 1 86.94 111 GLN B CA 1
ATOM 5322 C C . GLN B 1 111 ? 17.484 -11.383 3.812 1 86.94 111 GLN B C 1
ATOM 5324 O O . GLN B 1 111 ? 18.703 -11.453 3.975 1 86.94 111 GLN B O 1
ATOM 5329 N N . ILE B 1 112 ? 16.828 -10.344 3.756 1 88.56 112 ILE B N 1
ATOM 5330 C CA . ILE B 1 112 ? 17.547 -9.062 3.75 1 88.56 112 ILE B CA 1
ATOM 5331 C C . ILE B 1 112 ? 17.344 -8.359 5.09 1 88.56 112 ILE B C 1
ATOM 5333 O O . ILE B 1 112 ? 16.234 -7.914 5.41 1 88.56 112 ILE B O 1
ATOM 5337 N N . PRO B 1 113 ? 18.344 -8.227 5.82 1 81 113 PRO B N 1
ATOM 5338 C CA . PRO B 1 113 ? 18.219 -7.473 7.066 1 81 113 PRO B CA 1
ATOM 5339 C C . PRO B 1 113 ? 18 -5.98 6.832 1 81 113 PRO B C 1
ATOM 5341 O O . PRO B 1 113 ? 18.469 -5.438 5.824 1 81 113 PRO B O 1
ATOM 5344 N N . VAL B 1 114 ? 17.312 -5.406 7.723 1 86.69 114 VAL B N 1
ATOM 5345 C CA . VAL B 1 114 ? 17.062 -3.975 7.645 1 86.69 114 VAL B CA 1
ATOM 5346 C C . VAL B 1 114 ? 17.781 -3.256 8.781 1 86.69 114 VAL B C 1
ATOM 5348 O O . VAL B 1 114 ? 18.188 -3.885 9.758 1 86.69 114 VAL B O 1
ATOM 5351 N N . SER B 1 115 ? 18 -2.023 8.586 1 82.69 115 SER B N 1
ATOM 5352 C CA . SER B 1 115 ? 18.594 -1.188 9.625 1 82.69 115 SER B CA 1
ATOM 5353 C C . SER B 1 115 ? 17.828 0.115 9.797 1 82.69 115 SER B C 1
ATOM 5355 O O . SER B 1 115 ? 17.297 0.667 8.828 1 82.69 115 SER B O 1
ATOM 5357 N N . SER B 1 116 ? 17.828 0.507 11.031 1 84 116 SER B N 1
ATOM 5358 C CA . SER B 1 116 ? 17.312 1.853 11.273 1 84 116 SER B CA 1
ATOM 5359 C C . SER B 1 116 ? 18.328 2.914 10.844 1 84 116 SER B C 1
ATOM 5361 O O . SER B 1 116 ? 19.516 2.787 11.109 1 84 116 SER B O 1
ATOM 5363 N N . GLY B 1 117 ? 17.797 3.861 10.219 1 83.25 117 GLY B N 1
ATOM 5364 C CA . GLY B 1 117 ? 18.688 4.934 9.797 1 83.25 117 GLY B CA 1
ATOM 5365 C C . GLY B 1 117 ? 19.312 5.688 10.961 1 83.25 117 GLY B C 1
ATOM 5366 O O . GLY B 1 117 ? 18.625 5.996 11.938 1 83.25 117 GLY B O 1
ATOM 5367 N N . ASP B 1 118 ? 20.625 5.984 10.914 1 81.06 118 ASP B N 1
ATOM 5368 C CA . ASP B 1 118 ? 21.312 6.707 11.969 1 81.06 118 ASP B CA 1
ATOM 5369 C C . ASP B 1 118 ? 21.875 8.031 11.461 1 81.06 118 ASP B C 1
ATOM 5371 O O . ASP B 1 118 ? 22.641 8.695 12.156 1 81.06 118 ASP B O 1
ATOM 5375 N N . GLY B 1 119 ? 21.531 8.305 10.281 1 85.44 119 GLY B N 1
ATOM 5376 C CA . GLY B 1 119 ? 22.016 9.531 9.68 1 85.44 119 GLY B CA 1
ATOM 5377 C C . GLY B 1 119 ? 23.188 9.305 8.734 1 85.44 119 GLY B C 1
ATOM 5378 O O . GLY B 1 119 ? 23.406 10.086 7.809 1 85.44 119 GLY B O 1
ATOM 5379 N N . TYR B 1 120 ? 23.953 8.312 9.023 1 82.06 120 TYR B N 1
ATOM 5380 C CA . TYR B 1 120 ? 25.094 7.957 8.18 1 82.06 120 TYR B CA 1
ATOM 5381 C C . TYR B 1 120 ? 24.703 6.848 7.203 1 82.06 120 TYR B C 1
ATOM 5383 O O . TYR B 1 120 ? 25.156 6.844 6.055 1 82.06 120 TYR B O 1
ATOM 5391 N N . TYR B 1 121 ? 23.969 5.961 7.73 1 81.5 121 TYR B N 1
ATOM 5392 C CA . TYR B 1 121 ? 23.344 4.926 6.914 1 81.5 121 TYR B CA 1
ATOM 5393 C C . TYR B 1 121 ? 21.812 4.98 7.031 1 81.5 121 TYR B C 1
ATOM 5395 O O . TYR B 1 121 ? 21.234 4.359 7.926 1 81.5 121 TYR B O 1
ATOM 5403 N N . GLY B 1 122 ? 21.359 5.711 6.152 1 84.94 122 GLY B N 1
ATOM 5404 C CA . GLY B 1 122 ? 19.922 5.934 6.242 1 84.94 122 GLY B CA 1
ATOM 5405 C C . GLY B 1 122 ? 19.547 7.113 7.125 1 84.94 122 GLY B C 1
ATOM 5406 O O . GLY B 1 122 ? 20.297 7.453 8.055 1 84.94 122 GLY B O 1
ATOM 5407 N N . LEU B 1 123 ? 18.469 7.652 6.863 1 87.69 123 LEU B N 1
ATOM 5408 C CA . LEU B 1 123 ? 18 8.781 7.66 1 87.69 123 LEU B CA 1
ATOM 5409 C C . LEU B 1 123 ? 17.219 8.297 8.875 1 87.69 123 LEU B C 1
ATOM 5411 O O . LEU B 1 123 ? 16.516 7.289 8.805 1 87.69 123 LEU B O 1
ATOM 5415 N N . PRO B 1 124 ? 17.359 9.039 9.961 1 81.44 124 PRO B N 1
ATOM 5416 C CA . PRO B 1 124 ? 16.578 8.656 11.141 1 81.44 124 PRO B CA 1
ATOM 5417 C C . PRO B 1 124 ? 15.078 8.617 10.867 1 81.44 124 PRO B C 1
ATOM 5419 O O . PRO B 1 124 ? 14.555 9.484 10.164 1 81.44 124 PRO B O 1
ATOM 5422 N N . GLY B 1 125 ? 14.492 7.605 11.375 1 78.88 125 GLY B N 1
ATOM 5423 C CA . GLY B 1 125 ? 13.062 7.438 11.133 1 78.88 125 GLY B CA 1
ATOM 5424 C C . GLY B 1 125 ? 12.758 6.5 9.977 1 78.88 125 GLY B C 1
ATOM 5425 O O . GLY B 1 125 ? 11.617 6.066 9.805 1 78.88 125 GLY B O 1
ATOM 5426 N N . ASN B 1 126 ? 13.75 6.23 9.242 1 87.94 126 ASN B N 1
ATOM 5427 C CA . ASN B 1 126 ? 13.594 5.309 8.117 1 87.94 126 ASN B CA 1
ATOM 5428 C C . ASN B 1 126 ? 14.211 3.947 8.422 1 87.94 126 ASN B C 1
ATOM 5430 O O . ASN B 1 126 ? 15.172 3.852 9.188 1 87.94 126 ASN B O 1
ATOM 5434 N N . ILE B 1 127 ? 13.57 2.998 7.891 1 90.25 127 ILE B N 1
ATOM 5435 C CA . ILE B 1 127 ? 14.172 1.673 7.785 1 90.25 127 ILE B CA 1
ATOM 5436 C C . ILE B 1 127 ? 14.875 1.529 6.438 1 90.25 127 ILE B C 1
ATOM 5438 O O . ILE B 1 127 ? 14.312 1.869 5.395 1 90.25 127 ILE B O 1
ATOM 5442 N N . THR B 1 128 ? 16.125 1.068 6.48 1 90.69 128 THR B N 1
ATOM 5443 C CA . THR B 1 128 ? 16.891 1.009 5.242 1 90.69 128 THR B CA 1
ATOM 5444 C C . THR B 1 128 ? 17.344 -0.42 4.957 1 90.69 128 THR B C 1
ATOM 5446 O O . THR B 1 128 ? 17.531 -1.214 5.879 1 90.69 128 THR B O 1
ATOM 5449 N N . PHE B 1 129 ? 17.5 -0.732 3.688 1 90.12 129 PHE B N 1
ATOM 5450 C CA . PHE B 1 129 ? 17.984 -2.043 3.27 1 90.12 129 PHE B CA 1
ATOM 5451 C C . PHE B 1 129 ? 18.703 -1.953 1.931 1 90.12 129 PHE B C 1
ATOM 5453 O O . PHE B 1 129 ? 18.484 -1.01 1.166 1 90.12 129 PHE B O 1
ATOM 5460 N N . SER B 1 130 ? 19.594 -2.861 1.667 1 91.06 130 SER B N 1
ATOM 5461 C CA . SER B 1 130 ? 20.281 -3.049 0.388 1 91.06 130 SER B CA 1
ATOM 5462 C C . SER B 1 130 ? 20.734 -4.496 0.209 1 91.06 130 SER B C 1
ATOM 5464 O O . SER B 1 130 ? 21.031 -5.184 1.187 1 91.06 130 SER B O 1
ATOM 5466 N N . HIS B 1 131 ? 20.703 -4.898 -0.981 1 91.5 131 HIS B N 1
ATOM 5467 C CA . HIS B 1 131 ? 21.125 -6.266 -1.267 1 91.5 131 HIS B CA 1
ATOM 5468 C C . HIS B 1 131 ? 21.531 -6.422 -2.729 1 91.5 131 HIS B C 1
ATOM 5470 O O . HIS B 1 131 ? 20.938 -5.793 -3.611 1 91.5 131 HIS B O 1
ATOM 5476 N N . THR B 1 132 ? 22.531 -7.168 -2.904 1 92.5 132 THR B N 1
ATOM 5477 C CA . THR B 1 132 ? 22.953 -7.602 -4.23 1 92.5 132 THR B CA 1
ATOM 5478 C C . THR B 1 132 ? 22.828 -9.117 -4.367 1 92.5 132 THR B C 1
ATOM 5480 O O . THR B 1 132 ? 23.422 -9.867 -3.588 1 92.5 132 THR B O 1
ATOM 5483 N N . THR B 1 133 ? 22.109 -9.516 -5.32 1 93.25 133 THR B N 1
ATOM 5484 C CA . THR B 1 133 ? 21.891 -10.945 -5.516 1 93.25 133 THR B CA 1
ATOM 5485 C C . THR B 1 133 ? 23.094 -11.57 -6.215 1 93.25 133 THR B C 1
ATOM 5487 O O . THR B 1 133 ? 24 -10.867 -6.668 1 93.25 133 THR B O 1
ATOM 5490 N N . LYS B 1 134 ? 23.031 -12.953 -6.27 1 92.06 134 LYS B N 1
ATOM 5491 C CA . LYS B 1 134 ? 23.906 -13.648 -7.223 1 92.06 134 LYS B CA 1
ATOM 5492 C C . LYS B 1 134 ? 23.531 -13.297 -8.656 1 92.06 134 LYS B C 1
ATOM 5494 O O . LYS B 1 134 ? 22.5 -12.664 -8.906 1 92.06 134 LYS B O 1
ATOM 5499 N N . ASP B 1 135 ? 24.391 -13.656 -9.5 1 94.44 135 ASP B N 1
ATOM 5500 C CA . ASP B 1 135 ? 24.109 -13.383 -10.906 1 94.44 135 ASP B CA 1
ATOM 5501 C C . ASP B 1 135 ? 22.844 -14.094 -11.367 1 94.44 135 ASP B C 1
ATOM 5503 O O . ASP B 1 135 ? 22.594 -15.242 -11 1 94.44 135 ASP B O 1
ATOM 5507 N N . ILE B 1 136 ? 22.047 -13.414 -12.047 1 93.88 136 ILE B N 1
ATOM 5508 C CA . ILE B 1 136 ? 20.828 -13.93 -12.672 1 93.88 136 ILE B CA 1
ATOM 5509 C C . ILE B 1 136 ? 21.062 -14.141 -14.164 1 93.88 136 ILE B C 1
ATOM 5511 O O . ILE B 1 136 ? 21.641 -13.281 -14.836 1 93.88 136 ILE B O 1
ATOM 5515 N N . LYS B 1 137 ? 20.625 -15.359 -14.531 1 88.69 137 LYS B N 1
ATOM 5516 C CA . LYS B 1 137 ? 20.797 -15.703 -15.938 1 88.69 137 LYS B CA 1
ATOM 5517 C C . LYS B 1 137 ? 19.531 -15.383 -16.734 1 88.69 137 LYS B C 1
ATOM 5519 O O . LYS B 1 137 ? 18.516 -16.062 -16.594 1 88.69 137 LYS B O 1
ATOM 5524 N N . GLY B 1 138 ? 19.5 -14.352 -17.594 1 91.69 138 GLY B N 1
ATOM 5525 C CA . GLY B 1 138 ? 18.344 -13.992 -18.406 1 91.69 138 GLY B CA 1
ATOM 5526 C C . GLY B 1 138 ? 17.234 -13.352 -17.594 1 91.69 138 GLY B C 1
ATOM 5527 O O . GLY B 1 138 ? 17.453 -12.883 -16.484 1 91.69 138 GLY B O 1
ATOM 5528 N N . TYR B 1 139 ? 16.047 -13.328 -18.219 1 95.31 139 TYR B N 1
ATOM 5529 C CA . TYR B 1 139 ? 14.891 -12.758 -17.516 1 95.31 139 TYR B CA 1
ATOM 5530 C C . TYR B 1 139 ? 14.453 -13.648 -16.359 1 95.31 139 TYR B C 1
ATOM 5532 O O . TYR B 1 139 ? 14.469 -14.875 -16.469 1 95.31 139 TYR B O 1
ATOM 5540 N N . ALA B 1 140 ? 14.133 -13.086 -15.266 1 95.94 140 ALA B N 1
ATOM 5541 C CA . ALA B 1 140 ? 13.633 -13.781 -14.078 1 95.94 140 ALA B CA 1
ATOM 5542 C C . ALA B 1 140 ? 12.398 -13.078 -13.516 1 95.94 140 ALA B C 1
ATOM 5544 O O . ALA B 1 140 ? 12 -12.016 -14 1 95.94 140 ALA B O 1
ATOM 5545 N N . PHE B 1 141 ? 11.734 -13.742 -12.602 1 96.12 141 PHE B N 1
ATOM 5546 C CA . PHE B 1 141 ? 10.656 -13.125 -11.836 1 96.12 141 PHE B CA 1
ATOM 5547 C C . PHE B 1 141 ? 11.078 -12.891 -10.398 1 96.12 141 PHE B C 1
ATOM 5549 O O . PHE B 1 141 ? 11.938 -13.602 -9.867 1 96.12 141 PHE B O 1
ATOM 5556 N N . GLY B 1 142 ? 10.492 -11.875 -9.867 1 94.88 142 GLY B N 1
ATOM 5557 C CA . GLY B 1 142 ? 10.867 -11.578 -8.5 1 94.88 142 GLY B CA 1
ATOM 5558 C C . GLY B 1 142 ? 9.695 -11.133 -7.641 1 94.88 142 GLY B C 1
ATOM 5559 O O . GLY B 1 142 ? 8.656 -10.727 -8.164 1 94.88 142 GLY B O 1
ATOM 5560 N N . ARG B 1 143 ? 9.914 -11.281 -6.332 1 95.56 143 ARG B N 1
ATOM 5561 C CA . ARG B 1 143 ? 9.008 -10.789 -5.297 1 95.56 143 ARG B CA 1
ATOM 5562 C C . ARG B 1 143 ? 9.789 -10.234 -4.105 1 95.56 143 ARG B C 1
ATOM 5564 O O . ARG B 1 143 ? 10.742 -10.859 -3.639 1 95.56 143 ARG B O 1
ATOM 5571 N N . LEU B 1 144 ? 9.445 -9.094 -3.74 1 96.88 144 LEU B N 1
ATOM 5572 C CA . LEU B 1 144 ? 10.016 -8.469 -2.551 1 96.88 144 LEU B CA 1
ATOM 5573 C C . LEU B 1 144 ? 8.93 -8.141 -1.532 1 96.88 144 LEU B C 1
ATOM 5575 O O . LEU B 1 144 ? 8 -7.383 -1.827 1 96.88 144 LEU B O 1
ATOM 5579 N N . THR B 1 145 ? 9.086 -8.742 -0.3 1 93.94 145 THR B N 1
ATOM 5580 C CA . THR B 1 145 ? 8.078 -8.531 0.738 1 93.94 145 THR B CA 1
ATOM 5581 C C . THR B 1 145 ? 8.734 -8.109 2.049 1 93.94 145 THR B C 1
ATOM 5583 O O . THR B 1 145 ? 9.828 -8.578 2.385 1 93.94 145 THR B O 1
ATOM 5586 N N . SER B 1 146 ? 8.102 -7.18 2.676 1 91.75 146 SER B N 1
ATOM 5587 C CA . SER B 1 146 ? 8.414 -6.816 4.055 1 91.75 146 SER B CA 1
ATOM 5588 C C . SER B 1 146 ? 7.484 -7.523 5.035 1 91.75 146 SER B C 1
ATOM 5590 O O . SER B 1 146 ? 6.27 -7.559 4.832 1 91.75 146 SER B O 1
ATOM 5592 N N . LYS B 1 147 ? 8.078 -8.078 6.035 1 82.81 147 LYS B N 1
ATOM 5593 C CA . LYS B 1 147 ? 7.258 -8.766 7.031 1 82.81 147 LYS B CA 1
ATOM 5594 C C . LYS B 1 147 ? 6.316 -7.797 7.734 1 82.81 147 LYS B C 1
ATOM 5596 O O . LYS B 1 147 ? 5.152 -8.117 7.977 1 82.81 147 LYS B O 1
ATOM 5601 N N . ALA B 1 148 ? 6.762 -6.664 7.938 1 82.25 148 ALA B N 1
ATOM 5602 C CA . ALA B 1 148 ? 6 -5.691 8.719 1 82.25 148 ALA B CA 1
ATOM 5603 C C . ALA B 1 148 ? 5.121 -4.832 7.82 1 82.25 148 ALA B C 1
ATOM 5605 O O . ALA B 1 148 ? 4.055 -4.375 8.242 1 82.25 148 ALA B O 1
ATOM 5606 N N . HIS B 1 149 ? 5.504 -4.684 6.609 1 87 149 HIS B N 1
ATOM 5607 C CA . HIS B 1 149 ? 4.867 -3.611 5.852 1 87 149 HIS B CA 1
ATOM 5608 C C . HIS B 1 149 ? 4.297 -4.129 4.535 1 87 149 HIS B C 1
ATOM 5610 O O . HIS B 1 149 ? 3.785 -3.354 3.727 1 87 149 HIS B O 1
ATOM 5616 N N . GLY B 1 150 ? 4.422 -5.391 4.293 1 88.44 150 GLY B N 1
ATOM 5617 C CA . GLY B 1 150 ? 3.736 -5.984 3.156 1 88.44 150 GLY B CA 1
ATOM 5618 C C . GLY B 1 150 ? 4.602 -6.078 1.915 1 88.44 150 GLY B C 1
ATOM 5619 O O . GLY B 1 150 ? 5.832 -6.016 2.004 1 88.44 150 GLY B O 1
ATOM 5620 N N . THR B 1 151 ? 3.916 -6.211 0.802 1 94.06 151 THR B N 1
ATOM 5621 C CA . THR B 1 151 ? 4.59 -6.512 -0.457 1 94.06 151 THR B CA 1
ATOM 5622 C C . THR B 1 151 ? 5.039 -5.23 -1.153 1 94.06 151 THR B C 1
ATOM 5624 O O . THR B 1 151 ? 4.266 -4.277 -1.27 1 94.06 151 THR B O 1
ATOM 5627 N N . LEU B 1 152 ? 6.242 -5.223 -1.58 1 96.44 152 LEU B N 1
ATOM 5628 C CA . LEU B 1 152 ? 6.727 -4.109 -2.389 1 96.44 152 LEU B CA 1
ATOM 5629 C C . LEU B 1 152 ? 6.5 -4.375 -3.873 1 96.44 152 LEU B C 1
ATOM 5631 O O . LEU B 1 152 ? 6.016 -3.506 -4.598 1 96.44 152 LEU B O 1
ATOM 5635 N N . PHE B 1 153 ? 6.836 -5.59 -4.254 1 95.75 153 PHE B N 1
ATOM 5636 C CA . PHE B 1 153 ? 6.434 -6.039 -5.582 1 95.75 153 PHE B CA 1
ATOM 5637 C C . PHE B 1 153 ? 6.316 -7.559 -5.629 1 95.75 153 PHE B C 1
ATOM 5639 O O . PHE B 1 153 ? 6.906 -8.258 -4.801 1 95.75 153 PHE B O 1
ATOM 5646 N N . SER B 1 154 ? 5.512 -7.984 -6.547 1 94.5 154 SER B N 1
ATOM 5647 C CA . SER B 1 154 ? 5.312 -9.414 -6.746 1 94.5 154 SER B CA 1
ATOM 5648 C C . SER B 1 154 ? 5.137 -9.75 -8.219 1 94.5 154 SER B C 1
ATOM 5650 O O . SER B 1 154 ? 4.387 -9.078 -8.93 1 94.5 154 SER B O 1
ATOM 5652 N N . ASP B 1 155 ? 5.855 -10.758 -8.68 1 93.31 155 ASP B N 1
ATOM 5653 C CA . ASP B 1 155 ? 5.75 -11.289 -10.031 1 93.31 155 ASP B CA 1
ATOM 5654 C C . ASP B 1 155 ? 6.23 -10.273 -11.07 1 93.31 155 ASP B C 1
ATOM 5656 O O . ASP B 1 155 ? 5.613 -10.117 -12.125 1 93.31 155 ASP B O 1
ATOM 5660 N N . PHE B 1 156 ? 7.195 -9.539 -10.68 1 97.62 156 PHE B N 1
ATOM 5661 C CA . PHE B 1 156 ? 7.797 -8.609 -11.633 1 97.62 156 PHE B CA 1
ATOM 5662 C C . PHE B 1 156 ? 8.891 -9.305 -12.438 1 97.62 156 PHE B C 1
ATOM 5664 O O . PHE B 1 156 ? 9.625 -10.141 -11.914 1 97.62 156 PHE B O 1
ATOM 5671 N N . ILE B 1 157 ? 9.031 -8.938 -13.664 1 97.88 157 ILE B N 1
ATOM 5672 C CA . ILE B 1 157 ? 10.133 -9.391 -14.5 1 97.88 157 ILE B CA 1
ATOM 5673 C C . ILE B 1 157 ? 11.406 -8.625 -14.133 1 97.88 157 ILE B C 1
ATOM 5675 O O . ILE B 1 157 ? 11.398 -7.398 -14.047 1 97.88 157 ILE B O 1
ATOM 5679 N N . ILE B 1 158 ? 12.43 -9.391 -13.898 1 97.5 158 ILE B N 1
ATOM 5680 C CA . ILE B 1 158 ? 13.742 -8.859 -13.547 1 97.5 158 ILE B CA 1
ATOM 5681 C C . ILE B 1 158 ? 14.719 -9.086 -14.695 1 97.5 158 ILE B C 1
ATOM 5683 O O . ILE B 1 158 ? 14.773 -10.18 -15.273 1 97.5 158 ILE B O 1
ATOM 5687 N N . THR B 1 159 ? 15.453 -8.039 -15.016 1 97.06 159 THR B N 1
ATOM 5688 C CA . THR B 1 159 ? 16.516 -8.148 -16.016 1 97.06 159 THR B CA 1
ATOM 5689 C C . THR B 1 159 ? 17.891 -8.195 -15.352 1 97.06 159 THR B C 1
ATOM 5691 O O . THR B 1 159 ? 18.141 -7.469 -14.391 1 97.06 159 THR B O 1
ATOM 5694 N N . PRO B 1 160 ? 18.734 -9.102 -15.914 1 96.25 160 PRO B N 1
ATOM 5695 C CA . PRO B 1 160 ? 20.109 -9.094 -15.375 1 96.25 160 PRO B CA 1
ATOM 5696 C C . PRO B 1 160 ? 20.734 -7.703 -15.406 1 96.25 160 PRO B C 1
ATOM 5698 O O . PRO B 1 160 ? 20.719 -7.035 -16.453 1 96.25 160 PRO B O 1
ATOM 5701 N N . GLY B 1 161 ? 21.25 -7.273 -14.195 1 96.19 161 GLY B N 1
ATOM 5702 C CA . GLY B 1 161 ? 21.938 -5.996 -14.133 1 96.19 161 GLY B CA 1
ATOM 5703 C C . GLY B 1 161 ? 21.047 -4.867 -13.633 1 96.19 161 GLY B C 1
ATOM 5704 O O . GLY B 1 161 ? 21.516 -3.738 -13.461 1 96.19 161 GLY B O 1
ATOM 5705 N N . ASP B 1 162 ? 19.797 -5.191 -13.367 1 96.75 162 ASP B N 1
ATOM 5706 C CA . ASP B 1 162 ? 18.922 -4.16 -12.844 1 96.75 162 ASP B CA 1
ATOM 5707 C C . ASP B 1 162 ? 19.438 -3.605 -11.523 1 96.75 162 ASP B C 1
ATOM 5709 O O . ASP B 1 162 ? 19.938 -4.355 -10.68 1 96.75 162 ASP B O 1
ATOM 5713 N N . THR B 1 163 ? 19.406 -2.338 -11.414 1 96.38 163 THR B N 1
ATOM 5714 C CA . THR B 1 163 ? 19.578 -1.608 -10.156 1 96.38 163 THR B CA 1
ATOM 5715 C C . THR B 1 163 ? 18.359 -0.748 -9.859 1 96.38 163 THR B C 1
ATOM 5717 O O . THR B 1 163 ? 18.047 0.184 -10.609 1 96.38 163 THR B O 1
ATOM 5720 N N . VAL B 1 164 ? 17.703 -1.071 -8.711 1 96.94 164 VAL B N 1
ATOM 5721 C CA . VAL B 1 164 ? 16.438 -0.378 -8.445 1 96.94 164 VAL B CA 1
ATOM 5722 C C . VAL B 1 164 ? 16.328 -0.074 -6.953 1 96.94 164 VAL B C 1
ATOM 5724 O O . VAL B 1 164 ? 16.703 -0.894 -6.117 1 96.94 164 VAL B O 1
ATOM 5727 N N . GLY B 1 165 ? 15.883 1.126 -6.699 1 96.06 165 GLY B N 1
ATOM 5728 C CA . GLY B 1 165 ? 15.586 1.556 -5.34 1 96.06 165 GLY B CA 1
ATOM 5729 C C . GLY B 1 165 ? 14.102 1.593 -5.035 1 96.06 165 GLY B C 1
ATOM 5730 O O . GLY B 1 165 ? 13.281 1.776 -5.938 1 96.06 165 GLY B O 1
ATOM 5731 N N . PHE B 1 166 ? 13.773 1.373 -3.754 1 96.19 166 PHE B N 1
ATOM 5732 C CA . PHE B 1 166 ? 12.398 1.397 -3.26 1 96.19 166 PHE B CA 1
ATOM 5733 C C . PHE B 1 166 ? 12.242 2.443 -2.16 1 96.19 166 PHE B C 1
ATOM 5735 O O . PHE B 1 166 ? 13.023 2.477 -1.21 1 96.19 166 PHE B O 1
ATOM 5742 N N . PHE B 1 167 ? 11.336 3.295 -2.336 1 95.75 167 PHE B N 1
ATOM 5743 C CA . PHE B 1 167 ? 10.961 4.227 -1.28 1 95.75 167 PHE B CA 1
ATOM 5744 C C . PHE B 1 167 ? 9.477 4.09 -0.944 1 95.75 167 PHE B C 1
ATOM 5746 O O . PHE B 1 167 ? 8.617 4.355 -1.786 1 95.75 167 PHE B O 1
ATOM 5753 N N . MET B 1 168 ? 9.188 3.676 0.28 1 95.25 168 MET B N 1
ATOM 5754 C CA . MET B 1 168 ? 7.812 3.436 0.71 1 95.25 168 MET B CA 1
ATOM 5755 C C . MET B 1 168 ? 7.445 4.332 1.887 1 95.25 168 MET B C 1
ATOM 5757 O O . MET B 1 168 ? 8.188 4.418 2.863 1 95.25 168 MET B O 1
ATOM 5761 N N . ASP B 1 169 ? 6.383 5.07 1.744 1 94.25 169 ASP B N 1
ATOM 5762 C CA . ASP B 1 169 ? 5.754 5.82 2.828 1 94.25 169 ASP B CA 1
ATOM 5763 C C . ASP B 1 169 ? 4.566 5.059 3.406 1 94.25 169 ASP B C 1
ATOM 5765 O O . ASP B 1 169 ? 3.482 5.051 2.818 1 94.25 169 ASP B O 1
ATOM 5769 N N . THR B 1 170 ? 4.738 4.461 4.605 1 91.81 170 THR B N 1
ATOM 5770 C CA . THR B 1 170 ? 3.691 3.617 5.168 1 91.81 170 THR B CA 1
ATOM 5771 C C . THR B 1 170 ? 2.557 4.465 5.734 1 91.81 170 THR B C 1
ATOM 5773 O O . THR B 1 170 ? 1.448 3.969 5.941 1 91.81 170 THR B O 1
ATOM 5776 N N . PHE B 1 171 ? 2.748 5.711 5.938 1 87.81 171 PHE B N 1
ATOM 5777 C CA . PHE B 1 171 ? 1.712 6.582 6.477 1 87.81 171 PHE B CA 1
ATOM 5778 C C . PHE B 1 171 ? 0.694 6.945 5.398 1 87.81 171 PHE B C 1
ATOM 5780 O O . PHE B 1 171 ? -0.495 7.094 5.688 1 87.81 171 PHE B O 1
ATOM 5787 N N . ARG B 1 172 ? 1.153 7.027 4.23 1 92.19 172 ARG B N 1
ATOM 5788 C CA . ARG B 1 172 ? 0.272 7.355 3.115 1 92.19 172 ARG B CA 1
ATOM 5789 C C . ARG B 1 172 ? 0.03 6.141 2.23 1 92.19 172 ARG B C 1
ATOM 5791 O O . ARG B 1 172 ? -0.795 6.184 1.315 1 92.19 172 ARG B O 1
ATOM 5798 N N . ASN B 1 173 ? 0.741 5.07 2.521 1 91.94 173 ASN B N 1
ATOM 5799 C CA . ASN B 1 173 ? 0.662 3.848 1.73 1 91.94 173 ASN B CA 1
ATOM 5800 C C . ASN B 1 173 ? 1.01 4.102 0.267 1 91.94 173 ASN B C 1
ATOM 5802 O O . ASN B 1 173 ? 0.217 3.799 -0.626 1 91.94 173 ASN B O 1
ATOM 5806 N N . ARG B 1 174 ? 2.162 4.684 0.099 1 96.25 174 ARG B N 1
ATOM 5807 C CA . ARG B 1 174 ? 2.689 4.973 -1.23 1 96.25 174 ARG B CA 1
ATOM 5808 C C . ARG B 1 174 ? 4.039 4.297 -1.443 1 96.25 174 ARG B C 1
ATOM 5810 O O . ARG B 1 174 ? 4.875 4.266 -0.536 1 96.25 174 ARG B O 1
ATOM 5817 N N . LEU B 1 175 ? 4.23 3.777 -2.586 1 96.88 175 LEU B N 1
ATOM 5818 C CA . LEU B 1 175 ? 5.477 3.133 -2.984 1 96.88 175 LEU B CA 1
ATOM 5819 C C . LEU B 1 175 ? 5.961 3.668 -4.328 1 96.88 175 LEU B C 1
ATOM 5821 O O . LEU B 1 175 ? 5.191 3.723 -5.293 1 96.88 175 LEU B O 1
ATOM 5825 N N . VAL B 1 176 ? 7.223 4.074 -4.359 1 97.56 176 VAL B N 1
ATOM 5826 C CA . VAL B 1 176 ? 7.797 4.535 -5.621 1 97.56 176 VAL B CA 1
ATOM 5827 C C . VAL B 1 176 ? 9.133 3.83 -5.867 1 97.56 176 VAL B C 1
ATOM 5829 O O . VAL B 1 176 ? 9.727 3.273 -4.941 1 97.56 176 VAL B O 1
ATOM 5832 N N . PHE B 1 177 ? 9.5 3.842 -7.082 1 97.81 177 PHE B N 1
ATOM 5833 C CA . PHE B 1 177 ? 10.742 3.215 -7.512 1 97.81 177 PHE B CA 1
ATOM 5834 C C . PHE B 1 177 ? 11.773 4.266 -7.902 1 97.81 177 PHE B C 1
ATOM 5836 O O . PHE B 1 177 ? 11.422 5.305 -8.469 1 97.81 177 PHE B O 1
ATOM 5843 N N . LEU B 1 178 ? 13.031 3.963 -7.562 1 95.62 178 LEU B N 1
ATOM 5844 C CA . LEU B 1 178 ? 14.133 4.883 -7.805 1 95.62 178 LEU B CA 1
ATOM 5845 C C . LEU B 1 178 ? 15.289 4.168 -8.508 1 95.62 178 LEU B C 1
ATOM 5847 O O . LEU B 1 178 ? 15.312 2.939 -8.578 1 95.62 178 LEU B O 1
ATOM 5851 N N . GLY B 1 179 ? 16.266 4.961 -9.047 1 94.12 179 GLY B N 1
ATOM 5852 C CA . GLY B 1 179 ? 17.469 4.391 -9.625 1 94.12 179 GLY B CA 1
ATOM 5853 C C . GLY B 1 179 ? 17.391 4.25 -11.133 1 94.12 179 GLY B C 1
ATOM 5854 O O . GLY B 1 179 ? 16.406 4.648 -11.75 1 94.12 179 GLY B O 1
ATOM 5855 N N . PRO B 1 180 ? 18.391 3.686 -11.75 1 94.62 180 PRO B N 1
ATOM 5856 C CA . PRO B 1 180 ? 18.531 3.693 -13.203 1 94.62 180 PRO B CA 1
ATOM 5857 C C . PRO B 1 180 ? 17.484 2.828 -13.898 1 94.62 180 PRO B C 1
ATOM 5859 O O . PRO B 1 180 ? 17.141 3.084 -15.055 1 94.62 180 PRO B O 1
ATOM 5862 N N . ASN B 1 181 ? 16.984 1.804 -13.195 1 97.25 181 ASN B N 1
ATOM 5863 C CA . ASN B 1 181 ? 16.031 0.909 -13.836 1 97.25 181 ASN B CA 1
ATOM 5864 C C . ASN B 1 181 ? 14.633 1.041 -13.227 1 97.25 181 ASN B C 1
ATOM 5866 O O . ASN B 1 181 ? 13.812 0.131 -13.344 1 97.25 181 ASN B O 1
ATOM 5870 N N . ALA B 1 182 ? 14.359 2.139 -12.602 1 97.38 182 ALA B N 1
ATOM 5871 C CA . ALA B 1 182 ? 13.102 2.391 -11.906 1 97.38 182 ALA B CA 1
ATOM 5872 C C . ALA B 1 182 ? 11.906 2.219 -12.852 1 97.38 182 ALA B C 1
ATOM 5874 O O . ALA B 1 182 ? 10.867 1.682 -12.461 1 97.38 182 ALA B O 1
ATOM 5875 N N . ASP B 1 183 ? 12.016 2.654 -14.086 1 98.25 183 ASP B N 1
ATOM 5876 C CA . ASP B 1 183 ? 10.898 2.66 -15.031 1 98.25 183 ASP B CA 1
ATOM 5877 C C . ASP B 1 183 ? 10.438 1.238 -15.352 1 98.25 183 ASP B C 1
ATOM 5879 O O . ASP B 1 183 ? 9.258 1.008 -15.617 1 98.25 183 ASP B O 1
ATOM 5883 N N . LYS B 1 184 ? 11.336 0.233 -15.266 1 98.62 184 LYS B N 1
ATOM 5884 C CA . LYS B 1 184 ? 10.977 -1.164 -15.492 1 98.62 184 LYS B CA 1
ATOM 5885 C C . LYS B 1 184 ? 10.023 -1.665 -14.406 1 98.62 184 LYS B C 1
ATOM 5887 O O . LYS B 1 184 ? 9.18 -2.521 -14.664 1 98.62 184 LYS B O 1
ATOM 5892 N N . TYR B 1 185 ? 10.18 -1.139 -13.305 1 98.5 185 TYR B N 1
ATOM 5893 C CA . TYR B 1 185 ? 9.352 -1.553 -12.172 1 98.5 185 TYR B CA 1
ATOM 5894 C C . TYR B 1 185 ? 8.086 -0.714 -12.086 1 98.5 185 TYR B C 1
ATOM 5896 O O . TYR B 1 185 ? 7.012 -1.229 -11.758 1 98.5 185 TYR B O 1
ATOM 5904 N N . LYS B 1 186 ? 8.219 0.519 -12.461 1 98.25 186 LYS B N 1
ATOM 5905 C CA . LYS B 1 186 ? 7.062 1.407 -12.484 1 98.25 186 LYS B CA 1
ATOM 5906 C C . LYS B 1 186 ? 5.996 0.892 -13.453 1 98.25 186 LYS B C 1
ATOM 5908 O O . LYS B 1 186 ? 4.812 0.839 -13.102 1 98.25 186 LYS B O 1
ATOM 5913 N N . ILE B 1 187 ? 6.371 0.513 -14.617 1 98.56 187 ILE B N 1
ATOM 5914 C CA . ILE B 1 187 ? 5.41 0.055 -15.617 1 98.56 187 ILE B CA 1
ATOM 5915 C C . ILE B 1 187 ? 4.715 -1.212 -15.117 1 98.56 187 ILE B C 1
ATOM 5917 O O . ILE B 1 187 ? 3.514 -1.395 -15.336 1 98.56 187 ILE B O 1
ATOM 5921 N N . GLN B 1 188 ? 5.422 -2.092 -14.469 1 98.5 188 GLN B N 1
ATOM 5922 C CA . GLN B 1 188 ? 4.828 -3.34 -14.008 1 98.5 188 GLN B CA 1
ATOM 5923 C C . GLN B 1 188 ? 3.85 -3.09 -12.859 1 98.5 188 GLN B C 1
ATOM 5925 O O . GLN B 1 188 ? 2.83 -3.773 -12.75 1 98.5 188 GLN B O 1
ATOM 5930 N N . LYS B 1 189 ? 4.16 -2.104 -12.039 1 98.12 189 LYS B N 1
ATOM 5931 C CA . LYS B 1 189 ? 3.193 -1.677 -11.031 1 98.12 189 LYS B CA 1
ATOM 5932 C C . LYS B 1 189 ? 1.92 -1.146 -11.68 1 98.12 189 LYS B C 1
ATOM 5934 O O . LYS B 1 189 ? 0.812 -1.465 -11.242 1 98.12 189 LYS B O 1
ATOM 5939 N N . GLU B 1 190 ? 2.088 -0.349 -12.695 1 97.75 190 GLU B N 1
ATOM 5940 C CA . GLU B 1 190 ? 0.944 0.196 -13.422 1 97.75 190 GLU B CA 1
ATOM 5941 C C . GLU B 1 190 ? 0.114 -0.916 -14.055 1 97.75 190 GLU B C 1
ATOM 5943 O O . GLU B 1 190 ? -1.117 -0.856 -14.055 1 97.75 190 GLU B O 1
ATOM 5948 N N . LEU B 1 191 ? 0.772 -1.86 -14.562 1 98.19 191 LEU B N 1
ATOM 5949 C CA . LEU B 1 191 ? 0.082 -3 -15.156 1 98.19 191 LEU B CA 1
ATOM 5950 C C . LEU B 1 191 ? -0.686 -3.783 -14.094 1 98.19 191 LEU B C 1
ATOM 5952 O O . LEU B 1 191 ? -1.807 -4.234 -14.344 1 98.19 191 LEU B O 1
ATOM 5956 N N . ASP B 1 192 ? -0.09 -3.936 -12.914 1 96.62 192 ASP B N 1
ATOM 5957 C CA . ASP B 1 192 ? -0.785 -4.562 -11.797 1 96.62 192 ASP B CA 1
ATOM 5958 C C . ASP B 1 192 ? -2.076 -3.816 -11.469 1 96.62 192 ASP B C 1
ATOM 5960 O O . ASP B 1 192 ? -3.115 -4.438 -11.234 1 96.62 192 ASP B O 1
ATOM 5964 N N . GLU B 1 193 ? -1.948 -2.584 -11.438 1 97.44 193 GLU B N 1
ATOM 5965 C CA . GLU B 1 193 ? -3.1 -1.761 -11.078 1 97.44 193 GLU B CA 1
ATOM 5966 C C . GLU B 1 193 ? -4.184 -1.83 -12.148 1 97.44 193 GLU B C 1
ATOM 5968 O O . GLU B 1 193 ? -5.375 -1.849 -11.836 1 97.44 193 GLU B O 1
ATOM 5973 N N . ALA B 1 194 ? -3.768 -1.83 -13.383 1 96.94 194 ALA B N 1
ATOM 5974 C CA . ALA B 1 194 ? -4.73 -1.975 -14.469 1 96.94 194 ALA B CA 1
ATOM 5975 C C . ALA B 1 194 ? -5.492 -3.293 -14.352 1 96.94 194 ALA B C 1
ATOM 5977 O O . ALA B 1 194 ? -6.699 -3.344 -14.594 1 96.94 194 ALA B O 1
ATOM 5978 N N . LYS B 1 195 ? -4.758 -4.32 -14.031 1 95.5 195 LYS B N 1
ATOM 5979 C CA . LYS B 1 195 ? -5.398 -5.613 -13.82 1 95.5 195 LYS B CA 1
ATOM 5980 C C . LYS B 1 195 ? -6.414 -5.551 -12.688 1 95.5 195 LYS B C 1
ATOM 5982 O O . LYS B 1 195 ? -7.492 -6.141 -12.773 1 95.5 195 LYS B O 1
ATOM 5987 N N . LEU B 1 196 ? -6.047 -4.906 -11.695 1 95.88 196 LEU B N 1
ATOM 5988 C CA . LEU B 1 196 ? -6.922 -4.777 -10.531 1 95.88 196 LEU B CA 1
ATOM 5989 C C . LEU B 1 196 ? -8.195 -4.023 -10.891 1 95.88 196 LEU B C 1
ATOM 5991 O O . LEU B 1 196 ? -9.281 -4.375 -10.422 1 95.88 196 LEU B O 1
ATOM 5995 N N . VAL B 1 197 ? -8.094 -3.02 -11.672 1 95.81 197 VAL B N 1
ATOM 5996 C CA . VAL B 1 197 ? -9.258 -2.271 -12.125 1 95.81 197 VAL B CA 1
ATOM 5997 C C . VAL B 1 197 ? -10.172 -3.182 -12.945 1 95.81 197 VAL B C 1
ATOM 5999 O O . VAL B 1 197 ? -11.391 -3.193 -12.75 1 95.81 197 VAL B O 1
ATOM 6002 N N . ASP B 1 198 ? -9.555 -3.908 -13.828 1 93.44 198 ASP B N 1
ATOM 6003 C CA . ASP B 1 198 ? -10.32 -4.844 -14.648 1 93.44 198 ASP B CA 1
ATOM 6004 C C . ASP B 1 198 ? -11.07 -5.852 -13.781 1 93.44 198 ASP B C 1
ATOM 6006 O O . ASP B 1 198 ? -12.242 -6.145 -14.031 1 93.44 198 ASP B O 1
ATOM 6010 N N . LEU B 1 199 ? -10.422 -6.355 -12.82 1 91.88 199 LEU B N 1
ATOM 6011 C CA . LEU B 1 199 ? -11.031 -7.309 -11.906 1 91.88 199 LEU B CA 1
ATOM 6012 C C . LEU B 1 199 ? -12.211 -6.676 -11.164 1 91.88 199 LEU B C 1
ATOM 6014 O O . LEU B 1 199 ? -13.273 -7.285 -11.039 1 91.88 199 LEU B O 1
ATOM 6018 N N . ALA B 1 200 ? -12.023 -5.496 -10.734 1 91.88 200 ALA B N 1
ATOM 6019 C CA . ALA B 1 200 ? -13.031 -4.809 -9.93 1 91.88 200 ALA B CA 1
ATOM 6020 C C . ALA B 1 200 ? -14.258 -4.457 -10.766 1 91.88 200 ALA B C 1
ATOM 6022 O O . ALA B 1 200 ? -15.367 -4.383 -10.25 1 91.88 200 ALA B O 1
ATOM 6023 N N . GLU B 1 201 ? -14.055 -4.258 -12.023 1 90.56 201 GLU B N 1
ATOM 6024 C CA . GLU B 1 201 ? -15.148 -3.816 -12.883 1 90.56 201 GLU B CA 1
ATOM 6025 C C . GLU B 1 201 ? -15.812 -5 -13.578 1 90.56 201 GLU B C 1
ATOM 6027 O O . GLU B 1 201 ? -16.875 -4.852 -14.188 1 90.56 201 GLU B O 1
ATOM 6032 N N . SER B 1 202 ? -15.188 -6.152 -13.469 1 89.25 202 SER B N 1
ATOM 6033 C CA . SER B 1 202 ? -15.75 -7.348 -14.086 1 89.25 202 SER B CA 1
ATOM 6034 C C . SER B 1 202 ? -16.812 -7.984 -13.188 1 89.25 202 SER B C 1
ATOM 6036 O O . SER B 1 202 ? -16.625 -8.062 -11.969 1 89.25 202 SER B O 1
ATOM 6038 N N . PRO B 1 203 ? -17.906 -8.414 -13.797 1 88.94 203 PRO B N 1
ATOM 6039 C CA . PRO B 1 203 ? -18.906 -9.094 -12.984 1 88.94 203 PRO B CA 1
ATOM 6040 C C . PRO B 1 203 ? -18.422 -10.414 -12.398 1 88.94 203 PRO B C 1
ATOM 6042 O O . PRO B 1 203 ? -17.656 -11.133 -13.055 1 88.94 203 PRO B O 1
ATOM 6045 N N . ALA B 1 204 ? -18.906 -10.719 -11.195 1 89.88 204 ALA B N 1
ATOM 6046 C CA . ALA B 1 204 ? -18.625 -12 -10.555 1 89.88 204 ALA B CA 1
ATOM 6047 C C . ALA B 1 204 ? -19.719 -13.016 -10.844 1 89.88 204 ALA B C 1
ATOM 6049 O O . ALA B 1 204 ? -20.578 -13.266 -10 1 89.88 204 ALA B O 1
ATOM 6050 N N . ASN B 1 205 ? -19.547 -13.648 -11.945 1 89.94 205 ASN B N 1
ATOM 6051 C CA . ASN B 1 205 ? -20.562 -14.594 -12.375 1 89.94 205 ASN B CA 1
ATOM 6052 C C . ASN B 1 205 ? -20.516 -15.883 -11.562 1 89.94 205 ASN B C 1
ATOM 6054 O O . ASN B 1 205 ? -19.438 -16.406 -11.281 1 89.94 205 ASN B O 1
ATOM 6058 N N . LEU B 1 206 ? -21.719 -16.359 -11.148 1 90.06 206 LEU B N 1
ATOM 6059 C CA . LEU B 1 206 ? -21.844 -17.578 -10.367 1 90.06 206 LEU B CA 1
ATOM 6060 C C . LEU B 1 206 ? -22.906 -18.5 -10.969 1 90.06 206 LEU B C 1
ATOM 6062 O O . LEU B 1 206 ? -24.062 -18.078 -11.141 1 90.06 206 LEU B O 1
ATOM 6066 N N . VAL B 1 207 ? -22.516 -19.688 -11.25 1 89.25 207 VAL B N 1
ATOM 6067 C CA . VAL B 1 207 ? -23.484 -20.672 -11.734 1 89.25 207 VAL B CA 1
ATOM 6068 C C . VAL B 1 207 ? -24.297 -21.203 -10.57 1 89.25 207 VAL B C 1
ATOM 6070 O O . VAL B 1 207 ? -23.75 -21.578 -9.531 1 89.25 207 VAL B O 1
ATOM 6073 N N . VAL B 1 208 ? -25.562 -21.141 -10.773 1 90.5 208 VAL B N 1
ATOM 6074 C CA . VAL B 1 208 ? -26.422 -21.609 -9.695 1 90.5 208 VAL B CA 1
ATOM 6075 C C . VAL B 1 208 ? -27.359 -22.719 -10.219 1 90.5 208 VAL B C 1
ATOM 6077 O O . VAL B 1 208 ? -27.812 -22.656 -11.359 1 90.5 208 VAL B O 1
ATOM 6080 N N . GLU B 1 209 ? -27.516 -23.703 -9.398 1 87.62 209 GLU B N 1
ATOM 6081 C CA . GLU B 1 209 ? -28.406 -24.812 -9.742 1 87.62 209 GLU B CA 1
ATOM 6082 C C . GLU B 1 209 ? -29.875 -24.391 -9.656 1 87.62 209 GLU B C 1
ATOM 6084 O O . GLU B 1 209 ? -30.688 -24.781 -10.5 1 87.62 209 GLU B O 1
ATOM 6089 N N . ASP B 1 210 ? -30.156 -23.656 -8.594 1 90.12 210 ASP B N 1
ATOM 6090 C CA . ASP B 1 210 ? -31.516 -23.188 -8.328 1 90.12 210 ASP B CA 1
ATOM 6091 C C . ASP B 1 210 ? -31.547 -21.672 -8.172 1 90.12 210 ASP B C 1
ATOM 6093 O O . ASP B 1 210 ? -31.312 -21.141 -7.078 1 90.12 210 ASP B O 1
ATOM 6097 N N . MET B 1 211 ? -32.031 -21.047 -9.266 1 89.94 211 MET B N 1
ATOM 6098 C CA . MET B 1 211 ? -32.031 -19.578 -9.305 1 89.94 211 MET B CA 1
ATOM 6099 C C . MET B 1 211 ? -32.969 -19.016 -8.242 1 89.94 211 MET B C 1
ATOM 6101 O O . MET B 1 211 ? -32.656 -18.031 -7.574 1 89.94 211 MET B O 1
ATOM 6105 N N . GLU B 1 212 ? -34.094 -19.562 -8.172 1 88.5 212 GLU B N 1
ATOM 6106 C CA . GLU B 1 212 ? -35.094 -19.094 -7.203 1 88.5 212 GLU B CA 1
ATOM 6107 C C . GLU B 1 212 ? -34.562 -19.203 -5.777 1 88.5 212 GLU B C 1
ATOM 6109 O O . GLU B 1 212 ? -34.719 -18.281 -4.973 1 88.5 212 GLU B O 1
ATOM 6114 N N . ALA B 1 213 ? -34 -20.328 -5.5 1 88.06 213 ALA B N 1
ATOM 6115 C CA . ALA B 1 213 ? -33.438 -20.547 -4.172 1 88.06 213 ALA B CA 1
ATOM 6116 C C . ALA B 1 213 ? -32.344 -19.531 -3.865 1 88.06 213 ALA B C 1
ATOM 6118 O O . ALA B 1 213 ? -32.25 -19.047 -2.74 1 88.06 213 ALA B O 1
ATOM 6119 N N . PHE B 1 214 ? -31.562 -19.297 -4.836 1 88.62 214 PHE B N 1
ATOM 6120 C CA . PHE B 1 214 ? -30.469 -18.344 -4.645 1 88.62 214 PHE B CA 1
ATOM 6121 C C . PHE B 1 214 ? -31 -16.953 -4.355 1 88.62 214 PHE B C 1
ATOM 6123 O O . PHE B 1 214 ? -30.516 -16.281 -3.443 1 88.62 214 PHE B O 1
ATOM 6130 N N . LEU B 1 215 ? -31.859 -16.531 -5.113 1 85.75 215 LEU B N 1
ATOM 6131 C CA . LEU B 1 215 ? -32.438 -15.195 -4.957 1 85.75 215 LEU B CA 1
ATOM 6132 C C . LEU B 1 215 ? -33.156 -15.062 -3.625 1 85.75 215 LEU B C 1
ATOM 6134 O O . LEU B 1 215 ? -33.125 -14 -2.992 1 85.75 215 LEU B O 1
ATOM 6138 N N . GLU B 1 216 ? -33.75 -16.078 -3.23 1 82.69 216 GLU B N 1
ATOM 6139 C CA . GLU B 1 216 ? -34.438 -16.078 -1.951 1 82.69 216 GLU B CA 1
ATOM 6140 C C . GLU B 1 216 ? -33.469 -15.945 -0.786 1 82.69 216 GLU B C 1
ATOM 6142 O O . GLU B 1 216 ? -33.781 -15.281 0.208 1 82.69 216 GLU B O 1
ATOM 6147 N N . ALA B 1 217 ? -32.406 -16.578 -0.918 1 77.81 217 ALA B N 1
ATOM 6148 C CA . ALA B 1 217 ? -31.391 -16.547 0.132 1 77.81 217 ALA B CA 1
ATOM 6149 C C . ALA B 1 217 ? -30.828 -15.133 0.288 1 77.81 217 ALA B C 1
ATOM 6151 O O . ALA B 1 217 ? -30.375 -14.758 1.369 1 77.81 217 ALA B O 1
ATOM 6152 N N . GLY B 1 218 ? -30.891 -14.383 -0.752 1 75.38 218 GLY B N 1
ATOM 6153 C CA . GLY B 1 218 ? -30.328 -13.047 -0.747 1 75.38 218 GLY B CA 1
ATOM 6154 C C . GLY B 1 218 ? -31.297 -11.992 -0.24 1 75.38 218 GLY B C 1
ATOM 6155 O O . GLY B 1 218 ? -30.922 -10.836 -0.042 1 75.38 218 GLY B O 1
ATOM 6156 N N . THR B 1 219 ? -32.469 -12.328 -0.139 1 69.31 219 THR B N 1
ATOM 6157 C CA . THR B 1 219 ? -33.531 -11.367 0.187 1 69.31 219 THR B CA 1
ATOM 6158 C C . THR B 1 219 ? -33.25 -10.695 1.529 1 69.31 219 THR B C 1
ATOM 6160 O O . THR B 1 219 ? -33.594 -9.531 1.73 1 69.31 219 THR B O 1
ATOM 6163 N N . ASP B 1 220 ? -32.469 -11.367 2.375 1 61.38 220 ASP B N 1
ATOM 6164 C CA . ASP B 1 220 ? -32.188 -10.797 3.691 1 61.38 220 ASP B CA 1
ATOM 6165 C C . ASP B 1 220 ? -30.875 -10.039 3.691 1 61.38 220 ASP B C 1
ATOM 6167 O O . ASP B 1 220 ? -30.453 -9.508 4.723 1 61.38 220 ASP B O 1
ATOM 6171 N N . SER B 1 221 ? -30.422 -10.008 2.471 1 63.47 221 SER B N 1
ATOM 6172 C CA . SER B 1 221 ? -29.109 -9.398 2.434 1 63.47 221 SER B CA 1
ATOM 6173 C C . SER B 1 221 ? -29.188 -7.887 2.25 1 63.47 221 SER B C 1
ATOM 6175 O O . SER B 1 221 ? -30.172 -7.383 1.704 1 63.47 221 SER B O 1
ATOM 6177 N N . ARG B 1 222 ? -28.172 -7.254 2.695 1 65.81 222 ARG B N 1
ATOM 6178 C CA . ARG B 1 222 ? -28.062 -5.809 2.547 1 65.81 222 ARG B CA 1
ATOM 6179 C C . ARG B 1 222 ? -27.953 -5.414 1.077 1 65.81 222 ARG B C 1
ATOM 6181 O O . ARG B 1 222 ? -27.312 -6.105 0.292 1 65.81 222 ARG B O 1
ATOM 6188 N N . GLU B 1 223 ? -28.828 -4.586 0.599 1 61.25 223 GLU B N 1
ATOM 6189 C CA . GLU B 1 223 ? -28.656 -4.082 -0.758 1 61.25 223 GLU B CA 1
ATOM 6190 C C . GLU B 1 223 ? -27.484 -3.094 -0.832 1 61.25 223 GLU B C 1
ATOM 6192 O O . GLU B 1 223 ? -27.391 -2.186 -0.005 1 61.25 223 GLU B O 1
ATOM 6197 N N . PRO B 1 224 ? -26.641 -3.523 -1.733 1 58.62 224 PRO B N 1
ATOM 6198 C CA . PRO B 1 224 ? -25.531 -2.57 -1.819 1 58.62 224 PRO B CA 1
ATOM 6199 C C . PRO B 1 224 ? -25.984 -1.183 -2.271 1 58.62 224 PRO B C 1
ATOM 6201 O O . PRO B 1 224 ? -26.781 -1.062 -3.209 1 58.62 224 PRO B O 1
ATOM 6204 N N . GLU B 1 225 ? -25.812 -0.201 -1.414 1 58.75 225 GLU B N 1
ATOM 6205 C CA . GLU B 1 225 ? -26.188 1.137 -1.863 1 58.75 225 GLU B CA 1
ATOM 6206 C C . GLU B 1 225 ? -25.391 1.552 -3.092 1 58.75 225 GLU B C 1
ATOM 6208 O O . GLU B 1 225 ? -25.922 2.174 -4.012 1 58.75 225 GLU B O 1
ATOM 6213 N N . TYR B 1 226 ? -24.125 1.39 -3.172 1 67.38 226 TYR B N 1
ATOM 6214 C CA . TYR B 1 226 ? -23.359 1.816 -4.344 1 67.38 226 TYR B CA 1
ATOM 6215 C C . TYR B 1 226 ? -22.094 0.99 -4.5 1 67.38 226 TYR B C 1
ATOM 6217 O O . TYR B 1 226 ? -21.312 0.858 -3.555 1 67.38 226 TYR B O 1
ATOM 6225 N N . GLY B 1 227 ? -21.938 0.357 -5.66 1 74.69 227 GLY B N 1
ATOM 6226 C CA . GLY B 1 227 ? -20.656 -0.003 -6.25 1 74.69 227 GLY B CA 1
ATOM 6227 C C . GLY B 1 227 ? -20.062 -1.257 -5.645 1 74.69 227 GLY B C 1
ATOM 6228 O O . GLY B 1 227 ? -19.031 -1.746 -6.113 1 74.69 227 GLY B O 1
ATOM 6229 N N . VAL B 1 228 ? -20.719 -1.855 -4.574 1 80.81 228 VAL B N 1
ATOM 6230 C CA . VAL B 1 228 ? -20.172 -3.084 -4.016 1 80.81 228 VAL B CA 1
ATOM 6231 C C . VAL B 1 228 ? -20.562 -4.273 -4.891 1 80.81 228 VAL B C 1
ATOM 6233 O O . VAL B 1 228 ? -21.734 -4.438 -5.234 1 80.81 228 VAL B O 1
ATOM 6236 N N . ARG B 1 229 ? -19.594 -5.008 -5.172 1 87.31 229 ARG B N 1
ATOM 6237 C CA . ARG B 1 229 ? -19.844 -6.125 -6.074 1 87.31 229 ARG B CA 1
ATOM 6238 C C . ARG B 1 229 ? -20.516 -7.277 -5.348 1 87.31 229 ARG B C 1
ATOM 6240 O O . ARG B 1 229 ? -20.25 -7.52 -4.168 1 87.31 229 ARG B O 1
ATOM 6247 N N . SER B 1 230 ? -21.453 -7.938 -6.074 1 86.69 230 SER B N 1
ATOM 6248 C CA . SER B 1 230 ? -22.094 -9.172 -5.648 1 86.69 230 SER B CA 1
ATOM 6249 C C . SER B 1 230 ? -22.062 -10.227 -6.754 1 86.69 230 SER B C 1
ATOM 6251 O O . SER B 1 230 ? -21.75 -9.914 -7.902 1 86.69 230 SER B O 1
ATOM 6253 N N . PHE B 1 231 ? -22.375 -11.406 -6.355 1 88.38 231 PHE B N 1
ATOM 6254 C CA . PHE B 1 231 ? -22.469 -12.445 -7.379 1 88.38 231 PHE B CA 1
ATOM 6255 C C . PHE B 1 231 ? -23.562 -12.109 -8.383 1 88.38 231 PHE B C 1
ATOM 6257 O O . PHE B 1 231 ? -24.625 -11.625 -8.008 1 88.38 231 PHE B O 1
ATOM 6264 N N . VAL B 1 232 ? -23.234 -12.352 -9.57 1 90 232 VAL B N 1
ATOM 6265 C CA . VAL B 1 232 ? -24.219 -12.336 -10.641 1 90 232 VAL B CA 1
ATOM 6266 C C . VAL B 1 232 ? -24.609 -13.773 -11.016 1 90 232 VAL B C 1
ATOM 6268 O O . VAL B 1 232 ? -23.922 -14.414 -11.812 1 90 232 VAL B O 1
ATOM 6271 N N . PRO B 1 233 ? -25.688 -14.188 -10.453 1 90.62 233 PRO B N 1
ATOM 6272 C CA . PRO B 1 233 ? -26.047 -15.586 -10.68 1 90.62 233 PRO B CA 1
ATOM 6273 C C . PRO B 1 233 ? -26.562 -15.844 -12.094 1 90.62 233 PRO B C 1
ATOM 6275 O O . PRO B 1 233 ? -27.172 -14.961 -12.703 1 90.62 233 PRO B O 1
ATOM 6278 N N . TYR B 1 234 ? -26.297 -17.016 -12.609 1 91.56 234 TYR B N 1
ATOM 6279 C CA . TYR B 1 234 ? -26.891 -17.5 -13.852 1 91.56 234 TYR B CA 1
ATOM 6280 C C . TYR B 1 234 ? -27.156 -18.984 -13.781 1 91.56 234 TYR B C 1
ATOM 6282 O O . TYR B 1 234 ? -26.453 -19.734 -13.094 1 91.56 234 TYR B O 1
ATOM 6290 N N . PRO B 1 235 ? -28.203 -19.438 -14.391 1 92.38 235 PRO B N 1
ATOM 6291 C CA . PRO B 1 235 ? -28.578 -20.844 -14.281 1 92.38 235 PRO B CA 1
ATOM 6292 C C . PRO B 1 235 ? -27.594 -21.766 -15 1 92.38 235 PRO B C 1
ATOM 6294 O O . PRO B 1 235 ? -26.969 -21.375 -15.992 1 92.38 235 PRO B O 1
ATOM 6297 N N . LYS B 1 236 ? -27.547 -22.969 -14.609 1 89.12 236 LYS B N 1
ATOM 6298 C CA . LYS B 1 236 ? -26.625 -23.984 -15.109 1 89.12 236 LYS B CA 1
ATOM 6299 C C . LYS B 1 236 ? -26.844 -24.234 -16.609 1 89.12 236 LYS B C 1
ATOM 6301 O O . LYS B 1 236 ? -25.891 -24.516 -17.328 1 89.12 236 LYS B O 1
ATOM 6306 N N . GLU B 1 237 ? -28 -24.094 -17.031 1 88.62 237 GLU B N 1
ATOM 6307 C CA . GLU B 1 237 ? -28.328 -24.359 -18.438 1 88.62 237 GLU B CA 1
ATOM 6308 C C . GLU B 1 237 ? -27.703 -23.312 -19.359 1 88.62 237 GLU B C 1
ATOM 6310 O O . GLU B 1 237 ? -27.562 -23.547 -20.562 1 88.62 237 GLU B O 1
ATOM 6315 N N . LYS B 1 238 ? -27.281 -22.203 -18.75 1 92.44 238 LYS B N 1
ATOM 6316 C CA . LYS B 1 238 ? -26.734 -21.125 -19.562 1 92.44 238 LYS B CA 1
ATOM 6317 C C . LYS B 1 238 ? -25.203 -21.109 -19.5 1 92.44 238 LYS B C 1
ATOM 6319 O O . LYS B 1 238 ? -24.578 -20.125 -19.891 1 92.44 238 LYS B O 1
ATOM 6324 N N . ARG B 1 239 ? -24.578 -22.094 -19.109 1 92.38 239 ARG B N 1
ATOM 6325 C CA . ARG B 1 239 ? -23.141 -22.156 -18.953 1 92.38 239 ARG B CA 1
ATOM 6326 C C . ARG B 1 239 ? -22.438 -22.016 -20.297 1 92.38 239 ARG B C 1
ATOM 6328 O O . ARG B 1 239 ? -21.391 -21.359 -20.406 1 92.38 239 ARG B O 1
ATOM 6335 N N . LEU B 1 240 ? -22.984 -22.688 -21.25 1 93.5 240 LEU B N 1
ATOM 6336 C CA . LEU B 1 240 ? -22.375 -22.594 -22.562 1 93.5 240 LEU B CA 1
ATOM 6337 C C . LEU B 1 240 ? -22.422 -21.156 -23.094 1 93.5 240 LEU B C 1
ATOM 6339 O O . LEU B 1 240 ? -21.469 -20.688 -23.703 1 93.5 240 LEU B O 1
ATOM 6343 N N . ASP B 1 241 ? -23.531 -20.453 -22.859 1 93.38 241 ASP B N 1
ATOM 6344 C CA . ASP B 1 241 ? -23.656 -19.062 -23.281 1 93.38 241 ASP B CA 1
ATOM 6345 C C . ASP B 1 241 ? -22.625 -18.172 -22.594 1 93.38 241 ASP B C 1
ATOM 6347 O O . ASP B 1 241 ? -22.016 -17.312 -23.234 1 93.38 241 ASP B O 1
ATOM 6351 N N . HIS B 1 242 ? -22.469 -18.406 -21.422 1 92 242 HIS B N 1
ATOM 6352 C CA . HIS B 1 242 ? -21.484 -17.641 -20.672 1 92 242 HIS B CA 1
ATOM 6353 C C . HIS B 1 242 ? -20.062 -17.906 -21.156 1 92 242 HIS B C 1
ATOM 6355 O O . HIS B 1 242 ? -19.234 -17 -21.234 1 92 242 HIS B O 1
ATOM 6361 N N . TYR B 1 243 ? -19.828 -19.156 -21.438 1 93.88 243 TYR B N 1
ATOM 6362 C CA . TYR B 1 243 ? -18.5 -19.5 -21.953 1 93.88 243 TYR B CA 1
ATOM 6363 C C . TYR B 1 243 ? -18.266 -18.859 -23.312 1 93.88 243 TYR B C 1
ATOM 6365 O O . TYR B 1 243 ? -17.172 -18.375 -23.594 1 93.88 243 TYR B O 1
ATOM 6373 N N . ARG B 1 244 ? -19.266 -18.828 -24.141 1 94.31 244 ARG B N 1
ATOM 6374 C CA . ARG B 1 244 ? -19.172 -18.156 -25.422 1 94.31 244 ARG B CA 1
ATOM 6375 C C . ARG B 1 244 ? -18.828 -16.672 -25.234 1 94.31 244 ARG B C 1
ATOM 6377 O O . ARG B 1 244 ? -18 -16.125 -25.984 1 94.31 244 ARG B O 1
ATOM 6384 N N . GLU B 1 245 ? -19.422 -16.094 -24.266 1 92.44 245 GLU B N 1
ATOM 6385 C CA . GLU B 1 245 ? -19.125 -14.695 -23.969 1 92.44 245 GLU B CA 1
ATOM 6386 C C . GLU B 1 245 ? -17.672 -14.516 -23.547 1 92.44 245 GLU B C 1
ATOM 6388 O O . GLU B 1 245 ? -17.031 -13.539 -23.938 1 92.44 245 GLU B O 1
ATOM 6393 N N . THR B 1 246 ? -17.219 -15.445 -22.766 1 92.56 246 THR B N 1
ATOM 6394 C CA . THR B 1 246 ? -15.82 -15.406 -22.344 1 92.56 246 THR B CA 1
ATOM 6395 C C . THR B 1 246 ? -14.883 -15.508 -23.531 1 92.56 246 THR B C 1
ATOM 6397 O O . THR B 1 246 ? -13.898 -14.766 -23.625 1 92.56 246 THR B O 1
ATOM 6400 N N . LEU B 1 247 ? -15.172 -16.375 -24.469 1 94.81 247 LEU B N 1
ATOM 6401 C CA . LEU B 1 247 ? -14.352 -16.594 -25.656 1 94.81 247 LEU B CA 1
ATOM 6402 C C . LEU B 1 247 ? -14.359 -15.375 -26.562 1 94.81 247 LEU B C 1
ATOM 6404 O O . LEU B 1 247 ? -13.352 -15.062 -27.203 1 94.81 247 LEU B O 1
ATOM 6408 N N . GLU B 1 248 ? -15.461 -14.68 -26.531 1 92.75 248 GLU B N 1
ATOM 6409 C CA . GLU B 1 248 ? -15.648 -13.586 -27.484 1 92.75 248 GLU B CA 1
ATOM 6410 C C . GLU B 1 248 ? -15.227 -12.25 -26.875 1 92.75 248 GLU B C 1
ATOM 6412 O O . GLU B 1 248 ? -15.156 -11.234 -27.578 1 92.75 248 GLU B O 1
ATOM 6417 N N . LYS B 1 249 ? -14.969 -12.281 -25.641 1 91.44 249 LYS B N 1
ATOM 6418 C CA . LYS B 1 249 ? -14.562 -11.031 -24.984 1 91.44 249 LYS B CA 1
ATOM 6419 C C . LYS B 1 249 ? -13.336 -10.43 -25.672 1 91.44 249 LYS B C 1
ATOM 6421 O O . LYS B 1 249 ? -12.312 -11.102 -25.828 1 91.44 249 LYS B O 1
ATOM 6426 N N . GLU B 1 250 ? -13.453 -9.172 -26.031 1 91 250 GLU B N 1
ATOM 6427 C CA . GLU B 1 250 ? -12.352 -8.477 -26.688 1 91 250 GLU B CA 1
ATOM 6428 C C . GLU B 1 250 ? -11.273 -8.07 -25.688 1 91 250 GLU B C 1
ATOM 6430 O O . GLU B 1 250 ? -11.586 -7.598 -24.594 1 91 250 GLU B O 1
ATOM 6435 N N . ILE B 1 251 ? -10.039 -8.281 -26.094 1 92.31 251 ILE B N 1
ATOM 6436 C CA . ILE B 1 251 ? -8.953 -7.977 -25.172 1 92.31 251 ILE B CA 1
ATOM 6437 C C . ILE B 1 251 ? -8.203 -6.734 -25.656 1 92.31 251 ILE B C 1
ATOM 6439 O O . ILE B 1 251 ? -7.43 -6.137 -24.906 1 92.31 251 ILE B O 1
ATOM 6443 N N . GLU B 1 252 ? -8.352 -6.18 -26.859 1 90.06 252 GLU B N 1
ATOM 6444 C CA . GLU B 1 252 ? -7.602 -5.086 -27.469 1 90.06 252 GLU B CA 1
ATOM 6445 C C . GLU B 1 252 ? -7.84 -3.773 -26.734 1 90.06 252 GLU B C 1
ATOM 6447 O O . GLU B 1 252 ? -6.984 -2.889 -26.734 1 90.06 252 GLU B O 1
ATOM 6452 N N . GLY B 1 253 ? -8.883 -3.605 -26.078 1 91.12 253 GLY B N 1
ATOM 6453 C CA . GLY B 1 253 ? -9.203 -2.369 -25.391 1 91.12 253 GLY B CA 1
ATOM 6454 C C . GLY B 1 253 ? -8.711 -2.342 -23.953 1 91.12 253 GLY B C 1
ATOM 6455 O O . GLY B 1 253 ? -8.922 -1.36 -23.234 1 91.12 253 GLY B O 1
ATOM 6456 N N . HIS B 1 254 ? -8.031 -3.406 -23.609 1 94.5 254 HIS B N 1
ATOM 6457 C CA . HIS B 1 254 ? -7.551 -3.443 -22.234 1 94.5 254 HIS B CA 1
ATOM 6458 C C . HIS B 1 254 ? -6.465 -2.4 -22 1 94.5 254 HIS B C 1
ATOM 6460 O O . HIS B 1 254 ? -5.648 -2.141 -22.891 1 94.5 254 HIS B O 1
ATOM 6466 N N . ALA B 1 255 ? -6.352 -1.866 -20.859 1 95.75 255 ALA B N 1
ATOM 6467 C CA . ALA B 1 255 ? -5.465 -0.765 -20.5 1 95.75 255 ALA B CA 1
ATOM 6468 C C . ALA B 1 255 ? -3.998 -1.17 -20.641 1 95.75 255 ALA B C 1
ATOM 6470 O O . ALA B 1 255 ? -3.117 -0.313 -20.734 1 95.75 255 ALA B O 1
ATOM 6471 N N . TYR B 1 256 ? -3.676 -2.492 -20.609 1 96.69 256 TYR B N 1
ATOM 6472 C CA . TYR B 1 256 ? -2.311 -2.986 -20.766 1 96.69 256 TYR B CA 1
ATOM 6473 C C . TYR B 1 256 ? -1.629 -2.363 -21.969 1 96.69 256 TYR B C 1
ATOM 6475 O O . TYR B 1 256 ? -0.48 -1.923 -21.891 1 96.69 256 TYR B O 1
ATOM 6483 N N . PHE B 1 257 ? -2.334 -2.289 -22.984 1 97 257 PHE B N 1
ATOM 6484 C CA . PHE B 1 257 ? -1.741 -1.9 -24.25 1 97 257 PHE B CA 1
ATOM 6485 C C . PHE B 1 257 ? -1.425 -0.41 -24.266 1 97 257 PHE B C 1
ATOM 6487 O O . PHE B 1 257 ? -0.366 -0.001 -24.75 1 97 257 PHE B O 1
ATOM 6494 N N . ASP B 1 258 ? -2.293 0.4 -23.719 1 96.56 258 ASP B N 1
ATOM 6495 C CA . ASP B 1 258 ? -2.037 1.833 -23.609 1 96.56 258 ASP B CA 1
ATOM 6496 C C . ASP B 1 258 ? -0.843 2.111 -22.703 1 96.56 258 ASP B C 1
ATOM 6498 O O . ASP B 1 258 ? -0.029 2.992 -22.984 1 96.56 258 ASP B O 1
ATOM 6502 N N . ILE B 1 259 ? -0.792 1.406 -21.641 1 97.88 259 ILE B N 1
ATOM 6503 C CA . ILE B 1 259 ? 0.301 1.584 -20.703 1 97.88 259 ILE B CA 1
ATOM 6504 C C . ILE B 1 259 ? 1.63 1.244 -21.375 1 97.88 259 ILE B C 1
ATOM 6506 O O . ILE B 1 259 ? 2.582 2.025 -21.312 1 97.88 259 ILE B O 1
ATOM 6510 N N . ILE B 1 260 ? 1.705 0.127 -22.031 1 98.19 260 ILE B N 1
ATOM 6511 C CA . ILE B 1 260 ? 2.938 -0.312 -22.672 1 98.19 260 ILE B CA 1
ATOM 6512 C C . ILE B 1 260 ? 3.324 0.678 -23.766 1 98.19 260 ILE B C 1
ATOM 6514 O O . ILE B 1 260 ? 4.496 1.032 -23.906 1 98.19 260 ILE B O 1
ATOM 6518 N N . GLU B 1 261 ? 2.334 1.162 -24.5 1 97.25 261 GLU B N 1
ATOM 6519 C CA . GLU B 1 261 ? 2.574 2.145 -25.547 1 97.25 261 GLU B CA 1
ATOM 6520 C C . GLU B 1 261 ? 3.182 3.424 -24.984 1 97.25 261 GLU B C 1
ATOM 6522 O O . GLU B 1 261 ? 4.047 4.039 -25.609 1 97.25 261 GLU B O 1
ATOM 6527 N N . SER B 1 262 ? 2.824 3.795 -23.844 1 96.25 262 SER B N 1
ATOM 6528 C CA . SER B 1 262 ? 3.273 5.051 -23.25 1 96.25 262 SER B CA 1
ATOM 6529 C C . SER B 1 262 ? 4.742 4.977 -22.844 1 96.25 262 SER B C 1
ATOM 6531 O O . SER B 1 262 ? 5.375 6.004 -22.594 1 96.25 262 SER B O 1
ATOM 6533 N N . TYR B 1 263 ? 5.297 3.789 -22.797 1 98 263 TYR B N 1
ATOM 6534 C CA . TYR B 1 263 ? 6.688 3.635 -22.375 1 98 263 TYR B CA 1
ATOM 6535 C C . TYR B 1 263 ? 7.598 3.42 -23.578 1 98 263 TYR B C 1
ATOM 6537 O O . TYR B 1 263 ? 8.805 3.207 -23.422 1 98 263 TYR B O 1
ATOM 6545 N N . LYS B 1 264 ? 6.969 3.447 -24.781 1 97.75 264 LYS B N 1
ATOM 6546 C CA . LYS B 1 264 ? 7.809 3.391 -25.969 1 97.75 264 LYS B CA 1
ATOM 6547 C C . LYS B 1 264 ? 8.773 4.574 -26.031 1 97.75 264 LYS B C 1
ATOM 6549 O O . LYS B 1 264 ? 8.375 5.715 -25.797 1 97.75 264 LYS B O 1
ATOM 6554 N N . GLY B 1 265 ? 10.031 4.297 -26.266 1 96.56 265 GLY B N 1
ATOM 6555 C CA . GLY B 1 265 ? 11.047 5.34 -26.266 1 96.56 265 GLY B CA 1
ATOM 6556 C C . GLY B 1 265 ? 11.695 5.543 -24.906 1 96.56 265 GLY B C 1
ATOM 6557 O O . GLY B 1 265 ? 12.766 6.137 -24.797 1 96.56 265 GLY B O 1
ATOM 6558 N N . VAL B 1 266 ? 11.102 5.023 -23.844 1 96.56 266 VAL B N 1
ATOM 6559 C CA . VAL B 1 266 ? 11.633 5.129 -22.5 1 96.56 266 VAL B CA 1
ATOM 6560 C C . VAL B 1 266 ? 12.344 3.83 -22.109 1 96.56 266 VAL B C 1
ATOM 6562 O O . VAL B 1 266 ? 13.438 3.859 -21.562 1 96.56 266 VAL B O 1
ATOM 6565 N N . LEU B 1 267 ? 11.703 2.719 -22.453 1 97.94 267 LEU B N 1
ATOM 6566 C CA . LEU B 1 267 ? 12.258 1.402 -22.156 1 97.94 267 LEU B CA 1
ATOM 6567 C C . LEU B 1 267 ? 12.602 0.663 -23.453 1 97.94 267 LEU B C 1
ATOM 6569 O O . LEU B 1 267 ? 12.094 1.001 -24.516 1 97.94 267 LEU B O 1
ATOM 6573 N N . ASP B 1 268 ? 13.445 -0.337 -23.297 1 96.19 268 ASP B N 1
ATOM 6574 C CA . ASP B 1 268 ? 13.859 -1.133 -24.453 1 96.19 268 ASP B CA 1
ATOM 6575 C C . ASP B 1 268 ? 12.68 -1.884 -25.062 1 96.19 268 ASP B C 1
ATOM 6577 O O . ASP B 1 268 ? 11.805 -2.359 -24.328 1 96.19 268 ASP B O 1
ATOM 6581 N N . SER B 1 269 ? 12.648 -1.984 -26.344 1 96.81 269 SER B N 1
ATOM 6582 C CA . SER B 1 269 ? 11.531 -2.574 -27.094 1 96.81 269 SER B CA 1
ATOM 6583 C C . SER B 1 269 ? 11.367 -4.055 -26.75 1 96.81 269 SER B C 1
ATOM 6585 O O . SER B 1 269 ? 10.25 -4.566 -26.719 1 96.81 269 SER B O 1
ATOM 6587 N N . GLU B 1 270 ? 12.422 -4.77 -26.547 1 96.75 270 GLU B N 1
ATOM 6588 C CA . GLU B 1 270 ? 12.344 -6.188 -26.219 1 96.75 270 GLU B CA 1
ATOM 6589 C C . GLU B 1 270 ? 11.648 -6.398 -24.875 1 96.75 270 GLU B C 1
ATOM 6591 O O . GLU B 1 270 ? 10.805 -7.285 -24.75 1 96.75 270 GLU B O 1
ATOM 6596 N N . PHE B 1 271 ? 12.078 -5.566 -23.922 1 97.5 271 PHE B N 1
ATOM 6597 C CA . PHE B 1 271 ? 11.453 -5.656 -22.609 1 97.5 271 PHE B CA 1
ATOM 6598 C C . PHE B 1 271 ? 9.961 -5.367 -22.703 1 97.5 271 PHE B C 1
ATOM 6600 O O . PHE B 1 271 ? 9.148 -6.066 -22.094 1 97.5 271 PHE B O 1
ATOM 6607 N N . LEU B 1 272 ? 9.586 -4.371 -23.453 1 98.44 272 LEU B N 1
ATOM 6608 C CA . LEU B 1 272 ? 8.18 -4.008 -23.625 1 98.44 272 LEU B CA 1
ATOM 6609 C C . LEU B 1 272 ? 7.414 -5.125 -24.312 1 98.44 272 LEU B C 1
ATOM 6611 O O . LEU B 1 272 ? 6.27 -5.414 -23.953 1 98.44 272 LEU B O 1
ATOM 6615 N N . GLU B 1 273 ? 8.016 -5.75 -25.266 1 97.81 273 GLU B N 1
ATOM 6616 C CA . GLU B 1 273 ? 7.387 -6.875 -25.953 1 97.81 273 GLU B CA 1
ATOM 6617 C C . GLU B 1 273 ? 7.176 -8.047 -25 1 97.81 273 GLU B C 1
ATOM 6619 O O . GLU B 1 273 ? 6.133 -8.703 -25.031 1 97.81 273 GLU B O 1
ATOM 6624 N N . LEU B 1 274 ? 8.18 -8.32 -24.203 1 98 274 LEU B N 1
ATOM 6625 C CA . LEU B 1 274 ? 8.055 -9.391 -23.203 1 98 274 LEU B CA 1
ATOM 6626 C C . LEU B 1 274 ? 6.887 -9.125 -22.266 1 98 274 LEU B C 1
ATOM 6628 O O . LEU B 1 274 ? 6.105 -10.031 -21.969 1 98 274 LEU B O 1
ATOM 6632 N N . LEU B 1 275 ? 6.785 -7.867 -21.797 1 98.25 275 LEU B N 1
ATOM 6633 C CA . LEU B 1 275 ? 5.672 -7.5 -20.922 1 98.25 275 LEU B CA 1
ATOM 6634 C C . LEU B 1 275 ? 4.336 -7.727 -21.625 1 98.25 275 LEU B C 1
ATOM 6636 O O . LEU B 1 275 ? 3.393 -8.234 -21.016 1 98.25 275 LEU B O 1
ATOM 6640 N N . GLU B 1 276 ? 4.281 -7.383 -22.828 1 97.62 276 GLU B N 1
ATOM 6641 C CA . GLU B 1 276 ? 3.047 -7.52 -23.609 1 97.62 276 GLU B CA 1
ATOM 6642 C C . GLU B 1 276 ? 2.637 -8.984 -23.734 1 97.62 276 GLU B C 1
ATOM 6644 O O . GLU B 1 276 ? 1.475 -9.328 -23.5 1 97.62 276 GLU B O 1
ATOM 6649 N N . ILE B 1 277 ? 3.604 -9.844 -24.094 1 97.62 277 ILE B N 1
ATOM 6650 C CA . ILE B 1 277 ? 3.338 -11.266 -24.266 1 97.62 277 ILE B CA 1
ATOM 6651 C C . ILE B 1 277 ? 2.859 -11.859 -22.938 1 97.62 277 ILE B C 1
ATOM 6653 O O . ILE B 1 277 ? 1.88 -12.609 -22.906 1 97.62 277 ILE B O 1
ATOM 6657 N N . ASN B 1 278 ? 3.529 -11.484 -21.906 1 97.31 278 ASN B N 1
ATOM 6658 C CA . ASN B 1 278 ? 3.186 -12.008 -20.578 1 97.31 278 ASN B CA 1
ATOM 6659 C C . ASN B 1 278 ? 1.785 -11.586 -20.156 1 97.31 278 ASN B C 1
ATOM 6661 O O . ASN B 1 278 ? 1.018 -12.391 -19.625 1 97.31 278 ASN B O 1
ATOM 6665 N N . GLN B 1 279 ? 1.446 -10.312 -20.406 1 96.88 279 GLN B N 1
ATOM 6666 C CA . GLN B 1 279 ? 0.124 -9.812 -20.047 1 96.88 279 GLN B CA 1
ATOM 6667 C C . GLN B 1 279 ? -0.955 -10.43 -20.938 1 96.88 279 GLN B C 1
ATOM 6669 O O . GLN B 1 279 ? -2.061 -10.711 -20.469 1 96.88 279 GLN B O 1
ATOM 6674 N N . LEU B 1 280 ? -0.639 -10.602 -22.172 1 96.56 280 LEU B N 1
ATOM 6675 C CA . LEU B 1 280 ? -1.562 -11.281 -23.078 1 96.56 280 LEU B CA 1
ATOM 6676 C C . LEU B 1 280 ? -1.912 -12.672 -22.562 1 96.56 280 LEU B C 1
ATOM 6678 O O . LEU B 1 280 ? -3.068 -13.094 -22.641 1 96.56 280 LEU B O 1
ATOM 6682 N N . GLY B 1 281 ? -0.897 -13.383 -22.078 1 97.19 281 GLY B N 1
ATOM 6683 C CA . GLY B 1 281 ? -1.149 -14.688 -21.469 1 97.19 281 GLY B CA 1
ATOM 6684 C C . GLY B 1 281 ? -2.18 -14.641 -20.359 1 97.19 281 GLY B C 1
ATOM 6685 O O . GLY B 1 281 ? -3.061 -15.5 -20.297 1 97.19 281 GLY B O 1
ATOM 6686 N N . LYS B 1 282 ? -2.096 -13.617 -19.594 1 95.75 282 LYS B N 1
ATOM 6687 C CA . LYS B 1 282 ? -3.027 -13.461 -18.469 1 95.75 282 LYS B CA 1
ATOM 6688 C C . LYS B 1 282 ? -4.441 -13.195 -18.984 1 95.75 282 LYS B C 1
ATOM 6690 O O . LYS B 1 282 ? -5.414 -13.703 -18.422 1 95.75 282 LYS B O 1
ATOM 6695 N N . LEU B 1 283 ? -4.555 -12.391 -20 1 95.88 283 LEU B N 1
ATOM 6696 C CA . LEU B 1 283 ? -5.859 -12.016 -20.547 1 95.88 283 LEU B CA 1
ATOM 6697 C C . LEU B 1 283 ? -6.512 -13.195 -21.25 1 95.88 283 LEU B C 1
ATOM 6699 O O . LEU B 1 283 ? -7.734 -13.344 -21.234 1 95.88 283 LEU B O 1
ATOM 6703 N N . LEU B 1 284 ? -5.73 -14.055 -21.859 1 97.12 284 LEU B N 1
ATOM 6704 C CA . LEU B 1 284 ? -6.242 -15.133 -22.688 1 97.12 284 LEU B CA 1
ATOM 6705 C C . LEU B 1 284 ? -6.453 -16.406 -21.875 1 97.12 284 LEU B C 1
ATOM 6707 O O . LEU B 1 284 ? -7.223 -17.281 -22.281 1 97.12 284 LEU B O 1
ATOM 6711 N N . PHE B 1 285 ? -5.816 -16.484 -20.766 1 96.88 285 PHE B N 1
ATOM 6712 C CA . PHE B 1 285 ? -5.789 -17.688 -19.953 1 96.88 285 PHE B CA 1
ATOM 6713 C C . PHE B 1 285 ? -7.203 -18.141 -19.609 1 96.88 285 PHE B C 1
ATOM 6715 O O . PHE B 1 285 ? -7.539 -19.312 -19.781 1 96.88 285 PHE B O 1
ATOM 6722 N N . PRO B 1 286 ? -8.148 -17.25 -19.219 1 94.81 286 PRO B N 1
ATOM 6723 C CA . PRO B 1 286 ? -9.492 -17.703 -18.859 1 94.81 286 PRO B CA 1
ATOM 6724 C C . PRO B 1 286 ? -10.227 -18.344 -20.047 1 94.81 286 PRO B C 1
ATOM 6726 O O . PRO B 1 286 ? -11.047 -19.234 -19.859 1 94.81 286 PRO B O 1
ATOM 6729 N N . LYS B 1 287 ? -9.953 -17.984 -21.219 1 96.62 287 LYS B N 1
ATOM 6730 C CA . LYS B 1 287 ? -10.609 -18.5 -22.422 1 96.62 287 LYS B CA 1
ATOM 6731 C C . LYS B 1 287 ? -10.32 -19.984 -22.609 1 96.62 287 LYS B C 1
ATOM 6733 O O . LYS B 1 287 ? -11.148 -20.719 -23.172 1 96.62 287 LYS B O 1
ATOM 6738 N N . THR B 1 288 ? -9.18 -20.391 -22.172 1 97.25 288 THR B N 1
ATOM 6739 C CA . THR B 1 288 ? -8.758 -21.766 -22.391 1 97.25 288 THR B CA 1
ATOM 6740 C C . THR B 1 288 ? -8.883 -22.578 -21.094 1 97.25 288 THR B C 1
ATOM 6742 O O . THR B 1 288 ? -9.406 -23.688 -21.109 1 97.25 288 THR B O 1
ATOM 6745 N N . PHE B 1 289 ? -8.492 -22 -20.031 1 95.44 289 PHE B N 1
ATOM 6746 C CA . PHE B 1 289 ? -8.516 -22.672 -18.75 1 95.44 289 PHE B CA 1
ATOM 6747 C C . PHE B 1 289 ? -9.945 -23.016 -18.344 1 95.44 289 PHE B C 1
ATOM 6749 O O . PHE B 1 289 ? -10.195 -24.109 -17.812 1 95.44 289 PHE B O 1
ATOM 6756 N N . ASN B 1 290 ? -10.875 -22.109 -18.516 1 92.81 290 ASN B N 1
ATOM 6757 C CA . ASN B 1 290 ? -12.266 -22.328 -18.141 1 92.81 290 ASN B CA 1
ATOM 6758 C C . ASN B 1 290 ? -12.859 -23.531 -18.859 1 92.81 290 ASN B C 1
ATOM 6760 O O . ASN B 1 290 ? -13.727 -24.219 -18.328 1 92.81 290 ASN B O 1
ATOM 6764 N N . PHE B 1 291 ? -12.438 -23.797 -20.031 1 95 291 PHE B N 1
ATOM 6765 C CA . PHE B 1 291 ? -12.852 -24.984 -20.766 1 95 291 PHE B CA 1
ATOM 6766 C C . PHE B 1 291 ? -12.359 -26.25 -20.047 1 95 291 PHE B C 1
ATOM 6768 O O . PHE B 1 291 ? -13.133 -27.188 -19.844 1 95 291 PHE B O 1
ATOM 6775 N N . ASN B 1 292 ? -11.117 -26.219 -19.625 1 93.56 292 ASN B N 1
ATOM 6776 C CA . ASN B 1 292 ? -10.414 -27.422 -19.172 1 93.56 292 ASN B CA 1
ATOM 6777 C C . ASN B 1 292 ? -10.867 -27.828 -17.766 1 93.56 292 ASN B C 1
ATOM 6779 O O . ASN B 1 292 ? -10.82 -29 -17.422 1 93.56 292 ASN B O 1
ATOM 6783 N N . ILE B 1 293 ? -11.32 -26.938 -16.984 1 87.81 293 ILE B N 1
ATOM 6784 C CA . ILE B 1 293 ? -11.609 -27.234 -15.594 1 87.81 293 ILE B CA 1
ATOM 6785 C C . ILE B 1 293 ? -13.07 -27.672 -15.453 1 87.81 293 ILE B C 1
ATOM 6787 O O . ILE B 1 293 ? -13.508 -28.047 -14.359 1 87.81 293 ILE B O 1
ATOM 6791 N N . ASN B 1 294 ? -13.781 -27.672 -16.516 1 86.38 294 ASN B N 1
ATOM 6792 C CA . ASN B 1 294 ? -15.195 -28.031 -16.453 1 86.38 294 ASN B CA 1
ATOM 6793 C C . ASN B 1 294 ? -15.406 -29.531 -16.594 1 86.38 294 ASN B C 1
ATOM 6795 O O . ASN B 1 294 ? -14.477 -30.266 -16.922 1 86.38 294 ASN B O 1
ATOM 6799 N N . ARG B 1 295 ? -16.641 -29.969 -16.297 1 83.69 295 ARG B N 1
ATOM 6800 C CA . ARG B 1 295 ? -16.984 -31.391 -16.359 1 83.69 295 ARG B CA 1
ATOM 6801 C C . ARG B 1 295 ? -17 -31.875 -17.812 1 83.69 295 ARG B C 1
ATOM 6803 O O . ARG B 1 295 ? -17.125 -31.094 -18.734 1 83.69 295 ARG B O 1
ATOM 6810 N N . LYS B 1 296 ? -16.844 -33.156 -17.891 1 88.75 296 LYS B N 1
ATOM 6811 C CA . LYS B 1 296 ? -16.734 -33.812 -19.203 1 88.75 296 LYS B CA 1
ATOM 6812 C C . LYS B 1 296 ? -17.938 -33.438 -20.078 1 88.75 296 LYS B C 1
ATOM 6814 O O . LYS B 1 296 ? -17.781 -33.094 -21.25 1 88.75 296 LYS B O 1
ATOM 6819 N N . ASP B 1 297 ? -19.141 -33.5 -19.469 1 89 297 ASP B N 1
ATOM 6820 C CA . ASP B 1 297 ? -20.344 -33.219 -20.234 1 89 297 ASP B CA 1
ATOM 6821 C C . ASP B 1 297 ? -20.312 -31.797 -20.812 1 89 297 ASP B C 1
ATOM 6823 O O . ASP B 1 297 ? -20.688 -31.578 -21.969 1 89 297 ASP B O 1
ATOM 6827 N N . ASP B 1 298 ? -19.875 -30.875 -20.078 1 90.06 298 ASP B N 1
ATOM 6828 C CA . ASP B 1 298 ? -19.75 -29.5 -20.531 1 90.06 298 ASP B CA 1
ATOM 6829 C C . ASP B 1 298 ? -18.688 -29.359 -21.625 1 90.06 298 ASP B C 1
ATOM 6831 O O . ASP B 1 298 ? -18.906 -28.703 -22.641 1 90.06 298 ASP B O 1
ATOM 6835 N N . ARG B 1 299 ? -17.562 -29.969 -21.359 1 93.5 299 ARG B N 1
ATOM 6836 C CA . ARG B 1 299 ? -16.469 -29.875 -22.328 1 93.5 299 ARG B CA 1
ATOM 6837 C C . ARG B 1 299 ? -16.875 -30.469 -23.688 1 93.5 299 ARG B C 1
ATOM 6839 O O . ARG B 1 299 ? -16.531 -29.922 -24.734 1 93.5 299 ARG B O 1
ATOM 6846 N N . ASP B 1 300 ? -17.641 -31.547 -23.594 1 94.31 300 ASP B N 1
ATOM 6847 C CA . ASP B 1 300 ? -18.141 -32.156 -24.828 1 94.31 300 ASP B CA 1
ATOM 6848 C C . ASP B 1 300 ? -19.062 -31.188 -25.562 1 94.31 300 ASP B C 1
ATOM 6850 O O . ASP B 1 300 ? -18.953 -31.016 -26.781 1 94.31 300 ASP B O 1
ATOM 6854 N N . ALA B 1 301 ? -19.875 -30.578 -24.734 1 92.62 301 ALA B N 1
ATOM 6855 C CA . ALA B 1 301 ? -20.844 -29.641 -25.312 1 92.62 301 ALA B CA 1
ATOM 6856 C C . ALA B 1 301 ? -20.141 -28.391 -25.828 1 92.62 301 ALA B C 1
ATOM 6858 O O . ALA B 1 301 ? -20.578 -27.781 -26.797 1 92.62 301 ALA B O 1
ATOM 6859 N N . TRP B 1 302 ? -19.047 -28.016 -25.25 1 95.5 302 TRP B N 1
ATOM 6860 C CA . TRP B 1 302 ? -18.344 -26.766 -25.531 1 95.5 302 TRP B CA 1
ATOM 6861 C C . TRP B 1 302 ? -17.344 -26.953 -26.672 1 95.5 302 TRP B C 1
ATOM 6863 O O . TRP B 1 302 ? -16.875 -25.969 -27.25 1 95.5 302 TRP B O 1
ATOM 6873 N N . SER B 1 303 ? -17 -28.125 -27.031 1 97 303 SER B N 1
ATOM 6874 C CA . SER B 1 303 ? -15.922 -28.469 -27.953 1 97 303 SER B CA 1
ATOM 6875 C C . SER B 1 303 ? -16.125 -27.797 -29.312 1 97 303 SER B C 1
ATOM 6877 O O . SER B 1 303 ? -15.18 -27.266 -29.891 1 97 303 SER B O 1
ATOM 6879 N N . GLU B 1 304 ? -17.344 -27.828 -29.781 1 96 304 GLU B N 1
ATOM 6880 C CA . GLU B 1 304 ? -17.609 -27.234 -31.094 1 96 304 GLU B CA 1
ATOM 6881 C C . GLU B 1 304 ? -17.359 -25.719 -31.078 1 96 304 GLU B C 1
ATOM 6883 O O . GLU B 1 304 ? -16.766 -25.172 -32 1 96 304 GLU B O 1
ATOM 6888 N N . VAL B 1 305 ? -17.844 -25.109 -30.031 1 95.94 305 VAL B N 1
ATOM 6889 C CA . VAL B 1 305 ? -17.688 -23.656 -29.891 1 95.94 305 VAL B CA 1
ATOM 6890 C C . VAL B 1 305 ? -16.203 -23.312 -29.75 1 95.94 305 VAL B C 1
ATOM 6892 O O . VAL B 1 305 ? -15.742 -22.312 -30.312 1 95.94 305 VAL B O 1
ATOM 6895 N N . PHE B 1 306 ? -15.516 -24.094 -29 1 97.38 306 PHE B N 1
ATOM 6896 C CA . PHE B 1 306 ? -14.094 -23.844 -28.812 1 97.38 306 PHE B CA 1
ATOM 6897 C C . PHE B 1 306 ? -13.328 -24.016 -30.109 1 97.38 306 PHE B C 1
ATOM 6899 O O . PHE B 1 306 ? -12.445 -23.203 -30.438 1 97.38 306 PHE B O 1
ATOM 6906 N N . LEU B 1 307 ? -13.617 -25.062 -30.891 1 96.94 307 LEU B N 1
ATOM 6907 C CA . LEU B 1 307 ? -12.938 -25.312 -32.156 1 96.94 307 LEU B CA 1
ATOM 6908 C C . LEU B 1 307 ? -13.133 -24.141 -33.125 1 96.94 307 LEU B C 1
ATOM 6910 O O . LEU B 1 307 ? -12.219 -23.797 -33.875 1 96.94 307 LEU B O 1
ATOM 6914 N N . LYS B 1 308 ? -14.266 -23.547 -33.062 1 95.75 308 LYS B N 1
ATOM 6915 C CA . LYS B 1 308 ? -14.547 -22.406 -33.938 1 95.75 308 LYS B CA 1
ATOM 6916 C C . LYS B 1 308 ? -13.719 -21.188 -33.531 1 95.75 308 LYS B C 1
ATOM 6918 O O . LYS B 1 308 ? -13.305 -20.391 -34.375 1 95.75 308 LYS B O 1
ATOM 6923 N N . ALA B 1 309 ? -13.469 -21.062 -32.25 1 96 309 ALA B N 1
ATOM 6924 C CA . ALA B 1 309 ? -12.734 -19.922 -31.719 1 96 309 ALA B CA 1
ATOM 6925 C C . ALA B 1 309 ? -11.227 -20.156 -31.812 1 96 309 ALA B C 1
ATOM 6927 O O . ALA B 1 309 ? -10.445 -19.203 -31.75 1 96 309 ALA B O 1
ATOM 6928 N N . LEU B 1 310 ? -10.789 -21.359 -31.906 1 95.88 310 LEU B N 1
ATOM 6929 C CA . LEU B 1 310 ? -9.406 -21.797 -31.766 1 95.88 310 LEU B CA 1
ATOM 6930 C C . LEU B 1 310 ? -8.5 -21.016 -32.719 1 95.88 310 LEU B C 1
ATOM 6932 O O . LEU B 1 310 ? -7.426 -20.547 -32.312 1 95.88 310 LEU B O 1
ATOM 6936 N N . PRO B 1 311 ? -8.875 -20.734 -33.969 1 93.69 311 PRO B N 1
ATOM 6937 C CA . PRO B 1 311 ? -7.984 -20.031 -34.906 1 93.69 311 PRO B CA 1
ATOM 6938 C C . PRO B 1 311 ? -7.738 -18.578 -34.5 1 93.69 311 PRO B C 1
ATOM 6940 O O . PRO B 1 311 ? -6.703 -18 -34.844 1 93.69 311 PRO B O 1
ATOM 6943 N N . SER B 1 312 ? -8.656 -17.969 -33.75 1 93.5 312 SER B N 1
ATOM 6944 C CA . SER B 1 312 ? -8.531 -16.562 -33.344 1 93.5 312 SER B CA 1
ATOM 6945 C C . SER B 1 312 ? -7.676 -16.422 -32.094 1 93.5 312 SER B C 1
ATOM 6947 O O . SER B 1 312 ? -7.23 -15.32 -31.75 1 93.5 312 SER B O 1
ATOM 6949 N N . LEU B 1 313 ? -7.457 -17.547 -31.406 1 96.5 313 LEU B N 1
ATOM 6950 C CA . LEU B 1 313 ? -6.602 -17.531 -30.219 1 96.5 313 LEU B CA 1
ATOM 6951 C C . LEU B 1 313 ? -5.129 -17.609 -30.625 1 96.5 313 LEU B C 1
ATOM 6953 O O . LEU B 1 313 ? -4.699 -18.562 -31.281 1 96.5 313 LEU B O 1
ATOM 6957 N N . PRO B 1 314 ? -4.379 -16.578 -30.203 1 95.38 314 PRO B N 1
ATOM 6958 C CA . PRO B 1 314 ? -2.973 -16.562 -30.609 1 95.38 314 PRO B CA 1
ATOM 6959 C C . PRO B 1 314 ? -2.193 -17.781 -30.109 1 95.38 314 PRO B C 1
ATOM 6961 O O . PRO B 1 314 ? -2.455 -18.266 -29.016 1 95.38 314 PRO B O 1
ATOM 6964 N N . GLY B 1 315 ? -1.291 -18.25 -30.906 1 94.69 315 GLY B N 1
ATOM 6965 C CA . GLY B 1 315 ? -0.379 -19.328 -30.562 1 94.69 315 GLY B CA 1
ATOM 6966 C C . GLY B 1 315 ? 1.064 -18.891 -30.453 1 94.69 315 GLY B C 1
ATOM 6967 O O . GLY B 1 315 ? 1.364 -17.922 -29.75 1 94.69 315 GLY B O 1
ATOM 6968 N N . ILE B 1 316 ? 1.919 -19.656 -31.094 1 92.81 316 ILE B N 1
ATOM 6969 C CA . ILE B 1 316 ? 3.332 -19.281 -31.125 1 92.81 316 ILE B CA 1
ATOM 6970 C C . ILE B 1 316 ? 3.584 -18.281 -32.25 1 92.81 316 ILE B C 1
ATOM 6972 O O . ILE B 1 316 ? 4.211 -18.609 -33.25 1 92.81 316 ILE B O 1
ATOM 6976 N N . ASP B 1 317 ? 3.156 -16.953 -32.031 1 87.81 317 ASP B N 1
ATOM 6977 C CA . ASP B 1 317 ? 3.139 -15.898 -33.031 1 87.81 317 ASP B CA 1
ATOM 6978 C C . ASP B 1 317 ? 4.16 -14.805 -32.719 1 87.81 317 ASP B C 1
ATOM 6980 O O . ASP B 1 317 ? 4.285 -13.828 -33.469 1 87.81 317 ASP B O 1
ATOM 6984 N N . TYR B 1 318 ? 4.859 -15.039 -31.625 1 91.75 318 TYR B N 1
ATOM 6985 C CA . TYR B 1 318 ? 5.832 -14.055 -31.156 1 91.75 318 TYR B CA 1
ATOM 6986 C C . TYR B 1 318 ? 7.23 -14.664 -31.078 1 91.75 318 TYR B C 1
ATOM 6988 O O . TYR B 1 318 ? 7.426 -15.828 -31.453 1 91.75 318 TYR B O 1
ATOM 6996 N N . ASP B 1 319 ? 8.18 -13.773 -30.766 1 91.19 319 ASP B N 1
ATOM 6997 C CA . ASP B 1 319 ? 9.539 -14.273 -30.594 1 91.19 319 ASP B CA 1
ATOM 6998 C C . ASP B 1 319 ? 9.586 -15.398 -29.562 1 91.19 319 ASP B C 1
ATOM 7000 O O . ASP B 1 319 ? 9.141 -15.219 -28.422 1 91.19 319 ASP B O 1
ATOM 7004 N N . GLN B 1 320 ? 10.102 -16.5 -29.953 1 90.25 320 GLN B N 1
ATOM 7005 C CA . GLN B 1 320 ? 10.023 -17.703 -29.141 1 90.25 320 GLN B CA 1
ATOM 7006 C C . GLN B 1 320 ? 10.891 -17.594 -27.891 1 90.25 320 GLN B C 1
ATOM 7008 O O . GLN B 1 320 ? 10.578 -18.172 -26.859 1 90.25 320 GLN B O 1
ATOM 7013 N N . GLU B 1 321 ? 11.961 -16.875 -28.016 1 89.12 321 GLU B N 1
ATOM 7014 C CA . GLU B 1 321 ? 12.773 -16.641 -26.828 1 89.12 321 GLU B CA 1
ATOM 7015 C C . GLU B 1 321 ? 12.016 -15.828 -25.781 1 89.12 321 GLU B C 1
ATOM 7017 O O . GLU B 1 321 ? 12.148 -16.062 -24.578 1 89.12 321 GLU B O 1
ATOM 7022 N N . LEU B 1 322 ? 11.234 -14.945 -26.297 1 94.69 322 LEU B N 1
ATOM 7023 C CA . LEU B 1 322 ? 10.438 -14.117 -25.391 1 94.69 322 LEU B CA 1
ATOM 7024 C C . LEU B 1 322 ? 9.289 -14.922 -24.797 1 94.69 322 LEU B C 1
ATOM 7026 O O . LEU B 1 322 ? 8.938 -14.75 -23.625 1 94.69 322 LEU B O 1
ATOM 7030 N N . ILE B 1 323 ? 8.719 -15.781 -25.609 1 95.81 323 ILE B N 1
ATOM 7031 C CA . ILE B 1 323 ? 7.652 -16.641 -25.094 1 95.81 323 ILE B CA 1
ATOM 7032 C C . ILE B 1 323 ? 8.188 -17.5 -23.953 1 95.81 323 ILE B C 1
ATOM 7034 O O . ILE B 1 323 ? 7.504 -17.703 -22.953 1 95.81 323 ILE B O 1
ATOM 7038 N N . LEU B 1 324 ? 9.422 -17.984 -24.078 1 93.25 324 LEU B N 1
ATOM 7039 C CA . LEU B 1 324 ? 10.062 -18.797 -23.062 1 93.25 324 LEU B CA 1
ATOM 7040 C C . LEU B 1 324 ? 10.18 -18.031 -21.75 1 93.25 324 LEU B C 1
ATOM 7042 O O . LEU B 1 324 ? 10.133 -18.625 -20.672 1 93.25 324 LEU B O 1
ATOM 7046 N N . SER B 1 325 ? 10.281 -16.734 -21.859 1 94 325 SER B N 1
ATOM 7047 C CA . SER B 1 325 ? 10.469 -15.891 -20.688 1 94 325 SER B CA 1
ATOM 7048 C C . SER B 1 325 ? 9.141 -15.305 -20.219 1 94 325 SER B C 1
ATOM 7050 O O . SER B 1 325 ? 9.117 -14.422 -19.359 1 94 325 SER B O 1
ATOM 7052 N N . ALA B 1 326 ? 8.047 -15.75 -20.781 1 96.5 326 ALA B N 1
ATOM 7053 C CA . ALA B 1 326 ? 6.707 -15.281 -20.422 1 96.5 326 ALA B CA 1
ATOM 7054 C C . ALA B 1 326 ? 5.863 -16.422 -19.859 1 96.5 326 ALA B C 1
ATOM 7056 O O . ALA B 1 326 ? 5.004 -16.969 -20.562 1 96.5 326 ALA B O 1
ATOM 7057 N N . PRO B 1 327 ? 6.086 -16.672 -18.625 1 95.12 327 PRO B N 1
ATOM 7058 C CA . PRO B 1 327 ? 5.477 -17.875 -18.047 1 95.12 327 PRO B CA 1
ATOM 7059 C C . PRO B 1 327 ? 3.951 -17.844 -18.094 1 95.12 327 PRO B C 1
ATOM 7061 O O . PRO B 1 327 ? 3.311 -18.891 -18.219 1 95.12 327 PRO B O 1
ATOM 7064 N N . PHE B 1 328 ? 3.344 -16.703 -18.031 1 96.06 328 PHE B N 1
ATOM 7065 C CA . PHE B 1 328 ? 1.888 -16.641 -18.062 1 96.06 328 PHE B CA 1
ATOM 7066 C C . PHE B 1 328 ? 1.36 -16.906 -19.469 1 96.06 328 PHE B C 1
ATOM 7068 O O . PHE B 1 328 ? 0.26 -17.438 -19.625 1 96.06 328 PHE B O 1
ATOM 7075 N N . TYR B 1 329 ? 2.148 -16.547 -20.422 1 97.75 329 TYR B N 1
ATOM 7076 C CA . TYR B 1 329 ? 1.757 -16.891 -21.781 1 97.75 329 TYR B CA 1
ATOM 7077 C C . TYR B 1 329 ? 1.884 -18.391 -22.031 1 97.75 329 TYR B C 1
ATOM 7079 O O . TYR B 1 329 ? 1.033 -18.984 -22.703 1 97.75 329 TYR B O 1
ATOM 7087 N N . THR B 1 330 ? 2.953 -19 -21.531 1 97.25 330 THR B N 1
ATOM 7088 C CA . THR B 1 330 ? 3.109 -20.438 -21.719 1 97.25 330 THR B CA 1
ATOM 7089 C C . THR B 1 330 ? 2.039 -21.203 -20.938 1 97.25 330 THR B C 1
ATOM 7091 O O . THR B 1 330 ? 1.618 -22.281 -21.359 1 97.25 330 THR B O 1
ATOM 7094 N N . ASP B 1 331 ? 1.573 -20.641 -19.75 1 97.19 331 ASP B N 1
ATOM 7095 C CA . ASP B 1 331 ? 0.412 -21.203 -19.078 1 97.19 331 ASP B CA 1
ATOM 7096 C C . ASP B 1 331 ? -0.803 -21.234 -20 1 97.19 331 ASP B C 1
ATOM 7098 O O . ASP B 1 331 ? -1.459 -22.266 -20.141 1 97.19 331 ASP B O 1
ATOM 7102 N N . TYR B 1 332 ? -1.022 -20.078 -20.656 1 97.62 332 TYR B N 1
ATOM 7103 C CA . TYR B 1 332 ? -2.117 -19.953 -21.609 1 97.62 332 TYR B CA 1
ATOM 7104 C C . TYR B 1 332 ? -1.94 -20.938 -22.75 1 97.62 332 TYR B C 1
ATOM 7106 O O . TYR B 1 332 ? -2.883 -21.656 -23.125 1 97.62 332 TYR B O 1
ATOM 7114 N N . LEU B 1 333 ? -0.755 -21.047 -23.312 1 97.12 333 LEU B N 1
ATOM 7115 C CA . LEU B 1 333 ? -0.481 -21.906 -24.453 1 97.12 333 LEU B CA 1
ATOM 7116 C C . LEU B 1 333 ? -0.735 -23.375 -24.109 1 97.12 333 LEU B C 1
ATOM 7118 O O . LEU B 1 333 ? -1.302 -24.109 -24.906 1 97.12 333 LEU B O 1
ATOM 7122 N N . LEU B 1 334 ? -0.266 -23.766 -22.953 1 97.12 334 LEU B N 1
ATOM 7123 C CA . LEU B 1 334 ? -0.484 -25.156 -22.531 1 97.12 334 LEU B CA 1
ATOM 7124 C C . LEU B 1 334 ? -1.975 -25.469 -22.453 1 97.12 334 LEU B C 1
ATOM 7126 O O . LEU B 1 334 ? -2.422 -26.5 -22.938 1 97.12 334 LEU B O 1
ATOM 7130 N N . GLU B 1 335 ? -2.752 -24.547 -21.812 1 96.88 335 GLU B N 1
ATOM 7131 C CA . GLU B 1 335 ? -4.191 -24.75 -21.672 1 96.88 335 GLU B CA 1
ATOM 7132 C C . GLU B 1 335 ? -4.887 -24.719 -23.031 1 96.88 335 GLU B C 1
ATOM 7134 O O . GLU B 1 335 ? -5.883 -25.422 -23.234 1 96.88 335 GLU B O 1
ATOM 7139 N N . LYS B 1 336 ? -4.391 -23.906 -23.891 1 97.44 336 LYS B N 1
ATOM 7140 C CA . LYS B 1 336 ? -4.91 -23.875 -25.266 1 97.44 336 LYS B CA 1
ATOM 7141 C C . LYS B 1 336 ? -4.73 -25.234 -25.938 1 97.44 336 LYS B C 1
ATOM 7143 O O . LYS B 1 336 ? -5.656 -25.734 -26.578 1 97.44 336 LYS B O 1
ATOM 7148 N N . TYR B 1 337 ? -3.553 -25.859 -25.812 1 96.56 337 TYR B N 1
ATOM 7149 C CA . TYR B 1 337 ? -3.277 -27.156 -26.406 1 96.56 337 TYR B CA 1
ATOM 7150 C C . TYR B 1 337 ? -4.176 -28.234 -25.797 1 96.56 337 TYR B C 1
ATOM 7152 O O . TYR B 1 337 ? -4.648 -29.125 -26.5 1 96.56 337 TYR B O 1
ATOM 7160 N N . LEU B 1 338 ? -4.41 -28.125 -24.5 1 96.25 338 LEU B N 1
ATOM 7161 C CA . LEU B 1 338 ? -5.27 -29.094 -23.828 1 96.25 338 LEU B CA 1
ATOM 7162 C C . LEU B 1 338 ? -6.703 -29 -24.344 1 96.25 338 LEU B C 1
ATOM 7164 O O . LEU B 1 338 ? -7.297 -30.016 -24.719 1 96.25 338 LEU B O 1
ATOM 7168 N N . ALA B 1 339 ? -7.211 -27.797 -24.344 1 97.06 339 ALA B N 1
ATOM 7169 C CA . ALA B 1 339 ? -8.578 -27.594 -24.812 1 97.06 339 ALA B CA 1
ATOM 7170 C C . ALA B 1 339 ? -8.727 -27.953 -26.281 1 97.06 339 ALA B C 1
ATOM 7172 O O . ALA B 1 339 ? -9.711 -28.562 -26.688 1 97.06 339 ALA B O 1
ATOM 7173 N N . GLY B 1 340 ? -7.746 -27.516 -27.047 1 96.88 340 GLY B N 1
ATOM 7174 C CA . GLY B 1 340 ? -7.766 -27.828 -28.469 1 96.88 340 GLY B CA 1
ATOM 7175 C C . GLY B 1 340 ? -7.711 -29.312 -28.75 1 96.88 340 GLY B C 1
ATOM 7176 O O . GLY B 1 340 ? -8.477 -29.812 -29.578 1 96.88 340 GLY B O 1
ATOM 7177 N N . SER B 1 341 ? -6.852 -30.047 -28.125 1 96.12 341 SER B N 1
ATOM 7178 C CA . SER B 1 341 ? -6.707 -31.484 -28.328 1 96.12 341 SER B CA 1
ATOM 7179 C C . SER B 1 341 ? -7.957 -32.219 -27.891 1 96.12 341 SER B C 1
ATOM 7181 O O . SER B 1 341 ? -8.375 -33.188 -28.531 1 96.12 341 SER B O 1
ATOM 7183 N N . TYR B 1 342 ? -8.508 -31.797 -26.766 1 95.69 342 TYR B N 1
ATOM 7184 C CA . TYR B 1 342 ? -9.75 -32.406 -26.312 1 95.69 342 TYR B CA 1
ATOM 7185 C C . TYR B 1 342 ? -10.844 -32.25 -27.359 1 95.69 342 TYR B C 1
ATOM 7187 O O . TYR B 1 342 ? -11.539 -33.219 -27.672 1 95.69 342 TYR B O 1
ATOM 7195 N N . SER B 1 343 ? -10.945 -31.094 -27.828 1 96.75 343 SER B N 1
ATOM 7196 C CA . SER B 1 343 ? -12 -30.766 -28.781 1 96.75 343 SER B CA 1
ATOM 7197 C C . SER B 1 343 ? -11.781 -31.5 -30.109 1 96.75 343 SER B C 1
ATOM 7199 O O . SER B 1 343 ? -12.742 -31.859 -30.797 1 96.75 343 SER B O 1
ATOM 7201 N N . LYS B 1 344 ? -10.547 -31.734 -30.484 1 95.81 344 LYS B N 1
ATOM 7202 C CA . LYS B 1 344 ? -10.195 -32.438 -31.719 1 95.81 344 LYS B CA 1
ATOM 7203 C C . LYS B 1 344 ? -10.133 -33.938 -31.5 1 95.81 344 LYS B C 1
ATOM 7205 O O . LYS B 1 344 ? -10 -34.719 -32.438 1 95.81 344 LYS B O 1
ATOM 7210 N N . ARG B 1 345 ? -10.227 -34.375 -30.219 1 94.19 345 ARG B N 1
ATOM 7211 C CA . ARG B 1 345 ? -10.117 -35.781 -29.844 1 94.19 345 ARG B CA 1
ATOM 7212 C C . ARG B 1 345 ? -8.734 -36.344 -30.172 1 94.19 345 ARG B C 1
ATOM 7214 O O . ARG B 1 345 ? -8.617 -37.406 -30.781 1 94.19 345 ARG B O 1
ATOM 7221 N N . THR B 1 346 ? -7.754 -35.562 -29.875 1 94.44 346 THR B N 1
ATOM 7222 C CA . THR B 1 346 ? -6.352 -35.938 -29.984 1 94.44 346 THR B CA 1
ATOM 7223 C C . THR B 1 346 ? -5.672 -35.906 -28.609 1 94.44 346 THR B C 1
ATOM 7225 O O . THR B 1 346 ? -6.297 -35.531 -27.625 1 94.44 346 THR B O 1
ATOM 7228 N N . ARG B 1 347 ? -4.414 -36.281 -28.656 1 92.19 347 ARG B N 1
ATOM 7229 C CA . ARG B 1 347 ? -3.656 -36.25 -27.422 1 92.19 347 ARG B CA 1
ATOM 7230 C C . ARG B 1 347 ? -2.912 -34.906 -27.281 1 92.19 347 ARG B C 1
ATOM 7232 O O . ARG B 1 347 ? -2.168 -34.531 -28.188 1 92.19 347 ARG B O 1
ATOM 7239 N N . ALA B 1 348 ? -3.139 -34.25 -26.156 1 93.81 348 ALA B N 1
ATOM 7240 C CA . ALA B 1 348 ? -2.518 -32.938 -25.922 1 93.81 348 ALA B CA 1
ATOM 7241 C C . ALA B 1 348 ? -0.996 -33.031 -25.953 1 93.81 348 ALA B C 1
ATOM 7243 O O . ALA B 1 348 ? -0.317 -32.125 -26.453 1 93.81 348 ALA B O 1
ATOM 7244 N N . PHE B 1 349 ? -0.429 -34.094 -25.406 1 95.88 349 PHE B N 1
ATOM 7245 C CA . PHE B 1 349 ? 1.016 -34.281 -25.359 1 95.88 349 PHE B CA 1
ATOM 7246 C C . PHE B 1 349 ? 1.605 -34.312 -26.766 1 95.88 349 PHE B C 1
ATOM 7248 O O . PHE B 1 349 ? 2.717 -33.812 -26.984 1 95.88 349 PHE B O 1
ATOM 7255 N N . ASP B 1 350 ? 0.872 -34.875 -27.719 1 95.38 350 ASP B N 1
ATOM 7256 C CA . ASP B 1 350 ? 1.334 -34.938 -29.094 1 95.38 350 ASP B CA 1
ATOM 7257 C C . ASP B 1 350 ? 1.433 -33.531 -29.703 1 95.38 350 ASP B C 1
ATOM 7259 O O . ASP B 1 350 ? 2.32 -33.25 -30.5 1 95.38 350 ASP B O 1
ATOM 7263 N N . GLU B 1 351 ? 0.517 -32.625 -29.344 1 94.06 351 GLU B N 1
ATOM 7264 C CA . GLU B 1 351 ? 0.563 -31.25 -29.797 1 94.06 351 GLU B CA 1
ATOM 7265 C C . GLU B 1 351 ? 1.794 -30.531 -29.266 1 94.06 351 GLU B C 1
ATOM 7267 O O . GLU B 1 351 ? 2.416 -29.734 -29.969 1 94.06 351 GLU B O 1
ATOM 7272 N N . VAL B 1 352 ? 2.082 -30.797 -28.031 1 96.75 352 VAL B N 1
ATOM 7273 C CA . VAL B 1 352 ? 3.256 -30.203 -27.406 1 96.75 352 VAL B CA 1
ATOM 7274 C C . VAL B 1 352 ? 4.523 -30.703 -28.109 1 96.75 352 VAL B C 1
ATOM 7276 O O . VAL B 1 352 ? 5.43 -29.922 -28.406 1 96.75 352 VAL B O 1
ATOM 7279 N N . LEU B 1 353 ? 4.574 -32 -28.406 1 96.56 353 LEU B N 1
ATOM 7280 C CA . LEU B 1 353 ? 5.719 -32.625 -29.062 1 96.56 353 LEU B CA 1
ATOM 7281 C C . LEU B 1 353 ? 5.914 -32.094 -30.469 1 96.56 353 LEU B C 1
ATOM 7283 O O . LEU B 1 353 ? 7.016 -32.125 -31.016 1 96.56 353 LEU B O 1
ATOM 7287 N N . ALA B 1 354 ? 4.902 -31.531 -31.031 1 94.94 354 ALA B N 1
ATOM 7288 C CA . ALA B 1 354 ? 4.926 -31.078 -32.406 1 94.94 354 ALA B CA 1
ATOM 7289 C C . ALA B 1 354 ? 5.422 -29.641 -32.531 1 94.94 354 ALA B C 1
ATOM 7291 O O . ALA B 1 354 ? 5.613 -29.125 -33.625 1 94.94 354 ALA B O 1
ATOM 7292 N N . ILE B 1 355 ? 5.621 -28.984 -31.375 1 95.19 355 ILE B N 1
ATOM 7293 C CA . ILE B 1 355 ? 6.156 -27.625 -31.406 1 95.19 355 ILE B CA 1
ATOM 7294 C C . ILE B 1 355 ? 7.492 -27.609 -32.156 1 95.19 355 ILE B C 1
ATOM 7296 O O . ILE B 1 355 ? 8.367 -28.422 -31.859 1 95.19 355 ILE B O 1
ATOM 7300 N N . GLU B 1 356 ? 7.676 -26.719 -33.062 1 92.25 356 GLU B N 1
ATOM 7301 C CA . GLU B 1 356 ? 8.82 -26.719 -33.969 1 92.25 356 GLU B CA 1
ATOM 7302 C C . GLU B 1 356 ? 10.086 -26.25 -33.281 1 92.25 356 GLU B C 1
ATOM 7304 O O . GLU B 1 356 ? 11.148 -26.859 -33.438 1 92.25 356 GLU B O 1
ATOM 7309 N N . ASN B 1 357 ? 9.922 -25.156 -32.531 1 92.31 357 ASN B N 1
ATOM 7310 C CA . ASN B 1 357 ? 11.094 -24.641 -31.844 1 92.31 357 ASN B CA 1
ATOM 7311 C C . ASN B 1 357 ? 11.508 -25.562 -30.688 1 92.31 357 ASN B C 1
ATOM 7313 O O . ASN B 1 357 ? 10.742 -25.781 -29.75 1 92.31 357 ASN B O 1
ATOM 7317 N N . SER B 1 358 ? 12.727 -26.031 -30.75 1 92.56 358 SER B N 1
ATOM 7318 C CA . SER B 1 358 ? 13.18 -27.078 -29.828 1 92.56 358 SER B CA 1
ATOM 7319 C C . SER B 1 358 ? 13.219 -26.562 -28.391 1 92.56 358 SER B C 1
ATOM 7321 O O . SER B 1 358 ? 12.852 -27.281 -27.453 1 92.56 358 SER B O 1
ATOM 7323 N N . TYR B 1 359 ? 13.656 -25.297 -28.203 1 92.12 359 TYR B N 1
ATOM 7324 C CA . TYR B 1 359 ? 13.742 -24.75 -26.859 1 92.12 359 TYR B CA 1
ATOM 7325 C C . TYR B 1 359 ? 12.359 -24.609 -26.234 1 92.12 359 TYR B C 1
ATOM 7327 O O . TYR B 1 359 ? 12.141 -25.016 -25.094 1 92.12 359 TYR B O 1
ATOM 7335 N N . LEU B 1 360 ? 11.484 -24.047 -27.031 1 95.06 360 LEU B N 1
ATOM 7336 C CA . LEU B 1 360 ? 10.117 -23.875 -26.531 1 95.06 360 LEU B CA 1
ATOM 7337 C C . LEU B 1 360 ? 9.438 -25.234 -26.344 1 95.06 360 LEU B C 1
ATOM 7339 O O . LEU B 1 360 ? 8.742 -25.438 -25.359 1 95.06 360 LEU B O 1
ATOM 7343 N N . ARG B 1 361 ? 9.609 -26.125 -27.312 1 96.81 361 ARG B N 1
ATOM 7344 C CA . ARG B 1 361 ? 9.055 -27.469 -27.219 1 96.81 361 ARG B CA 1
ATOM 7345 C C . ARG B 1 361 ? 9.484 -28.156 -25.938 1 96.81 361 ARG B C 1
ATOM 7347 O O . ARG B 1 361 ? 8.648 -28.688 -25.203 1 96.81 361 ARG B O 1
ATOM 7354 N N . ASP B 1 362 ? 10.82 -28.156 -25.672 1 97.44 362 ASP B N 1
ATOM 7355 C CA . ASP B 1 362 ? 11.375 -28.859 -24.516 1 97.44 362 ASP B CA 1
ATOM 7356 C C . ASP B 1 362 ? 10.836 -28.266 -23.203 1 97.44 362 ASP B C 1
ATOM 7358 O O . ASP B 1 362 ? 10.508 -29.016 -22.281 1 97.44 362 ASP B O 1
ATOM 7362 N N . ARG B 1 363 ? 10.75 -26.938 -23.156 1 96.38 363 ARG B N 1
ATOM 7363 C CA . ARG B 1 363 ? 10.18 -26.281 -21.984 1 96.38 363 ARG B CA 1
ATOM 7364 C C . ARG B 1 363 ? 8.719 -26.688 -21.797 1 96.38 363 ARG B C 1
ATOM 7366 O O . ARG B 1 363 ? 8.289 -26.969 -20.672 1 96.38 363 ARG B O 1
ATOM 7373 N N . MET B 1 364 ? 7.965 -26.703 -22.891 1 96.94 364 MET B N 1
ATOM 7374 C CA . MET B 1 364 ? 6.543 -27.031 -22.828 1 96.94 364 MET B CA 1
ATOM 7375 C C . MET B 1 364 ? 6.34 -28.5 -22.484 1 96.94 364 MET B C 1
ATOM 7377 O O . MET B 1 364 ? 5.367 -28.859 -21.797 1 96.94 364 MET B O 1
ATOM 7381 N N . ILE B 1 365 ? 7.227 -29.391 -22.922 1 97.75 365 ILE B N 1
ATOM 7382 C CA . ILE B 1 365 ? 7.184 -30.797 -22.547 1 97.75 365 ILE B CA 1
ATOM 7383 C C . ILE B 1 365 ? 7.344 -30.938 -21.031 1 97.75 365 ILE B C 1
ATOM 7385 O O . ILE B 1 365 ? 6.547 -31.609 -20.375 1 97.75 365 ILE B O 1
ATOM 7389 N N . SER B 1 366 ? 8.375 -30.297 -20.5 1 96.31 366 SER B N 1
ATOM 7390 C CA . SER B 1 366 ? 8.594 -30.328 -19.062 1 96.31 366 SER B CA 1
ATOM 7391 C C . SER B 1 366 ? 7.395 -29.781 -18.297 1 96.31 366 SER B C 1
ATOM 7393 O O . SER B 1 366 ? 6.953 -30.375 -17.312 1 96.31 366 SER B O 1
ATOM 7395 N N . LYS B 1 367 ? 6.914 -28.688 -18.75 1 95.69 367 LYS B N 1
ATOM 7396 C CA . LYS B 1 367 ? 5.754 -28.047 -18.125 1 95.69 367 LYS B CA 1
ATOM 7397 C C . LYS B 1 367 ? 4.551 -28.984 -18.125 1 95.69 367 LYS B C 1
ATOM 7399 O O . LYS B 1 367 ? 3.85 -29.109 -17.125 1 95.69 367 LYS B O 1
ATOM 7404 N N . PHE B 1 368 ? 4.312 -29.578 -19.266 1 96.19 368 PHE B N 1
ATOM 7405 C CA . PHE B 1 368 ? 3.197 -30.5 -19.406 1 96.19 368 PHE B CA 1
ATOM 7406 C C . PHE B 1 368 ? 3.311 -31.641 -18.406 1 96.19 368 PHE B C 1
ATOM 7408 O O . PHE B 1 368 ? 2.365 -31.922 -17.656 1 96.19 368 PHE B O 1
ATOM 7415 N N . ILE B 1 369 ? 4.395 -32.281 -18.359 1 93.75 369 ILE B N 1
ATOM 7416 C CA . ILE B 1 369 ? 4.582 -33.438 -17.516 1 93.75 369 ILE B CA 1
ATOM 7417 C C . ILE B 1 369 ? 4.492 -33.031 -16.047 1 93.75 369 ILE B C 1
ATOM 7419 O O . ILE B 1 369 ? 3.846 -33.719 -15.242 1 93.75 369 ILE B O 1
ATOM 7423 N N . MET B 1 370 ? 5.059 -31.984 -15.688 1 89.31 370 MET B N 1
ATOM 7424 C CA . MET B 1 370 ? 5.023 -31.516 -14.305 1 89.31 370 MET B CA 1
ATOM 7425 C C . MET B 1 370 ? 3.602 -31.188 -13.875 1 89.31 370 MET B C 1
ATOM 7427 O O . MET B 1 370 ? 3.18 -31.531 -12.773 1 89.31 370 MET B O 1
ATOM 7431 N N . ARG B 1 371 ? 2.904 -30.484 -14.711 1 88.88 371 ARG B N 1
ATOM 7432 C CA . ARG B 1 371 ? 1.541 -30.062 -14.398 1 88.88 371 ARG B CA 1
ATOM 7433 C C . ARG B 1 371 ? 0.631 -31.266 -14.195 1 88.88 371 ARG B C 1
ATOM 7435 O O . ARG B 1 371 ? -0.212 -31.266 -13.297 1 88.88 371 ARG B O 1
ATOM 7442 N N . PHE B 1 372 ? 0.835 -32.281 -14.961 1 88.06 372 PHE B N 1
ATOM 7443 C CA . PHE B 1 372 ? -0.127 -33.375 -14.992 1 88.06 372 PHE B CA 1
ATOM 7444 C C . PHE B 1 372 ? 0.462 -34.625 -14.359 1 88.06 372 PHE B C 1
ATOM 7446 O O . PHE B 1 372 ? -0.141 -35.719 -14.414 1 88.06 372 PHE B O 1
ATOM 7453 N N . TYR B 1 373 ? 1.593 -34.531 -13.75 1 82.19 373 TYR B N 1
ATOM 7454 C CA . TYR B 1 373 ? 2.307 -35.656 -13.172 1 82.19 373 TYR B CA 1
ATOM 7455 C C . TYR B 1 373 ? 1.406 -36.438 -12.227 1 82.19 373 TYR B C 1
ATOM 7457 O O . TYR B 1 373 ? 1.411 -37.688 -12.227 1 82.19 373 TYR B O 1
ATOM 7465 N N . PRO B 1 374 ? 0.615 -35.75 -11.461 1 69.5 374 PRO B N 1
ATOM 7466 C CA . PRO B 1 374 ? -0.21 -36.5 -10.508 1 69.5 374 PRO B CA 1
ATOM 7467 C C . PRO B 1 374 ? -1.271 -37.375 -11.188 1 69.5 374 PRO B C 1
ATOM 7469 O O . PRO B 1 374 ? -1.748 -38.344 -10.609 1 69.5 374 PRO B O 1
ATOM 7472 N N . VAL B 1 375 ? -1.673 -37 -12.43 1 75.19 375 VAL B N 1
ATOM 7473 C CA . VAL B 1 375 ? -2.826 -37.656 -13.047 1 75.19 375 VAL B CA 1
ATOM 7474 C C . VAL B 1 375 ? -2.361 -38.562 -14.18 1 75.19 375 VAL B C 1
ATOM 7476 O O . VAL B 1 375 ? -3.105 -39.469 -14.617 1 75.19 375 VAL B O 1
ATOM 7479 N N . ILE B 1 376 ? -1.124 -38.406 -14.594 1 80.94 376 ILE B N 1
ATOM 7480 C CA . ILE B 1 376 ? -0.586 -39.25 -15.641 1 80.94 376 ILE B CA 1
ATOM 7481 C C . ILE B 1 376 ? -0.403 -40.688 -15.094 1 80.94 376 ILE B C 1
ATOM 7483 O O . ILE B 1 376 ? 0.242 -40.875 -14.062 1 80.94 376 ILE B O 1
ATOM 7487 N N . VAL B 1 377 ? -1.046 -41.656 -15.75 1 75.44 377 VAL B N 1
ATOM 7488 C CA . VAL B 1 377 ? -1 -43.031 -15.312 1 75.44 377 VAL B CA 1
ATOM 7489 C C . VAL B 1 377 ? 0.316 -43.688 -15.75 1 75.44 377 VAL B C 1
ATOM 7491 O O . VAL B 1 377 ? 1.064 -44.219 -14.922 1 75.44 377 VAL B O 1
ATOM 7494 N N . LYS B 1 378 ? 0.674 -43.625 -17.062 1 83.81 378 LYS B N 1
ATOM 7495 C CA . LYS B 1 378 ? 1.904 -44.219 -17.578 1 83.81 378 LYS B CA 1
ATOM 7496 C C . LYS B 1 378 ? 3.045 -43.188 -17.578 1 83.81 378 LYS B C 1
ATOM 7498 O O . LYS B 1 378 ? 3.588 -42.844 -18.625 1 83.81 378 LYS B O 1
ATOM 7503 N N . LYS B 1 379 ? 3.469 -42.875 -16.422 1 83.25 379 LYS B N 1
ATOM 7504 C CA . LYS B 1 379 ? 4.465 -41.812 -16.234 1 83.25 379 LYS B CA 1
ATOM 7505 C C . LYS B 1 379 ? 5.77 -42.156 -16.953 1 83.25 379 LYS B C 1
ATOM 7507 O O . LYS B 1 379 ? 6.402 -41.312 -17.562 1 83.25 379 LYS B O 1
ATOM 7512 N N . GLU B 1 380 ? 6.141 -43.375 -16.812 1 83.88 380 GLU B N 1
ATOM 7513 C CA . GLU B 1 380 ? 7.41 -43.812 -17.391 1 83.88 380 GLU B CA 1
ATOM 7514 C C . GLU B 1 380 ? 7.43 -43.625 -18.891 1 83.88 380 GLU B C 1
ATOM 7516 O O . GLU B 1 380 ? 8.453 -43.219 -19.453 1 83.88 380 GLU B O 1
ATOM 7521 N N . GLU B 1 381 ? 6.355 -43.906 -19.5 1 91.25 381 GLU B N 1
ATOM 7522 C CA . GLU B 1 381 ? 6.273 -43.75 -20.953 1 91.25 381 GLU B CA 1
ATOM 7523 C C . GLU B 1 381 ? 6.426 -42.281 -21.344 1 91.25 381 GLU B C 1
ATOM 7525 O O . GLU B 1 381 ? 7.098 -41.969 -22.328 1 91.25 381 GLU B O 1
ATOM 7530 N N . TYR B 1 382 ? 5.742 -41.375 -20.625 1 93.25 382 TYR B N 1
ATOM 7531 C CA . TYR B 1 382 ? 5.848 -39.969 -20.906 1 93.25 382 TYR B CA 1
ATOM 7532 C C . TYR B 1 382 ? 7.273 -39.469 -20.688 1 93.25 382 TYR B C 1
ATOM 7534 O O . TYR B 1 382 ? 7.797 -38.688 -21.484 1 93.25 382 TYR B O 1
ATOM 7542 N N . LEU B 1 383 ? 7.863 -39.938 -19.625 1 93.12 383 LEU B N 1
ATOM 7543 C CA . LEU B 1 383 ? 9.219 -39.5 -19.297 1 93.12 383 LEU B CA 1
ATOM 7544 C C . LEU B 1 383 ? 10.219 -40.031 -20.312 1 93.12 383 LEU B C 1
ATOM 7546 O O . LEU B 1 383 ? 11.125 -39.312 -20.734 1 93.12 383 LEU B O 1
ATOM 7550 N N . GLU B 1 384 ? 10.055 -41.281 -20.656 1 94 384 GLU B N 1
ATOM 7551 C CA . GLU B 1 384 ? 10.922 -41.844 -21.672 1 94 384 GLU B CA 1
ATOM 7552 C C . GLU B 1 384 ? 10.836 -41.062 -22.984 1 94 384 GLU B C 1
ATOM 7554 O O . GLU B 1 384 ? 11.852 -40.781 -23.609 1 94 384 GLU B O 1
ATOM 7559 N N . THR B 1 385 ? 9.648 -40.781 -23.406 1 96.25 385 THR B N 1
ATOM 7560 C CA . THR B 1 385 ? 9.453 -40 -24.609 1 96.25 385 THR B CA 1
ATOM 7561 C C . THR B 1 385 ? 10.078 -38.625 -24.469 1 96.25 385 THR B C 1
ATOM 7563 O O . THR B 1 385 ? 10.781 -38.156 -25.375 1 96.25 385 THR B O 1
ATOM 7566 N N . ALA B 1 386 ? 9.773 -37.969 -23.359 1 97 386 ALA B N 1
ATOM 7567 C CA . ALA B 1 386 ? 10.281 -36.625 -23.109 1 97 386 ALA B CA 1
ATOM 7568 C C . ALA B 1 386 ? 11.812 -36.594 -23.188 1 97 386 ALA B C 1
ATOM 7570 O O . ALA B 1 386 ? 12.383 -35.812 -23.938 1 97 386 ALA B O 1
ATOM 7571 N N . PHE B 1 387 ? 12.461 -37.469 -22.469 1 94.75 387 PHE B N 1
ATOM 7572 C CA . PHE B 1 387 ? 13.914 -37.469 -22.359 1 94.75 387 PHE B CA 1
ATOM 7573 C C . PHE B 1 387 ? 14.555 -37.906 -23.672 1 94.75 387 PHE B C 1
ATOM 7575 O O . PHE B 1 387 ? 15.711 -37.594 -23.953 1 94.75 387 PHE B O 1
ATOM 7582 N N . SER B 1 388 ? 13.828 -38.656 -24.484 1 96 388 SER B N 1
ATOM 7583 C CA . SER B 1 388 ? 14.344 -39.062 -25.781 1 96 388 SER B CA 1
ATOM 7584 C C . SER B 1 388 ? 14.305 -37.938 -26.781 1 96 388 SER B C 1
ATOM 7586 O O . SER B 1 388 ? 15.117 -37.875 -27.703 1 96 388 SER B O 1
ATOM 7588 N N . VAL B 1 389 ? 13.414 -37 -26.641 1 96.88 389 VAL B N 1
ATOM 7589 C CA . VAL B 1 389 ? 13.18 -35.969 -27.641 1 96.88 389 VAL B CA 1
ATOM 7590 C C . VAL B 1 389 ? 13.859 -34.656 -27.219 1 96.88 389 VAL B C 1
ATOM 7592 O O . VAL B 1 389 ? 14.336 -33.906 -28.062 1 96.88 389 VAL B O 1
ATOM 7595 N N . MET B 1 390 ? 13.922 -34.344 -25.938 1 97.19 390 MET B N 1
ATOM 7596 C CA . MET B 1 390 ? 14.367 -33.031 -25.438 1 97.19 390 MET B CA 1
ATOM 7597 C C . MET B 1 390 ? 15.867 -32.844 -25.656 1 97.19 390 MET B C 1
ATOM 7599 O O . MET B 1 390 ? 16.625 -33.812 -25.531 1 97.19 390 MET B O 1
ATOM 7603 N N . GLU B 1 391 ? 16.234 -31.594 -25.953 1 95 391 GLU B N 1
ATOM 7604 C CA . GLU B 1 391 ? 17.641 -31.266 -26.203 1 95 391 GLU B CA 1
ATOM 7605 C C . GLU B 1 391 ? 18.109 -30.141 -25.266 1 95 391 GLU B C 1
ATOM 7607 O O . GLU B 1 391 ? 19.297 -30.016 -25 1 95 391 GLU B O 1
ATOM 7612 N N . ASP B 1 392 ? 17.219 -29.344 -24.891 1 94.69 392 ASP B N 1
ATOM 7613 C CA . ASP B 1 392 ? 17.562 -28.188 -24.062 1 94.69 392 ASP B CA 1
ATOM 7614 C C . ASP B 1 392 ? 17.953 -28.625 -22.656 1 94.69 392 ASP B C 1
ATOM 7616 O O . ASP B 1 392 ? 17.125 -29.156 -21.906 1 94.69 392 ASP B O 1
ATOM 7620 N N . SER B 1 393 ? 19.172 -28.375 -22.281 1 91.88 393 SER B N 1
ATOM 7621 C CA . SER B 1 393 ? 19.703 -28.844 -21 1 91.88 393 SER B CA 1
ATOM 7622 C C . SER B 1 393 ? 18.922 -28.281 -19.828 1 91.88 393 SER B C 1
ATOM 7624 O O . SER B 1 393 ? 18.719 -28.953 -18.828 1 91.88 393 SER B O 1
ATOM 7626 N N . THR B 1 394 ? 18.562 -27.062 -19.922 1 91.44 394 THR B N 1
ATOM 7627 C CA . THR B 1 394 ? 17.828 -26.422 -18.844 1 91.44 394 THR B CA 1
ATOM 7628 C C . THR B 1 394 ? 16.5 -27.141 -18.594 1 91.44 394 THR B C 1
ATOM 7630 O O . THR B 1 394 ? 16.172 -27.469 -17.453 1 91.44 394 THR B O 1
ATOM 7633 N N . SER B 1 395 ? 15.727 -27.375 -19.625 1 95.56 395 SER B N 1
ATOM 7634 C CA . SER B 1 395 ? 14.43 -28.031 -19.5 1 95.56 395 SER B CA 1
ATOM 7635 C C . SER B 1 395 ? 14.57 -29.469 -19.016 1 95.56 395 SER B C 1
ATOM 7637 O O . SER B 1 395 ? 13.758 -29.953 -18.234 1 95.56 395 SER B O 1
ATOM 7639 N N . ILE B 1 396 ? 15.602 -30.125 -19.5 1 94.81 396 ILE B N 1
ATOM 7640 C CA . ILE B 1 396 ? 15.875 -31.5 -19.094 1 94.81 396 ILE B CA 1
ATOM 7641 C C . ILE B 1 396 ? 16.172 -31.531 -17.594 1 94.81 396 ILE B C 1
ATOM 7643 O O . ILE B 1 396 ? 15.617 -32.375 -16.859 1 94.81 396 ILE B O 1
ATOM 7647 N N . GLU B 1 397 ? 16.984 -30.656 -17.156 1 88.88 397 GLU B N 1
ATOM 7648 C CA . GLU B 1 397 ? 17.359 -30.609 -15.75 1 88.88 397 GLU B CA 1
ATOM 7649 C C . GLU B 1 397 ? 16.156 -30.266 -14.867 1 88.88 397 GLU B C 1
ATOM 7651 O O . GLU B 1 397 ? 16 -30.828 -13.781 1 88.88 397 GLU B O 1
ATOM 7656 N N . LEU B 1 398 ? 15.375 -29.391 -15.312 1 91.12 398 LEU B N 1
ATOM 7657 C CA . LEU B 1 398 ? 14.172 -29.031 -14.562 1 91.12 398 LEU B CA 1
ATOM 7658 C C . LEU B 1 398 ? 13.266 -30.25 -14.375 1 91.12 398 LEU B C 1
ATOM 7660 O O . LEU B 1 398 ? 12.789 -30.5 -13.266 1 91.12 398 LEU B O 1
ATOM 7664 N N . LEU B 1 399 ? 13.016 -30.938 -15.422 1 92.56 399 LEU B N 1
ATOM 7665 C CA . LEU B 1 399 ? 12.156 -32.125 -15.367 1 92.56 399 LEU B CA 1
ATOM 7666 C C . LEU B 1 399 ? 12.789 -33.219 -14.516 1 92.56 399 LEU B C 1
ATOM 7668 O O . LEU B 1 399 ? 12.117 -33.844 -13.703 1 92.56 399 LEU B O 1
ATOM 7672 N N . ARG B 1 400 ? 14.078 -33.438 -14.695 1 86.5 400 ARG B N 1
ATOM 7673 C CA . ARG B 1 400 ? 14.805 -34.438 -13.938 1 86.5 400 ARG B CA 1
ATOM 7674 C C . ARG B 1 400 ? 14.727 -34.156 -12.438 1 86.5 400 ARG B C 1
ATOM 7676 O O . ARG B 1 400 ? 14.43 -35.031 -11.641 1 86.5 400 ARG B O 1
ATOM 7683 N N . ASN B 1 401 ? 15.047 -32.906 -12.125 1 80 401 ASN B N 1
ATOM 7684 C CA . ASN B 1 401 ? 14.992 -32.531 -10.719 1 80 401 ASN B CA 1
ATOM 7685 C C . ASN B 1 401 ? 13.602 -32.719 -10.133 1 80 401 ASN B C 1
ATOM 7687 O O . ASN B 1 401 ? 13.453 -33.094 -8.969 1 80 401 ASN B O 1
ATOM 7691 N N . PHE B 1 402 ? 12.625 -32.438 -10.898 1 83.56 402 PHE B N 1
ATOM 7692 C CA . PHE B 1 402 ? 11.242 -32.594 -10.469 1 83.56 402 PHE B CA 1
ATOM 7693 C C . PHE B 1 402 ? 10.906 -34.062 -10.234 1 83.56 402 PHE B C 1
ATOM 7695 O O . PHE B 1 402 ? 10.312 -34.406 -9.211 1 83.56 402 PHE B O 1
ATOM 7702 N N . VAL B 1 403 ? 11.273 -34.875 -11.07 1 81.06 403 VAL B N 1
ATOM 7703 C CA . VAL B 1 403 ? 10.93 -36.312 -11.031 1 81.06 403 VAL B CA 1
ATOM 7704 C C . VAL B 1 403 ? 11.719 -37 -9.93 1 81.06 403 VAL B C 1
ATOM 7706 O O . VAL B 1 403 ? 11.195 -37.875 -9.242 1 81.06 403 VAL B O 1
ATOM 7709 N N . GLU B 1 404 ? 12.984 -36.656 -9.828 1 70.12 404 GLU B N 1
ATOM 7710 C CA . GLU B 1 404 ? 13.828 -37.25 -8.805 1 70.12 404 GLU B CA 1
ATOM 7711 C C . GLU B 1 404 ? 13.266 -37 -7.406 1 70.12 404 GLU B C 1
ATOM 7713 O O . GLU B 1 404 ? 13.328 -37.875 -6.539 1 70.12 404 GLU B O 1
ATOM 7718 N N . GLY B 1 405 ? 12.711 -35.812 -7.242 1 60.62 405 GLY B N 1
ATOM 7719 C CA . GLY B 1 405 ? 12.133 -35.5 -5.949 1 60.62 405 GLY B CA 1
ATOM 7720 C C . GLY B 1 405 ? 10.867 -36.281 -5.656 1 60.62 405 GLY B C 1
ATOM 7721 O O . GLY B 1 405 ? 10.469 -36.438 -4.496 1 60.62 405 GLY B O 1
ATOM 7722 N N . LYS B 1 406 ? 10.281 -36.906 -6.598 1 64.69 406 LYS B N 1
ATOM 7723 C CA . LYS B 1 406 ? 8.984 -37.531 -6.441 1 64.69 406 LYS B CA 1
ATOM 7724 C C . LYS B 1 406 ? 9.078 -39.031 -6.699 1 64.69 406 LYS B C 1
ATOM 7726 O O . LYS B 1 406 ? 8.086 -39.75 -6.578 1 64.69 406 LYS B O 1
ATOM 7731 N N . THR B 1 407 ? 10.164 -39.312 -6.949 1 62.09 407 THR B N 1
ATOM 7732 C CA . THR B 1 407 ? 10.352 -40.719 -7.359 1 62.09 407 THR B CA 1
ATOM 7733 C C . THR B 1 407 ? 10.273 -41.656 -6.156 1 62.09 407 THR B C 1
ATOM 7735 O O . THR B 1 407 ? 10.727 -41.312 -5.062 1 62.09 407 THR B O 1
ATOM 7738 N N . LYS B 1 408 ? 9.422 -42.688 -6.363 1 67.31 408 LYS B N 1
ATOM 7739 C CA . LYS B 1 408 ? 9.336 -43.781 -5.414 1 67.31 408 LYS B CA 1
ATOM 7740 C C . LYS B 1 408 ? 10.719 -44.156 -4.867 1 67.31 408 LYS B C 1
ATOM 7742 O O . LYS B 1 408 ? 11.695 -44.188 -5.613 1 67.31 408 LYS B O 1
ATOM 7747 N N . GLY B 1 409 ? 10.797 -44.125 -3.537 1 74.38 409 GLY B N 1
ATOM 7748 C CA . GLY B 1 409 ? 12.031 -44.531 -2.902 1 74.38 409 GLY B CA 1
ATOM 7749 C C . GLY B 1 409 ? 12.797 -43.406 -2.262 1 74.38 409 GLY B C 1
ATOM 7750 O O . GLY B 1 409 ? 13.688 -43.625 -1.441 1 74.38 409 GLY B O 1
ATOM 7751 N N . ASN B 1 410 ? 12.391 -42.188 -2.621 1 77 410 ASN B N 1
ATOM 7752 C CA . ASN B 1 410 ? 13.094 -41.031 -2.053 1 77 410 ASN B CA 1
ATOM 7753 C C . ASN B 1 410 ? 12.555 -40.688 -0.671 1 77 410 ASN B C 1
ATOM 7755 O O . ASN B 1 410 ? 11.375 -40.906 -0.389 1 77 410 ASN B O 1
ATOM 7759 N N . GLU B 1 411 ? 13.547 -40.125 0.116 1 80.88 411 GLU B N 1
ATOM 7760 C CA . GLU B 1 411 ? 13.133 -39.656 1.433 1 80.88 411 GLU B CA 1
ATOM 7761 C C . GLU B 1 411 ? 12.562 -38.25 1.354 1 80.88 411 GLU B C 1
ATOM 7763 O O . GLU B 1 411 ? 13.055 -37.406 0.589 1 80.88 411 GLU B O 1
ATOM 7768 N N . VAL B 1 412 ? 11.492 -38.062 2.088 1 81.75 412 VAL B N 1
ATOM 7769 C CA . VAL B 1 412 ? 10.914 -36.719 2.178 1 81.75 412 VAL B CA 1
ATOM 7770 C C . VAL B 1 412 ? 11.727 -35.875 3.152 1 81.75 412 VAL B C 1
ATOM 7772 O O . VAL B 1 412 ? 12.008 -36.281 4.273 1 81.75 412 VAL B O 1
ATOM 7775 N N . PRO B 1 413 ? 12.117 -34.656 2.68 1 78.75 413 PRO B N 1
ATOM 7776 C CA . PRO B 1 413 ? 12.867 -33.812 3.6 1 78.75 413 PRO B CA 1
ATOM 7777 C C . PRO B 1 413 ? 12.109 -33.531 4.895 1 78.75 413 PRO B C 1
ATOM 7779 O O . PRO B 1 413 ? 10.875 -33.562 4.906 1 78.75 413 PRO B O 1
ATOM 7782 N N . GLY B 1 414 ? 12.836 -33.219 5.977 1 82.88 414 GLY B N 1
ATOM 7783 C CA . GLY B 1 414 ? 12.297 -33.094 7.32 1 82.88 414 GLY B CA 1
ATOM 7784 C C . GLY B 1 414 ? 11.5 -31.797 7.508 1 82.88 414 GLY B C 1
ATOM 7785 O O . GLY B 1 414 ? 11.773 -31.031 8.43 1 82.88 414 GLY B O 1
ATOM 7786 N N . TYR B 1 415 ? 10.453 -31.609 6.82 1 85.75 415 TYR B N 1
ATOM 7787 C CA . TYR B 1 415 ? 9.57 -30.453 6.988 1 85.75 415 TYR B CA 1
ATOM 7788 C C . TYR B 1 415 ? 8.703 -30.609 8.234 1 85.75 415 TYR B C 1
ATOM 7790 O O . TYR B 1 415 ? 8.297 -31.719 8.586 1 85.75 415 TYR B O 1
ATOM 7798 N N . LYS B 1 416 ? 8.453 -29.516 8.93 1 88.56 416 LYS B N 1
ATOM 7799 C CA . LYS B 1 416 ? 7.691 -29.562 10.18 1 88.56 416 LYS B CA 1
ATOM 7800 C C . LYS B 1 416 ? 6.273 -29.047 9.977 1 88.56 416 LYS B C 1
ATOM 7802 O O . LYS B 1 416 ? 6.059 -28.078 9.25 1 88.56 416 LYS B O 1
ATOM 7807 N N . LEU B 1 417 ? 5.383 -29.719 10.586 1 92.62 417 LEU B N 1
ATOM 7808 C CA . LEU B 1 417 ? 3.973 -29.344 10.664 1 92.62 417 LEU B CA 1
ATOM 7809 C C . LEU B 1 417 ? 3.568 -29.047 12.102 1 92.62 417 LEU B C 1
ATOM 7811 O O . LEU B 1 417 ? 4.371 -29.219 13.023 1 92.62 417 LEU B O 1
ATOM 7815 N N . THR B 1 418 ? 2.33 -28.531 12.258 1 91.69 418 THR B N 1
ATOM 7816 C CA . THR B 1 418 ? 1.843 -28.188 13.594 1 91.69 418 THR B CA 1
ATOM 7817 C C . THR B 1 418 ? 0.671 -29.078 13.984 1 91.69 418 THR B C 1
ATOM 7819 O O . THR B 1 418 ? -0.301 -29.203 13.242 1 91.69 418 THR B O 1
ATOM 7822 N N . ALA B 1 419 ? 0.828 -29.703 15.25 1 92 419 ALA B N 1
ATOM 7823 C CA . ALA B 1 419 ? -0.248 -30.531 15.773 1 92 419 ALA B CA 1
ATOM 7824 C C . ALA B 1 419 ? -1.309 -29.688 16.484 1 92 419 ALA B C 1
ATOM 7826 O O . ALA B 1 419 ? -1.17 -28.469 16.578 1 92 419 ALA B O 1
ATOM 7827 N N . GLU B 1 420 ? -2.383 -30.391 16.844 1 87.81 420 GLU B N 1
ATOM 7828 C CA . GLU B 1 420 ? -3.51 -29.719 17.5 1 87.81 420 GLU B CA 1
ATOM 7829 C C . GLU B 1 420 ? -3.07 -29.016 18.781 1 87.81 420 GLU B C 1
ATOM 7831 O O . GLU B 1 420 ? -3.564 -27.922 19.094 1 87.81 420 GLU B O 1
ATOM 7836 N N . ASP B 1 421 ? -2.135 -29.625 19.359 1 84.25 421 ASP B N 1
ATOM 7837 C CA . ASP B 1 421 ? -1.678 -29.094 20.641 1 84.25 421 ASP B CA 1
ATOM 7838 C C . ASP B 1 421 ? -0.578 -28.047 20.438 1 84.25 421 ASP B C 1
ATOM 7840 O O . ASP B 1 421 ? -0.003 -27.547 21.406 1 84.25 421 ASP B O 1
ATOM 7844 N N . GLY B 1 422 ? -0.28 -27.734 19.25 1 82.94 422 GLY B N 1
ATOM 7845 C CA . GLY B 1 422 ? 0.698 -26.688 18.953 1 82.94 422 GLY B CA 1
ATOM 7846 C C . GLY B 1 422 ? 2.104 -27.234 18.766 1 82.94 422 GLY B C 1
ATOM 7847 O O . GLY B 1 422 ? 3.014 -26.5 18.391 1 82.94 422 GLY B O 1
ATOM 7848 N N . ARG B 1 423 ? 2.287 -28.547 19.094 1 83.12 423 ARG B N 1
ATOM 7849 C CA . ARG B 1 423 ? 3.611 -29.156 18.953 1 83.12 423 ARG B CA 1
ATOM 7850 C C . ARG B 1 423 ? 4.004 -29.297 17.5 1 83.12 423 ARG B C 1
ATOM 7852 O O . ARG B 1 423 ? 3.152 -29.531 16.641 1 83.12 423 ARG B O 1
ATOM 7859 N N . GLU B 1 424 ? 5.41 -29.109 17.188 1 89.19 424 GLU B N 1
ATOM 7860 C CA . GLU B 1 424 ? 5.941 -29.344 15.844 1 89.19 424 GLU B CA 1
ATOM 7861 C C . GLU B 1 424 ? 6.109 -30.844 15.586 1 89.19 424 GLU B C 1
ATOM 7863 O O . GLU B 1 424 ? 6.598 -31.578 16.438 1 89.19 424 GLU B O 1
ATOM 7868 N N . VAL B 1 425 ? 5.629 -31.328 14.5 1 90.69 425 VAL B N 1
ATOM 7869 C CA . VAL B 1 425 ? 5.676 -32.719 14.109 1 90.69 425 VAL B CA 1
ATOM 7870 C C . VAL B 1 425 ? 6.238 -32.844 12.695 1 90.69 425 VAL B C 1
ATOM 7872 O O . VAL B 1 425 ? 5.855 -32.094 11.797 1 90.69 425 VAL B O 1
ATOM 7875 N N . GLY B 1 426 ? 7.234 -33.688 12.5 1 90.88 426 GLY B N 1
ATOM 7876 C CA . GLY B 1 426 ? 7.742 -34.031 11.18 1 90.88 426 GLY B CA 1
ATOM 7877 C C . GLY B 1 426 ? 7.355 -35.406 10.727 1 90.88 426 GLY B C 1
ATOM 7878 O O . GLY B 1 426 ? 6.984 -36.25 11.547 1 90.88 426 GLY B O 1
ATOM 7879 N N . LEU B 1 427 ? 7.438 -35.656 9.414 1 90.25 427 LEU B N 1
ATOM 7880 C CA . LEU B 1 427 ? 7.094 -36.969 8.891 1 90.25 427 LEU B CA 1
ATOM 7881 C C . LEU B 1 427 ? 8.07 -38.031 9.398 1 90.25 427 LEU B C 1
ATOM 7883 O O . LEU B 1 427 ? 7.73 -39.188 9.484 1 90.25 427 LEU B O 1
ATOM 7887 N N . ASP B 1 428 ? 9.234 -37.594 9.758 1 87.25 428 ASP B N 1
ATOM 7888 C CA . ASP B 1 428 ? 10.266 -38.469 10.281 1 87.25 428 ASP B CA 1
ATOM 7889 C C . ASP B 1 428 ? 9.891 -39 11.664 1 87.25 428 ASP B C 1
ATOM 7891 O O . ASP B 1 428 ? 10.445 -40 12.125 1 87.25 428 ASP B O 1
ATOM 7895 N N . ASP B 1 429 ? 9.008 -38.344 12.336 1 90.88 429 ASP B N 1
ATOM 7896 C CA . ASP B 1 429 ? 8.57 -38.781 13.656 1 90.88 429 ASP B CA 1
ATOM 7897 C C . ASP B 1 429 ? 7.793 -40.094 13.578 1 90.88 429 ASP B C 1
ATOM 7899 O O . ASP B 1 429 ? 7.555 -40.75 14.602 1 90.88 429 ASP B O 1
ATOM 7903 N N . PHE B 1 430 ? 7.469 -40.531 12.414 1 92 430 PHE B N 1
ATOM 7904 C CA . PHE B 1 430 ? 6.633 -41.719 12.242 1 92 430 PHE B CA 1
ATOM 7905 C C . PHE B 1 430 ? 7.414 -42.844 11.57 1 92 430 PHE B C 1
ATOM 7907 O O . PHE B 1 430 ? 6.82 -43.781 11.023 1 92 430 PHE B O 1
ATOM 7914 N N . ARG B 1 431 ? 8.711 -42.656 11.57 1 89.81 431 ARG B N 1
ATOM 7915 C CA . ARG B 1 431 ? 9.531 -43.719 11.031 1 89.81 431 ARG B CA 1
ATOM 7916 C C . ARG B 1 431 ? 9.234 -45.031 11.727 1 89.81 431 ARG B C 1
ATOM 7918 O O . ARG B 1 431 ? 8.969 -45.062 12.93 1 89.81 431 ARG B O 1
ATOM 7925 N N . GLY B 1 432 ? 9.344 -46.156 10.977 1 90.81 432 GLY B N 1
ATOM 7926 C CA . GLY B 1 432 ? 8.984 -47.469 11.5 1 90.81 432 GLY B CA 1
ATOM 7927 C C . GLY B 1 432 ? 7.566 -47.875 11.156 1 90.81 432 GLY B C 1
ATOM 7928 O O . GLY B 1 432 ? 7.195 -49.031 11.32 1 90.81 432 GLY B O 1
ATOM 7929 N N . LYS B 1 433 ? 6.816 -46.969 10.766 1 93.44 433 LYS B N 1
ATOM 7930 C CA . LYS B 1 433 ? 5.434 -47.219 10.367 1 93.44 433 LYS B CA 1
ATOM 7931 C C . LYS B 1 433 ? 5.188 -46.781 8.922 1 93.44 433 LYS B C 1
ATOM 7933 O O . LYS B 1 433 ? 5.938 -45.969 8.383 1 93.44 433 LYS B O 1
ATOM 7938 N N . VAL B 1 434 ? 4.215 -47.438 8.312 1 94.38 434 VAL B N 1
ATOM 7939 C CA . VAL B 1 434 ? 3.697 -46.938 7.047 1 94.38 434 VAL B CA 1
ATOM 7940 C C . VAL B 1 434 ? 2.846 -45.688 7.297 1 94.38 434 VAL B C 1
ATOM 7942 O O . VAL B 1 434 ? 2.004 -45.688 8.195 1 94.38 434 VAL B O 1
ATOM 7945 N N . VAL B 1 435 ? 3.135 -44.656 6.574 1 93.94 435 VAL B N 1
ATOM 7946 C CA . VAL B 1 435 ? 2.451 -43.375 6.816 1 93.94 435 VAL B CA 1
ATOM 7947 C C . VAL B 1 435 ? 1.612 -43 5.598 1 93.94 435 VAL B C 1
ATOM 7949 O O . VAL B 1 435 ? 2.133 -42.906 4.484 1 93.94 435 VAL B O 1
ATOM 7952 N N . PHE B 1 436 ? 0.33 -42.906 5.816 1 93.69 436 PHE B N 1
ATOM 7953 C CA . PHE B 1 436 ? -0.572 -42.344 4.805 1 93.69 436 PHE B CA 1
ATOM 7954 C C . PHE B 1 436 ? -0.971 -40.938 5.133 1 93.69 436 PHE B C 1
ATOM 7956 O O . PHE B 1 436 ? -1.611 -40.688 6.156 1 93.69 436 PHE B O 1
ATOM 7963 N N . VAL B 1 437 ? -0.567 -40 4.254 1 92.94 437 VAL B N 1
ATOM 7964 C CA . VAL B 1 437 ? -0.822 -38.594 4.5 1 92.94 437 VAL B CA 1
ATOM 7965 C C . VAL B 1 437 ? -1.885 -38.094 3.527 1 92.94 437 VAL B C 1
ATOM 7967 O O . VAL B 1 437 ? -1.767 -38.281 2.314 1 92.94 437 VAL B O 1
ATOM 7970 N N . ASP B 1 438 ? -2.922 -37.5 4.086 1 93.19 438 ASP B N 1
ATOM 7971 C CA . ASP B 1 438 ? -3.951 -36.844 3.283 1 93.19 438 ASP B CA 1
ATOM 7972 C C . ASP B 1 438 ? -3.939 -35.344 3.508 1 93.19 438 ASP B C 1
ATOM 7974 O O . ASP B 1 438 ? -4 -34.875 4.648 1 93.19 438 ASP B O 1
ATOM 7978 N N . PHE B 1 439 ? -3.822 -34.625 2.404 1 90.88 439 PHE B N 1
ATOM 7979 C CA . PHE B 1 439 ? -3.838 -33.156 2.467 1 90.88 439 PHE B CA 1
ATOM 7980 C C . PHE B 1 439 ? -5.215 -32.625 2.109 1 90.88 439 PHE B C 1
ATOM 7982 O O . PHE B 1 439 ? -5.805 -33 1.102 1 90.88 439 PHE B O 1
ATOM 7989 N N . TRP B 1 440 ? -5.723 -31.656 3.006 1 90.19 440 TRP B N 1
ATOM 7990 C CA . TRP B 1 440 ? -7.082 -31.156 2.82 1 90.19 440 TRP B CA 1
ATOM 7991 C C . TRP B 1 440 ? -7.203 -29.719 3.32 1 90.19 440 TRP B C 1
ATOM 7993 O O . TRP B 1 440 ? -6.258 -29.172 3.887 1 90.19 440 TRP B O 1
ATOM 8003 N N . PHE B 1 441 ? -8.32 -29.016 2.992 1 87.69 441 PHE B N 1
ATOM 8004 C CA . PHE B 1 441 ? -8.625 -27.703 3.559 1 87.69 441 PHE B CA 1
ATOM 8005 C C . PHE B 1 441 ? -10.117 -27.594 3.861 1 87.69 441 PHE B C 1
ATOM 8007 O O . PHE B 1 441 ? -10.93 -28.312 3.297 1 87.69 441 PHE B O 1
ATOM 8014 N N . THR B 1 442 ? -10.398 -26.703 4.852 1 85.38 442 THR B N 1
ATOM 8015 C CA . THR B 1 442 ? -11.789 -26.5 5.242 1 85.38 442 THR B CA 1
ATOM 8016 C C . THR B 1 442 ? -12.594 -25.922 4.078 1 85.38 442 THR B C 1
ATOM 8018 O O . THR B 1 442 ? -12.203 -24.906 3.486 1 85.38 442 THR B O 1
ATOM 8021 N N . GLY B 1 443 ? -13.711 -26.562 3.729 1 80.06 443 GLY B N 1
ATOM 8022 C CA . GLY B 1 443 ? -14.555 -26.125 2.631 1 80.06 443 GLY B CA 1
ATOM 8023 C C . GLY B 1 443 ? -14.336 -26.922 1.356 1 80.06 443 GLY B C 1
ATOM 8024 O O . GLY B 1 443 ? -15.008 -26.688 0.35 1 80.06 443 GLY B O 1
ATOM 8025 N N . CYS B 1 444 ? -13.438 -27.859 1.391 1 81.25 444 CYS B N 1
ATOM 8026 C CA . CYS B 1 444 ? -13.133 -28.688 0.229 1 81.25 444 CYS B CA 1
ATOM 8027 C C . CYS B 1 444 ? -14.141 -29.828 0.09 1 81.25 444 CYS B C 1
ATOM 8029 O O . CYS B 1 444 ? -14.055 -30.828 0.795 1 81.25 444 CYS B O 1
ATOM 8031 N N . HIS B 1 445 ? -15 -29.719 -0.84 1 79.56 445 HIS B N 1
ATOM 8032 C CA . HIS B 1 445 ? -16.047 -30.734 -1.038 1 79.56 445 HIS B CA 1
ATOM 8033 C C . HIS B 1 445 ? -15.438 -32.062 -1.465 1 79.56 445 HIS B C 1
ATOM 8035 O O . HIS B 1 445 ? -15.859 -33.125 -0.984 1 79.56 445 HIS B O 1
ATOM 8041 N N . ALA B 1 446 ? -14.523 -31.953 -2.369 1 80.44 446 ALA B N 1
ATOM 8042 C CA . ALA B 1 446 ? -13.867 -33.188 -2.82 1 80.44 446 ALA B CA 1
ATOM 8043 C C . ALA B 1 446 ? -13.172 -33.875 -1.66 1 80.44 446 ALA B C 1
ATOM 8045 O O . ALA B 1 446 ? -13.133 -35.125 -1.608 1 80.44 446 ALA B O 1
ATOM 8046 N N . CYS B 1 447 ? -12.68 -33.188 -0.753 1 88.81 447 CYS B N 1
ATOM 8047 C CA . CYS B 1 447 ? -12.023 -33.75 0.41 1 88.81 447 CYS B CA 1
ATOM 8048 C C . CYS B 1 447 ? -13.016 -34.5 1.29 1 88.81 447 CYS B C 1
ATOM 8050 O O . CYS B 1 447 ? -12.711 -35.562 1.811 1 88.81 447 CYS B O 1
ATOM 8052 N N . VAL B 1 448 ? -14.18 -33.938 1.39 1 86.62 448 VAL B N 1
ATOM 8053 C CA . VAL B 1 448 ? -15.234 -34.594 2.176 1 86.62 448 VAL B CA 1
ATOM 8054 C C . VAL B 1 448 ? -15.633 -35.906 1.529 1 86.62 448 VAL B C 1
ATOM 8056 O O . VAL B 1 448 ? -15.781 -36.906 2.217 1 86.62 448 VAL B O 1
ATOM 8059 N N . LEU B 1 449 ? -15.758 -35.844 0.258 1 86.31 449 LEU B N 1
ATOM 8060 C CA . LEU B 1 449 ? -16.125 -37.062 -0.465 1 86.31 449 LEU B CA 1
ATOM 8061 C C . LEU B 1 449 ? -15.047 -38.125 -0.332 1 86.31 449 LEU B C 1
ATOM 8063 O O . LEU B 1 449 ? -15.352 -39.312 -0.139 1 86.31 449 LEU B O 1
ATOM 8067 N N . TYR B 1 450 ? -13.844 -37.719 -0.526 1 89.44 450 TYR B N 1
ATOM 8068 C CA . TYR B 1 450 ? -12.734 -38.656 -0.392 1 89.44 450 TYR B CA 1
ATOM 8069 C C . TYR B 1 450 ? -12.703 -39.281 1.005 1 89.44 450 TYR B C 1
ATOM 8071 O O . TYR B 1 450 ? -12.469 -40.469 1.162 1 89.44 450 TYR B O 1
ATOM 8079 N N . ASN B 1 451 ? -12.891 -38.5 1.985 1 90.88 451 ASN B N 1
ATOM 8080 C CA . ASN B 1 451 ? -12.93 -38.969 3.357 1 90.88 451 ASN B CA 1
ATOM 8081 C C . ASN B 1 451 ? -14 -40.062 3.541 1 90.88 451 ASN B C 1
ATOM 8083 O O . ASN B 1 451 ? -13.727 -41.125 4.07 1 90.88 451 ASN B O 1
ATOM 8087 N N . GLY B 1 452 ? -15.133 -39.75 3.115 1 89.62 452 GLY B N 1
ATOM 8088 C CA . GLY B 1 452 ? -16.234 -40.656 3.289 1 89.62 452 GLY B CA 1
ATOM 8089 C C . GLY B 1 452 ? -16.094 -41.938 2.48 1 89.62 452 GLY B C 1
ATOM 8090 O O . GLY B 1 452 ? -16.328 -43.031 2.988 1 89.62 452 GLY B O 1
ATOM 8091 N N . ASN B 1 453 ? -15.648 -41.812 1.271 1 90 453 ASN B N 1
ATOM 8092 C CA . ASN B 1 453 ? -15.664 -42.938 0.337 1 90 453 ASN B CA 1
ATOM 8093 C C . ASN B 1 453 ? -14.391 -43.781 0.435 1 90 453 ASN B C 1
ATOM 8095 O O . ASN B 1 453 ? -14.383 -44.969 0.097 1 90 453 ASN B O 1
ATOM 8099 N N . VAL B 1 454 ? -13.367 -43.156 0.842 1 91.56 454 VAL B N 1
ATOM 8100 C CA . VAL B 1 454 ? -12.102 -43.844 0.736 1 91.56 454 VAL B CA 1
ATOM 8101 C C . VAL B 1 454 ? -11.406 -43.875 2.096 1 91.56 454 VAL B C 1
ATOM 8103 O O . VAL B 1 454 ? -11.18 -44.938 2.668 1 91.56 454 VAL B O 1
ATOM 8106 N N . LEU B 1 455 ? -11.18 -42.75 2.65 1 92.06 455 LEU B N 1
ATOM 8107 C CA . LEU B 1 455 ? -10.336 -42.656 3.834 1 92.06 455 LEU B CA 1
ATOM 8108 C C . LEU B 1 455 ? -10.969 -43.375 5.016 1 92.06 455 LEU B C 1
ATOM 8110 O O . LEU B 1 455 ? -10.297 -44.125 5.738 1 92.06 455 LEU B O 1
ATOM 8114 N N . THR B 1 456 ? -12.227 -43.125 5.211 1 91.5 456 THR B N 1
ATOM 8115 C CA . THR B 1 456 ? -12.914 -43.719 6.355 1 91.5 456 THR B CA 1
ATOM 8116 C C . THR B 1 456 ? -12.898 -45.25 6.258 1 91.5 456 THR B C 1
ATOM 8118 O O . THR B 1 456 ? -12.492 -45.938 7.203 1 91.5 456 THR B O 1
ATOM 8121 N N . PRO B 1 457 ? -13.297 -45.812 5.082 1 93.12 457 PRO B N 1
ATOM 8122 C CA . PRO B 1 457 ? -13.219 -47.25 4.965 1 93.12 457 PRO B CA 1
ATOM 8123 C C . PRO B 1 457 ? -11.797 -47.781 5.117 1 93.12 457 PRO B C 1
ATOM 8125 O O . PRO B 1 457 ? -11.586 -48.875 5.684 1 93.12 457 PRO B O 1
ATOM 8128 N N . VAL B 1 458 ? -10.82 -47.156 4.664 1 93 458 VAL B N 1
ATOM 8129 C CA . VAL B 1 458 ? -9.43 -47.594 4.734 1 93 458 VAL B CA 1
ATOM 8130 C C . VAL B 1 458 ? -8.961 -47.594 6.191 1 93 458 VAL B C 1
ATOM 8132 O O . VAL B 1 458 ? -8.344 -48.562 6.652 1 93 458 VAL B O 1
ATOM 8135 N N . GLU B 1 459 ? -9.219 -46.562 6.824 1 92.12 459 GLU B N 1
ATOM 8136 C CA . GLU B 1 459 ? -8.812 -46.438 8.227 1 92.12 459 GLU B CA 1
ATOM 8137 C C . GLU B 1 459 ? -9.5 -47.531 9.07 1 92.12 459 GLU B C 1
ATOM 8139 O O . GLU B 1 459 ? -8.883 -48.094 9.977 1 92.12 459 GLU B O 1
ATOM 8144 N N . HIS B 1 460 ? -10.727 -47.75 8.781 1 91.12 460 HIS B N 1
ATOM 8145 C CA . HIS B 1 460 ? -11.445 -48.781 9.492 1 91.12 460 HIS B CA 1
ATOM 8146 C C . HIS B 1 460 ? -10.789 -50.156 9.297 1 91.12 460 HIS B C 1
ATOM 8148 O O . HIS B 1 460 ? -10.711 -50.938 10.234 1 91.12 460 HIS B O 1
ATOM 8154 N N . HIS B 1 461 ? -10.383 -50.375 8.125 1 93.44 461 HIS B N 1
ATOM 81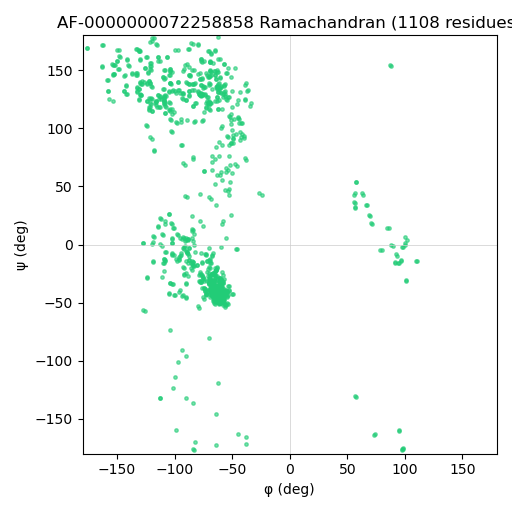55 C CA . HIS B 1 461 ? -9.727 -51.656 7.812 1 93.44 461 HIS B CA 1
ATOM 8156 C C . HIS B 1 461 ? -8.453 -51.844 8.641 1 93.44 461 HIS B C 1
ATOM 8158 O O . HIS B 1 461 ? -8.133 -52.938 9.055 1 93.44 461 HIS B O 1
ATOM 8164 N N . PHE B 1 462 ? -7.777 -50.812 8.93 1 92.62 462 PHE B N 1
ATOM 8165 C CA . PHE B 1 462 ? -6.492 -50.906 9.609 1 92.62 462 PHE B CA 1
ATOM 8166 C C . PHE B 1 462 ? -6.613 -50.406 11.055 1 92.62 462 PHE B C 1
ATOM 8168 O O . PHE B 1 462 ? -5.617 -50 11.664 1 92.62 462 PHE B O 1
ATOM 8175 N N . GLU B 1 463 ? -7.746 -50.312 11.57 1 89.06 463 GLU B N 1
ATOM 8176 C CA . GLU B 1 463 ? -8.008 -49.75 12.891 1 89.06 463 GLU B CA 1
ATOM 8177 C C . GLU B 1 463 ? -7.223 -50.5 13.969 1 89.06 463 GLU B C 1
ATOM 8179 O O . GLU B 1 463 ? -6.781 -49.875 14.945 1 89.06 463 GLU B O 1
ATOM 8184 N N . ASP B 1 464 ? -6.965 -51.75 13.758 1 86.38 464 ASP B N 1
ATOM 8185 C CA . ASP B 1 464 ? -6.289 -52.531 14.773 1 86.38 464 ASP B CA 1
ATOM 8186 C C . ASP B 1 464 ? -4.812 -52.719 14.43 1 86.38 464 ASP B C 1
ATOM 8188 O O . ASP B 1 464 ? -4.102 -53.469 15.102 1 86.38 464 ASP B O 1
ATOM 8192 N N . SER B 1 465 ? -4.391 -52.094 13.391 1 88.19 465 SER B N 1
ATOM 8193 C CA . SER B 1 465 ? -3.002 -52.25 12.969 1 88.19 465 SER B CA 1
ATOM 8194 C C . SER B 1 465 ? -2.123 -51.125 13.562 1 88.19 465 SER B C 1
ATOM 8196 O O . SER B 1 465 ? -2.486 -49.969 13.523 1 88.19 465 SER B O 1
ATOM 8198 N N . GLU B 1 466 ? -1.017 -51.562 14.164 1 88.19 466 GLU B N 1
ATOM 8199 C CA . GLU B 1 466 ? -0.05 -50.594 14.688 1 88.19 466 GLU B CA 1
ATOM 8200 C C . GLU B 1 466 ? 1.023 -50.281 13.648 1 88.19 466 GLU B C 1
ATOM 8202 O O . GLU B 1 466 ? 1.926 -49.5 13.906 1 88.19 466 GLU B O 1
ATOM 8207 N N . GLU B 1 467 ? 0.846 -50.781 12.492 1 90.88 467 GLU B N 1
ATOM 8208 C CA . GLU B 1 467 ? 1.895 -50.688 11.484 1 90.88 467 GLU B CA 1
ATOM 8209 C C . GLU B 1 467 ? 1.658 -49.5 10.562 1 90.88 467 GLU B C 1
ATOM 8211 O O . GLU B 1 467 ? 2.533 -49.125 9.773 1 90.88 467 GLU B O 1
ATOM 8216 N N . VAL B 1 468 ? 0.473 -48.938 10.633 1 93.81 468 VAL B N 1
ATOM 8217 C CA . VAL B 1 468 ? 0.141 -47.844 9.727 1 93.81 468 VAL B CA 1
ATOM 8218 C C . VAL B 1 468 ? -0.388 -46.656 10.523 1 93.81 468 VAL B C 1
ATOM 8220 O O . VAL B 1 468 ? -1.108 -46.844 11.508 1 93.81 468 VAL B O 1
ATOM 8223 N N . VAL B 1 469 ? 0.022 -45.469 10.164 1 94.31 469 VAL B N 1
ATOM 8224 C CA . VAL B 1 469 ? -0.494 -44.25 10.75 1 94.31 469 VAL B CA 1
ATOM 8225 C C . VAL B 1 469 ? -1.113 -43.375 9.664 1 94.31 469 VAL B C 1
ATOM 8227 O O . VAL B 1 469 ? -0.574 -43.25 8.562 1 94.31 469 VAL B O 1
ATOM 8230 N N . PHE B 1 470 ? -2.275 -42.812 9.953 1 94.06 470 PHE B N 1
ATOM 8231 C CA . PHE B 1 470 ? -2.969 -41.906 9.055 1 94.06 470 PHE B CA 1
ATOM 8232 C C . PHE B 1 470 ? -2.824 -40.469 9.539 1 94.06 470 PHE B C 1
ATOM 8234 O O . PHE B 1 470 ? -3.156 -40.156 10.68 1 94.06 470 PHE B O 1
ATOM 8241 N N . LEU B 1 471 ? -2.266 -39.594 8.664 1 94.19 471 LEU B N 1
ATOM 8242 C CA . LEU B 1 471 ? -2.098 -38.188 8.953 1 94.19 471 LEU B CA 1
ATOM 8243 C C . LEU B 1 471 ? -2.998 -37.344 8.062 1 94.19 471 LEU B C 1
ATOM 8245 O O . LEU B 1 471 ? -3.084 -37.562 6.855 1 94.19 471 LEU B O 1
ATOM 8249 N N . GLY B 1 472 ? -3.781 -36.469 8.664 1 93.94 472 GLY B N 1
ATOM 8250 C CA . GLY B 1 472 ? -4.488 -35.438 7.941 1 93.94 472 GLY B CA 1
ATOM 8251 C C . GLY B 1 472 ? -3.822 -34.062 8.062 1 93.94 472 GLY B C 1
ATOM 8252 O O . GLY B 1 472 ? -3.758 -33.5 9.156 1 93.94 472 GLY B O 1
ATOM 8253 N N . VAL B 1 473 ? -3.309 -33.594 6.965 1 92.75 473 VAL B N 1
ATOM 8254 C CA . VAL B 1 473 ? -2.613 -32.312 6.965 1 92.75 473 VAL B CA 1
ATOM 8255 C C . VAL B 1 473 ? -3.504 -31.219 6.34 1 92.75 473 VAL B C 1
ATOM 8257 O O . VAL B 1 473 ? -3.807 -31.281 5.145 1 92.75 473 VAL B O 1
ATOM 8260 N N . SER B 1 474 ? -3.881 -30.234 7.168 1 92.94 474 SER B N 1
ATOM 8261 C CA . SER B 1 474 ? -4.707 -29.141 6.664 1 92.94 474 SER B CA 1
ATOM 8262 C C . SER B 1 474 ? -3.848 -28.016 6.09 1 92.94 474 SER B C 1
ATOM 8264 O O . SER B 1 474 ? -2.842 -27.625 6.691 1 92.94 474 SER B O 1
ATOM 8266 N N . VAL B 1 475 ? -4.328 -27.531 4.969 1 88.5 475 VAL B N 1
ATOM 8267 C CA . VAL B 1 475 ? -3.635 -26.391 4.367 1 88.5 475 VAL B CA 1
ATOM 8268 C C . VAL B 1 475 ? -4.434 -25.109 4.602 1 88.5 475 VAL B C 1
ATOM 8270 O O . VAL B 1 475 ? -4.352 -24.172 3.814 1 88.5 475 VAL B O 1
ATOM 8273 N N . ASP B 1 476 ? -5.23 -25.156 5.707 1 85.06 476 ASP B N 1
ATOM 8274 C CA . ASP B 1 476 ? -5.918 -23.938 6.117 1 85.06 476 ASP B CA 1
ATOM 8275 C C . ASP B 1 476 ? -4.926 -22.875 6.574 1 85.06 476 ASP B C 1
ATOM 8277 O O . ASP B 1 476 ? -3.854 -23.203 7.094 1 85.06 476 ASP B O 1
ATOM 8281 N N . THR B 1 477 ? -5.312 -21.531 6.352 1 78.5 477 THR B N 1
ATOM 8282 C CA . THR B 1 477 ? -4.395 -20.469 6.77 1 78.5 477 THR B CA 1
ATOM 8283 C C . THR B 1 477 ? -4.809 -19.906 8.125 1 78.5 477 THR B C 1
ATOM 8285 O O . THR B 1 477 ? -4.062 -19.125 8.734 1 78.5 477 THR B O 1
ATOM 8288 N N . ASP B 1 478 ? -6.027 -20.234 8.547 1 75.88 478 ASP B N 1
ATOM 8289 C CA . ASP B 1 478 ? -6.555 -19.812 9.844 1 75.88 478 ASP B CA 1
ATOM 8290 C C . ASP B 1 478 ? -6.617 -20.984 10.82 1 75.88 478 ASP B C 1
ATOM 8292 O O . ASP B 1 478 ? -7.371 -21.938 10.602 1 75.88 478 ASP B O 1
ATOM 8296 N N . ARG B 1 479 ? -5.902 -20.875 11.883 1 81.81 479 ARG B N 1
ATOM 8297 C CA . ARG B 1 479 ? -5.793 -21.969 12.836 1 81.81 479 ARG B CA 1
ATOM 8298 C C . ARG B 1 479 ? -7.141 -22.266 13.477 1 81.81 479 ARG B C 1
ATOM 8300 O O . ARG B 1 479 ? -7.5 -23.438 13.672 1 81.81 479 ARG B O 1
ATOM 8307 N N . GLU B 1 480 ? -7.828 -21.219 13.781 1 79.56 480 GLU B N 1
ATOM 8308 C CA . GLU B 1 480 ? -9.117 -21.422 14.438 1 79.56 480 GLU B CA 1
ATOM 8309 C C . GLU B 1 480 ? -10.102 -22.141 13.516 1 79.56 480 GLU B C 1
ATOM 8311 O O . GLU B 1 480 ? -10.859 -23 13.953 1 79.56 480 GLU B O 1
ATOM 8316 N N . LYS B 1 481 ? -10.023 -21.719 12.336 1 81.06 481 LYS B N 1
ATOM 8317 C CA . LYS B 1 481 ? -10.867 -22.375 11.336 1 81.06 481 LYS B CA 1
ATOM 8318 C C . LYS B 1 481 ? -10.531 -23.859 11.227 1 81.06 481 LYS B C 1
ATOM 8320 O O . LYS B 1 481 ? -11.43 -24.703 11.172 1 81.06 481 LYS B O 1
ATOM 8325 N N . TRP B 1 482 ? -9.273 -24.188 11.219 1 88.19 482 TRP B N 1
ATOM 8326 C CA . TRP B 1 482 ? -8.805 -25.562 11.148 1 88.19 482 TRP B CA 1
ATOM 8327 C C . TRP B 1 482 ? -9.273 -26.375 12.352 1 88.19 482 TRP B C 1
ATOM 8329 O O . TRP B 1 482 ? -9.828 -27.453 12.211 1 88.19 482 TRP B O 1
ATOM 8339 N N . LEU B 1 483 ? -9.18 -25.844 13.531 1 87.88 483 LEU B N 1
ATOM 8340 C CA . LEU B 1 483 ? -9.539 -26.547 14.758 1 87.88 483 LEU B CA 1
ATOM 8341 C C . LEU B 1 483 ? -11.031 -26.859 14.789 1 87.88 483 LEU B C 1
ATOM 8343 O O . LEU B 1 483 ? -11.438 -27.938 15.203 1 87.88 483 LEU B O 1
ATOM 8347 N N . LYS B 1 484 ? -11.727 -25.969 14.328 1 84.06 484 LYS B N 1
ATOM 8348 C CA . LYS B 1 484 ? -13.172 -26.172 14.281 1 84.06 484 LYS B CA 1
ATOM 8349 C C . LYS B 1 484 ? -13.539 -27.266 13.273 1 84.06 484 LYS B C 1
ATOM 8351 O O . LYS B 1 484 ? -14.445 -28.062 13.516 1 84.06 484 LYS B O 1
ATOM 8356 N N . SER B 1 485 ? -12.812 -27.219 12.234 1 87.44 485 SER B N 1
ATOM 8357 C CA . SER B 1 485 ? -13.125 -28.141 11.141 1 87.44 485 SER B CA 1
ATOM 8358 C C . SER B 1 485 ? -12.82 -29.578 11.539 1 87.44 485 SER B C 1
ATOM 8360 O O . SER B 1 485 ? -13.492 -30.516 11.086 1 87.44 485 SER B O 1
ATOM 8362 N N . ILE B 1 486 ? -11.867 -29.859 12.367 1 88.38 486 ILE B N 1
ATOM 8363 C CA . ILE B 1 486 ? -11.477 -31.234 12.695 1 88.38 486 ILE B CA 1
ATOM 8364 C C . ILE B 1 486 ? -12.438 -31.812 13.734 1 88.38 486 ILE B C 1
ATOM 8366 O O . ILE B 1 486 ? -12.523 -33.031 13.898 1 88.38 486 ILE B O 1
ATOM 8370 N N . GLU B 1 487 ? -13.195 -31.016 14.43 1 82.75 487 GLU B N 1
ATOM 8371 C CA . GLU B 1 487 ? -14.156 -31.484 15.414 1 82.75 487 GLU B CA 1
ATOM 8372 C C . GLU B 1 487 ? -15.305 -32.25 14.742 1 82.75 487 GLU B C 1
ATOM 8374 O O . GLU B 1 487 ? -15.812 -33.219 15.297 1 82.75 487 GLU B O 1
ATOM 8379 N N . GLY B 1 488 ? -15.688 -31.922 13.586 1 78.06 488 GLY B N 1
ATOM 8380 C CA . GLY B 1 488 ? -16.844 -32.5 12.922 1 78.06 488 GLY B CA 1
ATOM 8381 C C . GLY B 1 488 ? -16.516 -33.812 12.188 1 78.06 488 GLY B C 1
ATOM 8382 O O . GLY B 1 488 ? -17.422 -34.562 11.812 1 78.06 488 GLY B O 1
ATOM 8383 N N . GLY B 1 489 ? -15.297 -34.156 11.961 1 82.69 489 GLY B N 1
ATOM 8384 C CA . GLY B 1 489 ? -14.867 -35.375 11.289 1 82.69 489 GLY B CA 1
ATOM 8385 C C . GLY B 1 489 ? -15.172 -35.375 9.805 1 82.69 489 GLY B C 1
ATOM 8386 O O . GLY B 1 489 ? -15.219 -36.438 9.172 1 82.69 489 GLY B O 1
ATOM 8387 N N . LYS B 1 490 ? -15.406 -34.312 9.25 1 86.94 490 LYS B N 1
ATOM 8388 C CA . LYS B 1 490 ? -15.836 -34.188 7.855 1 86.94 490 LYS B CA 1
ATOM 8389 C C . LYS B 1 490 ? -14.672 -34.406 6.902 1 86.94 490 LYS B C 1
ATOM 8391 O O . LYS B 1 490 ? -14.859 -34.906 5.789 1 86.94 490 LYS B O 1
ATOM 8396 N N . TYR B 1 491 ? -13.516 -34.062 7.34 1 89.25 491 TYR B N 1
ATOM 8397 C CA . TYR B 1 491 ? -12.391 -34.031 6.41 1 89.25 491 TYR B CA 1
ATOM 8398 C C . TYR B 1 491 ? -11.406 -35.156 6.715 1 89.25 491 TYR B C 1
ATOM 8400 O O . TYR B 1 491 ? -10.562 -35.5 5.883 1 89.25 491 TYR B O 1
ATOM 8408 N N . ALA B 1 492 ? -11.523 -35.719 7.844 1 85.19 492 ALA B N 1
ATOM 8409 C CA . ALA B 1 492 ? -10.664 -36.812 8.258 1 85.19 492 ALA B CA 1
ATOM 8410 C C . ALA B 1 492 ? -11.375 -37.719 9.281 1 85.19 492 ALA B C 1
ATOM 8412 O O . ALA B 1 492 ? -12.188 -37.219 10.078 1 85.19 492 ALA B O 1
ATOM 8413 N N . PRO B 1 493 ? -11.008 -38.969 9.125 1 83.5 493 PRO B N 1
ATOM 8414 C CA . PRO B 1 493 ? -11.648 -39.875 10.102 1 83.5 493 PRO B CA 1
ATOM 8415 C C . PRO B 1 493 ? -11.148 -39.625 11.523 1 83.5 493 PRO B C 1
ATOM 8417 O O . PRO B 1 493 ? -10.156 -38.938 11.727 1 83.5 493 PRO B O 1
ATOM 8420 N N . GLN B 1 494 ? -11.898 -40.188 12.578 1 76.12 494 GLN B N 1
ATOM 8421 C CA . GLN B 1 494 ? -11.68 -39.969 14 1 76.12 494 GLN B CA 1
ATOM 8422 C C . GLN B 1 494 ? -10.289 -40.438 14.422 1 76.12 494 GLN B C 1
ATOM 8424 O O . GLN B 1 494 ? -9.672 -39.844 15.312 1 76.12 494 GLN B O 1
ATOM 8429 N N . GLY B 1 495 ? -9.75 -41.406 13.805 1 80.06 495 GLY B N 1
ATOM 8430 C CA . GLY B 1 495 ? -8.477 -41.969 14.203 1 80.06 495 GLY B CA 1
ATOM 8431 C C . GLY B 1 495 ? -7.289 -41.281 13.555 1 80.06 495 GLY B C 1
ATOM 8432 O O . GLY B 1 495 ? -6.137 -41.625 13.852 1 80.06 495 GLY B O 1
ATOM 8433 N N . THR B 1 496 ? -7.477 -40.281 12.844 1 88.44 496 THR B N 1
ATOM 8434 C CA . THR B 1 496 ? -6.445 -39.562 12.094 1 88.44 496 THR B CA 1
ATOM 8435 C C . THR B 1 496 ? -5.707 -38.562 12.984 1 88.44 496 THR B C 1
ATOM 8437 O O . THR B 1 496 ? -6.312 -37.938 13.836 1 88.44 496 THR B O 1
ATOM 8440 N N . THR B 1 497 ? -4.367 -38.562 12.922 1 91.56 497 THR B N 1
ATOM 8441 C CA . THR B 1 497 ? -3.588 -37.5 13.508 1 91.56 497 THR B CA 1
ATOM 8442 C C . THR B 1 497 ? -3.713 -36.219 12.68 1 91.56 497 THR B C 1
ATOM 8444 O O . THR B 1 497 ? -3.365 -36.188 11.5 1 91.56 497 THR B O 1
ATOM 8447 N N . HIS B 1 498 ? -4.258 -35.219 13.32 1 93.5 498 HIS B N 1
ATOM 8448 C CA . HIS B 1 498 ? -4.527 -33.969 12.602 1 93.5 498 HIS B CA 1
ATOM 8449 C C . HIS B 1 498 ? -3.34 -33.031 12.68 1 93.5 498 HIS B C 1
ATOM 8451 O O . HIS B 1 498 ? -2.855 -32.719 13.766 1 93.5 498 HIS B O 1
ATOM 8457 N N . LEU B 1 499 ? -2.84 -32.594 11.539 1 94.31 499 LEU B N 1
ATOM 8458 C CA . LEU B 1 499 ? -1.728 -31.656 11.422 1 94.31 499 LEU B CA 1
ATOM 8459 C C . LEU B 1 499 ? -2.117 -30.438 10.578 1 94.31 499 LEU B C 1
ATOM 8461 O O . LEU B 1 499 ? -3.127 -30.469 9.867 1 94.31 499 LEU B O 1
ATOM 8465 N N . TYR B 1 500 ? -1.318 -29.422 10.758 1 89.88 500 TYR B N 1
ATOM 8466 C CA . TYR B 1 500 ? -1.564 -28.109 10.18 1 89.88 500 TYR B CA 1
ATOM 8467 C C . TYR B 1 500 ? -0.283 -27.516 9.609 1 89.88 500 TYR B C 1
ATOM 8469 O O . TYR B 1 500 ? 0.81 -27.766 10.125 1 89.88 500 TYR B O 1
ATOM 8477 N N . THR B 1 501 ? -0.496 -26.703 8.484 1 89.81 501 THR B N 1
ATOM 8478 C CA . THR B 1 501 ? 0.685 -26.156 7.828 1 89.81 501 THR B CA 1
ATOM 8479 C C . THR B 1 501 ? 1.131 -24.875 8.508 1 89.81 501 THR B C 1
ATOM 8481 O O . THR B 1 501 ? 1.914 -24.109 7.941 1 89.81 501 THR B O 1
ATOM 8484 N N . GLY B 1 502 ? 0.536 -24.625 9.688 1 80.06 502 GLY B N 1
ATOM 8485 C CA . GLY B 1 502 ? 0.933 -23.438 10.43 1 80.06 502 GLY B CA 1
ATOM 8486 C C . GLY B 1 502 ? 0.485 -22.141 9.781 1 80.06 502 GLY B C 1
ATOM 8487 O O . GLY B 1 502 ? 1.182 -21.125 9.859 1 80.06 502 GLY B O 1
ATOM 8488 N N . GLY B 1 503 ? -0.502 -22.297 9.062 1 79.31 503 GLY B N 1
ATOM 8489 C CA . GLY B 1 503 ? -1.037 -21.109 8.414 1 79.31 503 GLY B CA 1
ATOM 8490 C C . GLY B 1 503 ? -0.405 -20.844 7.062 1 79.31 503 GLY B C 1
ATOM 8491 O O . GLY B 1 503 ? -0.82 -19.922 6.352 1 79.31 503 GLY B O 1
ATOM 8492 N N . MET B 1 504 ? 0.505 -21.609 6.613 1 75.88 504 MET B N 1
ATOM 8493 C CA . MET B 1 504 ? 1.215 -21.375 5.359 1 75.88 504 MET B CA 1
ATOM 8494 C C . MET B 1 504 ? 0.425 -21.922 4.176 1 75.88 504 MET B C 1
ATOM 8496 O O . MET B 1 504 ? 0.694 -21.562 3.025 1 75.88 504 MET B O 1
ATOM 8500 N N . GLY B 1 505 ? -0.495 -22.781 4.523 1 80.19 505 GLY B N 1
ATOM 8501 C CA . GLY B 1 505 ? -1.312 -23.359 3.471 1 80.19 505 GLY B CA 1
ATOM 8502 C C . GLY B 1 505 ? -0.497 -24.078 2.408 1 80.19 505 GLY B C 1
ATOM 8503 O O . GLY B 1 505 ? 0.365 -24.891 2.729 1 80.19 505 GLY B O 1
ATOM 8504 N N . SER B 1 506 ? -0.838 -23.719 1.212 1 75.38 506 SER B N 1
ATOM 8505 C CA . SER B 1 506 ? -0.183 -24.375 0.083 1 75.38 506 SER B CA 1
ATOM 8506 C C . SER B 1 506 ? 1.261 -23.891 -0.065 1 75.38 506 SER B C 1
ATOM 8508 O O . SER B 1 506 ? 2.047 -24.516 -0.788 1 75.38 506 SER B O 1
ATOM 8510 N N . ASP B 1 507 ? 1.616 -22.859 0.71 1 72.19 507 ASP B N 1
ATOM 8511 C CA . ASP B 1 507 ? 2.975 -22.328 0.639 1 72.19 507 ASP B CA 1
ATOM 8512 C C . ASP B 1 507 ? 3.908 -23.078 1.588 1 72.19 507 ASP B C 1
ATOM 8514 O O . ASP B 1 507 ? 5.117 -22.844 1.582 1 72.19 507 ASP B O 1
ATOM 8518 N N . HIS B 1 508 ? 3.32 -23.984 2.318 1 82.44 508 HIS B N 1
ATOM 8519 C CA . HIS B 1 508 ? 4.152 -24.797 3.199 1 82.44 508 HIS B CA 1
ATOM 8520 C C . HIS B 1 508 ? 5.164 -25.609 2.402 1 82.44 508 HIS B C 1
ATOM 8522 O O . HIS B 1 508 ? 4.828 -26.188 1.361 1 82.44 508 HIS B O 1
ATOM 8528 N N . PRO B 1 509 ? 6.418 -25.625 2.859 1 79.81 509 PRO B N 1
ATOM 8529 C CA . PRO B 1 509 ? 7.473 -26.312 2.113 1 79.81 509 PRO B CA 1
ATOM 8530 C C . PRO B 1 509 ? 7.121 -27.766 1.805 1 79.81 509 PRO B C 1
ATOM 8532 O O . PRO B 1 509 ? 7.48 -28.281 0.741 1 79.81 509 PRO B O 1
ATOM 8535 N N . LEU B 1 510 ? 6.441 -28.438 2.691 1 83.19 510 LEU B N 1
ATOM 8536 C CA . LEU B 1 510 ? 6.051 -29.828 2.457 1 83.19 510 LEU B CA 1
ATOM 8537 C C . LEU B 1 510 ? 5.094 -29.938 1.273 1 83.19 510 LEU B C 1
ATOM 8539 O O . LEU B 1 510 ? 5.234 -30.812 0.431 1 83.19 510 LEU B O 1
ATOM 8543 N N . VAL B 1 511 ? 4.129 -29.047 1.277 1 81.69 511 VAL B N 1
ATOM 8544 C CA . VAL B 1 511 ? 3.145 -29.047 0.201 1 81.69 511 VAL B CA 1
ATOM 8545 C C . VAL B 1 511 ? 3.826 -28.703 -1.122 1 81.69 511 VAL B C 1
ATOM 8547 O O . VAL B 1 511 ? 3.574 -29.344 -2.143 1 81.69 511 VAL B O 1
ATOM 8550 N N . LYS B 1 512 ? 4.715 -27.797 -0.96 1 74.88 512 LYS B N 1
ATOM 8551 C CA . LYS B 1 512 ? 5.469 -27.391 -2.143 1 74.88 512 LYS B CA 1
ATOM 8552 C C . LYS B 1 512 ? 6.379 -28.516 -2.629 1 74.88 512 LYS B C 1
ATOM 8554 O O . LYS B 1 512 ? 6.574 -28.688 -3.834 1 74.88 512 LYS B O 1
ATOM 8559 N N . TYR B 1 513 ? 6.875 -29.234 -1.7 1 74.88 513 TYR B N 1
ATOM 8560 C CA . TYR B 1 513 ? 7.754 -30.359 -2.029 1 74.88 513 TYR B CA 1
ATOM 8561 C C . TYR B 1 513 ? 7.039 -31.375 -2.912 1 74.88 513 TYR B C 1
ATOM 8563 O O . TYR B 1 513 ? 7.602 -31.844 -3.906 1 74.88 513 TYR B O 1
ATOM 8571 N N . PHE B 1 514 ? 5.82 -31.625 -2.631 1 75.56 514 PHE B N 1
ATOM 8572 C CA . PHE B 1 514 ? 5.07 -32.625 -3.375 1 75.56 514 PHE B CA 1
ATOM 8573 C C . PHE B 1 514 ? 4.371 -32 -4.574 1 75.56 514 PHE B C 1
ATOM 8575 O O . PHE B 1 514 ? 3.754 -32.719 -5.375 1 75.56 514 PHE B O 1
ATOM 8582 N N . SER B 1 515 ? 4.48 -30.719 -4.625 1 70.38 515 SER B N 1
ATOM 8583 C CA . SER B 1 515 ? 3.939 -29.953 -5.742 1 70.38 515 SER B CA 1
ATOM 8584 C C . SER B 1 515 ? 2.451 -30.234 -5.93 1 70.38 515 SER B C 1
ATOM 8586 O O . SER B 1 515 ? 1.992 -30.469 -7.051 1 70.38 515 SER B O 1
ATOM 8588 N N . PHE B 1 516 ? 1.737 -30.281 -4.82 1 72.06 516 PHE B N 1
ATOM 8589 C CA . PHE B 1 516 ? 0.298 -30.5 -4.91 1 72.06 516 PHE B CA 1
ATOM 8590 C C . PHE B 1 516 ? -0.4 -29.266 -5.477 1 72.06 516 PHE B C 1
ATOM 8592 O O . PHE B 1 516 ? -0.089 -28.141 -5.09 1 72.06 516 PHE B O 1
ATOM 8599 N N . GLN B 1 517 ? -1.184 -29.484 -6.52 1 62.94 517 GLN B N 1
ATOM 8600 C CA . GLN B 1 517 ? -1.897 -28.375 -7.16 1 62.94 517 GLN B CA 1
ATOM 8601 C C . GLN B 1 517 ? -3.363 -28.359 -6.734 1 62.94 517 GLN B C 1
ATOM 8603 O O . GLN B 1 517 ? -4.121 -27.469 -7.145 1 62.94 517 GLN B O 1
ATOM 8608 N N . GLY B 1 518 ? -3.76 -29.266 -6.098 1 71.31 518 GLY B N 1
ATOM 8609 C CA . GLY B 1 518 ? -5.133 -29.375 -5.629 1 71.31 518 GLY B CA 1
ATOM 8610 C C . GLY B 1 518 ? -5.297 -30.375 -4.508 1 71.31 518 GLY B C 1
ATOM 8611 O O . GLY B 1 518 ? -4.348 -31.094 -4.156 1 71.31 518 GLY B O 1
ATOM 8612 N N . PHE B 1 519 ? -6.531 -30.359 -3.932 1 80.31 519 PHE B N 1
ATOM 8613 C CA . PHE B 1 519 ? -6.828 -31.234 -2.805 1 80.31 519 PHE B CA 1
ATOM 8614 C C . PHE B 1 519 ? -8.164 -31.938 -3.006 1 80.31 519 PHE B C 1
ATOM 8616 O O . PHE B 1 519 ? -9.039 -31.438 -3.713 1 80.31 519 PHE B O 1
ATOM 8623 N N . PRO B 1 520 ? -8.352 -33.125 -2.539 1 87.38 520 PRO B N 1
ATOM 8624 C CA . PRO B 1 520 ? -7.371 -33.781 -1.666 1 87.38 520 PRO B CA 1
ATOM 8625 C C . PRO B 1 520 ? -6.191 -34.344 -2.438 1 87.38 520 PRO B C 1
ATOM 8627 O O . PRO B 1 520 ? -6.32 -34.688 -3.621 1 87.38 520 PRO B O 1
ATOM 8630 N N . SER B 1 521 ? -4.988 -34.344 -1.819 1 86.44 521 SER B N 1
ATOM 8631 C CA . SER B 1 521 ? -3.785 -35.031 -2.303 1 86.44 521 SER B CA 1
ATOM 8632 C C . SER B 1 521 ? -3.18 -35.906 -1.225 1 86.44 521 SER B C 1
ATOM 8634 O O . SER B 1 521 ? -3.217 -35.562 -0.039 1 86.44 521 SER B O 1
ATOM 8636 N N . GLN B 1 522 ? -2.684 -37.125 -1.654 1 88.25 522 GLN B N 1
ATOM 8637 C CA . GLN B 1 522 ? -2.211 -38.094 -0.677 1 88.25 522 GLN B CA 1
ATOM 8638 C C . GLN B 1 522 ? -0.779 -38.531 -0.978 1 88.25 522 GLN B C 1
ATOM 8640 O O . GLN B 1 522 ? -0.334 -38.469 -2.125 1 88.25 522 GLN B O 1
ATOM 8645 N N . VAL B 1 523 ? -0.101 -38.906 0.096 1 89 523 VAL B N 1
ATOM 8646 C CA . VAL B 1 523 ? 1.237 -39.5 0.025 1 89 523 VAL B CA 1
ATOM 8647 C C . VAL B 1 523 ? 1.309 -40.75 0.899 1 89 523 VAL B C 1
ATOM 8649 O O . VAL B 1 523 ? 0.768 -40.75 2.008 1 89 523 VAL B O 1
ATOM 8652 N N . LEU B 1 524 ? 1.846 -41.812 0.311 1 90.88 524 LEU B N 1
ATOM 8653 C CA . LEU B 1 524 ? 2.123 -43.031 1.084 1 90.88 524 LEU B CA 1
ATOM 8654 C C . LEU B 1 524 ? 3.623 -43.219 1.283 1 90.88 524 LEU B C 1
ATOM 8656 O O . LEU B 1 524 ? 4.391 -43.188 0.317 1 90.88 524 LEU B O 1
ATOM 8660 N N . LEU B 1 525 ? 4.023 -43.281 2.475 1 91.25 525 LEU B N 1
ATOM 8661 C CA . LEU B 1 525 ? 5.418 -43.531 2.834 1 91.25 525 LEU B CA 1
ATOM 8662 C C . LEU B 1 525 ? 5.598 -44.906 3.449 1 91.25 525 LEU B C 1
ATOM 8664 O O . LEU B 1 525 ? 4.727 -45.375 4.18 1 91.25 525 LEU B O 1
ATOM 8668 N N . ASN B 1 526 ? 6.746 -45.5 3.135 1 92.19 526 ASN B N 1
ATOM 8669 C CA . ASN B 1 526 ? 7.043 -46.781 3.768 1 92.19 526 ASN B CA 1
ATOM 8670 C C . ASN B 1 526 ? 7.664 -46.594 5.148 1 92.19 526 ASN B C 1
ATOM 8672 O O . ASN B 1 526 ? 7.758 -45.469 5.645 1 92.19 526 ASN B O 1
ATOM 8676 N N . ARG B 1 527 ? 8.031 -47.688 5.758 1 91.06 527 ARG B N 1
ATOM 8677 C CA . ARG B 1 527 ? 8.508 -47.688 7.137 1 91.06 527 ARG B CA 1
ATOM 8678 C C . ARG B 1 527 ? 9.805 -46.875 7.266 1 91.06 527 ARG B C 1
ATOM 8680 O O . ARG B 1 527 ? 10.141 -46.406 8.352 1 91.06 527 ARG B O 1
ATOM 8687 N N . GLU B 1 528 ? 10.461 -46.688 6.215 1 88.94 528 GLU B N 1
ATOM 8688 C CA . GLU B 1 528 ? 11.727 -45.969 6.223 1 88.94 528 GLU B CA 1
ATOM 8689 C C . GLU B 1 528 ? 11.508 -44.5 5.965 1 88.94 528 GLU B C 1
ATOM 8691 O O . GLU B 1 528 ? 12.461 -43.719 5.949 1 88.94 528 GLU B O 1
ATOM 8696 N N . GLY B 1 529 ? 10.328 -44.125 5.707 1 88.06 529 GLY B N 1
ATOM 8697 C CA . GLY B 1 529 ? 10.016 -42.719 5.41 1 88.06 529 GLY B CA 1
ATOM 8698 C C . GLY B 1 529 ? 10.211 -42.375 3.947 1 88.06 529 GLY B C 1
ATOM 8699 O O . GLY B 1 529 ? 10.336 -41.188 3.6 1 88.06 529 GLY B O 1
ATOM 8700 N N . LYS B 1 530 ? 10.328 -43.375 3.189 1 86.81 530 LYS B N 1
ATOM 8701 C CA . LYS B 1 530 ? 10.531 -43.188 1.758 1 86.81 530 LYS B CA 1
ATOM 8702 C C . LYS B 1 530 ? 9.203 -43.188 1.009 1 86.81 530 LYS B C 1
ATOM 8704 O O . LYS B 1 530 ? 8.273 -43.906 1.377 1 86.81 530 LYS B O 1
ATOM 8709 N N . ILE B 1 531 ? 9.141 -42.469 -0.047 1 87.19 531 ILE B N 1
ATOM 8710 C CA . ILE B 1 531 ? 7.922 -42.312 -0.834 1 87.19 531 ILE B CA 1
ATOM 8711 C C . ILE B 1 531 ? 7.594 -43.625 -1.544 1 87.19 531 ILE B C 1
ATOM 8713 O O . ILE B 1 531 ? 8.445 -44.219 -2.219 1 87.19 531 ILE B O 1
ATOM 8717 N N . VAL B 1 532 ? 6.418 -44.125 -1.214 1 85 532 VAL B N 1
ATOM 8718 C CA . VAL B 1 532 ? 5.902 -45.281 -1.926 1 85 532 VAL B CA 1
ATOM 8719 C C . VAL B 1 532 ? 5.023 -44.844 -3.09 1 85 532 VAL B C 1
ATOM 8721 O O . VAL B 1 532 ? 5.141 -45.344 -4.203 1 85 532 VAL B O 1
ATOM 8724 N N . GLU B 1 533 ? 4.207 -43.875 -2.768 1 80 533 GLU B N 1
ATOM 8725 C CA . GLU B 1 533 ? 3.271 -43.375 -3.777 1 80 533 GLU B CA 1
ATOM 8726 C C . GLU B 1 533 ? 2.799 -41.969 -3.457 1 80 533 GLU B C 1
ATOM 8728 O O . GLU B 1 533 ? 2.523 -41.656 -2.299 1 80 533 GLU B O 1
ATOM 8733 N N . THR B 1 534 ? 2.85 -41.188 -4.422 1 73.81 534 THR B N 1
ATOM 8734 C CA . THR B 1 534 ? 2.369 -39.844 -4.23 1 73.81 534 THR B CA 1
ATOM 8735 C C . THR B 1 534 ? 1.194 -39.531 -5.156 1 73.81 534 THR B C 1
ATOM 8737 O O . THR B 1 534 ? 0.534 -38.5 -5.02 1 73.81 534 THR B O 1
ATOM 8740 N N . THR B 1 535 ? 1.106 -40.5 -6.184 1 59.59 535 THR B N 1
ATOM 8741 C CA . THR B 1 535 ? 0.068 -40.344 -7.191 1 59.59 535 THR B CA 1
ATOM 8742 C C . THR B 1 535 ? -0.852 -41.562 -7.238 1 59.59 535 THR B C 1
ATOM 8744 O O . THR B 1 535 ? -0.471 -42.656 -6.809 1 59.59 535 THR B O 1
ATOM 8747 N N . GLY B 1 536 ? -2.162 -41.5 -7.402 1 56.25 536 GLY B N 1
ATOM 8748 C CA . GLY B 1 536 ? -2.988 -42.688 -7.59 1 56.25 536 GLY B CA 1
ATOM 8749 C C . GLY B 1 536 ? -3.721 -43.094 -6.332 1 56.25 536 GLY B C 1
ATOM 8750 O O . GLY B 1 536 ? -4.227 -44.219 -6.246 1 56.25 536 GLY B O 1
ATOM 8751 N N . LEU B 1 537 ? -3.518 -42.281 -5.449 1 61.62 537 LEU B N 1
ATOM 8752 C CA . LEU B 1 537 ? -4.188 -42.625 -4.203 1 61.62 537 LEU B CA 1
ATOM 8753 C C . LEU B 1 537 ? -5.633 -42.156 -4.203 1 61.62 537 LEU B C 1
ATOM 8755 O O . LEU B 1 537 ? -6.336 -42.281 -3.201 1 61.62 537 LEU B O 1
ATOM 8759 N N . ARG B 1 538 ? -5.988 -41.594 -5.375 1 66.38 538 ARG B N 1
ATOM 8760 C CA . ARG B 1 538 ? -7.398 -41.281 -5.586 1 66.38 538 ARG B CA 1
ATOM 8761 C C . ARG B 1 538 ? -8.141 -42.438 -6.207 1 66.38 538 ARG B C 1
ATOM 8763 O O . ARG B 1 538 ? -8.836 -42.281 -7.211 1 66.38 538 ARG B O 1
ATOM 8770 N N . LYS B 1 539 ? -7.809 -43.625 -5.73 1 75.5 539 LYS B N 1
ATOM 8771 C CA . LYS B 1 539 ? -8.422 -44.906 -6.102 1 75.5 539 LYS B CA 1
ATOM 8772 C C . LYS B 1 539 ? -9.484 -45.312 -5.082 1 75.5 539 LYS B C 1
ATOM 8774 O O . LYS B 1 539 ? -9.719 -44.594 -4.102 1 75.5 539 LYS B O 1
ATOM 8779 N N . ASP B 1 540 ? -10.242 -46.312 -5.496 1 81.81 540 ASP B N 1
ATOM 8780 C CA . ASP B 1 540 ? -11.234 -46.812 -4.547 1 81.81 540 ASP B CA 1
ATOM 8781 C C . ASP B 1 540 ? -10.57 -47.375 -3.289 1 81.81 540 ASP B C 1
ATOM 8783 O O . ASP B 1 540 ? -9.359 -47.594 -3.27 1 81.81 540 ASP B O 1
ATOM 8787 N N . HIS B 1 541 ? -11.352 -47.469 -2.213 1 91 541 HIS B N 1
ATOM 8788 C CA . HIS B 1 541 ? -10.812 -47.812 -0.905 1 91 541 HIS B CA 1
ATOM 8789 C C . HIS B 1 541 ? -10.133 -49.188 -0.942 1 91 541 HIS B C 1
ATOM 8791 O O . HIS B 1 541 ? -9.133 -49.406 -0.252 1 91 541 HIS B O 1
ATOM 8797 N N . GLU B 1 542 ? -10.625 -50.062 -1.793 1 90.69 542 GLU B N 1
ATOM 8798 C CA . GLU B 1 542 ? -10.031 -51.406 -1.866 1 90.69 542 GLU B CA 1
ATOM 8799 C C . GLU B 1 542 ? -8.602 -51.344 -2.41 1 90.69 542 GLU B C 1
ATOM 8801 O O . GLU B 1 542 ? -7.707 -52 -1.895 1 90.69 542 GLU B O 1
ATOM 8806 N N . ALA B 1 543 ? -8.461 -50.531 -3.365 1 88.81 543 ALA B N 1
ATOM 8807 C CA . ALA B 1 543 ? -7.141 -50.375 -3.975 1 88.81 543 ALA B CA 1
ATOM 8808 C C . ALA B 1 543 ? -6.152 -49.75 -3.002 1 88.81 543 ALA B C 1
ATOM 8810 O O . ALA B 1 543 ? -4.984 -50.125 -2.945 1 88.81 543 ALA B O 1
ATOM 8811 N N . VAL B 1 544 ? -6.613 -48.812 -2.264 1 92.19 544 VAL B N 1
ATOM 8812 C CA . VAL B 1 544 ? -5.758 -48.156 -1.295 1 92.19 544 VAL B CA 1
ATOM 8813 C C . VAL B 1 544 ? -5.383 -49.125 -0.174 1 92.19 544 VAL B C 1
ATOM 8815 O O . VAL B 1 544 ? -4.227 -49.156 0.258 1 92.19 544 VAL B O 1
ATOM 8818 N N . ILE B 1 545 ? -6.324 -49.906 0.255 1 93.06 545 ILE B N 1
ATOM 8819 C CA . ILE B 1 545 ? -6.074 -50.906 1.288 1 93.06 545 ILE B CA 1
ATOM 8820 C C . ILE B 1 545 ? -5 -51.906 0.812 1 93.06 545 ILE B C 1
ATOM 8822 O O . ILE B 1 545 ? -4.074 -52.219 1.558 1 93.06 545 ILE B O 1
ATOM 8826 N N . GLN B 1 546 ? -5.164 -52.312 -0.386 1 90.88 546 GLN B N 1
ATOM 8827 C CA . GLN B 1 546 ? -4.195 -53.25 -0.934 1 90.88 546 GLN B CA 1
ATOM 8828 C C . GLN B 1 546 ? -2.799 -52.625 -0.989 1 90.88 546 GLN B C 1
ATOM 8830 O O . GLN B 1 546 ? -1.812 -53.281 -0.649 1 90.88 546 GLN B O 1
ATOM 8835 N N . LEU B 1 547 ? -2.729 -51.438 -1.401 1 89.12 547 LEU B N 1
ATOM 8836 C CA . LEU B 1 547 ? -1.445 -50.75 -1.515 1 89.12 547 LEU B CA 1
ATOM 8837 C C . LEU B 1 547 ? -0.779 -50.625 -0.149 1 89.12 547 LEU B C 1
ATOM 8839 O O . LEU B 1 547 ? 0.425 -50.844 -0.015 1 89.12 547 LEU B O 1
ATOM 8843 N N . ILE B 1 548 ? -1.534 -50.219 0.773 1 92.75 548 ILE B N 1
ATOM 8844 C CA . ILE B 1 548 ? -1.002 -50.062 2.121 1 92.75 548 ILE B CA 1
ATOM 8845 C C . ILE B 1 548 ? -0.566 -51.438 2.668 1 92.75 548 ILE B C 1
ATOM 8847 O O . ILE B 1 548 ? 0.512 -51.562 3.252 1 92.75 548 ILE B O 1
ATOM 8851 N N . SER B 1 549 ? -1.401 -52.406 2.438 1 92.31 549 SER B N 1
ATOM 8852 C CA . SER B 1 549 ? -1.066 -53.781 2.889 1 92.31 549 SER B CA 1
ATOM 8853 C C . SER B 1 549 ? 0.223 -54.25 2.24 1 92.31 549 SER B C 1
ATOM 8855 O O . SER B 1 549 ? 1.073 -54.844 2.91 1 92.31 549 SER B O 1
ATOM 8857 N N . ASP B 1 550 ? 0.32 -54.031 0.988 1 91.12 550 ASP B N 1
ATOM 8858 C CA . ASP B 1 550 ? 1.534 -54.406 0.278 1 91.12 550 ASP B CA 1
ATOM 8859 C C . ASP B 1 550 ? 2.758 -53.688 0.851 1 91.12 550 ASP B C 1
ATOM 8861 O O . ASP B 1 550 ? 3.836 -54.281 0.947 1 91.12 550 ASP B O 1
ATOM 8865 N N . THR B 1 551 ? 2.559 -52.5 1.188 1 91.19 551 THR B N 1
ATOM 8866 C CA . THR B 1 551 ? 3.652 -51.688 1.729 1 91.19 551 THR B CA 1
ATOM 8867 C C . THR B 1 551 ? 4.059 -52.219 3.109 1 91.19 551 THR B C 1
ATOM 8869 O O . THR B 1 551 ? 5.246 -52.25 3.438 1 91.19 551 THR B O 1
ATOM 8872 N N . ILE B 1 552 ? 3.064 -52.562 3.871 1 91.12 552 ILE B N 1
ATOM 8873 C CA . ILE B 1 552 ? 3.316 -53.094 5.199 1 91.12 552 ILE B CA 1
ATOM 8874 C C . ILE B 1 552 ? 4.125 -54.406 5.082 1 91.12 552 ILE B C 1
ATOM 8876 O O . ILE B 1 552 ? 5.059 -54.625 5.855 1 91.12 552 ILE B O 1
ATOM 8880 N N . ASN B 1 553 ? 3.738 -55.188 4.086 1 86.69 553 ASN B N 1
ATOM 8881 C CA . ASN B 1 553 ? 4.348 -56.5 3.926 1 86.69 553 ASN B CA 1
ATOM 8882 C C . ASN B 1 553 ? 5.727 -56.406 3.281 1 86.69 553 ASN B C 1
ATOM 8884 O O . ASN B 1 553 ? 6.5 -57.375 3.314 1 86.69 553 ASN B O 1
ATOM 8888 N N . GLN B 1 554 ? 5.934 -55.406 2.568 1 75.69 554 GLN B N 1
ATOM 8889 C CA . GLN B 1 554 ? 7.246 -55.219 1.951 1 75.69 554 GLN B CA 1
ATOM 8890 C C . GLN B 1 554 ? 8.32 -55 3.004 1 75.69 554 GLN B C 1
ATOM 8892 O O . GLN B 1 554 ? 8.148 -54.156 3.893 1 75.69 554 GLN B O 1
ATOM 8897 N N . THR B 1 555 ? 8.758 -56.125 3.803 1 53.44 555 THR B N 1
ATOM 8898 C CA . THR B 1 555 ? 9.875 -56.125 4.738 1 53.44 555 THR B CA 1
ATOM 8899 C C . THR B 1 555 ? 11.023 -55.281 4.219 1 53.44 555 THR B C 1
ATOM 8901 O O . THR B 1 555 ? 11.367 -55.344 3.035 1 53.44 555 THR B O 1
ATOM 8904 N N . PRO B 1 556 ? 11.57 -54.375 5.137 1 48.78 556 PRO B N 1
ATOM 8905 C CA . PRO B 1 556 ? 12.828 -53.719 4.742 1 48.78 556 PRO B CA 1
ATOM 8906 C C . PRO B 1 556 ? 13.859 -54.719 4.211 1 48.78 556 PRO B C 1
ATOM 8908 O O . PRO B 1 556 ? 13.844 -55.875 4.586 1 48.78 556 PRO B O 1
#